Protein 4LT6 (pdb70)

Organism: Homo sapiens (NCBI:txid9606)

Foldseek 3Di:
DFFFPDQFQDQDADDPVLVVLLVLLVVLQVVVQFDDDPVVVVVVVVQQVVVFVLQQVVLLVLVPVVPDPPVQSVQAGKGKDWFFCVLLVRHGVLGATEMEIEGEDRDDPVCCVPPVLVVQVPDDQKDDWDWDCVDPQTWIWIAGVRHTYTYGYAYWHDRHDPNPDDLLDPVRPPPGDPNRVVRSQRVNLRVVLCVSALDSVLLSSLLNSVQLLCVLAQQEDLLLAHDHRSQSSLLLRLLRSNHVRYHSLVSLLVSLVDLLPDDPPPARESYDDDDDPRDDDAQDCPPDVVNVPQTHFHWRHGPRIDGSRSSHDPQSVVVVSVLSVVSNVQSVCSSVVNDGVVVSSHYDPPLPPAFKKKKKKKAADDDVRRVVLVVLLSSQNSVLQVLQVPDPFWDHWAKRSDWDAQPGMIITMIGTDGCPCVPSVCVSQVVSVVVCVVVVRDDPRIHIDMDMDGSVRCVVRDPPVPD/DFFPDAFQDQDADDPVLVVQLVLLCVLCVVVQFDDDPVQLVVVVVLQVVVQVLLQVQLLVVVVVVPDDPVLSNQAGWGKDWFFPVLLVRHGVLDATEIETEGEQRADPVCCVPVVLVSLVPDDQWDPFAWDCVDPAGWTWIQGNNHTYTYGYAYFHHSHDDPPDDLQPPVRPPPGDVNNVSRSQRVNLRVVLCVSALDSVLLSSLLSSQQLLCVLAQQEDLLLAHDYRSLSSLLLRLLCNNHVNRHNLVSNLSSLVDLLPDDPPPERASYDADDDPSDDDAQDCVVDVCSVPQTHFYWRHGPRIDGSRNSHDPQNVVVVSVLSNVLNVASVCVVVVNDRSNVSRHYDPPLVPAFKKKKKKKAADDDVLRVLLVVLLLSLVSQLQVLQCVDPFWPHKAKRNDWDAQPGMIMIMIGTDTCDDPVSQVVSQCVSVVVCVVVPSCDPRIDMDMGMDGSVCCVVGDD

Sequence (929 aa):
KHYGITSPISLASPKEI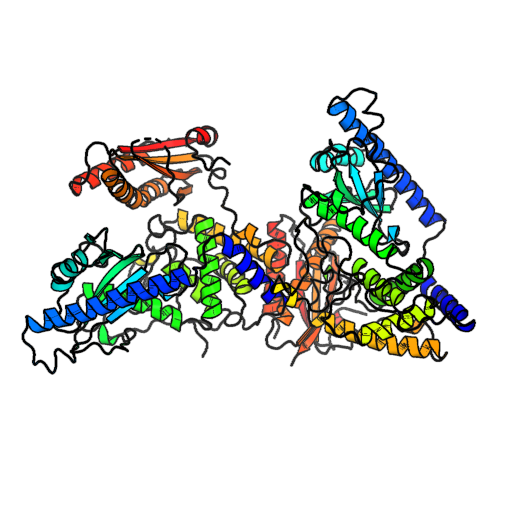DHIYTQKLIDAMKPFGVFEDEEELNHRLVVLGKLNNLVKEWISDVSESKNLPPSVVATVGGKIFTFGSYRLGVHTKGADIDALCVAPRHVERSDFFQSFFEKLKHQDGIRNLRAVEDAFVPVIKFEFDGIEIDLVFARLAIQTISDNLDLRDDSRLRSLDIRCIRSLNGCRVTDEILHLVPNKETFRLTLRAVKLWAKRRGIYSNMLGFLGGVSWAMLVARTCQLYPNAAASTLVHKFFLVFSKWEWPNPVLLKQPEESNLNLPVWDPRVNPSDRYHLMPIITPAYPQQNSTYNVSTSTRTVMVEEFKQGLAVTDEILQGKSDWSKLLEPPNFFQKYRHYIVLTASASTEENHLEWVGLVESKIRVLVGNLERNEFITLAHVNPQSFPGNYVSMWFLGIIFRDLTYDIQSFTDTVYRQANNINMLKEGMKIEATHVKKKQLHHYLPAEILHYGITSPISLASPKEIDHIYTQKLIDAMKPFGVFEDEEELNHRLVVLGKLNNLVKEWISDVSESKNLPPSVVATVGGKIFTFGSYRLGVHTKGADIDALCVAPRHVERSDFFQSFFEKLKHQDGIRNLRAVEDAFVPVIKFEFDGIEIDLVFARLAIQTISDNLDLRDDSRLRSLDIRCIRSLNGCRVTDEILHLVPNKETFRLTLRAVKLWAKRRGIYSNMLGFLGGVSWAMLVARTCQLYPNAAASTLVHKFFLVFSKWEWPNPVLLKQPEESNLNLPVWDPRVNPSDRYHLMPIITPAYPQQNSTYNVSTSTRTVMVEEFKQGLAVTDEILQGKSDWSKLLEPPNFFQKYRHYIVLTASASTEENHLEWVGLVESKIRVLVGNLERNEFITLAHVNPQSFPGNYVSMWFLGIIFRDLTYDIQSFTDTVYRQANNINMLKEGMKIEATHVKKKQLHHYLP

GO terms:
  GO:0005634 nucleus (C, IDA)
  GO:0046872 metal ion binding (F, IDA)
  GO:1990817 poly(A) RNA polymerase activity (F, IDA)
  GO:0005634 nucleus (C, EXP)
  GO:1990817 poly(A) RNA polymerase activity (F, EXP)
  GO:0005654 nucleoplasm (C, TAS)
  GO:0180010 co-transcriptional mRNA 3'-end processing, cleavage and polyadenylation pathway (P, TAS)
  GO:1990817 poly(A) RNA polymerase activity (F, TAS)
  GO:0005654 nucleoplasm (C, IDA)
  GO:0005829 cytosol (C, IDA)
  GO:0016604 nuclear body (C, IDA)
  GO:0016020 membrane (C, HDA)

InterPro domains:
  IPR007010 Poly(A) polymerase, RNA-binding domain [PF04926] (365-430)
  IPR007012 Poly(A) polymerase, central domain [PF04928] (218-362)
  IPR011068 Nucleotidyltransferase, class I-like, C-terminal [SSF55003] (365-496)
  IPR043519 Nucleotidyltransferase superfamily [G3DSA:3.30.460.10] (52-207)
  IPR043519 Nucleotidyltransferase superfamily [SSF81301] (19-211)
  IPR048840 Poly(A) polymerase, nucleotidyltransferase domain [PF20750] (20-213)

Solvent-accessible surface area: 43235 Å² total; per-residue (Å²): 247,78,103,10,62,58,80,34,79,14,76,22,49,36,52,50,64,8,69,16,16,20,38,92,1,41,62,22,0,121,108,85,17,5,48,22,74,128,141,57,63,60,77,4,102,91,0,22,34,74,0,37,98,11,0,63,82,6,0,36,68,14,0,113,81,98,130,55,78,121,93,30,11,87,76,14,9,0,44,20,30,20,35,14,29,35,100,8,23,2,8,38,98,74,19,53,0,39,0,0,0,0,0,0,122,31,0,85,9,65,19,0,21,109,36,0,37,77,42,0,114,146,58,144,21,13,170,87,40,103,44,48,98,138,35,143,52,7,15,0,58,1,57,1,52,61,18,90,1,28,0,9,0,0,77,4,78,56,73,44,4,56,88,130,27,80,12,87,60,53,57,56,4,115,108,29,61,110,107,3,16,83,1,0,46,18,1,8,6,7,40,13,0,10,89,21,5,40,59,97,134,28,0,75,25,0,0,42,4,0,10,15,2,0,91,82,28,19,0,56,19,67,74,3,0,1,0,13,23,68,4,0,0,0,0,0,0,8,0,3,4,9,10,30,67,9,8,2,0,12,1,1,15,17,0,0,20,11,1,21,134,52,133,38,64,83,42,1,36,2,66,116,59,142,171,47,127,32,143,45,108,44,29,49,41,212,106,58,74,76,14,137,158,27,41,0,1,0,5,11,8,4,22,18,16,72,20,34,3,158,26,9,22,71,4,3,56,56,8,0,30,103,22,0,110,84,0,15,19,5,0,7,36,3,45,15,53,122,25,94,5,72,83,6,4,90,86,33,102,10,25,106,121,10,136,31,0,0,0,0,36,0,21,1,54,57,118,133,22,27,138,78,0,33,35,20,0,53,38,42,0,75,60,0,3,19,15,0,50,182,32,128,105,17,88,12,0,18,0,14,26,108,54,22,102,93,163,88,41,14,16,2,0,0,0,1,68,63,180,161,4,64,176,34,12,87,54,0,13,69,28,0,62,139,60,0,84,116,117,146,17,66,84,161,40,8,114,4,82,9,56,62,8,127,62,128,87,5,105,126,82,22,16,86,68,95,205,161,97,16,59,69,73,30,111,38,124,66,70,42,145,144,107,25,96,106,31,18,97,116,2,35,71,18,0,118,111,81,23,4,54,23,68,127,141,48,54,84,68,3,100,83,0,24,40,86,0,40,80,4,0,115,78,1,0,33,63,10,0,117,84,103,124,56,82,131,83,34,19,95,80,11,14,3,48,14,22,22,34,17,29,33,103,8,22,0,9,37,93,67,24,45,0,38,0,0,0,0,0,0,111,17,0,82,12,58,22,0,24,109,50,0,45,74,58,0,123,121,59,153,17,19,166,97,38,129,42,60,84,150,46,141,44,4,14,0,59,3,56,1,47,53,20,85,0,24,0,9,0,0,77,5,72,51,85,38,6,56,128,125,14,81,4,98,80,48,59,57,3,130,114,28,72,89,98,5,15,80,1,0,42,19,1,5,5,5,27,7,0,5,89,19,6,38,58,106,136,21,0,72,28,0,0,34,3,0,11,13,0,0,91,84,33,18,0,52,21,47,74,2,1,0,0,9,23,76,2,0,0,0,0,0,0,9,0,2,7,9,11,26,69,11,6,2,0,26,2,1,25,51,0,0,55,22,1,7,138,56,131,36,64,78,48,1,30,1,58,127,54,113,169,37,132,35,128,39,106,39,29,38,49,204,87,52,57,12,18,135,68,30,17,0,1,0,6,10,8,4,23,12,14,69,14,19,3,119,16,13,24,27,1,2,51,68,11,0,32,72,4,0,101,73,0,35,55,20,0,62,44,3,42,117,55,150,29,81,4,64,83,4,7,92,92,35,95,14,54,105,94,14,172,36,0,0,0,0,29,0,12,2,63,61,106,128,19,29,126,76,0,36,36,23,0,56,28,25,0,46,24,0,4,15,9,0,14,52,24,80,106,10,77,10,0,15,0,19,28,109,60,50,102,107,155,100,42,16,9,3,0,0,0,1,79,60,199,136,2,85,75,5,22,105,23,0,16,51,11,0,65,51,17,0,84,81,103,134,15,54,86,159,38,10,115,6,99,12,60,60,13,111,81,114,82,14,114,125,68,56,154

B-factor: mean 27.82, std 18.34, range [0.56, 103.4]

Radius of gyration: 34.39 Å; Cα contacts (8 Å, |Δi|>4): 1574; chains: 2; bounding box: 102×59×102 Å

Nearest PDB structures (foldseek):
  4lt6-assembly2_B  TM=9.962E-01  e=3.057E-85  Homo sapiens
  1f5a-assembly1_A  TM=9.798E-01  e=3.818E-74  Bos taurus
  1q79-assembly1_A  TM=9.794E-01  e=1.303E-72  Bos taurus
  7q74-assembly1_A  TM=9.475E-01  e=7.923E-53  Schizosaccharomyces pombe 972h-
  7q73-assembly1_A  TM=9.320E-01  e=2.875E-52  Schizosaccharomyces pombe 972h-

CATH classification: 1.10.1410.10 (+2 more: 3.30.460.10, 3.30.70.590)

Structure (mmCIF, N/CA/C/O backbone):
data_4LT6
#
_entry.id   4LT6
#
_cell.length_a   68.870
_cell.length_b   89.920
_cell.length_c   201.630
_cell.angle_alpha   90.00
_cell.angle_beta   90.00
_cell.angle_gamma   90.00
#
_symmetry.space_group_name_H-M   'P 21 21 21'
#
loop_
_entity.id
_entity.type
_entity.pdbx_description
1 polymer 'Poly(A) polymerase gamma'
2 non-polymer "3'-DEOXYADENOSINE-5'-TRIPHOSPHATE"
3 non-polymer 'CALCIUM ION'
4 water water
#
loop_
_atom_site.group_PDB
_atom_site.id
_atom_site.type_symbol
_atom_site.label_atom_id
_atom_site.label_alt_id
_atom_site.label_comp_id
_atom_site.label_asym_id
_atom_site.label_entity_id
_atom_site.label_seq_id
_atom_site.pdbx_PDB_ins_code
_atom_site.Cartn_x
_atom_site.Cartn_y
_atom_site.Cartn_z
_atom_site.occupancy
_atom_site.B_iso_or_equiv
_atom_site.auth_seq_id
_atom_site.auth_comp_id
_atom_site.auth_asym_id
_atom_site.auth_atom_id
_atom_site.pdbx_PDB_model_num
ATOM 1 N N . LYS A 1 23 ? 15.252 7.627 -23.419 1.00 41.14 17 LYS A N 1
ATOM 2 C CA . LYS A 1 23 ? 14.471 7.302 -22.219 1.00 47.92 17 LYS A CA 1
ATOM 3 C C . LYS A 1 23 ? 13.149 6.539 -22.498 1.00 43.44 17 LYS A C 1
ATOM 4 O O . LYS A 1 23 ? 13.079 5.325 -22.322 1.00 36.91 17 LYS A O 1
ATOM 10 N N . HIS A 1 24 ? 12.103 7.260 -22.897 1.00 43.89 18 HIS A N 1
ATOM 11 C CA . HIS A 1 24 ? 10.894 6.654 -23.464 1.00 30.85 18 HIS A CA 1
ATOM 12 C C . HIS A 1 24 ? 11.122 6.529 -24.972 1.00 27.04 18 HIS A C 1
ATOM 13 O O . HIS A 1 24 ? 12.260 6.589 -25.419 1.00 29.65 18 HIS A O 1
ATOM 20 N N . TYR A 1 25 ? 10.070 6.395 -25.772 1.00 27.46 19 TYR A N 1
ATOM 21 C CA . TYR A 1 25 ? 10.291 6.206 -27.212 1.00 26.40 19 TYR A CA 1
ATOM 22 C C . TYR A 1 25 ? 10.102 7.373 -28.200 1.00 28.77 19 TYR A C 1
ATOM 23 O O . TYR A 1 25 ? 11.073 7.800 -28.826 1.00 42.04 19 TYR A O 1
ATOM 32 N N . GLY A 1 26 ? 8.884 7.875 -28.374 1.00 22.55 20 GLY A N 1
ATOM 33 C CA . GLY A 1 26 ? 8.636 8.853 -29.432 1.00 23.31 20 GLY A CA 1
ATOM 34 C C . GLY A 1 26 ? 9.251 10.240 -29.272 1.00 19.33 20 GLY A C 1
ATOM 35 O O . GLY A 1 26 ? 10.113 10.445 -28.432 1.00 17.77 20 GLY A O 1
ATOM 36 N N . ILE A 1 27 ? 8.805 11.199 -30.084 1.00 19.20 21 ILE A N 1
ATOM 37 C CA . ILE A 1 27 ? 9.250 12.583 -29.935 1.00 17.24 21 ILE A CA 1
ATOM 38 C C . ILE A 1 27 ? 8.658 13.256 -28.708 1.00 22.82 21 ILE A C 1
ATOM 39 O O . ILE A 1 27 ? 9.104 14.329 -28.319 1.00 28.11 21 ILE A O 1
ATOM 44 N N . THR A 1 28 ? 7.627 12.665 -28.121 1.00 19.12 22 THR A N 1
ATOM 45 C CA . THR A 1 28 ? 6.997 13.284 -26.970 1.00 17.13 22 THR A CA 1
ATOM 46 C C . THR A 1 28 ? 7.050 12.300 -25.837 1.00 20.38 22 THR A C 1
ATOM 47 O O . THR A 1 28 ? 7.152 11.100 -26.059 1.00 25.36 22 THR A O 1
ATOM 51 N N . SER A 1 29 ? 6.994 12.795 -24.615 1.00 19.59 23 SER A N 1
ATOM 52 C CA . SER A 1 29 ? 6.894 11.888 -23.500 1.00 23.64 23 SER A CA 1
ATOM 53 C C . SER A 1 29 ? 5.492 11.319 -23.609 1.00 20.98 23 SER A C 1
ATOM 54 O O . SER A 1 29 ? 4.609 11.967 -24.160 1.00 22.03 23 SER A O 1
ATOM 57 N N . PRO A 1 30 ? 5.295 10.085 -23.140 1.00 21.29 24 PRO A N 1
ATOM 58 C CA . PRO A 1 30 ? 4.009 9.409 -23.338 1.00 22.23 24 PRO A CA 1
ATOM 59 C C . PRO A 1 30 ? 2.832 9.969 -22.537 1.00 17.56 24 PRO A C 1
ATOM 60 O O . PRO A 1 30 ? 3.002 10.663 -21.546 1.00 18.93 24 PRO A O 1
ATOM 64 N N . ILE A 1 31 ? 1.632 9.645 -23.001 1.00 18.91 25 ILE A N 1
ATOM 65 C CA . ILE A 1 31 ? 0.394 10.122 -22.403 1.00 19.63 25 ILE A CA 1
ATOM 66 C C . ILE A 1 31 ? 0.108 9.457 -21.052 1.00 19.36 25 ILE A C 1
ATOM 67 O O . ILE A 1 31 ? -0.384 10.109 -20.137 1.00 29.96 25 ILE A O 1
ATOM 72 N N . SER A 1 32 ? 0.426 8.173 -20.919 1.00 13.06 26 SER A N 1
ATOM 73 C CA . SER A 1 32 ? 0.119 7.443 -19.689 1.00 15.00 26 SER A CA 1
ATOM 74 C C . SER A 1 32 ? 0.906 6.158 -19.570 1.00 11.40 26 SER A C 1
ATOM 75 O O . SER A 1 32 ? 1.114 5.460 -20.556 1.00 18.39 26 SER A O 1
ATOM 78 N N . LEU A 1 33 ? 1.317 5.827 -18.356 1.00 9.09 27 LEU A N 1
ATOM 79 C CA . LEU A 1 33 ? 2.063 4.600 -18.134 1.00 9.29 27 LEU A CA 1
ATOM 80 C C . LEU A 1 33 ? 1.207 3.493 -17.533 1.00 9.87 27 LEU A C 1
ATOM 81 O O . LEU A 1 33 ? 1.738 2.516 -17.020 1.00 10.39 27 LEU A O 1
ATOM 86 N N . ALA A 1 34 ? -0.112 3.644 -17.622 1.00 9.41 28 ALA A N 1
ATOM 87 C CA . ALA A 1 34 ? -1.054 2.683 -17.052 1.00 10.06 28 ALA A CA 1
ATOM 88 C C . ALA A 1 34 ? -0.882 1.259 -17.599 1.00 13.84 28 ALA A C 1
ATOM 89 O O . ALA A 1 34 ? -0.841 1.046 -18.817 1.00 14.38 28 ALA A O 1
ATOM 91 N N . SER A 1 35 ? -0.808 0.288 -16.689 1.00 10.77 29 SER A N 1
ATOM 92 C CA . SER A 1 35 ? -0.705 -1.124 -17.047 1.00 9.35 29 SER A CA 1
ATOM 93 C C . SER A 1 35 ? -2.057 -1.823 -16.885 1.00 10.28 29 SER A C 1
ATOM 94 O O . SER A 1 35 ? -2.881 -1.378 -16.108 1.00 13.18 29 SER A O 1
ATOM 97 N N . PRO A 1 36 ? -2.290 -2.924 -17.620 1.00 13.78 30 PRO A N 1
ATOM 98 C CA . PRO A 1 36 ? -3.612 -3.573 -17.611 1.00 14.67 30 PRO A CA 1
ATOM 99 C C . PRO A 1 36 ? -3.932 -4.401 -16.355 1.00 14.07 30 PRO A C 1
ATOM 100 O O . PRO A 1 36 ? -3.027 -4.901 -15.675 1.00 14.81 30 PRO A O 1
ATOM 104 N N . LYS A 1 37 ? -5.224 -4.541 -16.069 1.00 11.54 31 LYS A N 1
ATOM 105 C CA . LYS A 1 37 ? -5.703 -5.387 -14.981 1.00 11.11 31 LYS A CA 1
ATOM 106 C C . LYS A 1 37 ? -6.368 -6.630 -15.574 1.00 12.80 31 LYS A C 1
ATOM 107 O O . LYS A 1 37 ? -6.410 -6.785 -16.793 1.00 14.53 31 LYS A O 1
ATOM 113 N N . GLU A 1 38 ? -6.891 -7.509 -14.722 1.00 9.24 32 GLU A N 1
ATOM 114 C CA . GLU A 1 38 ? -7.443 -8.779 -15.180 1.00 8.17 32 GLU A CA 1
ATOM 115 C C . GLU A 1 38 ? -8.446 -8.648 -16.336 1.00 9.88 32 GLU A C 1
ATOM 116 O O . GLU A 1 38 ? -8.491 -9.474 -17.242 1.00 12.59 32 GLU A O 1
ATOM 122 N N . ILE A 1 39 ? -9.259 -7.607 -16.327 1.00 10.52 33 ILE A N 1
ATOM 123 C CA . ILE A 1 39 ? -10.319 -7.562 -17.317 1.00 11.71 33 ILE A CA 1
ATOM 124 C C . ILE A 1 39 ? -9.788 -7.106 -18.673 1.00 13.60 33 ILE A C 1
ATOM 125 O O . ILE A 1 39 ? -10.250 -7.565 -19.715 1.00 12.51 33 ILE A O 1
ATOM 130 N N . ASP A 1 40 ? -8.800 -6.221 -18.651 1.00 13.42 34 ASP A N 1
ATOM 131 C CA . ASP A 1 40 ? -8.116 -5.831 -19.868 1.00 10.33 34 ASP A CA 1
ATOM 132 C C . ASP A 1 40 ? -7.536 -7.069 -20.554 1.00 11.44 34 ASP A C 1
ATOM 133 O O . ASP A 1 40 ? -7.555 -7.172 -21.777 1.00 13.16 34 ASP A O 1
ATOM 138 N N . HIS A 1 41 ? -7.045 -8.026 -19.779 1.00 9.06 35 HIS A N 1
ATOM 139 C CA . HIS A 1 41 ? -6.604 -9.262 -20.388 1.00 8.75 35 HIS A CA 1
ATOM 140 C C . HIS A 1 41 ? -7.785 -10.004 -20.965 1.00 10.58 35 HIS A C 1
ATOM 141 O O . HIS A 1 41 ? -7.651 -10.687 -21.976 1.00 12.29 35 HIS A O 1
ATOM 148 N N . ILE A 1 42 ? -8.945 -9.867 -20.336 1.00 8.76 36 ILE A N 1
ATOM 149 C CA . ILE A 1 42 ? -10.124 -10.548 -20.836 1.00 8.66 36 ILE A CA 1
ATOM 150 C C . ILE A 1 42 ? -10.555 -9.969 -22.187 1.00 12.15 36 ILE A C 1
ATOM 151 O O . ILE A 1 42 ? -10.908 -10.709 -23.112 1.00 10.85 36 ILE A O 1
ATOM 156 N N . TYR A 1 43 ? -10.514 -8.641 -22.297 1.00 13.24 37 TYR A N 1
ATOM 157 C CA . TYR A 1 43 ? -10.865 -7.937 -23.529 1.00 8.42 37 TYR A CA 1
ATOM 158 C C . TYR A 1 43 ? -9.901 -8.245 -24.668 1.00 8.74 37 TYR A C 1
ATOM 159 O O . TYR A 1 43 ? -10.303 -8.327 -25.832 1.00 8.35 37 TYR A O 1
ATOM 168 N N . THR A 1 44 ? -8.629 -8.407 -24.331 1.00 6.74 38 THR A N 1
ATOM 169 C CA . THR A 1 44 ? -7.649 -8.775 -25.324 1.00 6.68 38 THR A CA 1
ATOM 170 C C . THR A 1 44 ? -7.953 -10.163 -25.868 1.00 11.28 38 THR A C 1
ATOM 171 O O . THR A 1 44 ? -7.931 -10.370 -27.085 1.00 14.59 38 THR A O 1
ATOM 175 N N . GLN A 1 45 ? -8.267 -11.114 -24.990 1.00 8.72 39 GLN A N 1
ATOM 176 C CA . GLN A 1 45 ? -8.589 -12.456 -25.467 1.00 7.49 39 GLN A CA 1
ATOM 177 C C . GLN A 1 45 ? -9.820 -12.456 -26.379 1.00 9.06 39 GLN A C 1
ATOM 178 O O . GLN A 1 45 ? -9.817 -13.093 -27.418 1.00 9.98 39 GLN A O 1
ATOM 184 N N . LYS A 1 46 ? -10.855 -11.716 -25.997 1.00 10.07 40 LYS A N 1
ATOM 185 C CA . LYS A 1 46 ? -12.027 -11.533 -26.842 1.00 9.91 40 LYS A CA 1
ATOM 186 C C . LYS A 1 46 ? -11.643 -10.938 -28.208 1.00 12.62 40 LYS A C 1
ATOM 187 O O . LYS A 1 46 ? -12.241 -11.290 -29.249 1.00 9.91 40 LYS A O 1
ATOM 193 N N . LEU A 1 47 ? -10.646 -10.047 -28.203 1.00 9.30 41 LEU A N 1
ATOM 194 C CA . LEU A 1 47 ? -10.168 -9.420 -29.440 1.00 9.02 41 LEU A CA 1
ATOM 195 C C . LEU A 1 47 ? -9.556 -10.473 -30.348 1.00 9.59 41 LEU A C 1
ATOM 196 O O . LEU A 1 47 ? -9.873 -10.557 -31.530 1.00 8.57 41 LEU A O 1
ATOM 201 N N . ILE A 1 48 ? -8.668 -11.277 -29.785 1.00 9.72 42 ILE A N 1
ATOM 202 C CA . ILE A 1 48 ? -8.070 -12.348 -30.549 1.00 10.12 42 ILE A CA 1
ATOM 203 C C . ILE A 1 48 ? -9.154 -13.279 -31.080 1.00 10.53 42 ILE A C 1
ATOM 204 O O . ILE A 1 48 ? -9.081 -13.737 -32.216 1.00 11.85 42 ILE A O 1
ATOM 209 N N . ASP A 1 49 ? -10.176 -13.522 -30.268 1.00 8.68 43 ASP A N 1
ATOM 210 C CA . ASP A 1 49 ? -11.196 -14.490 -30.624 1.00 7.63 43 ASP A CA 1
ATOM 211 C C . ASP A 1 49 ? -12.116 -13.944 -31.690 1.00 8.37 43 ASP A C 1
ATOM 212 O O . ASP A 1 49 ? -12.550 -14.681 -32.564 1.00 11.56 43 ASP A O 1
ATOM 217 N N . ALA A 1 50 ? -12.405 -12.652 -31.637 1.00 9.72 44 ALA A N 1
ATOM 218 C CA . ALA A 1 50 ? -13.178 -12.029 -32.706 1.00 6.81 44 ALA A CA 1
ATOM 219 C C . ALA A 1 50 ? -12.400 -12.053 -34.010 1.00 8.39 44 ALA A C 1
ATOM 220 O O . ALA A 1 50 ? -12.987 -12.158 -35.074 1.00 10.49 44 ALA A O 1
ATOM 222 N N . MET A 1 51 ? -11.077 -11.969 -33.921 1.00 8.72 45 MET A N 1
ATOM 223 C CA . MET A 1 51 ? -10.231 -11.831 -35.098 1.00 8.17 45 MET A CA 1
ATOM 224 C C . MET A 1 51 ? -9.983 -13.130 -35.870 1.00 12.54 45 MET A C 1
ATOM 225 O O . MET A 1 51 ? -9.928 -13.103 -37.105 1.00 14.26 45 MET A O 1
ATOM 230 N N . LYS A 1 52 ? -9.819 -14.249 -35.154 1.00 12.38 46 LYS A N 1
ATOM 231 C CA . LYS A 1 52 ? -9.531 -15.555 -35.776 1.00 8.65 46 LYS A CA 1
ATOM 232 C C . LYS A 1 52 ? -10.402 -15.904 -36.990 1.00 9.61 46 LYS A C 1
ATOM 233 O O . LYS A 1 52 ? -9.877 -16.305 -38.038 1.00 9.32 46 LYS A O 1
ATOM 239 N N . PRO A 1 53 ? -11.733 -15.751 -36.869 1.00 9.89 47 PRO A N 1
ATOM 240 C CA . PRO A 1 53 ? -12.547 -16.172 -38.014 1.00 9.25 47 PRO A CA 1
ATOM 241 C C . PRO A 1 53 ? -12.286 -15.417 -39.319 1.00 9.50 47 PRO A C 1
ATOM 242 O O . PRO A 1 53 ? -12.715 -15.897 -40.374 1.00 10.56 47 PRO A O 1
ATOM 246 N N . PHE A 1 54 ? -11.604 -14.277 -39.257 1.00 9.45 48 PHE A N 1
ATOM 247 C CA . PHE A 1 54 ? -11.371 -13.468 -40.455 1.00 10.54 48 PHE A CA 1
ATOM 248 C C . PHE A 1 54 ? -10.088 -13.844 -41.215 1.00 9.63 48 PHE A C 1
ATOM 249 O O . PHE A 1 54 ? -9.763 -13.236 -42.236 1.00 8.64 48 PHE A O 1
ATOM 257 N N . GLY A 1 55 ? -9.367 -14.840 -40.718 1.00 7.23 49 GLY A N 1
ATOM 258 C CA . GLY A 1 55 ? -8.196 -15.332 -41.408 1.00 8.46 49 GLY A CA 1
ATOM 259 C C . GLY A 1 55 ? -6.921 -14.571 -41.102 1.00 10.60 49 GLY A C 1
ATOM 260 O O . GLY A 1 55 ? -5.900 -14.748 -41.753 1.00 12.47 49 GLY A O 1
ATOM 261 N N . VAL A 1 56 ? -6.968 -13.734 -40.084 1.00 13.52 50 VAL A N 1
ATOM 262 C CA . VAL A 1 56 ? -5.835 -12.884 -39.749 1.00 10.29 50 VAL A CA 1
ATOM 263 C C . VAL A 1 56 ? -4.559 -13.628 -39.340 1.00 11.27 50 VAL A C 1
ATOM 264 O O . VAL A 1 56 ? -3.459 -13.138 -39.581 1.00 14.26 50 VAL A O 1
ATOM 268 N N . PHE A 1 57 ? -4.704 -14.796 -38.712 1.00 16.77 51 PHE A N 1
ATOM 269 C CA . PHE A 1 57 ? -3.554 -15.532 -38.171 1.00 14.54 51 PHE A CA 1
ATOM 270 C C . PHE A 1 57 ? -3.256 -16.749 -39.009 1.00 16.97 51 PHE A C 1
ATOM 271 O O . PHE A 1 57 ? -4.122 -17.594 -39.220 1.00 16.37 51 PHE A O 1
ATOM 279 N N . GLU A 1 58 ? -2.018 -16.856 -39.459 1.00 14.41 52 GLU A N 1
ATOM 280 C CA . GLU A 1 58 ? -1.630 -17.979 -40.274 1.00 14.92 52 GLU A CA 1
ATOM 281 C C . GLU A 1 58 ? -1.243 -19.192 -39.423 1.00 17.06 52 GLU A C 1
ATOM 282 O O . GLU A 1 58 ? -0.853 -19.037 -38.267 1.00 18.06 52 GLU A O 1
ATOM 288 N N . ASP A 1 59 ? -1.338 -20.382 -40.024 1.00 17.18 53 ASP A N 1
ATOM 289 C CA . ASP A 1 59 ? -0.977 -21.663 -39.411 1.00 14.56 53 ASP A CA 1
ATOM 290 C C . ASP A 1 59 ? 0.513 -21.945 -39.351 1.00 21.71 53 ASP A C 1
ATOM 291 O O . ASP A 1 59 ? 1.293 -21.427 -40.146 1.00 22.03 53 ASP A O 1
ATOM 296 N N . GLU A 1 60 ? 0.892 -22.823 -38.430 1.00 26.29 54 GLU A N 1
ATOM 297 C CA . GLU A 1 60 ? 2.204 -23.461 -38.439 1.00 26.14 54 GLU A CA 1
ATOM 298 C C . GLU A 1 60 ? 2.583 -23.931 -39.857 1.00 19.46 54 GLU A C 1
ATOM 299 O O . GLU A 1 60 ? 3.700 -23.714 -40.317 1.00 18.96 54 GLU A O 1
ATOM 305 N N . GLU A 1 61 ? 1.650 -24.552 -40.562 1.00 16.06 55 GLU A N 1
ATOM 306 C CA . GLU A 1 61 ? 1.966 -25.020 -41.901 1.00 22.33 55 GLU A CA 1
ATOM 307 C C . GLU A 1 61 ? 2.345 -23.859 -42.789 1.00 16.42 55 GLU A C 1
ATOM 308 O O . GLU A 1 61 ? 3.460 -23.805 -43.288 1.00 14.35 55 GLU A O 1
ATOM 314 N N . GLU A 1 62 ? 1.410 -22.930 -42.952 1.00 16.50 56 GLU A N 1
ATOM 315 C CA . GLU A 1 62 ? 1.618 -21.709 -43.724 1.00 15.49 56 GLU A CA 1
ATOM 316 C C . GLU A 1 62 ? 2.907 -20.916 -43.380 1.00 14.73 56 GLU A C 1
ATOM 317 O O . GLU A 1 62 ? 3.669 -20.537 -44.279 1.00 15.36 56 GLU A O 1
ATOM 323 N N . LEU A 1 63 ? 3.165 -20.665 -42.103 1.00 12.37 57 LEU A N 1
ATOM 324 C CA . LEU A 1 63 ? 4.333 -19.865 -41.732 1.00 11.25 57 LEU A CA 1
ATOM 325 C C . LEU A 1 63 ? 5.571 -20.588 -42.198 1.00 13.30 57 LEU A C 1
ATOM 326 O O . LEU A 1 63 ? 6.511 -19.990 -42.719 1.00 13.16 57 LEU A O 1
ATOM 331 N N . ASN A 1 64 ? 5.545 -21.899 -42.008 1.00 13.73 58 ASN A N 1
ATOM 332 C CA . ASN A 1 64 ? 6.660 -22.748 -42.347 1.00 12.49 58 ASN A CA 1
ATOM 333 C C . ASN A 1 64 ? 6.884 -22.761 -43.850 1.00 11.80 58 ASN A C 1
ATOM 334 O O . ASN A 1 64 ? 8.018 -22.736 -44.315 1.00 9.45 58 ASN A O 1
ATOM 339 N N . HIS A 1 65 ? 5.797 -22.799 -44.607 1.00 10.34 59 HIS A N 1
ATOM 340 C CA . HIS A 1 65 ? 5.906 -22.813 -46.047 1.00 11.04 59 HIS A CA 1
ATOM 341 C C . HIS A 1 65 ? 6.650 -21.567 -46.513 1.00 15.00 59 HIS A C 1
ATOM 342 O O . HIS A 1 65 ? 7.599 -21.658 -47.304 1.00 14.09 59 HIS A O 1
ATOM 349 N N . ARG A 1 66 ? 6.229 -20.412 -45.998 1.00 14.30 60 ARG A N 1
ATOM 350 C CA . ARG A 1 66 ? 6.915 -19.150 -46.263 1.00 11.88 60 ARG A CA 1
ATOM 351 C C . ARG A 1 66 ? 8.389 -19.266 -45.914 1.00 10.23 60 ARG A C 1
ATOM 352 O O . ARG A 1 66 ? 9.240 -18.829 -46.678 1.00 10.76 60 ARG A O 1
ATOM 360 N N . LEU A 1 67 ? 8.673 -19.876 -44.764 1.00 11.43 61 LEU A N 1
ATOM 361 C CA . LEU A 1 67 ? 10.038 -20.115 -44.304 1.00 9.23 61 LEU A CA 1
ATOM 362 C C . LEU A 1 67 ? 10.844 -20.950 -45.297 1.00 11.68 61 LEU A C 1
ATOM 363 O O . LEU A 1 67 ? 12.007 -20.660 -45.565 1.00 12.46 61 LEU A O 1
ATOM 368 N N . VAL A 1 68 ? 10.218 -21.985 -45.850 1.00 14.40 62 VAL A N 1
ATOM 369 C CA . VAL A 1 68 ? 10.886 -22.865 -46.801 1.00 10.61 62 VAL A CA 1
ATOM 370 C C . VAL A 1 68 ? 11.128 -22.138 -48.108 1.00 11.71 62 VAL A C 1
ATOM 371 O O . VAL A 1 68 ? 12.246 -22.145 -48.622 1.00 15.72 62 VAL A O 1
ATOM 375 N N . VAL A 1 69 ? 10.087 -21.511 -48.645 1.00 8.95 63 VAL A N 1
ATOM 376 C CA . VAL A 1 69 ? 10.229 -20.724 -49.870 1.00 10.98 63 VAL A CA 1
ATOM 377 C C . VAL A 1 69 ? 11.315 -19.653 -49.764 1.00 12.61 63 VAL A C 1
ATOM 378 O O . VAL A 1 69 ? 12.180 -19.538 -50.633 1.00 13.22 63 VAL A O 1
ATOM 382 N N . LEU A 1 70 ? 11.271 -18.869 -48.697 1.00 10.77 64 LEU A N 1
ATOM 383 C CA . LEU A 1 70 ? 12.263 -17.820 -48.507 1.00 13.98 64 LEU A CA 1
ATOM 384 C C . LEU A 1 70 ? 13.676 -18.384 -48.401 1.00 14.27 64 LEU A C 1
ATOM 385 O O . LEU A 1 70 ? 14.632 -17.746 -48.828 1.00 16.47 64 LEU A O 1
ATOM 390 N N . GLY A 1 71 ? 13.807 -19.573 -47.824 1.00 10.13 65 GLY A N 1
ATOM 391 C CA . GLY A 1 71 ? 15.101 -20.225 -47.752 1.00 13.44 65 GLY A CA 1
ATOM 392 C C . GLY A 1 71 ? 15.704 -20.454 -49.134 1.00 24.22 65 GLY A C 1
ATOM 393 O O . GLY A 1 71 ? 16.892 -20.184 -49.350 1.00 23.27 65 GLY A O 1
ATOM 394 N N . LYS A 1 72 ? 14.884 -20.944 -50.068 1.00 17.37 66 LYS A N 1
ATOM 395 C CA . LYS A 1 72 ? 15.329 -21.199 -51.430 1.00 16.77 66 LYS A CA 1
ATOM 396 C C . LYS A 1 72 ? 15.753 -19.898 -52.072 1.00 21.19 66 LYS A C 1
ATOM 397 O O . LYS A 1 72 ? 16.861 -19.798 -52.605 1.00 24.98 66 LYS A O 1
ATOM 403 N N . LEU A 1 73 ? 14.857 -18.913 -52.030 1.00 18.70 67 LEU A N 1
ATOM 404 C CA . LEU A 1 73 ? 15.090 -17.618 -52.670 1.00 20.61 67 LEU A CA 1
ATOM 405 C C . LEU A 1 73 ? 16.436 -17.077 -52.234 1.00 24.49 67 LEU A C 1
ATOM 406 O O . LEU A 1 73 ? 17.252 -16.643 -53.051 1.00 24.77 67 LEU A O 1
ATOM 411 N N . ASN A 1 74 ? 16.661 -17.126 -50.928 1.00 23.83 68 ASN A N 1
ATOM 412 C CA . ASN A 1 74 ? 17.893 -16.650 -50.362 1.00 21.63 68 ASN A CA 1
ATOM 413 C C . ASN A 1 74 ? 19.059 -17.390 -50.983 1.00 27.65 68 ASN A C 1
ATOM 414 O O . ASN A 1 74 ? 19.987 -16.764 -51.503 1.00 26.71 68 ASN A O 1
ATOM 419 N N . ASN A 1 75 ? 18.982 -18.723 -50.946 1.00 30.11 69 ASN A N 1
ATOM 420 C CA . ASN A 1 75 ? 19.999 -19.597 -51.545 1.00 31.28 69 ASN A CA 1
ATOM 421 C C . ASN A 1 75 ? 20.216 -19.351 -53.048 1.00 28.34 69 ASN A C 1
ATOM 422 O O . ASN A 1 75 ? 21.336 -19.455 -53.535 1.00 32.06 69 ASN A O 1
ATOM 427 N N . LEU A 1 76 ? 19.155 -19.036 -53.781 1.00 22.53 70 LEU A N 1
ATOM 428 C CA . LEU A 1 76 ? 19.302 -18.661 -55.181 1.00 26.77 70 LEU A CA 1
ATOM 429 C C . LEU A 1 76 ? 20.128 -17.395 -55.307 1.00 28.75 70 LEU A C 1
ATOM 430 O O . LEU A 1 76 ? 21.018 -17.286 -56.149 1.00 28.25 70 LEU A O 1
ATOM 435 N N . VAL A 1 77 ? 19.795 -16.432 -54.459 1.00 30.48 71 VAL A N 1
ATOM 436 C CA . VAL A 1 77 ? 20.459 -15.142 -54.439 1.00 34.73 71 VAL A CA 1
ATOM 437 C C . VAL A 1 77 ? 21.922 -15.284 -54.035 1.00 30.17 71 VAL A C 1
ATOM 438 O O . VAL A 1 77 ? 22.786 -14.622 -54.589 1.00 35.22 71 VAL A O 1
ATOM 442 N N . LYS A 1 78 ? 22.202 -16.160 -53.084 1.00 21.43 72 LYS A N 1
ATOM 443 C CA . LYS A 1 78 ? 23.578 -16.438 -52.735 1.00 23.93 72 LYS A CA 1
ATOM 444 C C . LYS A 1 78 ? 24.272 -17.178 -53.873 1.00 36.42 72 LYS A C 1
ATOM 445 O O . LYS A 1 78 ? 25.482 -17.037 -54.071 1.00 39.93 72 LYS A O 1
ATOM 451 N N . GLU A 1 79 ? 23.498 -17.956 -54.625 1.00 37.66 73 GLU A N 1
ATOM 452 C CA . GLU A 1 79 ? 24.030 -18.732 -55.738 1.00 35.02 73 GLU A CA 1
ATOM 453 C C . GLU A 1 79 ? 24.350 -17.781 -56.872 1.00 38.08 73 GLU A C 1
ATOM 454 O O . GLU A 1 79 ? 25.473 -17.733 -57.360 1.00 42.73 73 GLU A O 1
ATOM 460 N N . TRP A 1 80 ? 23.350 -17.014 -57.279 1.00 34.64 74 TRP A N 1
ATOM 461 C CA . TRP A 1 80 ? 23.483 -16.097 -58.402 1.00 36.61 74 TRP A CA 1
ATOM 462 C C . TRP A 1 80 ? 24.532 -15.006 -58.220 1.00 42.56 74 TRP A C 1
ATOM 463 O O . TRP A 1 80 ? 25.161 -14.588 -59.185 1.00 49.38 74 TRP A O 1
ATOM 474 N N . ILE A 1 81 ? 24.717 -14.537 -56.992 1.00 41.95 75 ILE A N 1
ATOM 475 C CA . ILE A 1 81 ? 25.732 -13.522 -56.708 1.00 44.35 75 ILE A CA 1
ATOM 476 C C . ILE A 1 81 ? 27.129 -14.139 -56.797 1.00 50.58 75 ILE A C 1
ATOM 477 O O . ILE A 1 81 ? 28.130 -13.441 -56.966 1.00 59.13 75 ILE A O 1
ATOM 482 N N . SER A 1 82 ? 27.192 -15.461 -56.711 1.00 53.68 76 SER A N 1
ATOM 483 C CA . SER A 1 82 ? 28.453 -16.170 -56.908 1.00 54.52 76 SER A CA 1
ATOM 484 C C . SER A 1 82 ? 28.741 -16.377 -58.401 1.00 49.20 76 SER A C 1
ATOM 485 O O . SER A 1 82 ? 29.875 -16.227 -58.847 1.00 43.72 76 SER A O 1
ATOM 488 N N . ASP A 1 83 ? 27.700 -16.720 -59.159 1.00 49.39 77 ASP A N 1
ATOM 489 C CA . ASP A 1 83 ? 27.810 -16.917 -60.600 1.00 46.13 77 ASP A CA 1
ATOM 490 C C . ASP A 1 83 ? 28.350 -15.661 -61.279 1.00 53.09 77 ASP A C 1
ATOM 491 O O . ASP A 1 83 ? 29.351 -15.714 -61.986 1.00 66.58 77 ASP A O 1
ATOM 496 N N . VAL A 1 84 ? 27.672 -14.536 -61.063 1.00 55.81 78 VAL A N 1
ATOM 497 C CA . VAL A 1 84 ? 28.072 -13.242 -61.616 1.00 51.34 78 VAL A CA 1
ATOM 498 C C . VAL A 1 84 ? 29.494 -12.873 -61.194 1.00 51.82 78 VAL A C 1
ATOM 499 O O . VAL A 1 84 ? 30.254 -12.299 -61.970 1.00 52.11 78 VAL A O 1
ATOM 503 N N . SER A 1 85 ? 29.854 -13.242 -59.970 1.00 51.56 79 SER A N 1
ATOM 504 C CA . SER A 1 85 ? 31.189 -12.993 -59.427 1.00 57.39 79 SER A CA 1
ATOM 505 C C . SER A 1 85 ? 32.300 -13.810 -60.103 1.00 68.80 79 SER A C 1
ATOM 506 O O . SER A 1 85 ? 33.474 -13.682 -59.750 1.00 70.98 79 SER A O 1
ATOM 509 N N . GLU A 1 86 ? 31.930 -14.653 -61.063 1.00 69.20 80 GLU A N 1
ATOM 510 C CA . GLU A 1 86 ? 32.902 -15.457 -61.796 1.00 65.29 80 GLU A CA 1
ATOM 511 C C . GLU A 1 86 ? 32.952 -15.067 -63.261 1.00 61.55 80 GLU A C 1
ATOM 512 O O . GLU A 1 86 ? 33.847 -15.483 -63.992 1.00 66.44 80 GLU A O 1
ATOM 518 N N . SER A 1 87 ? 31.977 -14.270 -63.683 1.00 65.32 81 SER A N 1
ATOM 519 C CA . SER A 1 87 ? 31.996 -13.653 -65.004 1.00 74.87 81 SER A CA 1
ATOM 520 C C . SER A 1 87 ? 32.921 -12.442 -64.951 1.00 77.86 81 SER A C 1
ATOM 521 O O . SER A 1 87 ? 33.254 -11.841 -65.979 1.00 68.75 81 SER A O 1
ATOM 524 N N . LYS A 1 88 ? 33.324 -12.089 -63.733 1.00 77.01 82 LYS A N 1
ATOM 525 C CA . LYS A 1 88 ? 34.226 -10.969 -63.507 1.00 80.05 82 LYS A CA 1
ATOM 526 C C . LYS A 1 88 ? 35.572 -11.479 -62.959 1.00 82.50 82 LYS A C 1
ATOM 527 O O . LYS A 1 88 ? 36.462 -10.691 -62.625 1.00 91.69 82 LYS A O 1
ATOM 533 N N . ASN A 1 89 ? 35.703 -12.802 -62.865 1.00 74.52 83 ASN A N 1
ATOM 534 C CA . ASN A 1 89 ? 36.984 -13.457 -62.574 1.00 80.48 83 ASN A CA 1
ATOM 535 C C . ASN A 1 89 ? 37.742 -12.974 -61.331 1.00 73.33 83 ASN A C 1
ATOM 536 O O . ASN A 1 89 ? 38.924 -12.652 -61.411 1.00 81.60 83 ASN A O 1
ATOM 541 N N . LEU A 1 90 ? 37.077 -12.935 -60.184 1.00 74.41 84 LEU A N 1
ATOM 542 C CA . LEU A 1 90 ? 37.748 -12.530 -58.951 1.00 84.36 84 LEU A CA 1
ATOM 543 C C . LEU A 1 90 ? 38.439 -13.749 -58.337 1.00 79.23 84 LEU A C 1
ATOM 544 O O . LEU A 1 90 ? 38.076 -14.878 -58.652 1.00 76.54 84 LEU A O 1
ATOM 549 N N . PRO A 1 91 ? 39.448 -13.527 -57.475 1.00 82.61 85 PRO A N 1
ATOM 550 C CA . PRO A 1 91 ? 40.164 -14.638 -56.827 1.00 88.30 85 PRO A CA 1
ATOM 551 C C . PRO A 1 91 ? 39.240 -15.566 -56.047 1.00 88.67 85 PRO A C 1
ATOM 552 O O . PRO A 1 91 ? 38.506 -15.090 -55.192 1.00 87.68 85 PRO A O 1
ATOM 556 N N . PRO A 1 92 ? 39.286 -16.879 -56.336 1.00 93.60 86 PRO A N 1
ATOM 557 C CA . PRO A 1 92 ? 38.395 -17.883 -55.733 1.00 98.75 86 PRO A CA 1
ATOM 558 C C . PRO A 1 92 ? 38.339 -17.916 -54.189 1.00 95.58 86 PRO A C 1
ATOM 559 O O . PRO A 1 92 ? 37.463 -18.595 -53.644 1.00 91.57 86 PRO A O 1
ATOM 563 N N . SER A 1 93 ? 39.237 -17.206 -53.504 1.00 95.28 87 SER A N 1
ATOM 564 C CA . SER A 1 93 ? 39.162 -17.073 -52.044 1.00 99.50 87 SER A CA 1
ATOM 565 C C . SER A 1 93 ? 38.386 -15.808 -51.666 1.00 100.78 87 SER A C 1
ATOM 566 O O . SER A 1 93 ? 38.311 -15.422 -50.489 1.00 90.36 87 SER A O 1
ATOM 569 N N . VAL A 1 94 ? 37.815 -15.175 -52.690 1.00 98.42 88 VAL A N 1
ATOM 570 C CA . VAL A 1 94 ? 37.000 -13.972 -52.551 1.00 89.75 88 VAL A CA 1
ATOM 571 C C . VAL A 1 94 ? 35.561 -14.251 -52.999 1.00 82.27 88 VAL A C 1
ATOM 572 O O . VAL A 1 94 ? 34.612 -13.794 -52.366 1.00 75.21 88 VAL A O 1
ATOM 576 N N . VAL A 1 95 ? 35.403 -15.014 -54.081 1.00 85.26 89 VAL A N 1
ATOM 577 C CA . VAL A 1 95 ? 34.075 -15.412 -54.550 1.00 79.11 89 VAL A CA 1
ATOM 578 C C . VAL A 1 95 ? 33.375 -16.244 -53.480 1.00 79.39 89 VAL A C 1
ATOM 579 O O . VAL A 1 95 ? 32.160 -16.156 -53.307 1.00 80.50 89 VAL A O 1
ATOM 583 N N . ALA A 1 96 ? 34.150 -17.040 -52.750 1.00 78.99 90 ALA A N 1
ATOM 584 C CA . ALA A 1 96 ? 33.636 -17.716 -51.564 1.00 78.23 90 ALA A CA 1
ATOM 585 C C . ALA A 1 96 ? 33.208 -16.698 -50.505 1.00 71.58 90 ALA A C 1
ATOM 586 O O . ALA A 1 96 ? 32.155 -16.834 -49.883 1.00 65.93 90 ALA A O 1
ATOM 588 N N . THR A 1 97 ? 34.034 -15.675 -50.314 1.00 76.61 91 THR A N 1
ATOM 589 C CA . THR A 1 97 ? 33.777 -14.629 -49.326 1.00 76.02 91 THR A CA 1
ATOM 590 C C . THR A 1 97 ? 32.577 -13.748 -49.708 1.00 65.95 91 THR A C 1
ATOM 591 O O . THR A 1 97 ? 31.886 -13.219 -48.837 1.00 50.74 91 THR A O 1
ATOM 595 N N . VAL A 1 98 ? 32.352 -13.592 -51.014 1.00 73.70 92 VAL A N 1
ATOM 596 C CA . VAL A 1 98 ? 31.191 -12.877 -51.553 1.00 64.78 92 VAL A CA 1
ATOM 597 C C . VAL A 1 98 ? 29.902 -13.417 -50.943 1.00 74.38 92 VAL A C 1
ATOM 598 O O . VAL A 1 98 ? 29.638 -14.626 -50.990 1.00 77.74 92 VAL A O 1
ATOM 602 N N . GLY A 1 99 ? 29.108 -12.522 -50.358 1.00 61.39 93 GLY A N 1
ATOM 603 C CA . GLY A 1 99 ? 27.899 -12.927 -49.660 1.00 54.02 93 GLY A CA 1
ATOM 604 C C . GLY A 1 99 ? 26.636 -12.901 -50.502 1.00 51.36 93 GLY A C 1
ATOM 605 O O . GLY A 1 99 ? 26.536 -13.556 -51.545 1.00 43.94 93 GLY A O 1
ATOM 606 N N . GLY A 1 100 ? 25.662 -12.128 -50.039 1.00 48.42 94 GLY A N 1
ATOM 607 C CA . GLY A 1 100 ? 24.367 -12.061 -50.682 1.00 36.02 94 GLY A CA 1
ATOM 608 C C . GLY A 1 100 ? 23.300 -12.430 -49.678 1.00 35.24 94 GLY A C 1
ATOM 609 O O . GLY A 1 100 ? 23.436 -13.408 -48.937 1.00 35.94 94 GLY A O 1
ATOM 610 N N . LYS A 1 101 ? 22.235 -11.646 -49.631 1.00 26.71 95 LYS A N 1
ATOM 611 C CA . LYS A 1 101 ? 21.239 -11.862 -48.597 1.00 26.14 95 LYS A CA 1
ATOM 612 C C . LYS A 1 101 ? 19.895 -11.362 -49.060 1.00 24.66 95 LYS A C 1
ATOM 613 O O . LYS A 1 101 ? 19.818 -10.468 -49.900 1.00 26.75 95 LYS A O 1
ATOM 619 N N . ILE A 1 102 ? 18.842 -11.972 -48.525 1.00 25.90 96 ILE A N 1
ATOM 620 C CA . ILE A 1 102 ? 17.479 -11.537 -48.761 1.00 21.80 96 ILE A CA 1
ATOM 621 C C . ILE A 1 102 ? 16.938 -11.008 -47.460 1.00 18.76 96 ILE A C 1
ATOM 622 O O . ILE A 1 102 ? 17.138 -11.626 -46.417 1.00 24.26 96 ILE A O 1
ATOM 627 N N . PHE A 1 103 ? 16.294 -9.846 -47.522 1.00 18.65 97 PHE A N 1
ATOM 628 C CA . PHE A 1 103 ? 15.596 -9.268 -46.373 1.00 17.88 97 PHE A CA 1
ATOM 629 C C . PHE A 1 103 ? 14.125 -9.176 -46.700 1.00 11.80 97 PHE A C 1
ATOM 630 O O . PHE A 1 103 ? 13.765 -8.988 -47.848 1.00 15.63 97 PHE A O 1
ATOM 638 N N . THR A 1 104 ? 13.265 -9.288 -45.699 1.00 16.19 98 THR A N 1
ATOM 639 C CA . THR A 1 104 ? 11.841 -9.024 -45.922 1.00 14.82 98 THR A CA 1
ATOM 640 C C . THR A 1 104 ? 11.450 -7.697 -45.288 1.00 11.35 98 THR A C 1
ATOM 641 O O . THR A 1 104 ? 12.142 -7.190 -44.407 1.00 13.87 98 THR A O 1
ATOM 645 N N . PHE A 1 105 ? 10.360 -7.119 -45.761 1.00 7.97 99 PHE A N 1
ATOM 646 C CA . PHE A 1 105 ? 9.805 -5.941 -45.124 1.00 10.41 99 PHE A CA 1
ATOM 647 C C . PHE A 1 105 ? 8.301 -5.985 -45.271 1.00 11.05 99 PHE A C 1
ATOM 648 O O . PHE A 1 105 ? 7.760 -6.984 -45.733 1.00 13.07 99 PHE A O 1
ATOM 656 N N . GLY A 1 106 ? 7.617 -4.935 -44.847 1.00 10.74 100 GLY A N 1
ATOM 657 C CA . GLY A 1 106 ? 6.168 -4.932 -44.902 1.00 11.35 100 GLY A CA 1
ATOM 658 C C . GLY A 1 106 ? 5.529 -5.905 -43.926 1.00 11.76 100 GLY A C 1
ATOM 659 O O . GLY A 1 106 ? 6.179 -6.373 -42.986 1.00 12.63 100 GLY A O 1
ATOM 660 N N . SER A 1 107 ? 4.244 -6.171 -44.154 1.00 12.82 101 SER A N 1
ATOM 661 C CA . SER A 1 107 ? 3.430 -7.123 -43.397 1.00 11.09 101 SER A CA 1
ATOM 662 C C . SER A 1 107 ? 4.201 -8.302 -42.807 1.00 14.07 101 SER A C 1
ATOM 663 O O . SER A 1 107 ? 4.235 -8.501 -41.584 1.00 9.87 101 SER A O 1
ATOM 666 N N . TYR A 1 108 ? 4.807 -9.091 -43.690 1.00 12.87 102 TYR A N 1
ATOM 667 C CA . TYR A 1 108 ? 5.427 -10.325 -43.264 1.00 10.13 102 TYR A CA 1
ATOM 668 C C . TYR A 1 108 ? 6.516 -10.069 -42.219 1.00 12.17 102 TYR A C 1
ATOM 669 O O . TYR A 1 108 ? 6.549 -10.731 -41.187 1.00 13.74 102 TYR A O 1
ATOM 678 N N . ARG A 1 109 ? 7.383 -9.096 -42.470 1.00 12.40 103 ARG A N 1
ATOM 679 C CA . ARG A 1 109 ? 8.465 -8.794 -41.539 1.00 13.69 103 ARG A CA 1
ATOM 680 C C . ARG A 1 109 ? 7.940 -8.201 -40.241 1.00 12.28 103 ARG A C 1
ATOM 681 O O . ARG A 1 109 ? 8.520 -8.404 -39.169 1.00 13.45 103 ARG A O 1
ATOM 689 N N . LEU A 1 110 ? 6.843 -7.463 -40.339 1.00 9.66 104 LEU A N 1
ATOM 690 C CA . LEU A 1 110 ? 6.211 -6.928 -39.146 1.00 10.69 104 LEU A CA 1
ATOM 691 C C . LEU A 1 110 ? 5.556 -8.054 -38.357 1.00 11.50 104 LEU A C 1
ATOM 692 O O . LEU A 1 110 ? 5.249 -7.895 -37.187 1.00 14.60 104 LEU A O 1
ATOM 697 N N . GLY A 1 111 ? 5.357 -9.198 -39.002 1.00 10.90 105 GLY A N 1
ATOM 698 C CA . GLY A 1 111 ? 4.805 -10.365 -38.341 1.00 8.28 105 GLY A CA 1
ATOM 699 C C . GLY A 1 111 ? 3.327 -10.216 -38.073 1.00 9.56 105 GLY A C 1
ATOM 700 O O . GLY A 1 111 ? 2.822 -10.656 -37.034 1.00 7.32 105 GLY A O 1
ATOM 701 N N . VAL A 1 112 ? 2.634 -9.595 -39.025 1.00 9.96 106 VAL A N 1
ATOM 702 C CA . VAL A 1 112 ? 1.236 -9.244 -38.857 1.00 6.77 106 VAL A CA 1
ATOM 703 C C . VAL A 1 112 ? 0.486 -9.501 -40.128 1.00 7.21 106 VAL A C 1
ATOM 704 O O . VAL A 1 112 ? -0.666 -9.131 -40.250 1.00 9.40 106 VAL A O 1
ATOM 708 N N . HIS A 1 113 ? 1.150 -10.143 -41.082 1.00 12.08 107 HIS A N 1
ATOM 709 C CA . HIS A 1 113 ? 0.551 -10.495 -42.375 1.00 10.05 107 HIS A CA 1
ATOM 710 C C . HIS A 1 113 ? -0.598 -11.482 -42.191 1.00 10.58 107 HIS A C 1
ATOM 711 O O . HIS A 1 113 ? -0.650 -12.214 -41.196 1.00 9.23 107 HIS A O 1
ATOM 718 N N . THR A 1 114 ? -1.513 -11.520 -43.152 1.00 11.71 108 THR A N 1
ATOM 719 C CA . THR A 1 114 ? -2.677 -12.399 -43.030 1.00 12.02 108 THR A CA 1
ATOM 720 C C . THR A 1 114 ? -2.599 -13.608 -43.967 1.00 15.31 108 THR A C 1
ATOM 721 O O . THR A 1 114 ? -1.648 -13.751 -44.740 1.00 15.44 108 THR A O 1
ATOM 725 N N . LYS A 1 115 ? -3.594 -14.484 -43.879 1.00 12.25 109 LYS A N 1
ATOM 726 C CA . LYS A 1 115 ? -3.666 -15.622 -44.770 1.00 11.80 109 LYS A CA 1
ATOM 727 C C . LYS A 1 115 ? -3.667 -15.093 -46.203 1.00 15.89 109 LYS A C 1
ATOM 728 O O . LYS A 1 115 ? -4.390 -14.153 -46.506 1.00 23.20 109 LYS A O 1
ATOM 734 N N . GLY A 1 116 ? -2.810 -15.647 -47.055 1.00 12.63 110 GLY A N 1
ATOM 735 C CA . GLY A 1 116 ? -2.737 -15.240 -48.448 1.00 13.02 110 GLY A CA 1
ATOM 736 C C . GLY A 1 116 ? -1.942 -13.979 -48.747 1.00 12.28 110 GLY A C 1
ATOM 737 O O . GLY A 1 116 ? -2.094 -13.371 -49.805 1.00 16.31 110 GLY A O 1
ATOM 738 N N . ALA A 1 117 ? -1.086 -13.574 -47.826 1.00 8.80 111 ALA A N 1
ATOM 739 C CA . ALA A 1 117 ? -0.400 -12.310 -47.983 1.00 10.11 111 ALA A CA 1
ATOM 740 C C . ALA A 1 117 ? 0.805 -12.467 -48.879 1.00 12.64 111 ALA A C 1
ATOM 741 O O . ALA A 1 117 ? 1.516 -13.467 -48.793 1.00 14.66 111 ALA A O 1
ATOM 743 N N . ASP A 1 118 ? 1.060 -11.478 -49.728 1.00 13.06 112 ASP A N 1
ATOM 744 C CA . ASP A 1 118 ? 2.317 -11.480 -50.453 1.00 11.34 112 ASP A CA 1
ATOM 745 C C . ASP A 1 118 ? 3.477 -11.223 -49.506 1.00 14.42 112 ASP A C 1
ATOM 746 O O . ASP A 1 118 ? 3.279 -10.832 -48.353 1.00 16.15 112 ASP A O 1
ATOM 751 N N . ILE A 1 119 ? 4.688 -11.451 -49.992 1.00 13.32 113 ILE A N 1
ATOM 752 C CA . ILE A 1 119 ? 5.878 -11.149 -49.223 1.00 11.78 113 ILE A CA 1
ATOM 753 C C . ILE A 1 119 ? 6.739 -10.121 -49.934 1.00 15.38 113 ILE A C 1
ATOM 754 O O . ILE A 1 119 ? 7.128 -10.329 -51.080 1.00 18.58 113 ILE A O 1
ATOM 759 N N . ASP A 1 120 ? 7.046 -9.015 -49.266 1.00 13.73 114 ASP A N 1
ATOM 760 C CA . ASP A 1 120 ? 7.912 -8.014 -49.875 1.00 15.93 114 ASP A CA 1
ATOM 761 C C . ASP A 1 120 ? 9.356 -8.292 -49.508 1.00 14.19 114 ASP A C 1
ATOM 762 O O . ASP A 1 120 ? 9.715 -8.290 -48.343 1.00 17.89 114 ASP A O 1
ATOM 767 N N . ALA A 1 121 ? 10.200 -8.546 -50.492 1.00 14.56 115 ALA A N 1
ATOM 768 C CA . ALA A 1 121 ? 11.561 -8.921 -50.157 1.00 12.92 115 ALA A CA 1
ATOM 769 C C . ALA A 1 121 ? 12.612 -8.064 -50.851 1.00 12.63 115 ALA A C 1
ATOM 770 O O . ALA A 1 121 ? 12.366 -7.497 -51.914 1.00 15.07 115 ALA A O 1
ATOM 772 N N . LEU A 1 122 ? 13.785 -7.990 -50.240 1.00 9.64 116 LEU A N 1
ATOM 773 C CA . LEU A 1 122 ? 14.881 -7.172 -50.736 1.00 13.10 116 LEU A CA 1
ATOM 774 C C . LEU A 1 122 ? 16.141 -7.998 -50.950 1.00 17.94 116 LEU A C 1
ATOM 775 O O . LEU A 1 122 ? 16.609 -8.687 -50.050 1.00 17.45 116 LEU A O 1
ATOM 780 N N . CYS A 1 123 ? 16.694 -7.917 -52.153 1.00 28.86 117 CYS A N 1
ATOM 781 C CA . CYS A 1 123 ? 17.931 -8.606 -52.467 1.00 21.17 117 CYS A CA 1
ATOM 782 C C . CYS A 1 123 ? 19.109 -7.654 -52.357 1.00 22.00 117 CYS A C 1
ATOM 783 O O . CYS A 1 123 ? 19.135 -6.618 -53.023 1.00 29.29 117 CYS A O 1
ATOM 786 N N . VAL A 1 124 ? 20.090 -8.002 -51.537 1.00 14.81 118 VAL A N 1
ATOM 787 C CA . VAL A 1 124 ? 21.221 -7.115 -51.325 1.00 21.38 118 VAL A CA 1
ATOM 788 C C . VAL A 1 124 ? 22.521 -7.736 -51.785 1.00 25.67 118 VAL A C 1
ATOM 789 O O . VAL A 1 124 ? 22.968 -8.733 -51.226 1.00 31.99 118 VAL A O 1
ATOM 793 N N . ALA A 1 125 ? 23.132 -7.117 -52.791 1.00 30.46 119 ALA A N 1
ATOM 794 C CA . ALA A 1 125 ? 24.327 -7.649 -53.443 1.00 36.97 119 ALA A CA 1
ATOM 795 C C . ALA A 1 125 ? 25.552 -6.786 -53.156 1.00 37.99 119 ALA A C 1
ATOM 796 O O . ALA A 1 125 ? 25.410 -5.669 -52.656 1.00 34.27 119 ALA A O 1
ATOM 798 N N . PRO A 1 126 ? 26.761 -7.310 -53.449 1.00 42.35 120 PRO A N 1
ATOM 799 C CA . PRO A 1 126 ? 28.008 -6.535 -53.332 1.00 50.11 120 PRO A CA 1
ATOM 800 C C . PRO A 1 126 ? 28.434 -5.747 -54.601 1.00 50.51 120 PRO A C 1
ATOM 801 O O . PRO A 1 126 ? 27.759 -5.846 -55.638 1.00 44.73 120 PRO A O 1
ATOM 805 N N . ARG A 1 127 ? 29.533 -4.984 -54.480 1.00 44.19 121 ARG A N 1
ATOM 806 C CA . ARG A 1 127 ? 30.117 -4.123 -55.534 1.00 49.63 121 ARG A CA 1
ATOM 807 C C . ARG A 1 127 ? 29.877 -4.526 -56.988 1.00 48.98 121 ARG A C 1
ATOM 808 O O . ARG A 1 127 ? 29.435 -3.722 -57.812 1.00 42.02 121 ARG A O 1
ATOM 816 N N . HIS A 1 128 ? 30.222 -5.771 -57.296 1.00 47.49 122 HIS A N 1
ATOM 817 C CA . HIS A 1 128 ? 30.316 -6.234 -58.671 1.00 44.31 122 HIS A CA 1
ATOM 818 C C . HIS A 1 128 ? 28.987 -6.574 -59.333 1.00 44.52 122 HIS A C 1
ATOM 819 O O . HIS A 1 128 ? 28.962 -7.046 -60.465 1.00 50.80 122 HIS A O 1
ATOM 826 N N . VAL A 1 129 ? 27.882 -6.334 -58.641 1.00 48.18 123 VAL A N 1
ATOM 827 C CA . VAL A 1 129 ? 26.582 -6.679 -59.196 1.00 45.58 123 VAL A CA 1
ATOM 828 C C . VAL A 1 129 ? 25.803 -5.420 -59.510 1.00 47.26 123 VAL A C 1
ATOM 829 O O . VAL A 1 129 ? 25.536 -4.613 -58.625 1.00 56.76 123 VAL A O 1
ATOM 833 N N . GLU A 1 130 ? 25.436 -5.250 -60.770 1.00 36.75 124 GLU A N 1
ATOM 834 C CA . GLU A 1 130 ? 24.802 -4.016 -61.192 1.00 44.76 124 GLU A CA 1
ATOM 835 C C . GLU A 1 130 ? 23.303 -4.225 -61.251 1.00 41.58 124 GLU A C 1
ATOM 836 O O . GLU A 1 130 ? 22.835 -5.335 -61.511 1.00 38.44 124 GLU A O 1
ATOM 842 N N . ARG A 1 131 ? 22.553 -3.152 -61.024 1.00 39.15 125 ARG A N 1
ATOM 843 C CA . ARG A 1 131 ? 21.098 -3.187 -61.144 1.00 42.41 125 ARG A CA 1
ATOM 844 C C . ARG A 1 131 ? 20.668 -3.789 -62.484 1.00 47.61 125 ARG A C 1
ATOM 845 O O . ARG A 1 131 ? 19.587 -4.361 -62.608 1.00 43.29 125 ARG A O 1
ATOM 853 N N . SER A 1 132 ? 21.534 -3.650 -63.482 1.00 52.65 126 SER A N 1
ATOM 854 C CA . SER A 1 132 ? 21.310 -4.209 -64.803 1.00 50.71 126 SER A CA 1
ATOM 855 C C . SER A 1 132 ? 21.285 -5.735 -64.768 1.00 54.12 126 SER A C 1
ATOM 856 O O . SER A 1 132 ? 20.510 -6.360 -65.495 1.00 48.72 126 SER A O 1
ATOM 859 N N . ASP A 1 133 ? 22.133 -6.325 -63.920 1.00 51.22 127 ASP A N 1
ATOM 860 C CA . ASP A 1 133 ? 22.265 -7.785 -63.810 1.00 50.02 127 ASP A CA 1
ATOM 861 C C . ASP A 1 133 ? 20.999 -8.477 -63.261 1.00 53.71 127 ASP A C 1
ATOM 862 O O . ASP A 1 133 ? 20.523 -9.473 -63.811 1.00 42.82 127 ASP A O 1
ATOM 867 N N . PHE A 1 134 ? 20.475 -7.941 -62.163 1.00 54.20 128 PHE A N 1
ATOM 868 C CA . PHE A 1 134 ? 19.284 -8.473 -61.507 1.00 44.78 128 PHE A CA 1
ATOM 869 C C . PHE A 1 134 ? 18.110 -8.617 -62.489 1.00 39.15 128 PHE A C 1
ATOM 870 O O . PHE A 1 134 ? 17.402 -9.624 -62.471 1.00 38.21 128 PHE A O 1
ATOM 878 N N . PHE A 1 135 ? 17.931 -7.638 -63.369 1.00 30.31 129 PHE A N 1
ATOM 879 C CA . PHE A 1 135 ? 16.777 -7.643 -64.259 1.00 33.97 129 PHE A CA 1
ATOM 880 C C . PHE A 1 135 ? 16.935 -8.483 -65.525 1.00 48.62 129 PHE A C 1
ATOM 881 O O . PHE A 1 135 ? 15.942 -8.733 -66.219 1.00 48.68 129 PHE A O 1
ATOM 889 N N . GLN A 1 136 ? 18.165 -8.897 -65.845 1.00 50.46 130 GLN A N 1
ATOM 890 C CA . GLN A 1 136 ? 18.375 -9.836 -66.961 1.00 46.93 130 GLN A CA 1
ATOM 891 C C . GLN A 1 136 ? 18.791 -11.268 -66.545 1.00 46.65 130 GLN A C 1
ATOM 892 O O . GLN A 1 136 ? 18.065 -12.220 -66.843 1.00 49.66 130 GLN A O 1
ATOM 898 N N . SER A 1 137 ? 19.918 -11.427 -65.846 1.00 41.24 131 SER A N 1
ATOM 899 C CA . SER A 1 137 ? 20.436 -12.769 -65.522 1.00 37.65 131 SER A CA 1
ATOM 900 C C . SER A 1 137 ? 19.735 -13.502 -64.354 1.00 47.32 131 SER A C 1
ATOM 901 O O . SER A 1 137 ? 19.309 -14.652 -64.507 1.00 46.91 131 SER A O 1
ATOM 904 N N . PHE A 1 138 ? 19.631 -12.849 -63.196 1.00 47.17 132 PHE A N 1
ATOM 905 C CA . PHE A 1 138 ? 18.850 -13.394 -62.091 1.00 36.80 132 PHE A CA 1
ATOM 906 C C . PHE A 1 138 ? 17.397 -13.550 -62.520 1.00 35.19 132 PHE A C 1
ATOM 907 O O . PHE A 1 138 ? 16.730 -14.491 -62.108 1.00 36.10 132 PHE A O 1
ATOM 915 N N . PHE A 1 139 ? 16.905 -12.631 -63.344 1.00 31.70 133 PHE A N 1
ATOM 916 C CA . PHE A 1 139 ? 15.584 -12.807 -63.925 1.00 30.31 133 PHE A CA 1
ATOM 917 C C . PHE A 1 139 ? 15.559 -14.103 -64.742 1.00 38.18 133 PHE A C 1
ATOM 918 O O . PHE A 1 139 ? 14.536 -14.786 -64.808 1.00 38.03 133 PHE A O 1
ATOM 926 N N . GLU A 1 140 ? 16.680 -14.450 -65.367 1.00 38.23 134 GLU A N 1
ATOM 927 C CA . GLU A 1 140 ? 16.721 -15.702 -66.114 1.00 46.55 134 GLU A CA 1
ATOM 928 C C . GLU A 1 140 ? 16.792 -16.876 -65.147 1.00 42.70 134 GLU A C 1
ATOM 929 O O . GLU A 1 140 ? 16.234 -17.941 -65.417 1.00 45.59 134 GLU A O 1
ATOM 935 N N . LYS A 1 141 ? 17.452 -16.668 -64.011 1.00 35.20 135 LYS A N 1
ATOM 936 C CA . LYS A 1 141 ? 17.554 -17.718 -63.003 1.00 33.63 135 LYS A CA 1
ATOM 937 C C . LYS A 1 141 ? 16.183 -18.139 -62.464 1.00 35.56 135 LYS A C 1
ATOM 938 O O . LYS A 1 141 ? 15.891 -19.328 -62.347 1.00 36.92 135 LYS A O 1
ATOM 944 N N . LEU A 1 142 ? 15.338 -17.167 -62.146 1.00 31.75 136 LEU A N 1
ATOM 945 C CA . LEU A 1 142 ? 14.034 -17.480 -61.585 1.00 30.29 136 LEU A CA 1
ATOM 946 C C . LEU A 1 142 ? 13.194 -18.259 -62.584 1.00 33.51 136 LEU A C 1
ATOM 947 O O . LEU A 1 142 ? 12.577 -19.257 -62.216 1.00 37.72 136 LEU A O 1
ATOM 952 N N . LYS A 1 143 ? 13.194 -17.815 -63.840 1.00 31.75 137 LYS A N 1
ATOM 953 C CA . LYS A 1 143 ? 12.387 -18.434 -64.891 1.00 34.74 137 LYS A CA 1
ATOM 954 C C . LYS A 1 143 ? 12.551 -19.946 -64.902 1.00 38.81 137 LYS A C 1
ATOM 955 O O . LYS A 1 143 ? 11.592 -20.685 -65.141 1.00 39.54 137 LYS A O 1
ATOM 961 N N . HIS A 1 144 ? 13.762 -20.396 -64.594 1.00 32.05 138 HIS A N 1
ATOM 962 C CA . HIS A 1 144 ? 14.085 -21.816 -64.627 1.00 42.32 138 HIS A CA 1
ATOM 963 C C . HIS A 1 144 ? 13.731 -22.618 -63.367 1.00 42.36 138 HIS A C 1
ATOM 964 O O . HIS A 1 144 ? 13.458 -23.818 -63.463 1.00 40.77 138 HIS A O 1
ATOM 971 N N . GLN A 1 145 ? 13.727 -21.968 -62.201 1.00 41.95 139 GLN A N 1
ATOM 972 C CA . GLN A 1 145 ? 13.461 -22.667 -60.940 1.00 37.19 139 GLN A CA 1
ATOM 973 C C . GLN A 1 145 ? 12.091 -23.332 -60.933 1.00 36.17 139 GLN A C 1
ATOM 974 O O . GLN A 1 145 ? 11.148 -22.845 -61.570 1.00 27.35 139 GLN A O 1
ATOM 980 N N . ASP A 1 146 ? 12.008 -24.444 -60.201 1.00 35.93 140 ASP A N 1
ATOM 981 C CA . ASP A 1 146 ? 10.854 -25.340 -60.221 1.00 30.18 140 ASP A CA 1
ATOM 982 C C . ASP A 1 146 ? 9.486 -24.671 -60.031 1.00 32.31 140 ASP A C 1
ATOM 983 O O . ASP A 1 146 ? 8.685 -24.616 -60.969 1.00 45.60 140 ASP A O 1
ATOM 988 N N . GLY A 1 147 ? 9.201 -24.171 -58.836 1.00 17.75 141 GLY A N 1
ATOM 989 C CA . GLY A 1 147 ? 7.844 -23.718 -58.562 1.00 21.76 141 GLY A CA 1
ATOM 990 C C . GLY A 1 147 ? 7.493 -22.275 -58.896 1.00 21.87 141 GLY A C 1
ATOM 991 O O . GLY A 1 147 ? 6.489 -21.755 -58.420 1.00 18.86 141 GLY A O 1
ATOM 992 N N . ILE A 1 148 ? 8.309 -21.615 -59.713 1.00 26.26 142 ILE A N 1
ATOM 993 C CA . ILE A 1 148 ? 8.090 -20.201 -59.992 1.00 16.16 142 ILE A CA 1
ATOM 994 C C . ILE A 1 148 ? 7.171 -19.971 -61.176 1.00 21.68 142 ILE A C 1
ATOM 995 O O . ILE A 1 148 ? 7.412 -20.472 -62.265 1.00 28.56 142 ILE A O 1
ATOM 1000 N N . ARG A 1 149 ? 6.096 -19.231 -60.941 1.00 21.41 143 ARG A N 1
ATOM 1001 C CA . ARG A 1 149 ? 5.125 -18.929 -61.972 1.00 21.26 143 ARG A CA 1
ATOM 1002 C C . ARG A 1 149 ? 4.899 -17.426 -61.983 1.00 31.48 143 ARG A C 1
ATOM 1003 O O . ARG A 1 149 ? 5.319 -16.727 -61.056 1.00 28.48 143 ARG A O 1
ATOM 1011 N N . ASN A 1 150 ? 4.241 -16.937 -63.033 1.00 35.79 144 ASN A N 1
ATOM 1012 C CA . ASN A 1 150 ? 3.847 -15.536 -63.117 1.00 30.40 144 ASN A CA 1
ATOM 1013 C C . ASN A 1 150 ? 5.017 -14.545 -63.091 1.00 28.41 144 ASN A C 1
ATOM 1014 O O . ASN A 1 150 ? 4.869 -13.427 -62.602 1.00 32.60 144 ASN A O 1
ATOM 1019 N N . LEU A 1 151 ? 6.172 -14.950 -63.610 1.00 24.93 145 LEU A N 1
ATOM 1020 C CA . LEU A 1 151 ? 7.341 -14.070 -63.636 1.00 25.54 145 LEU A CA 1
ATOM 1021 C C . LEU A 1 151 ? 7.068 -12.846 -64.476 1.00 28.32 145 LEU A C 1
ATOM 1022 O O . LEU A 1 151 ? 6.444 -12.944 -65.528 1.00 37.59 145 LEU A O 1
ATOM 1027 N N . ARG A 1 152 ? 7.539 -11.697 -64.005 1.00 31.19 146 ARG A N 1
ATOM 1028 C CA . ARG A 1 152 ? 7.413 -10.427 -64.727 1.00 32.69 146 ARG A CA 1
ATOM 1029 C C . ARG A 1 152 ? 8.242 -9.321 -64.069 1.00 39.34 146 ARG A C 1
ATOM 1030 O O . ARG A 1 152 ? 8.253 -9.176 -62.842 1.00 40.45 146 ARG A O 1
ATOM 1038 N N . ALA A 1 153 ? 8.953 -8.556 -64.890 1.00 45.39 147 ALA A N 1
ATOM 1039 C CA . ALA A 1 153 ? 9.674 -7.387 -64.413 1.00 34.67 147 ALA A CA 1
ATOM 1040 C C . ALA A 1 153 ? 8.804 -6.141 -64.576 1.00 37.40 147 ALA A C 1
ATOM 1041 O O . ALA A 1 153 ? 7.969 -6.062 -65.485 1.00 38.57 147 ALA A O 1
ATOM 1043 N N . VAL A 1 154 ? 8.976 -5.189 -63.666 1.00 38.79 148 VAL A N 1
ATOM 1044 C CA . VAL A 1 154 ? 8.429 -3.848 -63.819 1.00 40.20 148 VAL A CA 1
ATOM 1045 C C . VAL A 1 154 ? 9.504 -2.879 -63.331 1.00 46.64 148 VAL A C 1
ATOM 1046 O O . VAL A 1 154 ? 9.488 -2.480 -62.168 1.00 50.75 148 VAL A O 1
ATOM 1050 N N . GLU A 1 155 ? 10.460 -2.528 -64.196 1.00 46.92 149 GLU A N 1
ATOM 1051 C CA . GLU A 1 155 ? 11.548 -1.634 -63.780 1.00 42.26 149 GLU A CA 1
ATOM 1052 C C . GLU A 1 155 ? 11.305 -0.166 -64.084 1.00 40.59 149 GLU A C 1
ATOM 1053 O O . GLU A 1 155 ? 12.037 0.692 -63.607 1.00 44.62 149 GLU A O 1
ATOM 1059 N N . ASP A 1 156 ? 10.290 0.125 -64.883 1.00 43.82 150 ASP A N 1
ATOM 1060 C CA . ASP A 1 156 ? 9.881 1.505 -65.057 1.00 47.88 150 ASP A CA 1
ATOM 1061 C C . ASP A 1 156 ? 9.338 2.023 -63.718 1.00 55.44 150 ASP A C 1
ATOM 1062 O O . ASP A 1 156 ? 9.535 3.194 -63.374 1.00 53.79 150 ASP A O 1
ATOM 1067 N N . ALA A 1 157 ? 8.691 1.134 -62.955 1.00 49.08 151 ALA A N 1
ATOM 1068 C CA . ALA A 1 157 ? 7.995 1.509 -61.713 1.00 51.53 151 ALA A CA 1
ATOM 1069 C C . ALA A 1 157 ? 8.846 2.280 -60.706 1.00 43.57 151 ALA A C 1
ATOM 1070 O O . ALA A 1 157 ? 10.079 2.300 -60.792 1.00 44.83 151 ALA A O 1
ATOM 1072 N N . PHE A 1 158 ? 8.171 2.910 -59.751 1.00 37.95 152 PHE A N 1
ATOM 1073 C CA . PHE A 1 158 ? 8.835 3.796 -58.803 1.00 39.02 152 PHE A CA 1
ATOM 1074 C C . PHE A 1 158 ? 9.982 3.115 -58.066 1.00 34.76 152 PHE A C 1
ATOM 1075 O O . PHE A 1 158 ? 11.103 3.609 -58.066 1.00 33.32 152 PHE A O 1
ATOM 1083 N N . VAL A 1 159 ? 9.694 1.984 -57.433 1.00 40.42 153 VAL A N 1
ATOM 1084 C CA . VAL A 1 159 ? 10.745 1.114 -56.912 1.00 40.78 153 VAL A CA 1
ATOM 1085 C C . VAL A 1 159 ? 10.865 -0.093 -57.854 1.00 37.31 153 VAL A C 1
ATOM 1086 O O . VAL A 1 159 ? 9.926 -0.879 -57.998 1.00 37.65 153 VAL A O 1
ATOM 1090 N N . PRO A 1 160 ? 12.013 -0.230 -58.521 1.00 32.46 154 PRO A N 1
ATOM 1091 C CA . PRO A 1 160 ? 12.188 -1.313 -59.495 1.00 44.91 154 PRO A CA 1
ATOM 1092 C C . PRO A 1 160 ? 12.035 -2.691 -58.845 1.00 48.91 154 PRO A C 1
ATOM 1093 O O . PRO A 1 160 ? 12.818 -3.027 -57.945 1.00 43.55 154 PRO A O 1
ATOM 1097 N N . VAL A 1 161 ? 11.054 -3.469 -59.308 1.00 39.96 155 VAL A N 1
ATOM 1098 C CA . VAL A 1 161 ? 10.708 -4.759 -58.703 1.00 36.28 155 VAL A CA 1
ATOM 1099 C C . VAL A 1 161 ? 10.672 -5.904 -59.722 1.00 34.92 155 VAL A C 1
ATOM 1100 O O . VAL A 1 161 ? 10.368 -5.692 -60.893 1.00 39.20 155 VAL A O 1
ATOM 1104 N N . ILE A 1 162 ? 11.000 -7.114 -59.276 1.00 33.97 156 ILE A N 1
ATOM 1105 C CA . ILE A 1 162 ? 10.601 -8.326 -59.988 1.00 31.29 156 ILE A CA 1
ATOM 1106 C C . ILE A 1 162 ? 9.506 -9.043 -59.190 1.00 27.35 156 ILE A C 1
ATOM 1107 O O . ILE A 1 162 ? 9.709 -9.382 -58.025 1.00 27.99 156 ILE A O 1
ATOM 1112 N N . LYS A 1 163 ? 8.348 -9.251 -59.810 1.00 22.94 157 LYS A N 1
ATOM 1113 C CA . LYS A 1 163 ? 7.229 -9.915 -59.158 1.00 23.31 157 LYS A CA 1
ATOM 1114 C C . LYS A 1 163 ? 7.104 -11.342 -59.655 1.00 29.43 157 LYS A C 1
ATOM 1115 O O . LYS A 1 163 ? 7.276 -11.602 -60.846 1.00 29.93 157 LYS A O 1
ATOM 1121 N N . PHE A 1 164 ? 6.778 -12.263 -58.752 1.00 27.24 158 PHE A N 1
ATOM 1122 C CA . PHE A 1 164 ? 6.480 -13.637 -59.139 1.00 22.02 158 PHE A CA 1
ATOM 1123 C C . PHE A 1 164 ? 5.738 -14.361 -58.053 1.00 19.33 158 PHE A C 1
ATOM 1124 O O . PHE A 1 164 ? 5.492 -13.810 -56.992 1.00 27.37 158 PHE A O 1
ATOM 1132 N N . GLU A 1 165 ? 5.359 -15.597 -58.325 1.00 19.72 159 GLU A N 1
ATOM 1133 C CA . GLU A 1 165 ? 4.855 -16.457 -57.276 1.00 16.01 159 GLU A CA 1
ATOM 1134 C C . GLU A 1 165 ? 5.820 -17.611 -57.152 1.00 18.56 159 GLU A C 1
ATOM 1135 O O . GLU A 1 165 ? 6.257 -18.184 -58.149 1.00 19.30 159 GLU A O 1
ATOM 1141 N N . PHE A 1 166 ? 6.158 -17.954 -55.922 1.00 15.77 160 PHE A N 1
ATOM 1142 C CA . PHE A 1 166 ? 7.085 -19.037 -55.682 1.00 15.09 160 PHE A CA 1
ATOM 1143 C C . PHE A 1 166 ? 6.352 -20.033 -54.807 1.00 14.36 160 PHE A C 1
ATOM 1144 O O . PHE A 1 166 ? 6.078 -19.763 -53.649 1.00 15.80 160 PHE A O 1
ATOM 1152 N N . ASP A 1 167 ? 6.008 -21.176 -55.379 1.00 15.16 161 ASP A N 1
ATOM 1153 C CA . ASP A 1 167 ? 5.262 -22.190 -54.656 1.00 12.70 161 ASP A CA 1
ATOM 1154 C C . ASP A 1 167 ? 4.015 -21.581 -54.049 1.00 11.53 161 ASP A C 1
ATOM 1155 O O . ASP A 1 167 ? 3.611 -21.949 -52.955 1.00 11.56 161 ASP A O 1
ATOM 1160 N N . GLY A 1 168 ? 3.432 -20.619 -54.759 1.00 11.69 162 GLY A N 1
ATOM 1161 C CA . GLY A 1 168 ? 2.155 -20.042 -54.374 1.00 13.52 162 GLY A CA 1
ATOM 1162 C C . GLY A 1 168 ? 2.213 -18.831 -53.461 1.00 15.63 162 GLY A C 1
ATOM 1163 O O . GLY A 1 168 ? 1.186 -18.307 -53.039 1.00 19.71 162 GLY A O 1
ATOM 1164 N N . ILE A 1 169 ? 3.422 -18.394 -53.146 1.00 13.33 163 ILE A N 1
ATOM 1165 C CA . ILE A 1 169 ? 3.622 -17.180 -52.390 1.00 13.38 163 ILE A CA 1
ATOM 1166 C C . ILE A 1 169 ? 3.869 -16.038 -53.372 1.00 15.80 163 ILE A C 1
ATOM 1167 O O . ILE A 1 169 ? 4.810 -16.081 -54.160 1.00 15.65 163 ILE A O 1
ATOM 1172 N N . GLU A 1 170 ? 3.020 -15.022 -53.352 1.00 15.95 164 GLU A N 1
ATOM 1173 C CA . GLU A 1 170 ? 3.293 -13.861 -54.174 1.00 16.88 164 GLU A CA 1
ATOM 1174 C C . GLU A 1 170 ? 4.521 -13.220 -53.585 1.00 16.60 164 GLU A C 1
ATOM 1175 O O . GLU A 1 170 ? 4.577 -12.971 -52.392 1.00 20.83 164 GLU A O 1
ATOM 1181 N N . ILE A 1 171 ? 5.519 -12.961 -54.407 1.00 16.36 165 ILE A N 1
ATOM 1182 C CA . ILE A 1 171 ? 6.703 -12.295 -53.911 1.00 15.76 165 ILE A CA 1
ATOM 1183 C C . ILE A 1 171 ? 6.983 -11.045 -54.740 1.00 20.48 165 ILE A C 1
ATOM 1184 O O . ILE A 1 171 ? 6.848 -11.060 -55.960 1.00 22.23 165 ILE A O 1
ATOM 1189 N N . ASP A 1 172 ? 7.311 -9.950 -54.059 1.00 22.62 166 ASP A N 1
ATOM 1190 C CA . ASP A 1 172 ? 7.704 -8.707 -54.715 1.00 17.48 166 ASP A CA 1
ATOM 1191 C C . ASP A 1 172 ? 9.148 -8.426 -54.372 1.00 19.34 166 ASP A C 1
ATOM 1192 O O . ASP A 1 172 ? 9.451 -7.826 -53.336 1.00 21.58 166 ASP A O 1
ATOM 1197 N N . LEU A 1 173 ? 10.041 -8.898 -55.235 1.00 19.59 167 LEU A N 1
ATOM 1198 C CA . LEU A 1 173 ? 11.466 -8.873 -54.949 1.00 20.48 167 LEU A CA 1
ATOM 1199 C C . LEU A 1 173 ? 12.124 -7.611 -55.499 1.00 25.18 167 LEU A C 1
ATOM 1200 O O . LEU A 1 173 ? 11.963 -7.271 -56.669 1.00 28.43 167 LEU A O 1
ATOM 1205 N N . VAL A 1 174 ? 12.868 -6.925 -54.643 1.00 17.97 168 VAL A N 1
ATOM 1206 C CA . VAL A 1 174 ? 13.407 -5.621 -54.973 1.00 17.17 168 VAL A CA 1
ATOM 1207 C C . VAL A 1 174 ? 14.913 -5.669 -54.751 1.00 21.66 168 VAL A C 1
ATOM 1208 O O . VAL A 1 174 ? 15.414 -6.447 -53.930 1.00 19.81 168 VAL A O 1
ATOM 1212 N N . PHE A 1 175 ? 15.653 -4.872 -55.505 1.00 24.39 169 PHE A N 1
ATOM 1213 C CA . PHE A 1 175 ? 17.092 -5.066 -55.526 1.00 24.66 169 PHE A CA 1
ATOM 1214 C C . PHE A 1 175 ? 17.841 -3.831 -55.104 1.00 23.87 169 PHE A C 1
ATOM 1215 O O . PHE A 1 175 ? 17.418 -2.720 -55.399 1.00 23.94 169 PHE A O 1
ATOM 1223 N N . ALA A 1 176 ? 18.963 -4.039 -54.423 1.00 22.90 170 ALA A N 1
ATOM 1224 C CA . ALA A 1 176 ? 19.872 -2.954 -54.091 1.00 25.78 170 ALA A CA 1
ATOM 1225 C C . ALA A 1 176 ? 21.319 -3.399 -54.266 1.00 36.18 170 ALA A C 1
ATOM 1226 O O . ALA A 1 176 ? 21.667 -4.542 -53.964 1.00 34.01 170 ALA A O 1
ATOM 1228 N N . ARG A 1 177 ? 22.154 -2.484 -54.756 1.00 38.92 171 ARG A N 1
ATOM 1229 C CA . ARG A 1 177 ? 23.583 -2.717 -54.907 1.00 33.69 171 ARG A CA 1
ATOM 1230 C C . ARG A 1 177 ? 24.318 -1.804 -53.952 1.00 33.18 171 ARG A C 1
ATOM 1231 O O . ARG A 1 177 ? 24.223 -0.584 -54.086 1.00 36.28 171 ARG A O 1
ATOM 1239 N N . LEU A 1 178 ? 25.032 -2.387 -52.988 1.00 30.35 172 LEU A N 1
ATOM 1240 C CA . LEU A 1 178 ? 25.849 -1.609 -52.051 1.00 34.91 172 LEU A CA 1
ATOM 1241 C C . LEU A 1 178 ? 27.277 -1.526 -52.543 1.00 49.42 172 LEU A C 1
ATOM 1242 O O . LEU A 1 178 ? 27.723 -2.365 -53.327 1.00 53.10 172 LEU A O 1
ATOM 1247 N N . ALA A 1 179 ? 28.001 -0.519 -52.073 1.00 51.72 173 ALA A N 1
ATOM 1248 C CA . ALA A 1 179 ? 29.411 -0.395 -52.416 1.00 47.63 173 ALA A CA 1
ATOM 1249 C C . ALA A 1 179 ? 30.291 -1.006 -51.328 1.00 55.34 173 ALA A C 1
ATOM 1250 O O . ALA A 1 179 ? 31.078 -0.302 -50.693 1.00 52.15 173 ALA A O 1
ATOM 1252 N N . ILE A 1 180 ? 30.139 -2.310 -51.102 1.00 47.46 174 ILE A N 1
ATOM 1253 C CA . ILE A 1 180 ? 31.056 -3.053 -50.245 1.00 42.77 174 ILE A CA 1
ATOM 1254 C C . ILE A 1 180 ? 31.450 -4.323 -50.957 1.00 41.84 174 ILE A C 1
ATOM 1255 O O . ILE A 1 180 ? 30.837 -4.683 -51.956 1.00 47.70 174 ILE A O 1
ATOM 1260 N N . GLN A 1 181 ? 32.468 -5.001 -50.438 1.00 43.02 175 GLN A N 1
ATOM 1261 C CA . GLN A 1 181 ? 33.011 -6.200 -51.076 1.00 52.13 175 GLN A CA 1
ATOM 1262 C C . GLN A 1 181 ? 32.146 -7.429 -50.812 1.00 50.11 175 GLN A C 1
ATOM 1263 O O . GLN A 1 181 ? 31.820 -8.175 -51.733 1.00 40.84 175 GLN A O 1
ATOM 1269 N N . THR A 1 182 ? 31.783 -7.621 -49.545 1.00 53.22 176 THR A N 1
ATOM 1270 C CA . THR A 1 182 ? 31.024 -8.786 -49.102 1.00 56.92 176 THR A CA 1
ATOM 1271 C C . THR A 1 182 ? 29.638 -8.385 -48.601 1.00 57.42 176 THR A C 1
ATOM 1272 O O . THR A 1 182 ? 29.317 -7.203 -48.514 1.00 60.54 176 THR A O 1
ATOM 1276 N N . ILE A 1 183 ? 28.817 -9.378 -48.274 1.00 60.91 177 ILE A N 1
ATOM 1277 C CA . ILE A 1 183 ? 27.548 -9.135 -47.599 1.00 55.94 177 ILE A CA 1
ATOM 1278 C C . ILE A 1 183 ? 27.462 -10.006 -46.345 1.00 51.75 177 ILE A C 1
ATOM 1279 O O . ILE A 1 183 ? 26.982 -11.141 -46.389 1.00 51.80 177 ILE A O 1
ATOM 1284 N N . SER A 1 184 ? 27.975 -9.461 -45.242 1.00 54.57 178 SER A N 1
ATOM 1285 C CA . SER A 1 184 ? 27.917 -10.093 -43.925 1.00 63.82 178 SER A CA 1
ATOM 1286 C C . SER A 1 184 ? 26.509 -10.598 -43.625 1.00 57.36 178 SER A C 1
ATOM 1287 O O . SER A 1 184 ? 25.567 -9.814 -43.558 1.00 57.43 178 SER A O 1
ATOM 1290 N N . ASP A 1 185 ? 26.370 -11.907 -43.444 1.00 58.35 179 ASP A N 1
ATOM 1291 C CA . ASP A 1 185 ? 25.057 -12.503 -43.230 1.00 56.40 179 ASP A CA 1
ATOM 1292 C C . ASP A 1 185 ? 24.289 -11.840 -42.085 1.00 50.82 179 ASP A C 1
ATOM 1293 O O . ASP A 1 185 ? 23.073 -11.955 -42.013 1.00 50.25 179 ASP A O 1
ATOM 1298 N N . ASN A 1 186 ? 24.994 -11.132 -41.207 1.00 53.70 180 ASN A N 1
ATOM 1299 C CA . ASN A 1 186 ? 24.321 -10.225 -40.273 1.00 64.41 180 ASN A CA 1
ATOM 1300 C C . ASN A 1 186 ? 24.568 -8.740 -40.590 1.00 58.75 180 ASN A C 1
ATOM 1301 O O . ASN A 1 186 ? 25.105 -7.986 -39.782 1.00 54.80 180 ASN A O 1
ATOM 1306 N N . LEU A 1 187 ? 24.158 -8.339 -41.791 1.00 60.89 181 LEU A N 1
ATOM 1307 C CA . LEU A 1 187 ? 24.228 -6.944 -42.213 1.00 51.52 181 LEU A CA 1
ATOM 1308 C C . LEU A 1 187 ? 23.248 -6.110 -41.418 1.00 50.28 181 LEU A C 1
ATOM 1309 O O . LEU A 1 187 ? 22.345 -6.638 -40.771 1.00 54.78 181 LEU A O 1
ATOM 1314 N N . ASP A 1 188 ? 23.421 -4.797 -41.486 1.00 51.75 182 ASP A N 1
ATOM 1315 C CA . ASP A 1 188 ? 22.557 -3.885 -40.766 1.00 50.66 182 ASP A CA 1
ATOM 1316 C C . ASP A 1 188 ? 22.288 -2.637 -41.594 1.00 49.64 182 ASP A C 1
ATOM 1317 O O . ASP A 1 188 ? 23.133 -1.742 -41.687 1.00 49.07 182 ASP A O 1
ATOM 1322 N N . LEU A 1 189 ? 21.097 -2.584 -42.182 1.00 40.39 183 LEU A N 1
ATOM 1323 C CA . LEU A 1 189 ? 20.749 -1.539 -43.131 1.00 34.12 183 LEU A CA 1
ATOM 1324 C C . LEU A 1 189 ? 20.417 -0.205 -42.478 1.00 36.75 183 LEU A C 1
ATOM 1325 O O . LEU A 1 189 ? 20.232 0.800 -43.168 1.00 28.52 183 LEU A O 1
ATOM 1330 N N . ARG A 1 190 ? 20.329 -0.183 -41.154 1.00 43.11 184 ARG A N 1
ATOM 1331 C CA . ARG A 1 190 ? 19.859 1.031 -40.500 1.00 47.96 184 ARG A CA 1
ATOM 1332 C C . ARG A 1 190 ? 20.867 2.173 -40.561 1.00 41.06 184 ARG A C 1
ATOM 1333 O O . ARG A 1 190 ? 20.532 3.315 -40.262 1.00 45.35 184 ARG A O 1
ATOM 1341 N N . ASP A 1 191 ? 22.090 1.865 -40.975 1.00 43.78 185 ASP A N 1
ATOM 1342 C CA . ASP A 1 191 ? 23.144 2.871 -41.064 1.00 42.72 185 ASP A CA 1
ATOM 1343 C C . ASP A 1 191 ? 22.935 3.856 -42.210 1.00 47.02 185 ASP A C 1
ATOM 1344 O O . ASP A 1 191 ? 22.694 3.453 -43.351 1.00 47.35 185 ASP A O 1
ATOM 1349 N N . ASP A 1 192 ? 23.052 5.146 -41.901 1.00 46.41 186 ASP A N 1
ATOM 1350 C CA . ASP A 1 192 ? 22.818 6.203 -42.886 1.00 41.45 186 ASP A CA 1
ATOM 1351 C C . ASP A 1 192 ? 24.031 6.388 -43.790 1.00 44.23 186 ASP A C 1
ATOM 1352 O O . ASP A 1 192 ? 23.932 6.938 -44.892 1.00 39.79 186 ASP A O 1
ATOM 1357 N N . SER A 1 193 ? 25.180 5.917 -43.321 1.00 43.30 187 SER A N 1
ATOM 1358 C CA . SER A 1 193 ? 26.405 6.032 -44.093 1.00 50.09 187 SER A CA 1
ATOM 1359 C C . SER A 1 193 ? 26.310 5.226 -45.382 1.00 48.83 187 SER A C 1
ATOM 1360 O O . SER A 1 193 ? 26.968 5.542 -46.372 1.00 58.95 187 SER A O 1
ATOM 1363 N N . ARG A 1 194 ? 25.483 4.186 -45.364 1.00 47.08 188 ARG A N 1
ATOM 1364 C CA . ARG A 1 194 ? 25.332 3.318 -46.523 1.00 47.97 188 ARG A CA 1
ATOM 1365 C C . ARG A 1 194 ? 24.842 4.105 -47.723 1.00 44.26 188 ARG A C 1
ATOM 1366 O O . ARG A 1 194 ? 25.282 3.863 -48.840 1.00 46.97 188 ARG A O 1
ATOM 1374 N N . LEU A 1 195 ? 23.942 5.054 -47.484 1.00 44.35 189 LEU A N 1
ATOM 1375 C CA . LEU A 1 195 ? 23.286 5.778 -48.572 1.00 43.01 189 LEU A CA 1
ATOM 1376 C C . LEU A 1 195 ? 24.250 6.643 -49.376 1.00 47.43 189 LEU A C 1
ATOM 1377 O O . LEU A 1 195 ? 24.010 6.917 -50.559 1.00 41.86 189 LEU A O 1
ATOM 1382 N N . ARG A 1 196 ? 25.333 7.064 -48.723 1.00 52.11 190 ARG A N 1
ATOM 1383 C CA . ARG A 1 196 ? 26.370 7.890 -49.340 1.00 52.40 190 ARG A CA 1
ATOM 1384 C C . ARG A 1 196 ? 26.802 7.370 -50.711 1.00 48.19 190 ARG A C 1
ATOM 1385 O O . ARG A 1 196 ? 27.210 6.213 -50.852 1.00 49.23 190 ARG A O 1
ATOM 1393 N N . SER A 1 197 ? 26.692 8.229 -51.718 1.00 47.35 191 SER A N 1
ATOM 1394 C CA . SER A 1 197 ? 27.121 7.888 -53.070 1.00 55.54 191 SER A CA 1
ATOM 1395 C C . SER A 1 197 ? 26.389 6.656 -53.595 1.00 46.18 191 SER A C 1
ATOM 1396 O O . SER A 1 197 ? 27.026 5.699 -54.029 1.00 50.76 191 SER A O 1
ATOM 1399 N N . LEU A 1 198 ? 25.062 6.667 -53.538 1.00 43.76 192 LEU A N 1
ATOM 1400 C CA . LEU A 1 198 ? 24.277 5.580 -54.113 1.00 32.87 192 LEU A CA 1
ATOM 1401 C C . LEU A 1 198 ? 23.269 6.114 -55.097 1.00 29.49 192 LEU A C 1
ATOM 1402 O O . LEU A 1 198 ? 22.717 7.197 -54.911 1.00 30.69 192 LEU A O 1
ATOM 1407 N N . ASP A 1 199 ? 23.033 5.326 -56.138 1.00 29.51 193 ASP A N 1
ATOM 1408 C CA . ASP A 1 199 ? 22.045 5.615 -57.166 1.00 24.96 193 ASP A CA 1
ATOM 1409 C C . ASP A 1 199 ? 20.673 5.765 -56.517 1.00 29.78 193 ASP A C 1
ATOM 1410 O O . ASP A 1 199 ? 20.253 4.891 -55.773 1.00 30.64 193 ASP A O 1
ATOM 1415 N N . ILE A 1 200 ? 19.972 6.858 -56.806 1.00 30.15 194 ILE A N 1
ATOM 1416 C CA . ILE A 1 200 ? 18.625 7.069 -56.267 1.00 39.90 194 ILE A CA 1
ATOM 1417 C C . ILE A 1 200 ? 17.747 5.824 -56.383 1.00 42.23 194 ILE A C 1
ATOM 1418 O O . ILE A 1 200 ? 16.884 5.578 -55.533 1.00 44.12 194 ILE A O 1
ATOM 1423 N N . ARG A 1 201 ? 17.978 5.045 -57.434 1.00 36.33 195 ARG A N 1
ATOM 1424 C CA . ARG A 1 201 ? 17.311 3.761 -57.606 1.00 38.96 195 ARG A CA 1
ATOM 1425 C C . ARG A 1 201 ? 17.666 2.810 -56.439 1.00 35.69 195 ARG A C 1
ATOM 1426 O O . ARG A 1 201 ? 16.793 2.163 -55.854 1.00 32.33 195 ARG A O 1
ATOM 1434 N N . CYS A 1 202 ? 18.949 2.737 -56.102 1.00 30.73 196 CYS A N 1
ATOM 1435 C CA . CYS A 1 202 ? 19.394 1.881 -55.016 1.00 30.80 196 CYS A CA 1
ATOM 1436 C C . CYS A 1 202 ? 18.856 2.368 -53.658 1.00 32.77 196 CYS A C 1
ATOM 1437 O O . CYS A 1 202 ? 18.583 1.571 -52.764 1.00 32.28 196 CYS A O 1
ATOM 1440 N N . ILE A 1 203 ? 18.687 3.678 -53.514 1.00 37.02 197 ILE A N 1
ATOM 1441 C CA . ILE A 1 203 ? 18.271 4.253 -52.241 1.00 31.47 197 ILE A CA 1
ATOM 1442 C C . ILE A 1 203 ? 16.807 3.980 -51.985 1.00 29.78 197 ILE A C 1
ATOM 1443 O O . ILE A 1 203 ? 16.424 3.630 -50.865 1.00 32.11 197 ILE A O 1
ATOM 1448 N N . ARG A 1 204 ? 15.987 4.133 -53.019 1.00 24.24 198 ARG A N 1
ATOM 1449 C CA . ARG A 1 204 ? 14.558 3.890 -52.873 1.00 29.71 198 ARG A CA 1
ATOM 1450 C C . ARG A 1 204 ? 14.318 2.424 -52.587 1.00 24.90 198 ARG A C 1
ATOM 1451 O O . ARG A 1 204 ? 13.307 2.049 -51.988 1.00 23.18 198 ARG A O 1
ATOM 1459 N N . SER A 1 205 ? 15.255 1.601 -53.041 1.00 27.86 199 SER A N 1
ATOM 1460 C CA . SER A 1 205 ? 15.175 0.159 -52.850 1.00 28.11 199 SER A CA 1
ATOM 1461 C C . SER A 1 205 ? 15.536 -0.258 -51.425 1.00 19.52 199 SER A C 1
ATOM 1462 O O . SER A 1 205 ? 14.967 -1.201 -50.892 1.00 25.20 199 SER A O 1
ATOM 1465 N N . LEU A 1 206 ? 16.470 0.445 -50.804 1.00 15.74 200 LEU A N 1
ATOM 1466 C CA . LEU A 1 206 ? 16.773 0.194 -49.403 1.00 21.53 200 LEU A CA 1
ATOM 1467 C C . LEU A 1 206 ? 15.665 0.677 -48.446 1.00 22.67 200 LEU A C 1
ATOM 1468 O O . LEU A 1 206 ? 15.594 0.249 -47.289 1.00 16.34 200 LEU A O 1
ATOM 1473 N N . ASN A 1 207 ? 14.807 1.569 -48.938 1.00 20.94 201 ASN A N 1
ATOM 1474 C CA . ASN A 1 207 ? 13.860 2.285 -48.090 1.00 14.70 201 ASN A CA 1
ATOM 1475 C C . ASN A 1 207 ? 12.865 1.386 -47.382 1.00 16.57 201 ASN A C 1
ATOM 1476 O O . ASN A 1 207 ? 12.595 1.573 -46.189 1.00 14.54 201 ASN A O 1
ATOM 1481 N N . GLY A 1 208 ? 12.324 0.421 -48.127 1.00 18.12 202 GLY A N 1
ATOM 1482 C CA . GLY A 1 208 ? 11.417 -0.589 -47.593 1.00 19.32 202 GLY A CA 1
ATOM 1483 C C . GLY A 1 208 ? 11.884 -1.255 -46.303 1.00 17.31 202 GLY A C 1
ATOM 1484 O O . GLY A 1 208 ? 11.253 -1.128 -45.253 1.00 15.98 202 GLY A O 1
ATOM 1485 N N . CYS A 1 209 ? 12.998 -1.964 -46.368 1.00 13.67 203 CYS A N 1
ATOM 1486 C CA . CYS A 1 209 ? 13.567 -2.494 -45.151 1.00 15.77 203 CYS A CA 1
ATOM 1487 C C . CYS A 1 209 ? 13.791 -1.411 -44.127 1.00 17.42 203 CYS A C 1
ATOM 1488 O O . CYS A 1 209 ? 13.337 -1.532 -42.999 1.00 20.21 203 CYS A O 1
ATOM 1491 N N . ARG A 1 210 ? 14.481 -0.347 -44.519 1.00 18.99 204 ARG A N 1
ATOM 1492 C CA . ARG A 1 210 ? 14.872 0.660 -43.551 1.00 15.55 204 ARG A CA 1
ATOM 1493 C C . ARG A 1 210 ? 13.675 1.141 -42.720 1.00 14.69 204 ARG A C 1
ATOM 1494 O O . ARG A 1 210 ? 13.753 1.215 -41.497 1.00 12.32 204 ARG A O 1
ATOM 1502 N N . VAL A 1 211 ? 12.550 1.386 -43.379 1.00 15.76 205 VAL A N 1
ATOM 1503 C CA . VAL A 1 211 ? 11.365 1.872 -42.683 1.00 13.61 205 VAL A CA 1
ATOM 1504 C C . VAL A 1 211 ? 10.822 0.810 -41.771 1.00 14.02 205 VAL A C 1
ATOM 1505 O O . VAL A 1 211 ? 10.597 1.052 -40.578 1.00 16.54 205 VAL A O 1
ATOM 1509 N N . THR A 1 212 ? 10.600 -0.369 -42.343 1.00 14.31 206 THR A N 1
ATOM 1510 C CA . THR A 1 212 ? 10.055 -1.490 -41.586 1.00 13.16 206 THR A CA 1
ATOM 1511 C C . THR A 1 212 ? 10.889 -1.758 -40.327 1.00 11.39 206 THR A C 1
ATOM 1512 O O . THR A 1 212 ? 10.365 -1.755 -39.237 1.00 13.39 206 THR A O 1
ATOM 1516 N N . ASP A 1 213 ? 12.195 -1.921 -40.479 1.00 13.85 207 ASP A N 1
ATOM 1517 C CA . ASP A 1 213 ? 13.072 -2.129 -39.342 1.00 13.53 207 ASP A CA 1
ATOM 1518 C C . ASP A 1 213 ? 13.076 -0.950 -38.366 1.00 16.88 207 ASP A C 1
ATOM 1519 O O . ASP A 1 213 ? 13.273 -1.132 -37.172 1.00 18.58 207 ASP A O 1
ATOM 1524 N N . GLU A 1 214 ? 12.867 0.259 -38.863 1.00 15.72 208 GLU A N 1
ATOM 1525 C CA . GLU A 1 214 ? 12.866 1.417 -37.978 1.00 17.99 208 GLU A CA 1
ATOM 1526 C C . GLU A 1 214 ? 11.656 1.346 -37.061 1.00 19.77 208 GLU A C 1
ATOM 1527 O O . GLU A 1 214 ? 11.758 1.608 -35.860 1.00 18.91 208 GLU A O 1
ATOM 1533 N N . ILE A 1 215 ? 10.506 1.002 -37.635 1.00 13.94 209 ILE A N 1
ATOM 1534 C CA . ILE A 1 215 ? 9.279 0.973 -36.867 1.00 11.64 209 ILE A CA 1
ATOM 1535 C C . ILE A 1 215 ? 9.415 -0.026 -35.727 1.00 18.94 209 ILE A C 1
ATOM 1536 O O . ILE A 1 215 ? 9.136 0.294 -34.566 1.00 18.14 209 ILE A O 1
ATOM 1541 N N . LEU A 1 216 ? 9.884 -1.225 -36.044 1.00 13.90 210 LEU A N 1
ATOM 1542 C CA . LEU A 1 216 ? 10.018 -2.247 -35.025 1.00 15.10 210 LEU A CA 1
ATOM 1543 C C . LEU A 1 216 ? 10.894 -1.779 -33.867 1.00 19.36 210 LEU A C 1
ATOM 1544 O O . LEU A 1 216 ? 10.683 -2.185 -32.724 1.00 23.13 210 LEU A O 1
ATOM 1549 N N . HIS A 1 217 ? 11.851 -0.899 -34.155 1.00 19.33 211 HIS A N 1
ATOM 1550 C CA . HIS A 1 217 ? 12.796 -0.437 -33.134 1.00 20.69 211 HIS A CA 1
ATOM 1551 C C . HIS A 1 217 ? 12.262 0.732 -32.329 1.00 21.51 211 HIS A C 1
ATOM 1552 O O . HIS A 1 217 ? 12.771 1.027 -31.250 1.00 24.28 211 HIS A O 1
ATOM 1559 N N . LEU A 1 218 ? 11.240 1.397 -32.856 1.00 18.89 212 LEU A N 1
ATOM 1560 C CA . LEU A 1 218 ? 10.711 2.602 -32.228 1.00 17.70 212 LEU A CA 1
ATOM 1561 C C . LEU A 1 218 ? 9.478 2.311 -31.375 1.00 17.27 212 LEU A C 1
ATOM 1562 O O . LEU A 1 218 ? 8.831 3.223 -30.861 1.00 18.94 212 LEU A O 1
ATOM 1567 N N . VAL A 1 219 ? 9.189 1.025 -31.219 1.00 16.58 213 VAL A N 1
ATOM 1568 C CA . VAL A 1 219 ? 8.018 0.528 -30.522 1.00 9.98 213 VAL A CA 1
ATOM 1569 C C . VAL A 1 219 ? 8.460 -0.080 -29.170 1.00 17.41 213 VAL A C 1
ATOM 1570 O O . VAL A 1 219 ? 9.451 -0.814 -29.096 1.00 24.21 213 VAL A O 1
ATOM 1574 N N . PRO A 1 220 ? 7.776 0.275 -28.075 1.00 18.10 214 PRO A N 1
ATOM 1575 C CA . PRO A 1 220 ? 8.280 -0.210 -26.787 1.00 13.37 214 PRO A CA 1
ATOM 1576 C C . PRO A 1 220 ? 7.999 -1.687 -26.525 1.00 12.96 214 PRO A C 1
ATOM 1577 O O . PRO A 1 220 ? 8.755 -2.324 -25.800 1.00 13.55 214 PRO A O 1
ATOM 1581 N N . ASN A 1 221 ? 6.933 -2.227 -27.106 1.00 14.58 215 ASN A N 1
ATOM 1582 C CA . ASN A 1 221 ? 6.599 -3.637 -26.917 1.00 12.18 215 ASN A CA 1
ATOM 1583 C C . ASN A 1 221 ? 6.178 -4.201 -28.250 1.00 11.07 215 ASN A C 1
ATOM 1584 O O . ASN A 1 221 ? 5.179 -3.748 -28.823 1.00 12.38 215 ASN A O 1
ATOM 1589 N N . LYS A 1 222 ? 6.920 -5.189 -28.743 1.00 8.29 216 LYS A N 1
ATOM 1590 C CA . LYS A 1 222 ? 6.629 -5.739 -30.064 1.00 9.66 216 LYS A CA 1
ATOM 1591 C C . LYS A 1 222 ? 5.399 -6.650 -30.072 1.00 8.96 216 LYS A C 1
ATOM 1592 O O . LYS A 1 222 ? 4.666 -6.706 -31.068 1.00 6.94 216 LYS A O 1
ATOM 1598 N N . GLU A 1 223 ? 5.160 -7.360 -28.969 1.00 8.26 217 GLU A N 1
ATOM 1599 C CA . GLU A 1 223 ? 4.015 -8.269 -28.928 1.00 6.38 217 GLU A CA 1
ATOM 1600 C C . GLU A 1 223 ? 2.714 -7.485 -29.013 1.00 5.35 217 GLU A C 1
ATOM 1601 O O . GLU A 1 223 ? 1.850 -7.803 -29.815 1.00 4.61 217 GLU A O 1
ATOM 1607 N N . THR A 1 224 ? 2.603 -6.431 -28.215 1.00 5.73 218 THR A N 1
ATOM 1608 C CA . THR A 1 224 ? 1.387 -5.618 -28.196 1.00 7.33 218 THR A CA 1
ATOM 1609 C C . THR A 1 224 ? 1.215 -4.775 -29.467 1.00 7.56 218 THR A C 1
ATOM 1610 O O . THR A 1 224 ? 0.090 -4.527 -29.918 1.00 7.70 218 THR A O 1
ATOM 1614 N N . PHE A 1 225 ? 2.331 -4.329 -30.035 1.00 7.81 219 PHE A N 1
ATOM 1615 C CA . PHE A 1 225 ? 2.318 -3.644 -31.323 1.00 6.73 219 PHE A CA 1
ATOM 1616 C C . PHE A 1 225 ? 1.698 -4.528 -32.428 1.00 6.97 219 PHE A C 1
ATOM 1617 O O . PHE A 1 225 ? 0.738 -4.123 -33.102 1.00 6.13 219 PHE A O 1
ATOM 1625 N N . ARG A 1 226 ? 2.228 -5.744 -32.586 1.00 6.12 220 ARG A N 1
ATOM 1626 C CA . ARG A 1 226 ? 1.717 -6.666 -33.586 1.00 4.20 220 ARG A CA 1
ATOM 1627 C C . ARG A 1 226 ? 0.238 -6.907 -33.420 1.00 5.40 220 ARG A C 1
ATOM 1628 O O . ARG A 1 226 ? -0.526 -6.669 -34.347 1.00 8.60 220 ARG A O 1
ATOM 1636 N N . LEU A 1 227 ? -0.179 -7.356 -32.243 1.00 6.07 221 LEU A N 1
ATOM 1637 C CA . LEU A 1 227 ? -1.594 -7.646 -32.014 1.00 5.94 221 LEU A CA 1
ATOM 1638 C C . LEU A 1 227 ? -2.490 -6.436 -32.351 1.00 7.09 221 LEU A C 1
ATOM 1639 O O . LEU A 1 227 ? -3.495 -6.557 -33.078 1.00 6.55 221 LEU A O 1
ATOM 1644 N N . THR A 1 228 ? -2.091 -5.265 -31.871 1.00 4.64 222 THR A N 1
ATOM 1645 C CA . THR A 1 228 ? -2.834 -4.064 -32.169 1.00 5.11 222 THR A CA 1
ATOM 1646 C C . THR A 1 228 ? -2.860 -3.823 -33.680 1.00 6.39 222 THR A C 1
ATOM 1647 O O . THR A 1 228 ? -3.929 -3.565 -34.250 1.00 5.41 222 THR A O 1
ATOM 1651 N N . LEU A 1 229 ? -1.696 -3.935 -34.330 1.00 6.54 223 LEU A N 1
ATOM 1652 C CA . LEU A 1 229 ? -1.627 -3.783 -35.797 1.00 7.59 223 LEU A CA 1
ATOM 1653 C C . LEU A 1 229 ? -2.563 -4.732 -36.547 1.00 7.35 223 LEU A C 1
ATOM 1654 O O . LEU A 1 229 ? -3.294 -4.300 -37.447 1.00 7.51 223 LEU A O 1
ATOM 1659 N N . ARG A 1 230 ? -2.537 -6.012 -36.179 1.00 5.12 224 ARG A N 1
ATOM 1660 C CA . ARG A 1 230 ? -3.452 -6.970 -36.776 1.00 7.61 224 ARG A CA 1
ATOM 1661 C C . ARG A 1 230 ? -4.902 -6.501 -36.645 1.00 7.77 224 ARG A C 1
ATOM 1662 O O . ARG A 1 230 ? -5.646 -6.501 -37.627 1.00 7.45 224 ARG A O 1
ATOM 1670 N N . ALA A 1 231 ? -5.288 -6.079 -35.442 1.00 5.80 225 ALA A N 1
ATOM 1671 C CA . ALA A 1 231 ? -6.648 -5.615 -35.208 1.00 5.32 225 ALA A CA 1
ATOM 1672 C C . ALA A 1 231 ? -6.980 -4.401 -36.068 1.00 5.55 225 ALA A C 1
ATOM 1673 O O . ALA A 1 231 ? -7.975 -4.377 -36.774 1.00 4.99 225 ALA A O 1
ATOM 1675 N N . VAL A 1 232 ? -6.124 -3.391 -36.011 1.00 8.04 226 VAL A N 1
ATOM 1676 C CA . VAL A 1 232 ? -6.380 -2.142 -36.718 1.00 7.22 226 VAL A CA 1
ATOM 1677 C C . VAL A 1 232 ? -6.470 -2.373 -38.213 1.00 8.11 226 VAL A C 1
ATOM 1678 O O . VAL A 1 232 ? -7.366 -1.846 -38.875 1.00 9.39 226 VAL A O 1
ATOM 1682 N N . LYS A 1 233 ? -5.564 -3.179 -38.752 1.00 6.68 227 LYS A N 1
ATOM 1683 C CA . LYS A 1 233 ? -5.614 -3.440 -40.176 1.00 6.11 227 LYS A CA 1
ATOM 1684 C C . LYS A 1 233 ? -6.912 -4.157 -40.545 1.00 8.41 227 LYS A C 1
ATOM 1685 O O . LYS A 1 233 ? -7.545 -3.815 -41.535 1.00 9.34 227 LYS A O 1
ATOM 1691 N N . LEU A 1 234 ? -7.323 -5.138 -39.741 1.00 9.66 228 LEU A N 1
ATOM 1692 C CA . LEU A 1 234 ? -8.603 -5.813 -39.970 1.00 8.20 228 LEU A CA 1
ATOM 1693 C C . LEU A 1 234 ? -9.752 -4.791 -39.953 1.00 9.23 228 LEU A C 1
ATOM 1694 O O . LEU A 1 234 ? -10.641 -4.813 -40.808 1.00 7.55 228 LEU A O 1
ATOM 1699 N N . TRP A 1 235 ? -9.724 -3.906 -38.961 1.00 7.19 229 TRP A N 1
ATOM 1700 C CA . TRP A 1 235 ? -10.725 -2.877 -38.847 1.00 5.18 229 TRP A CA 1
ATOM 1701 C C . TRP A 1 235 ? -10.766 -2.050 -40.136 1.00 8.78 229 TRP A C 1
ATOM 1702 O O . TRP A 1 235 ? -11.830 -1.899 -40.745 1.00 10.36 229 TRP A O 1
ATOM 1713 N N . ALA A 1 236 ? -9.610 -1.540 -40.562 1.00 7.83 230 ALA A N 1
ATOM 1714 C CA . ALA A 1 236 ? -9.527 -0.733 -41.776 1.00 6.34 230 ALA A CA 1
ATOM 1715 C C . ALA A 1 236 ? -10.106 -1.460 -42.992 1.00 7.72 230 ALA A C 1
ATOM 1716 O O . ALA A 1 236 ? -10.899 -0.888 -43.731 1.00 8.31 230 ALA A O 1
ATOM 1718 N N . LYS A 1 237 ? -9.722 -2.720 -43.185 1.00 6.74 231 LYS A N 1
ATOM 1719 C CA . LYS A 1 237 ? -10.203 -3.492 -44.323 1.00 8.03 231 LYS A CA 1
ATOM 1720 C C . LYS A 1 237 ? -11.711 -3.640 -44.239 1.00 8.30 231 LYS A C 1
ATOM 1721 O O . LYS A 1 237 ? -12.424 -3.303 -45.178 1.00 8.45 231 LYS A O 1
ATOM 1727 N N . ARG A 1 238 ? -12.185 -4.135 -43.100 1.00 9.08 232 ARG A N 1
ATOM 1728 C CA . ARG A 1 238 ? -13.602 -4.394 -42.899 1.00 8.77 232 ARG A CA 1
ATOM 1729 C C . ARG A 1 238 ? -14.367 -3.094 -43.063 1.00 10.54 232 ARG A C 1
ATOM 1730 O O . ARG A 1 238 ? -15.513 -3.072 -43.507 1.00 12.34 232 ARG A O 1
ATOM 1738 N N . ARG A 1 239 ? -13.716 -1.995 -42.729 1.00 8.31 233 ARG A N 1
ATOM 1739 C CA . ARG A 1 239 ? -14.424 -0.746 -42.692 1.00 8.50 233 ARG A CA 1
ATOM 1740 C C . ARG A 1 239 ? -14.303 0.033 -44.004 1.00 12.73 233 ARG A C 1
ATOM 1741 O O . ARG A 1 239 ? -14.879 1.114 -44.156 1.00 13.46 233 ARG A O 1
ATOM 1749 N N . GLY A 1 240 ? -13.560 -0.513 -44.959 1.00 10.23 234 GLY A N 1
ATOM 1750 C CA . GLY A 1 240 ? -13.467 0.103 -46.275 1.00 10.14 234 GLY A CA 1
ATOM 1751 C C . GLY A 1 240 ? -12.557 1.319 -46.384 1.00 11.30 234 GLY A C 1
ATOM 1752 O O . GLY A 1 240 ? -12.790 2.212 -47.198 1.00 13.74 234 GLY A O 1
ATOM 1753 N N . ILE A 1 241 ? -11.516 1.360 -45.563 1.00 9.38 235 ILE A N 1
ATOM 1754 C CA . ILE A 1 241 ? -10.527 2.413 -45.668 1.00 8.47 235 ILE A CA 1
ATOM 1755 C C . ILE A 1 241 ? -9.096 1.856 -45.770 1.00 10.39 235 ILE A C 1
ATOM 1756 O O . ILE A 1 241 ? -8.134 2.543 -45.436 1.00 8.56 235 ILE A O 1
ATOM 1761 N N . TYR A 1 242 ? -8.957 0.619 -46.247 1.00 10.32 236 TYR A N 1
ATOM 1762 C CA . TYR A 1 242 ? -7.636 0.057 -46.522 1.00 8.45 236 TYR A CA 1
ATOM 1763 C C . TYR A 1 242 ? -7.378 0.032 -48.027 1.00 13.67 236 TYR A C 1
ATOM 1764 O O . TYR A 1 242 ? -7.890 -0.848 -48.725 1.00 16.55 236 TYR A O 1
ATOM 1773 N N . SER A 1 243 ? -6.604 1.004 -48.514 1.00 10.66 237 SER A N 1
ATOM 1774 C CA . SER A 1 243 ? -6.145 1.070 -49.915 1.00 10.50 237 SER A CA 1
ATOM 1775 C C . SER A 1 243 ? -5.355 2.354 -50.159 1.00 8.77 237 SER A C 1
ATOM 1776 O O . SER A 1 243 ? -5.925 3.452 -50.209 1.00 7.60 237 SER A O 1
ATOM 1779 N N . ASN A 1 244 ? -4.044 2.230 -50.305 1.00 5.84 238 ASN A N 1
ATOM 1780 C CA . ASN A 1 244 ? -3.271 3.414 -50.616 1.00 7.32 238 ASN A CA 1
ATOM 1781 C C . ASN A 1 244 ? -3.602 3.963 -51.991 1.00 9.83 238 ASN A C 1
ATOM 1782 O O . ASN A 1 244 ? -3.578 5.167 -52.217 1.00 11.59 238 ASN A O 1
ATOM 1787 N N . MET A 1 245 ? -3.902 3.059 -52.910 1.00 11.56 239 MET A N 1
ATOM 1788 C CA . MET A 1 245 ? -4.145 3.405 -54.295 1.00 10.63 239 MET A CA 1
ATOM 1789 C C . MET A 1 245 ? -5.325 4.334 -54.425 1.00 12.32 239 MET A C 1
ATOM 1790 O O . MET A 1 245 ? -5.237 5.401 -55.035 1.00 17.54 239 MET A O 1
ATOM 1795 N N . LEU A 1 246 ? -6.432 3.912 -53.836 1.00 13.78 240 LEU A N 1
ATOM 1796 C CA . LEU A 1 246 ? -7.700 4.600 -53.975 1.00 11.55 240 LEU A CA 1
ATOM 1797 C C . LEU A 1 246 ? -7.864 5.739 -52.972 1.00 12.97 240 LEU A C 1
ATOM 1798 O O . LEU A 1 246 ? -8.975 6.250 -52.783 1.00 14.78 240 LEU A O 1
ATOM 1803 N N . GLY A 1 247 ? -6.764 6.132 -52.330 1.00 8.96 241 GLY A N 1
ATOM 1804 C CA . GLY A 1 247 ? -6.729 7.388 -51.598 1.00 9.72 241 GLY A CA 1
ATOM 1805 C C . GLY A 1 247 ? -6.876 7.272 -50.100 1.00 9.58 241 GLY A C 1
ATOM 1806 O O . GLY A 1 247 ? -6.912 8.279 -49.379 1.00 8.99 241 GLY A O 1
ATOM 1807 N N . PHE A 1 248 ? -6.961 6.031 -49.637 1.00 10.12 242 PHE A N 1
ATOM 1808 C CA . PHE A 1 248 ? -7.027 5.742 -48.218 1.00 8.18 242 PHE A CA 1
ATOM 1809 C C . PHE A 1 248 ? -5.627 5.436 -47.735 1.00 8.63 242 PHE A C 1
ATOM 1810 O O . PHE A 1 248 ? -4.667 5.991 -48.260 1.00 13.19 242 PHE A O 1
ATOM 1818 N N . LEU A 1 249 ? -5.491 4.568 -46.747 1.00 7.45 243 LEU A N 1
ATOM 1819 C CA . LEU A 1 249 ? -4.180 4.259 -46.207 1.00 6.40 243 LEU A CA 1
ATOM 1820 C C . LEU A 1 249 ? -3.803 2.806 -46.480 1.00 7.29 243 LEU A C 1
ATOM 1821 O O . LEU A 1 249 ? -4.666 1.926 -46.496 1.00 8.04 243 LEU A O 1
ATOM 1826 N N . GLY A 1 250 ? -2.517 2.548 -46.684 1.00 5.67 244 GLY A N 1
ATOM 1827 C CA . GLY A 1 250 ? -2.053 1.182 -46.779 1.00 4.69 244 GLY A CA 1
ATOM 1828 C C . GLY A 1 250 ? -1.257 0.749 -45.570 1.00 6.59 244 GLY A C 1
ATOM 1829 O O . GLY A 1 250 ? -1.112 1.486 -44.591 1.00 7.16 244 GLY A O 1
ATOM 1830 N N . GLY A 1 251 ? -0.730 -0.463 -45.661 1.00 9.47 245 GLY A N 1
ATOM 1831 C CA . GLY A 1 251 ? 0.034 -1.090 -44.603 1.00 7.56 245 GLY A CA 1
ATOM 1832 C C . GLY A 1 251 ? 1.024 -0.235 -43.841 1.00 8.77 245 GLY A C 1
ATOM 1833 O O . GLY A 1 251 ? 0.973 -0.220 -42.624 1.00 14.44 245 GLY A O 1
ATOM 1834 N N . VAL A 1 252 ? 1.927 0.467 -44.518 1.00 9.05 246 VAL A N 1
ATOM 1835 C CA . VAL A 1 252 ? 2.966 1.225 -43.807 1.00 7.62 246 VAL A CA 1
ATOM 1836 C C . VAL A 1 252 ? 2.369 2.379 -43.021 1.00 8.16 246 VAL A C 1
ATOM 1837 O O . VAL A 1 252 ? 2.842 2.722 -41.938 1.00 7.94 246 VAL A O 1
ATOM 1841 N N . SER A 1 253 ? 1.321 2.975 -43.567 1.00 6.78 247 SER A N 1
ATOM 1842 C CA . SER A 1 253 ? 0.643 4.045 -42.869 1.00 6.27 247 SER A CA 1
ATOM 1843 C C . SER A 1 253 ? -0.021 3.544 -41.586 1.00 10.22 247 SER A C 1
ATOM 1844 O O . SER A 1 253 ? 0.176 4.137 -40.513 1.00 11.62 247 SER A O 1
ATOM 1847 N N . TRP A 1 254 ? -0.799 2.460 -41.676 1.00 8.07 248 TRP A N 1
ATOM 1848 C CA . TRP A 1 254 ? -1.440 1.926 -40.480 1.00 5.15 248 TRP A CA 1
ATOM 1849 C C . TRP A 1 254 ? -0.379 1.449 -39.512 1.00 7.32 248 TRP A C 1
ATOM 1850 O O . TRP A 1 254 ? -0.539 1.573 -38.307 1.00 9.95 248 TRP A O 1
ATOM 1861 N N . ALA A 1 255 ? 0.713 0.911 -40.035 1.00 5.90 249 ALA A N 1
ATOM 1862 C CA . ALA A 1 255 ? 1.781 0.440 -39.182 1.00 5.79 249 ALA A CA 1
ATOM 1863 C C . ALA A 1 255 ? 2.329 1.611 -38.389 1.00 7.92 249 ALA A C 1
ATOM 1864 O O . ALA A 1 255 ? 2.587 1.510 -37.188 1.00 9.82 249 ALA A O 1
ATOM 1866 N N . MET A 1 256 ? 2.486 2.744 -39.049 1.00 8.17 250 MET A N 1
ATOM 1867 C CA . MET A 1 256 ? 3.041 3.899 -38.367 1.00 8.72 250 MET A CA 1
ATOM 1868 C C . MET A 1 256 ? 2.094 4.531 -37.329 1.00 9.33 250 MET A C 1
ATOM 1869 O O . MET A 1 256 ? 2.531 4.927 -36.235 1.00 7.69 250 MET A O 1
ATOM 1874 N N . LEU A 1 257 ? 0.806 4.608 -37.656 1.00 8.69 251 LEU A N 1
ATOM 1875 C CA . LEU A 1 257 ? -0.169 5.136 -36.701 1.00 8.70 251 LEU A CA 1
ATOM 1876 C C . LEU A 1 257 ? -0.252 4.276 -35.438 1.00 9.94 251 LEU A C 1
ATOM 1877 O O . LEU A 1 257 ? -0.213 4.799 -34.318 1.00 10.58 251 LEU A O 1
ATOM 1882 N N . VAL A 1 258 ? -0.329 2.958 -35.622 1.00 9.00 252 VAL A N 1
ATOM 1883 C CA . VAL A 1 258 ? -0.327 2.038 -34.495 1.00 8.19 252 VAL A CA 1
ATOM 1884 C C . VAL A 1 258 ? 0.986 2.137 -33.715 1.00 9.21 252 VAL A C 1
ATOM 1885 O O . VAL A 1 258 ? 1.001 2.002 -32.494 1.00 12.59 252 VAL A O 1
ATOM 1889 N N . ALA A 1 259 ? 2.089 2.393 -34.398 1.00 6.79 253 ALA A N 1
ATOM 1890 C CA . ALA A 1 259 ? 3.336 2.522 -33.668 1.00 6.65 253 ALA A CA 1
ATOM 1891 C C . ALA A 1 259 ? 3.326 3.809 -32.862 1.00 7.87 253 ALA A C 1
ATOM 1892 O O . ALA A 1 259 ? 3.772 3.827 -31.722 1.00 9.49 253 ALA A O 1
ATOM 1894 N N . ARG A 1 260 ? 2.810 4.892 -33.430 1.00 9.21 254 ARG A N 1
ATOM 1895 C CA . ARG A 1 260 ? 2.754 6.131 -32.657 1.00 10.80 254 ARG A CA 1
ATOM 1896 C C . ARG A 1 260 ? 1.898 5.920 -31.406 1.00 11.06 254 ARG A C 1
ATOM 1897 O O . ARG A 1 260 ? 2.313 6.308 -30.308 1.00 9.04 254 ARG A O 1
ATOM 1905 N N . THR A 1 261 ? 0.736 5.275 -31.566 1.00 6.79 255 THR A N 1
ATOM 1906 C CA . THR A 1 261 ? -0.131 4.973 -30.425 1.00 6.45 255 THR A CA 1
ATOM 1907 C C . THR A 1 261 ? 0.549 4.131 -29.365 1.00 7.77 255 THR A C 1
ATOM 1908 O O . THR A 1 261 ? 0.386 4.366 -28.167 1.00 7.50 255 THR A O 1
ATOM 1912 N N . CYS A 1 262 ? 1.318 3.147 -29.811 1.00 7.39 256 CYS A N 1
ATOM 1913 C CA . CYS A 1 262 ? 2.089 2.332 -28.893 1.00 7.94 256 CYS A CA 1
ATOM 1914 C C . CYS A 1 262 ? 3.100 3.115 -28.055 1.00 10.00 256 CYS A C 1
ATOM 1915 O O . CYS A 1 262 ? 3.406 2.714 -26.949 1.00 10.58 256 CYS A O 1
ATOM 1918 N N . GLN A 1 263 ? 3.623 4.220 -28.576 1.00 11.21 257 GLN A N 1
ATOM 1919 C CA . GLN A 1 263 ? 4.665 4.943 -27.864 1.00 9.00 257 GLN A CA 1
ATOM 1920 C C . GLN A 1 263 ? 4.054 5.755 -26.763 1.00 10.55 257 GLN A C 1
ATOM 1921 O O . GLN A 1 263 ? 4.714 6.058 -25.774 1.00 15.11 257 GLN A O 1
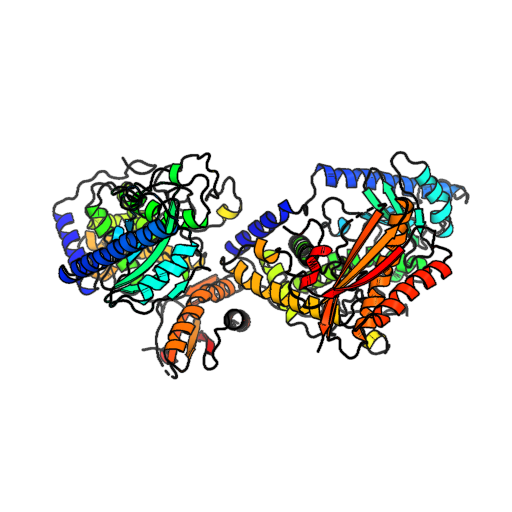ATOM 1927 N N . LEU A 1 264 ? 2.785 6.107 -26.947 1.00 12.14 258 LEU A N 1
ATOM 1928 C CA . LEU A 1 264 ? 2.076 7.013 -26.053 1.00 10.06 258 LEU A CA 1
ATOM 1929 C C . LEU A 1 264 ? 1.535 6.241 -24.860 1.00 15.01 258 LEU A C 1
ATOM 1930 O O . LEU A 1 264 ? 1.333 6.784 -23.769 1.00 15.18 258 LEU A O 1
ATOM 1935 N N . TYR A 1 265 ? 1.329 4.952 -25.077 1.00 11.33 259 TYR A N 1
ATOM 1936 C CA . TYR A 1 265 ? 0.820 4.080 -24.048 1.00 8.36 259 TYR A CA 1
ATOM 1937 C C . TYR A 1 265 ? 1.713 2.855 -23.959 1.00 8.16 259 TYR A C 1
ATOM 1938 O O . TYR A 1 265 ? 1.288 1.751 -24.249 1.00 8.73 259 TYR A O 1
ATOM 1947 N N . PRO A 1 266 ? 2.969 3.045 -23.553 1.00 10.06 260 PRO A N 1
ATOM 1948 C CA . PRO A 1 266 ? 3.951 1.954 -23.628 1.00 8.03 260 PRO A CA 1
ATOM 1949 C C . PRO A 1 266 ? 3.577 0.687 -22.878 1.00 11.13 260 PRO A C 1
ATOM 1950 O O . PRO A 1 266 ? 4.213 -0.340 -23.079 1.00 17.92 260 PRO A O 1
ATOM 1954 N N . ASN A 1 267 ? 2.566 0.731 -22.026 1.00 12.59 261 ASN A N 1
ATOM 1955 C CA . ASN A 1 267 ? 2.282 -0.433 -21.196 1.00 10.33 261 ASN A CA 1
ATOM 1956 C C . ASN A 1 267 ? 0.946 -1.141 -21.450 1.00 9.50 261 ASN A C 1
ATOM 1957 O O . ASN A 1 267 ? 0.699 -2.213 -20.898 1.00 13.55 261 ASN A O 1
ATOM 1962 N N . ALA A 1 268 ? 0.093 -0.560 -22.282 1.00 5.63 262 ALA A N 1
ATOM 1963 C CA . ALA A 1 268 ? -1.268 -1.065 -22.430 1.00 5.30 262 ALA A CA 1
ATOM 1964 C C . ALA A 1 268 ? -1.361 -2.478 -23.000 1.00 7.58 262 ALA A C 1
ATOM 1965 O O . ALA A 1 268 ? -0.400 -3.031 -23.532 1.00 8.39 262 ALA A O 1
ATOM 1967 N N . ALA A 1 269 ? -2.540 -3.060 -22.855 1.00 7.26 263 ALA A N 1
ATOM 1968 C CA . ALA A 1 269 ? -2.886 -4.262 -23.570 1.00 5.93 263 ALA A CA 1
ATOM 1969 C C . ALA A 1 269 ? -3.330 -3.843 -24.972 1.00 6.01 263 ALA A C 1
ATOM 1970 O O . ALA A 1 269 ? -3.634 -2.674 -25.217 1.00 5.92 263 ALA A O 1
ATOM 1972 N N . ALA A 1 270 ? -3.355 -4.802 -25.889 1.00 6.90 264 ALA A N 1
ATOM 1973 C CA . ALA A 1 270 ? -3.794 -4.541 -27.243 1.00 6.34 264 ALA A CA 1
ATOM 1974 C C . ALA A 1 270 ? -5.194 -3.945 -27.205 1.00 6.16 264 ALA A C 1
ATOM 1975 O O . ALA A 1 270 ? -5.478 -2.951 -27.891 1.00 5.92 264 ALA A O 1
ATOM 1977 N N . SER A 1 271 ? -6.050 -4.539 -26.377 1.00 5.30 265 SER A N 1
ATOM 1978 C CA . SER A 1 271 ? -7.419 -4.068 -26.211 1.00 5.54 265 SER A CA 1
ATOM 1979 C C . SER A 1 271 ? -7.425 -2.576 -25.918 1.00 6.45 265 SER A C 1
ATOM 1980 O O . SER A 1 271 ? -8.112 -1.808 -26.569 1.00 8.26 265 SER A O 1
ATOM 1983 N N . THR A 1 272 ? -6.625 -2.161 -24.952 1.00 5.08 266 THR A N 1
ATOM 1984 C CA . THR A 1 272 ? -6.528 -0.753 -24.639 1.00 5.89 266 THR A CA 1
ATOM 1985 C C . THR A 1 272 ? -5.919 0.024 -25.827 1.00 5.96 266 THR A C 1
ATOM 1986 O O . THR A 1 272 ? -6.366 1.123 -26.167 1.00 6.33 266 THR A O 1
ATOM 1990 N N . LEU A 1 273 ? -4.905 -0.563 -26.457 1.00 5.18 267 LEU A N 1
ATOM 1991 C CA . LEU A 1 273 ? -4.195 0.097 -27.542 1.00 5.50 267 LEU A CA 1
ATOM 1992 C C . LEU A 1 273 ? -5.101 0.348 -28.752 1.00 6.47 267 LEU A C 1
ATOM 1993 O O . LEU A 1 273 ? -4.992 1.395 -29.389 1.00 6.89 267 LEU A O 1
ATOM 1998 N N . VAL A 1 274 ? -5.983 -0.601 -29.067 1.00 5.07 268 VAL A N 1
ATOM 1999 C CA . VAL A 1 274 ? -6.981 -0.392 -30.115 1.00 4.73 268 VAL A CA 1
ATOM 2000 C C . VAL A 1 274 ? -7.917 0.745 -29.716 1.00 6.64 268 VAL A C 1
ATOM 2001 O O . VAL A 1 274 ? -8.294 1.576 -30.531 1.00 8.28 268 VAL A O 1
ATOM 2005 N N . HIS A 1 275 ? -8.293 0.795 -28.452 1.00 6.38 269 HIS A N 1
ATOM 2006 C CA . HIS A 1 275 ? -9.141 1.880 -28.027 1.00 7.59 269 HIS A CA 1
ATOM 2007 C C . HIS A 1 275 ? -8.409 3.211 -28.136 1.00 6.67 269 HIS A C 1
ATOM 2008 O O . HIS A 1 275 ? -8.927 4.165 -28.705 1.00 6.42 269 HIS A O 1
ATOM 2015 N N . LYS A 1 276 ? -7.202 3.265 -27.587 1.00 6.15 270 LYS A N 1
ATOM 2016 C CA . LYS A 1 276 ? -6.470 4.519 -27.485 1.00 6.02 270 LYS A CA 1
ATOM 2017 C C . LYS A 1 276 ? -6.137 5.037 -28.856 1.00 7.55 270 LYS A C 1
ATOM 2018 O O . LYS A 1 276 ? -6.131 6.241 -29.087 1.00 7.77 270 LYS A O 1
ATOM 2024 N N . PHE A 1 277 ? -5.843 4.104 -29.754 1.00 8.71 271 PHE A N 1
ATOM 2025 C CA . PHE A 1 277 ? -5.633 4.396 -31.164 1.00 6.97 271 PHE A CA 1
ATOM 2026 C C . PHE A 1 277 ? -6.740 5.294 -31.657 1.00 7.76 271 PHE A C 1
ATOM 2027 O O . PHE A 1 277 ? -6.468 6.369 -32.181 1.00 9.80 271 PHE A O 1
ATOM 2035 N N . PHE A 1 278 ? -7.986 4.870 -31.472 1.00 5.73 272 PHE A N 1
ATOM 2036 C CA . PHE A 1 278 ? -9.105 5.659 -31.951 1.00 6.85 272 PHE A CA 1
ATOM 2037 C C . PHE A 1 278 ? -9.210 6.992 -31.214 1.00 8.78 272 PHE A C 1
ATOM 2038 O O . PHE A 1 278 ? -9.503 8.015 -31.830 1.00 11.86 272 PHE A O 1
ATOM 2046 N N . LEU A 1 279 ? -8.962 6.980 -29.908 1.00 6.61 273 LEU A N 1
ATOM 2047 C CA . LEU A 1 279 ? -8.966 8.201 -29.107 1.00 8.08 273 LEU A CA 1
ATOM 2048 C C . LEU A 1 279 ? -8.007 9.195 -29.723 1.00 10.59 273 LEU A C 1
ATOM 2049 O O . LEU A 1 279 ? -8.386 10.301 -30.111 1.00 11.43 273 LEU A O 1
ATOM 2054 N N . VAL A 1 280 ? -6.753 8.773 -29.802 1.00 9.64 274 VAL A N 1
ATOM 2055 C CA . VAL A 1 280 ? -5.681 9.596 -30.329 1.00 8.61 274 VAL A CA 1
ATOM 2056 C C . VAL A 1 280 ? -5.984 10.134 -31.716 1.00 8.76 274 VAL A C 1
ATOM 2057 O O . VAL A 1 280 ? -5.967 11.338 -31.925 1.00 9.68 274 VAL A O 1
ATOM 2061 N N . PHE A 1 281 ? -6.274 9.258 -32.665 1.00 7.86 275 PHE A N 1
ATOM 2062 C CA . PHE A 1 281 ? -6.383 9.722 -34.043 1.00 8.88 275 PHE A CA 1
ATOM 2063 C C . PHE A 1 281 ? -7.751 10.224 -34.454 1.00 10.82 275 PHE A C 1
ATOM 2064 O O . PHE A 1 281 ? -8.061 10.288 -35.634 1.00 16.36 275 PHE A O 1
ATOM 2072 N N . SER A 1 282 ? -8.563 10.601 -33.479 1.00 11.55 276 SER A N 1
ATOM 2073 C CA . SER A 1 282 ? -9.805 11.290 -33.781 1.00 10.60 276 SER A CA 1
ATOM 2074 C C . SER A 1 282 ? -9.734 12.685 -33.178 1.00 10.86 276 SER A C 1
ATOM 2075 O O . SER A 1 282 ? -10.445 13.591 -33.598 1.00 17.42 276 SER A O 1
ATOM 2078 N N . LYS A 1 283 ? -8.868 12.850 -32.185 1.00 11.71 277 LYS A N 1
ATOM 2079 C CA . LYS A 1 283 ? -8.518 14.168 -31.675 1.00 7.40 277 LYS A CA 1
ATOM 2080 C C . LYS A 1 283 ? -7.550 14.812 -32.645 1.00 8.37 277 LYS A C 1
ATOM 2081 O O . LYS A 1 283 ? -7.439 16.013 -32.678 1.00 15.52 277 LYS A O 1
ATOM 2087 N N . TRP A 1 284 ? -6.802 14.006 -33.391 1.00 10.01 278 TRP A N 1
ATOM 2088 C CA . TRP A 1 284 ? -5.585 14.491 -34.057 1.00 11.52 278 TRP A CA 1
ATOM 2089 C C . TRP A 1 284 ? -5.804 15.675 -35.010 1.00 13.88 278 TRP A C 1
ATOM 2090 O O . TRP A 1 284 ? -6.636 15.626 -35.922 1.00 11.30 278 TRP A O 1
ATOM 2101 N N . GLU A 1 285 ? -5.049 16.742 -34.788 1.00 12.13 279 GLU A N 1
ATOM 2102 C CA . GLU A 1 285 ? -5.285 17.961 -35.526 1.00 12.40 279 GLU A CA 1
ATOM 2103 C C . GLU A 1 285 ? -4.502 17.959 -36.833 1.00 16.36 279 GLU A C 1
ATOM 2104 O O . GLU A 1 285 ? -3.318 18.313 -36.868 1.00 18.99 279 GLU A O 1
ATOM 2110 N N . TRP A 1 286 ? -5.157 17.538 -37.913 1.00 17.45 280 TRP A N 1
ATOM 2111 C CA . TRP A 1 286 ? -4.503 17.517 -39.222 1.00 14.54 280 TRP A CA 1
ATOM 2112 C C . TRP A 1 286 ? -4.300 18.942 -39.745 1.00 18.38 280 TRP A C 1
ATOM 2113 O O . TRP A 1 286 ? -5.133 19.823 -39.488 1.00 29.06 280 TRP A O 1
ATOM 2124 N N . PRO A 1 287 ? -3.206 19.175 -40.489 1.00 13.03 281 PRO A N 1
ATOM 2125 C CA . PRO A 1 287 ? -2.170 18.216 -40.883 1.00 14.81 281 PRO A CA 1
ATOM 2126 C C . PRO A 1 287 ? -0.904 18.229 -40.040 1.00 12.48 281 PRO A C 1
ATOM 2127 O O . PRO A 1 287 ? 0.188 18.190 -40.606 1.00 11.81 281 PRO A O 1
ATOM 2131 N N . ASN A 1 288 ? -1.030 18.289 -38.725 1.00 11.62 282 ASN A N 1
ATOM 2132 C CA . ASN A 1 288 ? 0.117 17.980 -37.895 1.00 11.28 282 ASN A CA 1
ATOM 2133 C C . ASN A 1 288 ? 0.668 16.627 -38.324 1.00 8.27 282 ASN A C 1
ATOM 2134 O O . ASN A 1 288 ? -0.064 15.651 -38.411 1.00 9.49 282 ASN A O 1
ATOM 2139 N N . PRO A 1 289 ? 1.957 16.554 -38.602 1.00 6.12 283 PRO A N 1
ATOM 2140 C CA . PRO A 1 289 ? 2.435 15.266 -39.111 1.00 9.59 283 PRO A CA 1
ATOM 2141 C C . PRO A 1 289 ? 2.594 14.212 -38.005 1.00 9.51 283 PRO A C 1
ATOM 2142 O O . PRO A 1 289 ? 2.903 14.580 -36.875 1.00 10.74 283 PRO A O 1
ATOM 2146 N N . VAL A 1 290 ? 2.390 12.931 -38.320 1.00 8.28 284 VAL A N 1
ATOM 2147 C CA . VAL A 1 290 ? 2.690 11.858 -37.375 1.00 6.51 284 VAL A CA 1
ATOM 2148 C C . VAL A 1 290 ? 4.143 11.417 -37.515 1.00 7.82 284 VAL A C 1
ATOM 2149 O O . VAL A 1 290 ? 4.550 10.827 -38.523 1.00 6.99 284 VAL A O 1
ATOM 2153 N N . LEU A 1 291 ? 4.923 11.711 -36.486 1.00 6.33 285 LEU A N 1
ATOM 2154 C CA . LEU A 1 291 ? 6.335 11.383 -36.479 1.00 9.07 285 LEU A CA 1
ATOM 2155 C C . LEU A 1 291 ? 6.609 10.326 -35.424 1.00 12.37 285 LEU A C 1
ATOM 2156 O O . LEU A 1 291 ? 6.027 10.386 -34.337 1.00 18.80 285 LEU A O 1
ATOM 2161 N N . LEU A 1 292 ? 7.478 9.362 -35.736 1.00 10.35 286 LEU A N 1
ATOM 2162 C CA . LEU A 1 292 ? 7.852 8.315 -34.780 1.00 9.84 286 LEU A CA 1
ATOM 2163 C C . LEU A 1 292 ? 9.177 8.606 -34.059 1.00 15.11 286 LEU A C 1
ATOM 2164 O O . LEU A 1 292 ? 9.445 8.076 -32.978 1.00 17.08 286 LEU A O 1
ATOM 2169 N N . LYS A 1 293 ? 10.007 9.449 -34.658 1.00 14.67 287 LYS A N 1
ATOM 2170 C CA . LYS A 1 293 ? 11.262 9.846 -34.035 1.00 18.38 287 LYS A CA 1
ATOM 2171 C C . LYS A 1 293 ? 11.607 11.287 -34.401 1.00 26.21 287 LYS A C 1
ATOM 2172 O O . LYS A 1 293 ? 11.043 11.858 -35.350 1.00 20.04 287 LYS A O 1
ATOM 2178 N N . GLN A 1 294 ? 12.520 11.877 -33.631 1.00 26.36 288 GLN A N 1
ATOM 2179 C CA . GLN A 1 294 ? 12.983 13.224 -33.906 1.00 28.21 288 GLN A CA 1
ATOM 2180 C C . GLN A 1 294 ? 13.877 13.135 -35.107 1.00 27.81 288 GLN A C 1
ATOM 2181 O O . GLN A 1 294 ? 14.893 12.438 -35.053 1.00 29.39 288 GLN A O 1
ATOM 2187 N N . PRO A 1 295 ? 13.506 13.818 -36.207 1.00 33.45 289 PRO A N 1
ATOM 2188 C CA . PRO A 1 295 ? 14.355 13.731 -37.400 1.00 34.11 289 PRO A CA 1
ATOM 2189 C C . PRO A 1 295 ? 15.712 14.342 -37.124 1.00 39.58 289 PRO A C 1
ATOM 2190 O O . PRO A 1 295 ? 15.798 15.409 -36.511 1.00 40.77 289 PRO A O 1
ATOM 2194 N N . GLU A 1 296 ? 16.764 13.648 -37.535 1.00 44.49 290 GLU A N 1
ATOM 2195 C CA . GLU A 1 296 ? 18.087 14.238 -37.549 1.00 49.01 290 GLU A CA 1
ATOM 2196 C C . GLU A 1 296 ? 18.363 14.746 -38.955 1.00 46.23 290 GLU A C 1
ATOM 2197 O O . GLU A 1 296 ? 17.734 14.306 -39.918 1.00 36.87 290 GLU A O 1
ATOM 2203 N N . GLU A 1 297 ? 19.294 15.679 -39.079 1.00 53.42 291 GLU A N 1
ATOM 2204 C CA . GLU A 1 297 ? 19.764 16.043 -40.405 1.00 58.74 291 GLU A CA 1
ATOM 2205 C C . GLU A 1 297 ? 21.142 15.440 -40.612 1.00 50.58 291 GLU A C 1
ATOM 2206 O O . GLU A 1 297 ? 21.860 15.141 -39.652 1.00 47.33 291 GLU A O 1
ATOM 2212 N N . SER A 1 298 ? 21.484 15.229 -41.874 1.00 45.72 292 SER A N 1
ATOM 2213 C CA . SER A 1 298 ? 22.772 14.666 -42.222 1.00 53.67 292 SER A CA 1
ATOM 2214 C C . SER A 1 298 ? 23.450 15.585 -43.211 1.00 45.15 292 SER A C 1
ATOM 2215 O O . SER A 1 298 ? 22.898 16.604 -43.618 1.00 45.52 292 SER A O 1
ATOM 2218 N N . ASN A 1 299 ? 24.660 15.221 -43.588 1.00 43.58 293 ASN A N 1
ATOM 2219 C CA . ASN A 1 299 ? 25.353 15.916 -44.646 1.00 44.03 293 ASN A CA 1
ATOM 2220 C C . ASN A 1 299 ? 24.824 15.453 -46.006 1.00 45.06 293 ASN A C 1
ATOM 2221 O O . ASN A 1 299 ? 25.215 15.971 -47.044 1.00 46.55 293 ASN A O 1
ATOM 2226 N N . LEU A 1 300 ? 23.901 14.496 -45.981 1.00 48.06 294 LEU A N 1
ATOM 2227 C CA . LEU A 1 300 ? 23.487 13.769 -47.182 1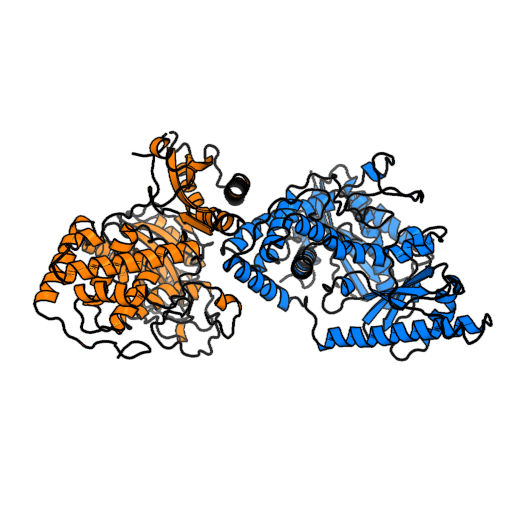.00 46.28 294 LEU A CA 1
ATOM 2228 C C . LEU A 1 300 ? 22.670 14.573 -48.198 1.00 47.50 294 LEU A C 1
ATOM 2229 O O . LEU A 1 300 ? 22.682 14.262 -49.398 1.00 40.50 294 LEU A O 1
ATOM 2234 N N . ASN A 1 301 ? 21.939 15.574 -47.719 1.00 41.11 295 ASN A N 1
ATOM 2235 C CA . ASN A 1 301 ? 21.261 16.514 -48.608 1.00 44.14 295 ASN A CA 1
ATOM 2236 C C . ASN A 1 301 ? 20.331 15.892 -49.652 1.00 33.52 295 ASN A C 1
ATOM 2237 O O . ASN A 1 301 ? 20.429 16.227 -50.829 1.00 35.47 295 ASN A O 1
ATOM 2242 N N . LEU A 1 302 ? 19.433 15.003 -49.229 1.00 36.86 296 LEU A N 1
ATOM 2243 C CA . LEU A 1 302 ? 18.446 14.388 -50.138 1.00 31.01 296 LEU A CA 1
ATOM 2244 C C . LEU A 1 302 ? 17.080 15.055 -49.992 1.00 23.47 296 LEU A C 1
ATOM 2245 O O . LEU A 1 302 ? 16.807 15.651 -48.952 1.00 31.25 296 LEU A O 1
ATOM 2250 N N . PRO A 1 303 ? 16.223 14.974 -51.029 1.00 19.62 297 PRO A N 1
ATOM 2251 C CA . PRO A 1 303 ? 14.842 15.471 -50.912 1.00 24.62 297 PRO A CA 1
ATOM 2252 C C . PRO A 1 303 ? 14.130 14.883 -49.692 1.00 25.92 297 PRO A C 1
ATOM 2253 O O . PRO A 1 303 ? 14.275 13.696 -49.409 1.00 25.90 297 PRO A O 1
ATOM 2257 N N . VAL A 1 304 ? 13.385 15.706 -48.965 1.00 26.64 298 VAL A N 1
ATOM 2258 C CA . VAL A 1 304 ? 12.773 15.271 -47.713 1.00 19.17 298 VAL A CA 1
ATOM 2259 C C . VAL A 1 304 ? 11.454 15.990 -47.555 1.00 20.37 298 VAL A C 1
ATOM 2260 O O . VAL A 1 304 ? 11.336 17.134 -47.980 1.00 26.65 298 VAL A O 1
ATOM 2264 N N . TRP A 1 305 ? 10.455 15.331 -46.974 1.00 21.49 299 TRP A N 1
ATOM 2265 C CA . TRP A 1 305 ? 9.213 16.024 -46.650 1.00 21.38 299 TRP A CA 1
ATOM 2266 C C . TRP A 1 305 ? 9.504 17.105 -45.647 1.00 22.87 299 TRP A C 1
ATOM 2267 O O . TRP A 1 305 ? 10.092 16.836 -44.600 1.00 22.23 299 TRP A O 1
ATOM 2278 N N . ASP A 1 306 ? 9.091 18.326 -45.977 1.00 27.97 300 ASP A N 1
ATOM 2279 C CA . ASP A 1 306 ? 9.282 19.487 -45.114 1.00 30.45 300 ASP A CA 1
ATOM 2280 C C . ASP A 1 306 ? 8.495 20.653 -45.668 1.00 28.69 300 ASP A C 1
ATOM 2281 O O . ASP A 1 306 ? 8.916 21.282 -46.624 1.00 31.12 300 ASP A O 1
ATOM 2286 N N . PRO A 1 307 ? 7.343 20.948 -45.061 1.00 31.82 301 PRO A N 1
ATOM 2287 C CA . PRO A 1 307 ? 6.484 22.033 -45.551 1.00 31.88 301 PRO A CA 1
ATOM 2288 C C . PRO A 1 307 ? 7.118 23.394 -45.320 1.00 29.32 301 PRO A C 1
ATOM 2289 O O . PRO A 1 307 ? 6.674 24.370 -45.908 1.00 32.10 301 PRO A O 1
ATOM 2293 N N . ARG A 1 308 ? 8.156 23.426 -44.486 1.00 34.81 302 ARG A N 1
ATOM 2294 C CA . ARG A 1 308 ? 8.857 24.648 -44.095 1.00 33.43 302 ARG A CA 1
ATOM 2295 C C . ARG A 1 308 ? 9.904 25.046 -45.125 1.00 37.18 302 ARG A C 1
ATOM 2296 O O . ARG A 1 308 ? 10.659 25.992 -44.915 1.00 44.82 302 ARG A O 1
ATOM 2304 N N . VAL A 1 309 ? 9.961 24.296 -46.221 1.00 32.46 303 VAL A N 1
ATOM 2305 C CA . VAL A 1 309 ? 10.862 24.581 -47.330 1.00 27.05 303 VAL A CA 1
ATOM 2306 C C . VAL A 1 309 ? 10.242 24.121 -48.654 1.00 34.52 303 VAL A C 1
ATOM 2307 O O . VAL A 1 309 ? 10.812 24.339 -49.716 1.00 40.43 303 VAL A O 1
ATOM 2311 N N . ASN A 1 310 ? 9.072 23.491 -48.584 1.00 31.38 304 ASN A N 1
ATOM 2312 C CA . ASN A 1 310 ? 8.392 22.976 -49.771 1.00 30.63 304 ASN A CA 1
ATOM 2313 C C . ASN A 1 310 ? 6.908 23.288 -49.768 1.00 34.42 304 ASN A C 1
ATOM 2314 O O . ASN A 1 310 ? 6.133 22.684 -49.028 1.00 35.87 304 ASN A O 1
ATOM 2319 N N . PRO A 1 311 ? 6.500 24.255 -50.582 1.00 35.45 305 PRO A N 1
ATOM 2320 C CA . PRO A 1 311 ? 5.087 24.619 -50.524 1.00 34.86 305 PRO A CA 1
ATOM 2321 C C . PRO A 1 311 ? 4.190 23.482 -50.975 1.00 32.96 305 PRO A C 1
ATOM 2322 O O . PRO A 1 311 ? 3.004 23.471 -50.639 1.00 30.92 305 PRO A O 1
ATOM 2326 N N . SER A 1 312 ? 4.754 22.539 -51.725 1.00 36.64 306 SER A N 1
ATOM 2327 C CA . SER A 1 312 ? 3.990 21.391 -52.201 1.00 35.43 306 SER A CA 1
ATOM 2328 C C . SER A 1 312 ? 3.606 20.513 -50.992 1.00 31.32 306 SER A C 1
ATOM 2329 O O . SER A 1 312 ? 2.512 19.947 -50.927 1.00 26.11 306 SER A O 1
ATOM 2332 N N . ASP A 1 313 ? 4.507 20.435 -50.023 1.00 22.42 307 ASP A N 1
ATOM 2333 C CA . ASP A 1 313 ? 4.267 19.638 -48.836 1.00 22.61 307 ASP A CA 1
ATOM 2334 C C . ASP A 1 313 ? 3.189 20.224 -47.933 1.00 20.78 307 ASP A C 1
ATOM 2335 O O . ASP A 1 313 ? 2.500 19.493 -47.229 1.00 24.88 307 ASP A O 1
ATOM 2340 N N . ARG A 1 314 ? 3.038 21.539 -47.949 1.00 19.84 308 ARG A N 1
ATOM 2341 C CA . ARG A 1 314 ? 2.016 22.181 -47.144 1.00 13.86 308 ARG A CA 1
ATOM 2342 C C . ARG A 1 314 ? 0.631 21.642 -47.443 1.00 11.75 308 ARG A C 1
ATOM 2343 O O . ARG A 1 314 ? -0.262 21.699 -46.606 1.00 11.98 308 ARG A O 1
ATOM 2351 N N . TYR A 1 315 ? 0.445 21.105 -48.637 1.00 14.45 309 TYR A N 1
ATOM 2352 C CA . TYR A 1 315 ? -0.893 20.745 -49.076 1.00 13.42 309 TYR A CA 1
ATOM 2353 C C . TYR A 1 315 ? -1.255 19.301 -48.771 1.00 12.23 309 TYR A C 1
ATOM 2354 O O . TYR A 1 315 ? -2.416 18.910 -48.936 1.00 13.04 309 TYR A O 1
ATOM 2363 N N . HIS A 1 316 ? -0.278 18.508 -48.341 1.00 8.52 310 HIS A N 1
ATOM 2364 C CA . HIS A 1 316 ? -0.581 17.154 -47.911 1.00 11.22 310 HIS A CA 1
ATOM 2365 C C . HIS A 1 316 ? -1.541 17.204 -46.725 1.00 13.86 310 HIS A C 1
ATOM 2366 O O . HIS A 1 316 ? -1.310 17.920 -45.746 1.00 11.56 310 HIS A O 1
ATOM 2373 N N . LEU A 1 317 ? -2.615 16.428 -46.821 1.00 12.03 311 LEU A N 1
ATOM 2374 C CA . LEU A 1 317 ? -3.729 16.556 -45.901 1.00 8.85 311 LEU A CA 1
ATOM 2375 C C . LEU A 1 317 ? -3.616 15.746 -44.601 1.00 11.36 311 LEU A C 1
ATOM 2376 O O . LEU A 1 317 ? -4.267 16.068 -43.588 1.00 13.49 311 LEU A O 1
ATOM 2381 N N . MET A 1 318 ? -2.791 14.708 -44.624 1.00 8.47 312 MET A N 1
ATOM 2382 C CA . MET A 1 318 ? -2.746 13.758 -43.525 1.00 8.84 312 MET A CA 1
ATOM 2383 C C . MET A 1 318 ? -1.363 13.158 -43.364 1.00 10.35 312 MET A C 1
ATOM 2384 O O . MET A 1 318 ? -1.219 11.943 -43.342 1.00 8.78 312 MET A O 1
ATOM 2389 N N . PRO A 1 319 ? -0.340 14.016 -43.211 1.00 15.96 313 PRO A N 1
ATOM 2390 C CA . PRO A 1 319 ? 1.065 13.574 -43.169 1.00 15.80 313 PRO A CA 1
ATOM 2391 C C . PRO A 1 319 ? 1.359 12.457 -42.151 1.00 13.30 313 PRO A C 1
ATOM 2392 O O . PRO A 1 319 ? 1.206 12.634 -40.940 1.00 12.65 313 PRO A O 1
ATOM 2396 N N . ILE A 1 320 ? 1.788 11.310 -42.655 1.00 12.43 314 ILE A N 1
ATOM 2397 C CA . ILE A 1 320 ? 2.275 10.231 -41.803 1.00 12.38 314 ILE A CA 1
ATOM 2398 C C . ILE A 1 320 ? 3.690 9.906 -42.287 1.00 12.44 314 ILE A C 1
ATOM 2399 O O . ILE A 1 320 ? 3.878 9.237 -43.306 1.00 12.43 314 ILE A O 1
ATOM 2404 N N . ILE A 1 321 ? 4.678 10.389 -41.547 1.00 9.79 315 ILE A N 1
ATOM 2405 C CA . ILE A 1 321 ? 6.036 10.483 -42.057 1.00 10.30 315 ILE A CA 1
ATOM 2406 C C . ILE A 1 321 ? 6.953 9.332 -41.699 1.00 11.70 315 ILE A C 1
ATOM 2407 O O . ILE A 1 321 ? 7.208 9.048 -40.534 1.00 18.99 315 ILE A O 1
ATOM 2412 N N . THR A 1 322 ? 7.473 8.706 -42.741 1.00 14.56 316 THR A N 1
ATOM 2413 C CA . THR A 1 322 ? 8.444 7.640 -42.657 1.00 13.10 316 THR A CA 1
ATOM 2414 C C . THR A 1 322 ? 9.659 8.059 -41.844 1.00 14.65 316 THR A C 1
ATOM 2415 O O . THR A 1 322 ? 10.189 9.138 -42.043 1.00 19.21 316 THR A O 1
ATOM 2419 N N . PRO A 1 323 ? 10.094 7.212 -40.908 1.00 12.65 317 PRO A N 1
ATOM 2420 C CA . PRO A 1 323 ? 11.159 7.575 -39.958 1.00 15.34 317 PRO A CA 1
ATOM 2421 C C . PRO A 1 323 ? 12.611 7.345 -40.423 1.00 19.46 317 PRO A C 1
ATOM 2422 O O . PRO A 1 323 ? 13.531 7.923 -39.830 1.00 18.15 317 PRO A O 1
ATOM 2426 N N . ALA A 1 324 ? 12.822 6.506 -41.438 1.00 21.26 318 ALA A N 1
ATOM 2427 C CA . ALA A 1 324 ? 14.173 6.276 -41.967 1.00 20.06 318 ALA A CA 1
ATOM 2428 C C . ALA A 1 324 ? 14.549 7.401 -42.897 1.00 15.61 318 ALA A C 1
ATOM 2429 O O . ALA A 1 324 ? 13.715 7.840 -43.682 1.00 17.88 318 ALA A O 1
ATOM 2431 N N . TYR A 1 325 ? 15.794 7.864 -42.812 1.00 17.19 319 TYR A N 1
ATOM 2432 C CA . TYR A 1 325 ? 16.272 8.896 -43.725 1.00 21.40 319 TYR A CA 1
ATOM 2433 C C . TYR A 1 325 ? 16.378 8.326 -45.135 1.00 16.35 319 TYR A C 1
ATOM 2434 O O . TYR A 1 325 ? 16.875 7.219 -45.313 1.00 17.14 319 TYR A O 1
ATOM 2443 N N . PRO A 1 326 ? 15.900 9.073 -46.141 1.00 15.00 320 PRO A N 1
ATOM 2444 C CA . PRO A 1 326 ? 15.239 10.378 -46.062 1.00 21.05 320 PRO A CA 1
ATOM 2445 C C . PRO A 1 326 ? 13.716 10.298 -45.871 1.00 18.53 320 PRO A C 1
ATOM 2446 O O . PRO A 1 326 ? 13.000 9.721 -46.695 1.00 15.56 320 PRO A O 1
ATOM 2450 N N . GLN A 1 327 ? 13.239 10.914 -44.794 1.00 15.23 321 GLN A N 1
ATOM 2451 C CA . GLN A 1 327 ? 11.833 10.887 -44.411 1.00 15.56 321 GLN A CA 1
ATOM 2452 C C . GLN A 1 327 ? 10.871 11.470 -45.451 1.00 21.49 321 GLN A C 1
ATOM 2453 O O . GLN A 1 327 ? 11.004 12.626 -45.868 1.00 27.20 321 GLN A O 1
ATOM 2459 N N . GLN A 1 328 ? 9.883 10.669 -45.841 1.00 16.01 322 GLN A N 1
ATOM 2460 C CA . GLN A 1 328 ? 8.843 11.101 -46.768 1.00 13.75 322 GLN A CA 1
ATOM 2461 C C . GLN A 1 328 ? 7.448 10.874 -46.188 1.00 15.24 322 GLN A C 1
ATOM 2462 O O . GLN A 1 328 ? 7.269 10.078 -45.268 1.00 19.02 322 GLN A O 1
ATOM 2468 N N . ASN A 1 329 ? 6.457 11.565 -46.726 1.00 12.41 323 ASN A N 1
ATOM 2469 C CA . ASN A 1 329 ? 5.080 11.272 -46.381 1.00 9.22 323 ASN A CA 1
ATOM 2470 C C . ASN A 1 329 ? 4.615 10.039 -47.139 1.00 12.54 323 ASN A C 1
ATOM 2471 O O . ASN A 1 329 ? 4.984 9.826 -48.290 1.00 8.98 323 ASN A O 1
ATOM 2476 N N . SER A 1 330 ? 3.797 9.225 -46.486 1.00 14.59 324 SER A N 1
ATOM 2477 C CA . SER A 1 330 ? 3.319 8.002 -47.090 1.00 8.78 324 SER A CA 1
ATOM 2478 C C . SER A 1 330 ? 1.885 8.133 -47.549 1.00 9.83 324 SER A C 1
ATOM 2479 O O . SER A 1 330 ? 1.358 7.205 -48.116 1.00 11.73 324 SER A O 1
ATOM 2482 N N . THR A 1 331 ? 1.239 9.266 -47.304 1.00 10.12 325 THR A N 1
ATOM 2483 C CA . THR A 1 331 ? -0.178 9.380 -47.636 1.00 10.56 325 THR A CA 1
ATOM 2484 C C . THR A 1 331 ? -0.490 10.483 -48.633 1.00 11.83 325 THR A C 1
ATOM 2485 O O . THR A 1 331 ? -1.568 11.088 -48.586 1.00 8.88 325 THR A O 1
ATOM 2489 N N . TYR A 1 332 ? 0.446 10.719 -49.543 1.00 13.13 326 TYR A N 1
ATOM 2490 C CA . TYR A 1 332 ? 0.243 11.673 -50.612 1.00 12.80 326 TYR A CA 1
ATOM 2491 C C . TYR A 1 332 ? -1.080 11.440 -51.349 1.00 14.64 326 TYR A C 1
ATOM 2492 O O . TYR A 1 332 ? -1.707 12.393 -51.810 1.00 14.82 326 TYR A O 1
ATOM 2501 N N . ASN A 1 333 ? -1.509 10.186 -51.464 1.00 9.78 327 ASN A N 1
ATOM 2502 C CA . ASN A 1 333 ? -2.719 9.900 -52.228 1.00 10.25 327 ASN A CA 1
ATOM 2503 C C . ASN A 1 333 ? -4.013 10.392 -51.584 1.00 10.21 327 ASN A C 1
ATOM 2504 O O . ASN A 1 333 ? -5.060 10.383 -52.224 1.00 10.11 327 ASN A O 1
ATOM 2509 N N . VAL A 1 334 ? -3.947 10.811 -50.323 1.00 8.38 328 VAL A N 1
ATOM 2510 C CA . VAL A 1 334 ? -5.155 11.144 -49.581 1.00 8.96 328 VAL A CA 1
ATOM 2511 C C . VAL A 1 334 ? -5.776 12.453 -50.051 1.00 12.25 328 VAL A C 1
ATOM 2512 O O . VAL A 1 334 ? -5.201 13.521 -49.850 1.00 12.92 328 VAL A O 1
ATOM 2516 N N . SER A 1 335 ? -6.947 12.365 -50.679 1.00 11.50 329 SER A N 1
ATOM 2517 C CA . SER A 1 335 ? -7.749 13.544 -51.001 1.00 10.01 329 SER A CA 1
ATOM 2518 C C . SER A 1 335 ? -8.512 14.014 -49.761 1.00 13.44 329 SER A C 1
ATOM 2519 O O . SER A 1 335 ? -8.399 13.415 -48.690 1.00 13.26 329 SER A O 1
ATOM 2522 N N . THR A 1 336 ? -9.295 15.076 -49.901 1.00 12.57 330 THR A N 1
ATOM 2523 C CA . THR A 1 336 ? -10.016 15.604 -48.754 1.00 11.68 330 THR A CA 1
ATOM 2524 C C . THR A 1 336 ? -11.171 14.683 -48.366 1.00 12.70 330 THR A C 1
ATOM 2525 O O . THR A 1 336 ? -11.422 14.456 -47.181 1.00 11.35 330 THR A O 1
ATOM 2529 N N . SER A 1 337 ? -11.872 14.151 -49.360 1.00 11.14 331 SER A N 1
ATOM 2530 C CA . SER A 1 337 ? -12.995 13.266 -49.071 1.00 13.20 331 SER A CA 1
ATOM 2531 C C . SER A 1 337 ? -12.530 12.056 -48.251 1.00 15.98 331 SER A C 1
ATOM 2532 O O . SER A 1 337 ? -13.139 11.718 -47.233 1.00 15.09 331 SER A O 1
ATOM 2535 N N . THR A 1 338 ? -11.457 11.398 -48.692 1.00 11.69 332 THR A N 1
ATOM 2536 C CA . THR A 1 338 ? -10.984 10.240 -47.965 1.00 11.25 332 THR A CA 1
ATOM 2537 C C . THR A 1 338 ? -10.514 10.636 -46.559 1.00 13.23 332 THR A C 1
ATOM 2538 O O . THR A 1 338 ? -10.680 9.870 -45.613 1.00 14.03 332 THR A O 1
ATOM 2542 N N . ARG A 1 339 ? -9.950 11.830 -46.406 1.00 11.43 333 ARG A N 1
ATOM 2543 C CA . ARG A 1 339 ? -9.529 12.251 -45.081 1.00 8.77 333 ARG A CA 1
ATOM 2544 C C . ARG A 1 339 ? -10.760 12.408 -44.222 1.00 10.44 333 ARG A C 1
ATOM 2545 O O . ARG A 1 339 ? -10.792 11.952 -43.092 1.00 12.97 333 ARG A O 1
ATOM 2553 N N . THR A 1 340 ? -11.791 13.027 -44.782 1.00 11.61 334 THR A N 1
ATOM 2554 C CA . THR A 1 340 ? -13.052 13.229 -44.079 1.00 11.97 334 THR A CA 1
ATOM 2555 C C . THR A 1 340 ? -13.746 11.902 -43.729 1.00 14.87 334 THR A C 1
ATOM 2556 O O . THR A 1 340 ? -14.216 11.741 -42.610 1.00 22.11 334 THR A O 1
ATOM 2560 N N . VAL A 1 341 ? -13.805 10.956 -44.667 1.00 13.52 335 VAL A N 1
ATOM 2561 C CA . VAL A 1 341 ? -14.403 9.642 -44.403 1.00 13.44 335 VAL A CA 1
ATOM 2562 C C . VAL A 1 341 ? -13.657 8.913 -43.276 1.00 12.82 335 VAL A C 1
ATOM 2563 O O . VAL A 1 341 ? -14.271 8.313 -42.394 1.00 12.43 335 VAL A O 1
ATOM 2567 N N . MET A 1 342 ? -12.333 8.984 -43.298 1.00 9.30 336 MET A N 1
ATOM 2568 C CA . MET A 1 342 ? -11.537 8.269 -42.323 1.00 9.29 336 MET A CA 1
ATOM 2569 C C . MET A 1 342 ? -11.670 8.875 -40.944 1.00 12.30 336 MET A C 1
ATOM 2570 O O . MET A 1 342 ? -11.663 8.167 -39.943 1.00 14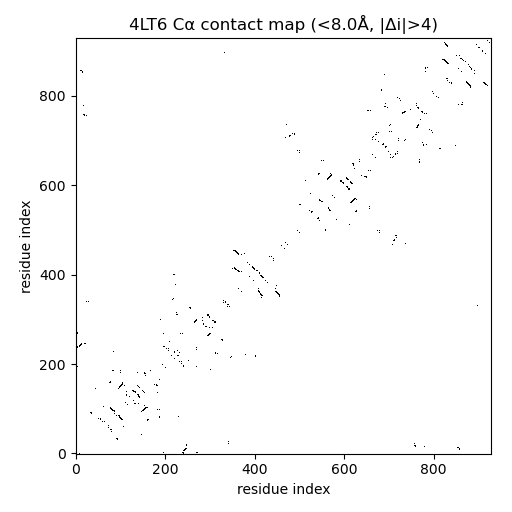.98 336 MET A O 1
ATOM 2575 N N . VAL A 1 343 ? -11.758 10.192 -40.881 1.00 12.09 337 VAL A N 1
ATOM 2576 C CA . VAL A 1 343 ? -11.890 10.839 -39.593 1.00 12.96 337 VAL A CA 1
ATOM 2577 C C . VAL A 1 343 ? -13.191 10.379 -38.914 1.00 15.94 337 VAL A C 1
ATOM 2578 O O . VAL A 1 343 ? -13.222 10.101 -37.711 1.00 14.91 337 VAL A O 1
ATOM 2582 N N . GLU A 1 344 ? -14.253 10.256 -39.700 1.00 14.24 338 GLU A N 1
ATOM 2583 C CA . GLU A 1 344 ? -15.503 9.742 -39.171 1.00 15.10 338 GLU A CA 1
ATOM 2584 C C . GLU A 1 344 ? -15.348 8.302 -38.649 1.00 13.37 338 GLU A C 1
ATOM 2585 O O . GLU A 1 344 ? -15.944 7.947 -37.632 1.00 14.09 338 GLU A O 1
ATOM 2591 N N . GLU A 1 345 ? -14.537 7.491 -39.333 1.00 12.19 339 GLU A N 1
ATOM 2592 C CA . GLU A 1 345 ? -14.339 6.087 -38.957 1.00 10.44 339 GLU A CA 1
ATOM 2593 C C . GLU A 1 345 ? -13.560 6.009 -37.673 1.00 10.15 339 GLU A C 1
ATOM 2594 O O . GLU A 1 345 ? -13.787 5.142 -36.837 1.00 9.71 339 GLU A O 1
ATOM 2600 N N . PHE A 1 346 ? -12.618 6.919 -37.540 1.00 9.02 340 PHE A N 1
ATOM 2601 C CA . PHE A 1 346 ? -11.833 7.007 -36.348 1.00 9.31 340 PHE A CA 1
ATOM 2602 C C . PHE A 1 346 ? -12.768 7.240 -35.184 1.00 14.74 340 PHE A C 1
ATOM 2603 O O . PHE A 1 346 ? -12.680 6.586 -34.144 1.00 17.53 340 PHE A O 1
ATOM 2611 N N . LYS A 1 347 ? -13.675 8.183 -35.359 1.00 14.65 341 LYS A N 1
ATOM 2612 C CA . LYS A 1 347 ? -14.584 8.517 -34.286 1.00 14.40 341 LYS A CA 1
ATOM 2613 C C . LYS A 1 347 ? -15.565 7.362 -33.995 1.00 13.98 341 LYS A C 1
ATOM 2614 O O . LYS A 1 347 ? -15.860 7.065 -32.835 1.00 12.65 341 LYS A O 1
ATOM 2620 N N . GLN A 1 348 ? -16.043 6.693 -35.040 1.00 14.21 342 GLN A N 1
ATOM 2621 C CA . GLN A 1 348 ? -16.873 5.504 -34.850 1.00 15.25 342 GLN A CA 1
ATOM 2622 C C . GLN A 1 348 ? -16.134 4.429 -34.036 1.00 16.21 342 GLN A C 1
ATOM 2623 O O . GLN A 1 348 ? -16.736 3.735 -33.227 1.00 16.39 342 GLN A O 1
ATOM 2629 N N . GLY A 1 349 ? -14.828 4.296 -34.249 1.00 13.98 343 GLY A N 1
ATOM 2630 C CA . GLY A 1 349 ? -14.051 3.310 -33.530 1.00 10.91 343 GLY A CA 1
ATOM 2631 C C . GLY A 1 349 ? -14.014 3.698 -32.075 1.00 10.64 343 GLY A C 1
ATOM 2632 O O . GLY A 1 349 ? -14.175 2.883 -31.173 1.00 11.93 343 GLY A O 1
ATOM 2633 N N . LEU A 1 350 ? -13.820 4.980 -31.844 1.00 12.61 344 LEU A N 1
ATOM 2634 C CA . LEU A 1 350 ? -13.783 5.480 -30.488 1.00 12.62 344 LEU A CA 1
ATOM 2635 C C . LEU A 1 350 ? -15.104 5.178 -29.760 1.00 11.30 344 LEU A C 1
ATOM 2636 O O . LEU A 1 350 ? -15.091 4.757 -28.616 1.00 9.83 344 LEU A O 1
ATOM 2641 N N . ALA A 1 351 ? -16.233 5.367 -30.442 1.00 9.39 345 ALA A N 1
ATOM 2642 C CA . ALA A 1 351 ? -17.537 5.129 -29.842 1.00 8.87 345 ALA A CA 1
ATOM 2643 C C . ALA A 1 351 ? -17.755 3.649 -29.506 1.00 14.67 345 ALA A C 1
ATOM 2644 O O . ALA A 1 351 ? -18.155 3.293 -28.387 1.00 14.35 345 ALA A O 1
ATOM 2646 N N . VAL A 1 352 ? -17.495 2.782 -30.471 1.00 11.58 346 VAL A N 1
ATOM 2647 C CA . VAL A 1 352 ? -17.692 1.372 -30.233 1.00 10.61 346 VAL A CA 1
ATOM 2648 C C . VAL A 1 352 ? -16.721 0.867 -29.171 1.00 11.90 346 VAL A C 1
ATOM 2649 O O . VAL A 1 352 ? -17.116 0.118 -28.284 1.00 14.12 346 VAL A O 1
ATOM 2653 N N . THR A 1 353 ? -15.466 1.295 -29.217 1.00 10.12 347 THR A N 1
ATOM 2654 C CA . THR A 1 353 ? -14.527 0.812 -28.207 1.00 11.24 347 THR A CA 1
ATOM 2655 C C . THR A 1 353 ? -14.779 1.366 -26.805 1.00 13.70 347 THR A C 1
ATOM 2656 O O . THR A 1 353 ? -14.299 0.788 -25.832 1.00 15.37 347 THR A O 1
ATOM 2660 N N . ASP A 1 354 ? -15.502 2.483 -26.699 1.00 11.63 348 ASP A N 1
ATOM 2661 C CA . ASP A 1 354 ? -15.929 2.983 -25.398 1.00 9.69 348 ASP A CA 1
ATOM 2662 C C . ASP A 1 354 ? -16.858 1.933 -24.810 1.00 15.26 348 ASP A C 1
ATOM 2663 O O . ASP A 1 354 ? -16.810 1.630 -23.608 1.00 12.23 348 ASP A O 1
ATOM 2668 N N . GLU A 1 355 ? -17.708 1.375 -25.674 1.00 15.55 349 GLU A N 1
ATOM 2669 C CA . GLU A 1 355 ? -18.687 0.385 -25.248 1.00 11.38 349 GLU A CA 1
ATOM 2670 C C . GLU A 1 355 ? -17.962 -0.904 -24.953 1.00 12.23 349 GLU A C 1
ATOM 2671 O O . GLU A 1 355 ? -18.207 -1.531 -23.941 1.00 18.02 349 GLU A O 1
ATOM 2677 N N . ILE A 1 356 ? -17.041 -1.288 -25.819 1.00 11.93 350 ILE A N 1
ATOM 2678 C CA . ILE A 1 356 ? -16.418 -2.592 -25.683 1.00 13.04 350 ILE A CA 1
ATOM 2679 C C . ILE A 1 356 ? -15.649 -2.708 -24.375 1.00 12.67 350 ILE A C 1
ATOM 2680 O O . ILE A 1 356 ? -15.838 -3.677 -23.646 1.00 13.67 350 ILE A O 1
ATOM 2685 N N . LEU A 1 357 ? -14.831 -1.711 -24.042 1.00 11.95 351 LEU A N 1
ATOM 2686 C CA . LEU A 1 357 ? -14.033 -1.779 -22.810 1.00 10.56 351 LEU A CA 1
ATOM 2687 C C . LEU A 1 357 ? -14.870 -1.617 -21.539 1.00 11.96 351 LEU A C 1
ATOM 2688 O O . LEU A 1 357 ? -14.331 -1.492 -20.450 1.00 13.69 351 LEU A O 1
ATOM 2693 N N . GLN A 1 358 ? -16.187 -1.612 -21.678 1.00 14.05 352 GLN A N 1
ATOM 2694 C CA . GLN A 1 358 ? -17.072 -1.540 -20.525 1.00 12.65 352 GLN A CA 1
ATOM 2695 C C . GLN A 1 358 ? -17.933 -2.793 -20.432 1.00 17.81 352 GLN A C 1
ATOM 2696 O O . GLN A 1 358 ? -18.698 -2.967 -19.478 1.00 28.41 352 GLN A O 1
ATOM 2702 N N . GLY A 1 359 ? -17.808 -3.662 -21.426 1.00 12.16 353 GLY A N 1
ATOM 2703 C CA . GLY A 1 359 ? -18.534 -4.906 -21.422 1.00 11.17 353 GLY A CA 1
ATOM 2704 C C . GLY A 1 359 ? -19.903 -4.769 -22.043 1.00 17.58 353 GLY A C 1
ATOM 2705 O O . GLY A 1 359 ? -20.692 -5.718 -22.038 1.00 22.09 353 GLY A O 1
ATOM 2706 N N . LYS A 1 360 ? -20.189 -3.595 -22.596 1.00 18.77 354 LYS A N 1
ATOM 2707 C CA . LYS A 1 360 ? -21.517 -3.323 -23.152 1.00 19.01 354 LYS A CA 1
ATOM 2708 C C . LYS A 1 360 ? -21.661 -3.689 -24.626 1.00 18.64 354 LYS A C 1
ATOM 2709 O O . LYS A 1 360 ? -22.777 -3.769 -25.141 1.00 21.08 354 LYS A O 1
ATOM 2715 N N . SER A 1 361 ? -20.533 -3.927 -25.293 1.00 18.88 355 SER A N 1
ATOM 2716 C CA . SER A 1 361 ? -20.527 -4.348 -26.698 1.00 16.42 355 SER A CA 1
ATOM 2717 C C . SER A 1 361 ? -19.375 -5.299 -27.000 1.00 14.76 355 SER A C 1
ATOM 2718 O O . SER A 1 361 ? -18.351 -5.301 -26.311 1.00 14.06 355 SER A O 1
ATOM 2721 N N . ASP A 1 362 ? -19.545 -6.086 -28.054 1.00 12.41 356 ASP A N 1
ATOM 2722 C CA . ASP A 1 362 ? -18.555 -7.079 -28.445 1.00 12.63 356 ASP A CA 1
ATOM 2723 C C . ASP A 1 362 ? -17.659 -6.545 -29.543 1.00 14.80 356 ASP A C 1
ATOM 2724 O O . ASP A 1 362 ? -18.017 -5.598 -30.250 1.00 17.32 356 ASP A O 1
ATOM 2729 N N . TRP A 1 363 ? -16.499 -7.172 -29.704 1.00 13.01 357 TRP A N 1
ATOM 2730 C CA . TRP A 1 363 ? -15.547 -6.736 -30.708 1.00 8.21 357 TRP A CA 1
ATOM 2731 C C . TRP A 1 363 ? -16.132 -6.815 -32.101 1.00 9.98 357 TRP A C 1
ATOM 2732 O O . TRP A 1 363 ? -15.747 -6.059 -32.978 1.00 13.26 357 TRP A O 1
ATOM 2743 N N . SER A 1 364 ? -17.079 -7.713 -32.308 1.00 10.82 358 SER A N 1
ATOM 2744 C CA . SER A 1 364 ? -17.682 -7.842 -33.626 1.00 10.68 358 SER A CA 1
ATOM 2745 C C . SER A 1 364 ? -18.327 -6.528 -34.086 1.00 12.14 358 SER A C 1
ATOM 2746 O O . SER A 1 364 ? -18.398 -6.245 -35.289 1.00 12.39 358 SER A O 1
ATOM 2749 N N . LYS A 1 365 ? -18.787 -5.723 -33.132 1.00 10.12 359 LYS A N 1
ATOM 2750 C CA . LYS A 1 365 ? -19.484 -4.493 -33.484 1.00 13.65 359 LYS A CA 1
ATOM 2751 C C . LYS A 1 365 ? -18.517 -3.500 -34.104 1.00 13.60 359 LYS A C 1
ATOM 2752 O O . LYS A 1 365 ? -18.891 -2.716 -34.966 1.00 18.89 359 LYS A O 1
ATOM 2758 N N . LEU A 1 366 ? -17.271 -3.544 -33.660 1.00 9.86 360 LEU A N 1
ATOM 2759 C CA . LEU A 1 366 ? -16.224 -2.739 -34.249 1.00 7.87 360 LEU A CA 1
ATOM 2760 C C . LEU A 1 366 ? -16.020 -3.185 -35.690 1.00 10.23 360 LEU A C 1
ATOM 2761 O O . LEU A 1 366 ? -15.720 -2.390 -36.571 1.00 12.44 360 LEU A O 1
ATOM 2766 N N . LEU A 1 367 ? -16.206 -4.467 -35.937 1.00 10.43 361 LEU A N 1
ATOM 2767 C CA . LEU A 1 367 ? -15.805 -5.025 -37.212 1.00 9.84 361 LEU A CA 1
ATOM 2768 C C . LEU A 1 367 ? -16.927 -5.071 -38.264 1.00 10.45 361 LEU A C 1
ATOM 2769 O O . LEU A 1 367 ? -16.676 -5.441 -39.406 1.00 8.67 361 LEU A O 1
ATOM 2774 N N . GLU A 1 368 ? -18.147 -4.688 -37.885 1.00 11.31 362 GLU A N 1
ATOM 2775 C CA . GLU A 1 368 ? -19.265 -4.632 -38.834 1.00 10.80 362 GLU A CA 1
ATOM 2776 C C . GLU A 1 368 ? -18.911 -3.776 -40.018 1.00 10.43 362 GLU A C 1
ATOM 2777 O O . GLU A 1 368 ? -18.371 -2.688 -39.854 1.00 11.19 362 GLU A O 1
ATOM 2783 N N . PRO A 1 369 ? -19.293 -4.214 -41.216 1.00 13.48 363 PRO A N 1
ATOM 2784 C CA . PRO A 1 369 ? -19.045 -3.362 -42.382 1.00 14.75 363 PRO A CA 1
ATOM 2785 C C . PRO A 1 369 ? -19.890 -2.115 -42.231 1.00 12.57 363 PRO A C 1
ATOM 2786 O O . PRO A 1 369 ? -20.897 -2.190 -41.546 1.00 11.27 363 PRO A O 1
ATOM 2790 N N . PRO A 1 370 ? -19.464 -0.985 -42.817 1.00 14.26 364 PRO A N 1
ATOM 2791 C CA . PRO A 1 370 ? -20.228 0.263 -42.720 1.00 14.46 364 PRO A CA 1
ATOM 2792 C C . PRO A 1 370 ? -21.403 0.272 -43.689 1.00 20.50 364 PRO A C 1
ATOM 2793 O O . PRO A 1 370 ? -21.378 -0.449 -44.682 1.00 32.37 364 PRO A O 1
ATOM 2797 N N . ASN A 1 371 ? -22.424 1.071 -43.426 1.00 21.11 365 ASN A N 1
ATOM 2798 C CA . ASN A 1 371 ? -23.562 1.091 -44.338 1.00 34.06 365 ASN A CA 1
ATOM 2799 C C . ASN A 1 371 ? -23.330 1.906 -45.623 1.00 31.75 365 ASN A C 1
ATOM 2800 O O . ASN A 1 371 ? -24.076 2.840 -45.934 1.00 32.20 365 ASN A O 1
ATOM 2805 N N . PHE A 1 372 ? -22.295 1.532 -46.371 1.00 26.02 366 PHE A N 1
ATOM 2806 C CA . PHE A 1 372 ? -21.919 2.257 -47.575 1.00 21.85 366 PHE A CA 1
ATOM 2807 C C . PHE A 1 372 ? -23.034 2.320 -48.604 1.00 25.84 366 PHE A C 1
ATOM 2808 O O . PHE A 1 372 ? -23.271 3.367 -49.197 1.00 31.67 366 PHE A O 1
ATOM 2816 N N . PHE A 1 373 ? -23.719 1.208 -48.825 1.00 24.19 367 PHE A N 1
ATOM 2817 C CA . PHE A 1 373 ? -24.752 1.178 -49.843 1.00 19.78 367 PHE A CA 1
ATOM 2818 C C . PHE A 1 373 ? -26.102 1.705 -49.380 1.00 25.55 367 PHE A C 1
ATOM 2819 O O . PHE A 1 373 ? -27.122 1.427 -50.002 1.00 30.31 367 PHE A O 1
ATOM 2827 N N . GLN A 1 374 ? -26.112 2.469 -48.292 1.00 29.72 368 GLN A N 1
ATOM 2828 C CA . GLN A 1 374 ? -27.331 3.167 -47.885 1.00 33.67 368 GLN A CA 1
ATOM 2829 C C . GLN A 1 374 ? -27.094 4.581 -47.392 1.00 29.21 368 GLN A C 1
ATOM 2830 O O . GLN A 1 374 ? -28.042 5.348 -47.260 1.00 34.27 368 GLN A O 1
ATOM 2836 N N . LYS A 1 375 ? -25.850 4.946 -47.112 1.00 23.72 369 LYS A N 1
ATOM 2837 C CA . LYS A 1 375 ? -25.657 6.216 -46.431 1.00 24.89 369 LYS A CA 1
ATOM 2838 C C . LYS A 1 375 ? -25.639 7.382 -47.388 1.00 19.70 369 LYS A C 1
ATOM 2839 O O . LYS A 1 375 ? -25.487 8.514 -46.961 1.00 30.14 369 LYS A O 1
ATOM 2845 N N . TYR A 1 376 ? -25.832 7.109 -48.675 1.00 22.60 370 TYR A N 1
ATOM 2846 C CA . TYR A 1 376 ? -25.718 8.140 -49.717 1.00 22.69 370 TYR A CA 1
ATOM 2847 C C . TYR A 1 376 ? -26.927 8.205 -50.642 1.00 24.20 370 TYR A C 1
ATOM 2848 O O . TYR A 1 376 ? -27.526 7.184 -50.977 1.00 22.56 370 TYR A O 1
ATOM 2857 N N . ARG A 1 377 ? -27.273 9.419 -51.060 1.00 27.96 371 ARG A N 1
ATOM 2858 C CA . ARG A 1 377 ? -28.437 9.622 -51.911 1.00 25.95 371 ARG A CA 1
ATOM 2859 C C . ARG A 1 377 ? -28.100 9.280 -53.349 1.00 22.60 371 ARG A C 1
ATOM 2860 O O . ARG A 1 377 ? -28.961 8.840 -54.103 1.00 28.48 371 ARG A O 1
ATOM 2868 N N . HIS A 1 378 ? -26.840 9.467 -53.726 1.00 22.25 372 HIS A N 1
ATOM 2869 C CA . HIS A 1 378 ? -26.419 9.189 -55.099 1.00 22.80 372 HIS A CA 1
ATOM 2870 C C . HIS A 1 378 ? -25.124 8.387 -55.167 1.00 20.00 372 HIS A C 1
ATOM 2871 O O . HIS A 1 378 ? -24.275 8.469 -54.281 1.00 19.33 372 HIS A O 1
ATOM 2878 N N . TYR A 1 379 ? -24.971 7.634 -56.248 1.00 17.57 373 TYR A N 1
ATOM 2879 C CA . TYR A 1 379 ? -23.787 6.842 -56.446 1.00 14.46 373 TYR A CA 1
ATOM 2880 C C . TYR A 1 379 ? -23.279 6.986 -57.847 1.00 18.50 373 TYR A C 1
ATOM 2881 O O . TYR A 1 379 ? -23.971 7.467 -58.735 1.00 17.84 373 TYR A O 1
ATOM 2890 N N . ILE A 1 380 ? -22.049 6.548 -58.036 1.00 20.00 374 ILE A N 1
ATOM 2891 C CA . ILE A 1 380 ? -21.550 6.297 -59.358 1.00 16.95 374 ILE A CA 1
ATOM 2892 C C . ILE A 1 380 ? -21.118 4.841 -59.429 1.00 19.26 374 ILE A C 1
ATOM 2893 O O . ILE A 1 380 ? -20.329 4.375 -58.600 1.00 19.11 374 ILE A O 1
ATOM 2898 N N . VAL A 1 381 ? -21.663 4.115 -60.400 1.00 19.02 375 VAL A N 1
ATOM 2899 C CA . VAL A 1 381 ? -21.188 2.774 -60.692 1.00 18.83 375 VAL A CA 1
ATOM 2900 C C . VAL A 1 381 ? -20.134 2.849 -61.764 1.00 19.78 375 VAL A C 1
ATOM 2901 O O . VAL A 1 381 ? -20.411 3.258 -62.887 1.00 25.23 375 VAL A O 1
ATOM 2905 N N . LEU A 1 382 ? -18.927 2.448 -61.401 1.00 18.53 376 LEU A N 1
ATOM 2906 C CA . LEU A 1 382 ? -17.782 2.452 -62.291 1.00 20.41 376 LEU A CA 1
ATOM 2907 C C . LEU A 1 382 ? -17.587 1.033 -62.810 1.00 23.46 376 LEU A C 1
ATOM 2908 O O . LEU A 1 382 ? -16.974 0.205 -62.127 1.00 25.40 376 LEU A O 1
ATOM 2913 N N . THR A 1 383 ? -18.107 0.735 -63.999 1.00 24.97 377 THR A N 1
ATOM 2914 C CA . THR A 1 383 ? -18.019 -0.627 -64.530 1.00 26.21 377 THR A CA 1
ATOM 2915 C C . THR A 1 383 ? -16.885 -0.721 -65.529 1.00 27.49 377 THR A C 1
ATOM 2916 O O . THR A 1 383 ? -16.743 0.147 -66.388 1.00 30.35 377 THR A O 1
ATOM 2920 N N . ALA A 1 384 ? -16.076 -1.770 -65.403 1.00 22.45 378 ALA A N 1
ATOM 2921 C CA . ALA A 1 384 ? -14.923 -1.976 -66.271 1.00 26.40 378 ALA A CA 1
ATOM 2922 C C . ALA A 1 384 ? -14.983 -3.368 -66.859 1.00 38.12 378 ALA A C 1
ATOM 2923 O O . ALA A 1 384 ? -15.149 -4.344 -66.129 1.00 37.04 378 ALA A O 1
ATOM 2925 N N . SER A 1 385 ? -14.833 -3.470 -68.176 1.00 41.08 379 SER A N 1
ATOM 2926 C CA . SER A 1 385 ? -15.024 -4.754 -68.833 1.00 34.73 379 SER A CA 1
ATOM 2927 C C . SER A 1 385 ? -13.877 -5.166 -69.745 1.00 33.12 379 SER A C 1
ATOM 2928 O O . SER A 1 385 ? -13.210 -4.317 -70.326 1.00 29.25 379 SER A O 1
ATOM 2931 N N . ALA A 1 386 ? -13.637 -6.472 -69.853 1.00 36.48 380 ALA A N 1
ATOM 2932 C CA . ALA A 1 386 ? -12.717 -6.985 -70.873 1.00 45.72 380 ALA A CA 1
ATOM 2933 C C . ALA A 1 386 ? -13.170 -8.308 -71.505 1.00 59.23 380 ALA A C 1
ATOM 2934 O O . ALA A 1 386 ? -14.076 -8.982 -71.005 1.00 58.63 380 ALA A O 1
ATOM 2936 N N . SER A 1 387 ? -12.525 -8.664 -72.613 1.00 66.55 381 SER A N 1
ATOM 2937 C CA . SER A 1 387 ? -12.872 -9.857 -73.384 1.00 62.74 381 SER A CA 1
ATOM 2938 C C . SER A 1 387 ? -12.313 -11.129 -72.756 1.00 65.12 381 SER A C 1
ATOM 2939 O O . SER A 1 387 ? -13.068 -12.048 -72.441 1.00 72.46 381 SER A O 1
ATOM 2942 N N . THR A 1 388 ? -10.995 -11.169 -72.567 1.00 64.11 382 THR A N 1
ATOM 2943 C CA . THR A 1 388 ? -10.322 -12.339 -72.002 1.00 64.29 382 THR A CA 1
ATOM 2944 C C . THR A 1 388 ? -9.798 -12.081 -70.587 1.00 57.94 382 THR A C 1
ATOM 2945 O O . THR A 1 388 ? -9.791 -10.947 -70.118 1.00 55.40 382 THR A O 1
ATOM 2949 N N . GLU A 1 389 ? -9.358 -13.139 -69.914 1.00 59.21 383 GLU A N 1
ATOM 2950 C CA . GLU A 1 389 ? -8.876 -13.022 -68.540 1.00 56.63 383 GLU A CA 1
ATOM 2951 C C . GLU A 1 389 ? -7.646 -12.135 -68.417 1.00 59.07 383 GLU A C 1
ATOM 2952 O O . GLU A 1 389 ? -7.649 -11.180 -67.640 1.00 59.82 383 GLU A O 1
ATOM 2958 N N . GLU A 1 390 ? -6.596 -12.455 -69.173 1.00 61.74 384 GLU A N 1
ATOM 2959 C CA . GLU A 1 390 ? -5.383 -11.640 -69.187 1.00 56.93 384 GLU A CA 1
ATOM 2960 C C . GLU A 1 390 ? -5.745 -10.224 -69.604 1.00 58.68 384 GLU A C 1
ATOM 2961 O O . GLU A 1 390 ? -5.139 -9.256 -69.148 1.00 57.97 384 GLU A O 1
ATOM 2967 N N . ASN A 1 391 ? -6.738 -10.112 -70.481 1.00 57.02 385 ASN A N 1
ATOM 2968 C CA . ASN A 1 391 ? -7.226 -8.813 -70.896 1.00 52.27 385 ASN A CA 1
ATOM 2969 C C . ASN A 1 391 ? -7.860 -8.095 -69.718 1.00 47.16 385 ASN A C 1
ATOM 2970 O O . ASN A 1 391 ? -7.676 -6.896 -69.542 1.00 49.40 385 ASN A O 1
ATOM 2975 N N . HIS A 1 392 ? -8.603 -8.830 -68.903 1.00 43.11 386 HIS A N 1
ATOM 2976 C CA . HIS A 1 392 ? -9.284 -8.209 -67.784 1.00 42.48 386 HIS A CA 1
ATOM 2977 C C . HIS A 1 392 ? -8.303 -7.695 -66.748 1.00 46.46 386 HIS A C 1
ATOM 2978 O O . HIS A 1 392 ? -8.169 -6.489 -66.571 1.00 43.82 386 HIS A O 1
ATOM 2985 N N . LEU A 1 393 ? -7.621 -8.620 -66.078 1.00 50.31 387 LEU A N 1
ATOM 2986 C CA . LEU A 1 393 ? -6.647 -8.296 -65.033 1.00 43.36 387 LEU A CA 1
ATOM 2987 C C . LEU A 1 393 ? -5.827 -7.035 -65.322 1.00 39.80 387 LEU A C 1
ATOM 2988 O O . LEU A 1 393 ? -5.632 -6.212 -64.434 1.00 39.50 387 LEU A O 1
ATOM 2993 N N . GLU A 1 394 ? -5.370 -6.884 -66.564 1.00 37.79 388 GLU A N 1
ATOM 2994 C CA . GLU A 1 394 ? -4.500 -5.772 -66.934 1.00 37.65 388 GLU A CA 1
ATOM 2995 C C . GLU A 1 394 ? -5.282 -4.469 -66.916 1.00 35.10 388 GLU A C 1
ATOM 2996 O O . GLU A 1 394 ? -4.875 -3.495 -66.284 1.00 33.37 388 GLU A O 1
ATOM 3002 N N . TRP A 1 395 ? -6.407 -4.477 -67.623 1.00 37.32 389 TRP A N 1
ATOM 3003 C CA . TRP A 1 395 ? -7.302 -3.327 -67.774 1.00 35.11 389 TRP A CA 1
ATOM 3004 C C . TRP A 1 395 ? -7.810 -2.839 -66.407 1.00 33.11 389 TRP A C 1
ATOM 3005 O O . TRP A 1 395 ? -7.698 -1.651 -66.074 1.00 28.10 389 TRP A O 1
ATOM 3016 N N . VAL A 1 396 ? -8.343 -3.775 -65.620 1.00 32.36 390 VAL A N 1
ATOM 3017 C CA . VAL A 1 396 ? -8.790 -3.511 -64.260 1.00 26.30 390 VAL A CA 1
ATOM 3018 C C . VAL A 1 396 ? -7.679 -2.823 -63.485 1.00 23.31 390 VAL A C 1
ATOM 3019 O O . VAL A 1 396 ? -7.933 -1.930 -62.691 1.00 21.85 390 VAL A O 1
ATOM 3023 N N . GLY A 1 397 ? -6.445 -3.232 -63.756 1.00 25.73 391 GLY A N 1
ATOM 3024 C CA . GLY A 1 397 ? -5.279 -2.605 -63.181 1.00 17.58 391 GLY A CA 1
ATOM 3025 C C . GLY A 1 397 ? -5.298 -1.144 -63.531 1.00 20.14 391 GLY A C 1
ATOM 3026 O O . GLY A 1 397 ? -5.311 -0.294 -62.647 1.00 23.67 391 GLY A O 1
ATOM 3027 N N . LEU A 1 398 ? -5.351 -0.862 -64.828 1.00 23.96 392 LEU A N 1
ATOM 3028 C CA . LEU A 1 398 ? -5.252 0.501 -65.347 1.00 21.38 392 LEU A CA 1
ATOM 3029 C C . LEU A 1 398 ? -6.345 1.413 -64.803 1.00 20.77 392 LEU A C 1
ATOM 3030 O O . LEU A 1 398 ? -6.064 2.487 -64.272 1.00 16.38 392 LEU A O 1
ATOM 3035 N N . VAL A 1 399 ? -7.589 0.975 -64.965 1.00 19.80 393 VAL A N 1
ATOM 3036 C CA . VAL A 1 399 ? -8.743 1.671 -64.423 1.00 18.35 393 VAL A CA 1
ATOM 3037 C C . VAL A 1 399 ? -8.554 2.007 -62.953 1.00 22.48 393 VAL A C 1
ATOM 3038 O O . VAL A 1 399 ? -8.565 3.167 -62.571 1.00 21.10 393 VAL A O 1
ATOM 3042 N N . GLU A 1 400 ? -8.364 0.976 -62.137 1.00 23.36 394 GLU A N 1
ATOM 3043 C CA . GLU A 1 400 ? -8.284 1.138 -60.698 1.00 21.97 394 GLU A CA 1
ATOM 3044 C C . GLU A 1 400 ? -7.259 2.185 -60.332 1.00 23.37 394 GLU A C 1
ATOM 3045 O O . GLU A 1 400 ? -7.462 2.943 -59.388 1.00 29.02 394 GLU A O 1
ATOM 3051 N N . SER A 1 401 ? -6.169 2.246 -61.089 1.00 18.17 395 SER A N 1
ATOM 3052 C CA . SER A 1 401 ? -5.124 3.224 -60.815 1.00 16.49 395 SER A CA 1
ATOM 3053 C C . SER A 1 401 ? -5.531 4.638 -61.229 1.00 19.87 395 SER A C 1
ATOM 3054 O O . SER A 1 401 ? -4.794 5.590 -60.983 1.00 21.01 395 SER A O 1
ATOM 3057 N N . LYS A 1 402 ? -6.706 4.776 -61.844 1.00 17.48 396 LYS A N 1
ATOM 3058 C CA . LYS A 1 402 ? -7.166 6.072 -62.346 1.00 17.10 396 LYS A CA 1
ATOM 3059 C C . LYS A 1 402 ? -8.421 6.584 -61.632 1.00 17.68 396 LYS A C 1
ATOM 3060 O O . LYS A 1 402 ? -8.840 7.710 -61.857 1.00 18.49 396 LYS A O 1
ATOM 3066 N N . ILE A 1 403 ? -9.016 5.753 -60.781 1.00 20.99 397 ILE A N 1
ATOM 3067 C CA . ILE A 1 403 ? -10.241 6.097 -60.063 1.00 14.80 397 ILE A CA 1
ATOM 3068 C C . ILE A 1 403 ? -10.052 7.354 -59.229 1.00 17.88 397 ILE A C 1
ATOM 3069 O O . ILE A 1 403 ? -10.951 8.198 -59.130 1.00 18.32 397 ILE A O 1
ATOM 3074 N N . ARG A 1 404 ? -8.862 7.497 -58.656 1.00 17.28 398 ARG A N 1
ATOM 3075 C CA . ARG A 1 404 ? -8.556 8.645 -57.808 1.00 12.52 398 ARG A CA 1
ATOM 3076 C C . ARG A 1 404 ? -8.696 9.947 -58.577 1.00 17.47 398 ARG A C 1
ATOM 3077 O O . ARG A 1 404 ? -8.748 11.017 -57.985 1.00 22.80 398 ARG A O 1
ATOM 3085 N N . VAL A 1 405 ? -8.758 9.850 -59.900 1.00 16.52 399 VAL A N 1
ATOM 3086 C CA . VAL A 1 405 ? -8.873 11.018 -60.751 1.00 16.45 399 VAL A CA 1
ATOM 3087 C C . VAL A 1 405 ? -10.323 11.471 -60.842 1.00 19.97 399 VAL A C 1
ATOM 3088 O O . VAL A 1 405 ? -10.602 12.670 -60.717 1.00 22.41 399 VAL A O 1
ATOM 3092 N N . LEU A 1 406 ? -11.230 10.514 -61.058 1.00 16.49 400 LEU A N 1
ATOM 3093 C CA . LEU A 1 406 ? -12.670 10.778 -61.069 1.00 15.16 400 LEU A CA 1
ATOM 3094 C C . LEU A 1 406 ? -13.038 11.453 -59.764 1.00 20.69 400 LEU A C 1
ATOM 3095 O O . LEU A 1 406 ? -13.720 12.485 -59.760 1.00 20.73 400 LEU A O 1
ATOM 3100 N N . VAL A 1 407 ? -12.579 10.865 -58.660 1.00 15.04 401 VAL A N 1
ATOM 3101 C CA . VAL A 1 407 ? -12.786 11.451 -57.346 1.00 17.83 401 VAL A CA 1
ATOM 3102 C C . VAL A 1 407 ? -12.332 12.902 -57.376 1.00 16.96 401 VAL A C 1
ATOM 3103 O O . VAL A 1 407 ? -13.064 13.797 -56.965 1.00 14.12 401 VAL A O 1
ATOM 3107 N N . GLY A 1 408 ? -11.130 13.116 -57.904 1.00 19.85 402 GLY A N 1
ATOM 3108 C CA . GLY A 1 408 ? -10.551 14.442 -58.023 1.00 19.14 402 GLY A CA 1
ATOM 3109 C C . GLY A 1 408 ? -11.464 15.394 -58.764 1.00 21.07 402 GLY A C 1
ATOM 3110 O O . GLY A 1 408 ? -11.729 16.503 -58.296 1.00 18.55 402 GLY A O 1
ATOM 3111 N N . ASN A 1 409 ? -11.950 14.953 -59.921 1.00 21.05 403 ASN A N 1
ATOM 3112 C CA . ASN A 1 409 ? -12.881 15.748 -60.706 1.00 21.29 403 ASN A CA 1
ATOM 3113 C C . ASN A 1 409 ? -14.093 16.103 -59.859 1.00 22.94 403 ASN A C 1
ATOM 3114 O O . ASN A 1 409 ? -14.498 17.267 -59.770 1.00 22.36 403 ASN A O 1
ATOM 3119 N N . LEU A 1 410 ? -14.648 15.090 -59.208 1.00 21.94 404 LEU A N 1
ATOM 3120 C CA . LEU A 1 410 ? -15.840 15.278 -58.403 1.00 19.49 404 LEU A CA 1
ATOM 3121 C C . LEU A 1 410 ? -15.613 16.233 -57.233 1.00 22.29 404 LEU A C 1
ATOM 3122 O O . LEU A 1 410 ? -16.515 16.963 -56.836 1.00 25.92 404 LEU A O 1
ATOM 3127 N N . GLU A 1 411 ? -14.409 16.243 -56.684 1.00 19.74 405 GLU A N 1
ATOM 3128 C CA . GLU A 1 411 ? -14.138 17.115 -55.555 1.00 17.72 405 GLU A CA 1
ATOM 3129 C C . GLU A 1 411 ? -14.075 18.578 -55.983 1.00 20.43 405 GLU A C 1
ATOM 3130 O O . GLU A 1 411 ? -14.425 19.470 -55.204 1.00 21.39 405 GLU A O 1
ATOM 3136 N N . ARG A 1 412 ? -13.645 18.815 -57.225 1.00 22.97 406 ARG A N 1
ATOM 3137 C CA . ARG A 1 412 ? -13.555 20.170 -57.778 1.00 15.28 406 ARG A CA 1
ATOM 3138 C C . ARG A 1 412 ? -14.903 20.669 -58.259 1.00 16.96 406 ARG A C 1
ATOM 3139 O O . ARG A 1 412 ? -15.048 21.837 -58.618 1.00 18.96 406 ARG A O 1
ATOM 3147 N N . ASN A 1 413 ? -15.890 19.777 -58.267 1.00 18.91 407 ASN A N 1
ATOM 3148 C CA . ASN A 1 413 ? -17.260 20.157 -58.578 1.00 14.35 407 ASN A CA 1
ATOM 3149 C C . ASN A 1 413 ? -17.838 21.082 -57.509 1.00 16.46 407 ASN A C 1
AT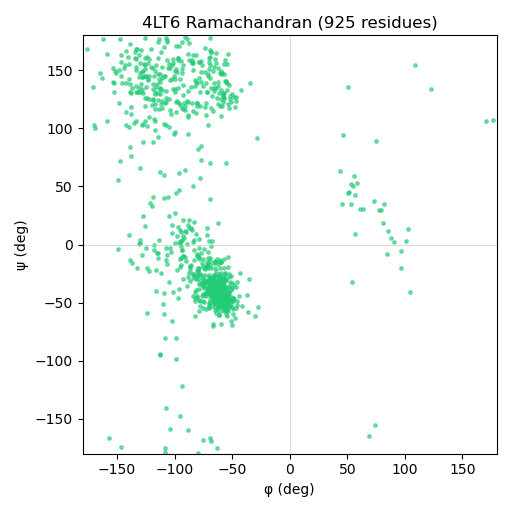OM 3150 O O . ASN A 1 413 ? -17.702 20.853 -56.317 1.00 22.27 407 ASN A O 1
ATOM 3155 N N . GLU A 1 414 ? -18.487 22.136 -57.961 1.00 18.19 408 GLU A N 1
ATOM 3156 C CA . GLU A 1 414 ? -19.046 23.157 -57.096 1.00 22.47 408 GLU A CA 1
ATOM 3157 C C . GLU A 1 414 ? -20.115 22.633 -56.137 1.00 27.60 408 GLU A C 1
ATOM 3158 O O . GLU A 1 414 ? -20.231 23.107 -54.994 1.00 28.46 408 GLU A O 1
ATOM 3164 N N . PHE A 1 415 ? -20.893 21.661 -56.606 1.00 26.38 409 PHE A N 1
ATOM 3165 C CA . PHE A 1 415 ? -22.055 21.178 -55.858 1.00 25.04 409 PHE A CA 1
ATOM 3166 C C . PHE A 1 415 ? -21.752 19.988 -54.975 1.00 25.20 409 PHE A C 1
ATOM 3167 O O . PHE A 1 415 ? -22.576 19.608 -54.152 1.00 27.17 409 PHE A O 1
ATOM 3175 N N . ILE A 1 416 ? -20.568 19.408 -55.130 1.00 21.01 410 ILE A N 1
ATOM 3176 C CA . ILE A 1 416 ? -20.261 18.185 -54.417 1.00 14.84 410 ILE A CA 1
ATOM 3177 C C . ILE A 1 416 ? -19.479 18.403 -53.136 1.00 15.00 410 ILE A C 1
ATOM 3178 O O . ILE A 1 416 ? -18.502 19.152 -53.075 1.00 14.58 410 ILE A O 1
ATOM 3183 N N . THR A 1 417 ? -19.947 17.712 -52.109 1.00 21.70 411 THR A N 1
ATOM 3184 C CA . THR A 1 417 ? -19.479 17.866 -50.748 1.00 15.21 411 THR A CA 1
ATOM 3185 C C . THR A 1 417 ? -18.593 16.700 -50.367 1.00 15.03 411 THR A C 1
ATOM 3186 O O . THR A 1 417 ? -17.625 16.854 -49.629 1.00 16.94 411 THR A O 1
ATOM 3190 N N . LEU A 1 418 ? -18.891 15.539 -50.933 1.00 18.40 412 LEU A N 1
ATOM 3191 C CA . LEU A 1 418 ? -18.119 14.343 -50.654 1.00 14.76 412 LEU A CA 1
ATOM 3192 C C . LEU A 1 418 ? -18.170 13.370 -51.835 1.00 14.72 412 LEU A C 1
ATOM 3193 O O . LEU A 1 418 ? -19.239 13.061 -52.356 1.00 14.23 412 LEU A O 1
ATOM 3198 N N . ALA A 1 419 ? -17.007 12.885 -52.247 1.00 14.52 413 ALA A N 1
ATOM 3199 C CA . ALA A 1 419 ? -16.936 11.779 -53.183 1.00 12.77 413 ALA A CA 1
ATOM 3200 C C . ALA A 1 419 ? -16.242 10.603 -52.498 1.00 15.88 413 ALA A C 1
ATOM 3201 O O . ALA A 1 419 ? -15.027 10.619 -52.287 1.00 16.74 413 ALA A O 1
ATOM 3203 N N . HIS A 1 420 ? -17.030 9.583 -52.170 1.00 16.95 414 HIS A N 1
ATOM 3204 C CA . HIS A 1 420 ? -16.589 8.451 -51.356 1.00 12.31 414 HIS A CA 1
ATOM 3205 C C . HIS A 1 420 ? -16.422 7.176 -52.166 1.00 13.03 414 HIS A C 1
ATOM 3206 O O . HIS A 1 420 ? -17.402 6.508 -52.505 1.00 13.92 414 HIS A O 1
ATOM 3213 N N . VAL A 1 421 ? -15.193 6.808 -52.481 1.00 11.82 415 VAL A N 1
ATOM 3214 C CA . VAL A 1 421 ? -15.049 5.540 -53.177 1.00 14.19 415 VAL A CA 1
ATOM 3215 C C . VAL A 1 421 ? -14.971 4.380 -52.195 1.00 11.42 415 VAL A C 1
ATOM 3216 O O . VAL A 1 421 ? -14.300 4.459 -51.179 1.00 13.61 415 VAL A O 1
ATOM 3220 N N . ASN A 1 422 ? -15.700 3.319 -52.504 1.00 13.62 416 ASN A N 1
ATOM 3221 C CA . ASN A 1 422 ? -15.583 2.045 -51.824 1.00 11.55 416 ASN A CA 1
ATOM 3222 C C . ASN A 1 422 ? -14.505 1.232 -52.527 1.00 14.18 416 ASN A C 1
ATOM 3223 O O . ASN A 1 422 ? -14.708 0.774 -53.645 1.00 18.04 416 ASN A O 1
ATOM 3228 N N . PRO A 1 423 ? -13.356 1.035 -51.867 1.00 14.50 417 PRO A N 1
ATOM 3229 C CA . PRO A 1 423 ? -12.157 0.389 -52.434 1.00 13.87 417 PRO A CA 1
ATOM 3230 C C . PRO A 1 423 ? -12.255 -1.129 -52.651 1.00 15.82 417 PRO A C 1
ATOM 3231 O O . PRO A 1 423 ? -11.250 -1.816 -52.859 1.00 14.49 417 PRO A O 1
ATOM 3235 N N . GLN A 1 424 ? -13.467 -1.652 -52.595 1.00 18.96 418 GLN A N 1
ATOM 3236 C CA . GLN A 1 424 ? -13.688 -3.061 -52.857 1.00 23.97 418 GLN A CA 1
ATOM 3237 C C . GLN A 1 424 ? -14.356 -3.128 -54.213 1.00 26.60 418 GLN A C 1
ATOM 3238 O O . GLN A 1 424 ? -15.401 -2.506 -54.422 1.00 26.70 418 GLN A O 1
ATOM 3244 N N . SER A 1 425 ? -13.741 -3.845 -55.148 1.00 22.39 419 SER A N 1
ATOM 3245 C CA . SER A 1 425 ? -14.378 -4.070 -56.431 1.00 21.32 419 SER A CA 1
ATOM 3246 C C . SER A 1 425 ? -15.236 -5.302 -56.273 1.00 27.68 419 SER A C 1
ATOM 3247 O O . SER A 1 425 ? -15.029 -6.109 -55.363 1.00 30.00 419 SER A O 1
ATOM 3250 N N . PHE A 1 426 ? -16.219 -5.439 -57.145 1.00 27.40 420 PHE A N 1
ATOM 3251 C CA . PHE A 1 426 ? -17.067 -6.612 -57.128 1.00 28.56 420 PHE A CA 1
ATOM 3252 C C . PHE A 1 426 ? -17.147 -7.153 -58.542 1.00 39.41 420 PHE A C 1
ATOM 3253 O O . PHE A 1 426 ? -16.776 -6.467 -59.493 1.00 43.30 420 PHE A O 1
ATOM 3261 N N . PRO A 1 427 ? -17.588 -8.404 -58.688 1.00 37.88 421 PRO A N 1
ATOM 3262 C CA . PRO A 1 427 ? -17.865 -8.941 -60.025 1.00 37.10 421 PRO A CA 1
ATOM 3263 C C . PRO A 1 427 ? -19.323 -8.698 -60.413 1.00 45.82 421 PRO A C 1
ATOM 3264 O O . PRO A 1 427 ? -20.071 -8.142 -59.606 1.00 45.60 421 PRO A O 1
ATOM 3268 N N . GLY A 1 428 ? -19.716 -9.104 -61.620 1.00 49.87 422 GLY A N 1
ATOM 3269 C CA . GLY A 1 428 ? -21.083 -8.914 -62.088 1.00 54.82 422 GLY A CA 1
ATOM 3270 C C . GLY A 1 428 ? -21.968 -10.145 -61.953 1.00 51.56 422 GLY A C 1
ATOM 3271 O O . GLY A 1 428 ? -23.195 -10.056 -62.042 1.00 42.98 422 GLY A O 1
ATOM 3272 N N . ASN A 1 437 ? -17.311 -13.395 -70.811 1.00 67.16 431 ASN A N 1
ATOM 3273 C CA . ASN A 1 437 ? -17.180 -11.972 -70.493 1.00 71.67 431 ASN A CA 1
ATOM 3274 C C . ASN A 1 437 ? -16.700 -11.696 -69.054 1.00 70.21 431 ASN A C 1
ATOM 3275 O O . ASN A 1 437 ? -17.178 -12.308 -68.092 1.00 71.02 431 ASN A O 1
ATOM 3280 N N . TYR A 1 438 ? -15.754 -10.771 -68.910 1.00 61.64 432 TYR A N 1
ATOM 3281 C CA . TYR A 1 438 ? -15.204 -10.441 -67.595 1.00 53.24 432 TYR A CA 1
ATOM 3282 C C . TYR A 1 438 ? -15.435 -8.983 -67.197 1.00 46.46 432 TYR A C 1
ATOM 3283 O O . TYR A 1 438 ? -15.216 -8.056 -67.982 1.00 44.25 432 TYR A O 1
ATOM 3292 N N . VAL A 1 439 ? -15.873 -8.791 -65.961 1.00 45.43 433 VAL A N 1
ATOM 3293 C CA . VAL A 1 439 ? -16.226 -7.464 -65.486 1.00 45.25 433 VAL A CA 1
ATOM 3294 C C . VAL A 1 439 ? -15.798 -7.211 -64.036 1.00 40.81 433 VAL A C 1
ATOM 3295 O O . VAL A 1 439 ? -15.518 -8.136 -63.273 1.00 35.07 433 VAL A O 1
ATOM 3299 N N . SER A 1 440 ? -15.741 -5.934 -63.680 1.00 41.67 434 SER A N 1
ATOM 3300 C CA . SER A 1 440 ? -15.558 -5.513 -62.301 1.00 36.72 434 SER A CA 1
ATOM 3301 C C . SER A 1 440 ? -16.233 -4.154 -62.113 1.00 31.29 434 SER A C 1
ATOM 3302 O O . SER A 1 440 ? -16.304 -3.351 -63.043 1.00 33.16 434 SER A O 1
ATOM 3305 N N . MET A 1 441 ? -16.752 -3.895 -60.922 1.00 33.73 435 MET A N 1
ATOM 3306 C CA . MET A 1 441 ? -17.330 -2.585 -60.657 1.00 29.61 435 MET A CA 1
ATOM 3307 C C . MET A 1 441 ? -16.884 -1.987 -59.331 1.00 23.41 435 MET A C 1
ATOM 3308 O O . MET A 1 441 ? -16.566 -2.699 -58.371 1.00 20.38 435 MET A O 1
ATOM 3313 N N . TRP A 1 442 ? -16.837 -0.664 -59.309 1.00 20.03 436 TRP A N 1
ATOM 3314 C CA . TRP A 1 442 ? -16.600 0.072 -58.086 1.00 15.76 436 TRP A CA 1
ATOM 3315 C C . TRP A 1 442 ? -17.765 1.013 -57.883 1.00 16.77 436 TRP A C 1
ATOM 3316 O O . TRP A 1 442 ? -18.486 1.311 -58.819 1.00 23.50 436 TRP A O 1
ATOM 3327 N N . PHE A 1 443 ? -17.965 1.478 -56.660 1.00 19.76 437 PHE A N 1
ATOM 3328 C CA . PHE A 1 443 ? -19.087 2.357 -56.376 1.00 14.30 437 PHE A CA 1
ATOM 3329 C C . PHE A 1 443 ? -18.557 3.576 -55.678 1.00 22.45 437 PHE A C 1
ATOM 3330 O O . PHE A 1 443 ? -17.719 3.466 -54.773 1.00 22.25 437 PHE A O 1
ATOM 3338 N N . LEU A 1 444 ? -19.012 4.743 -56.123 1.00 23.05 438 LEU A N 1
ATOM 3339 C CA . LEU A 1 444 ? -18.737 5.973 -55.406 1.00 15.89 438 LEU A CA 1
ATOM 3340 C C . LEU A 1 444 ? -20.043 6.431 -54.823 1.00 18.91 438 LEU A C 1
ATOM 3341 O O . LEU A 1 444 ? -21.091 6.256 -55.434 1.00 19.09 438 LEU A O 1
ATOM 3346 N N . GLY A 1 445 ? -19.987 6.989 -53.625 1.00 17.78 439 GLY A N 1
ATOM 3347 C CA . GLY A 1 445 ? -21.160 7.582 -53.021 1.00 15.38 439 GLY A CA 1
ATOM 3348 C C . GLY A 1 445 ? -20.959 9.075 -53.034 1.00 18.37 439 GLY A C 1
ATOM 3349 O O . GLY A 1 445 ? -19.832 9.553 -52.898 1.00 20.10 439 GLY A O 1
ATOM 3350 N N . ILE A 1 446 ? -22.032 9.830 -53.226 1.00 17.98 440 ILE A N 1
ATOM 3351 C CA . ILE A 1 446 ? -21.868 11.260 -53.396 1.00 15.80 440 ILE A CA 1
ATOM 3352 C C . ILE A 1 446 ? -22.812 12.038 -52.505 1.00 17.75 440 ILE A C 1
ATOM 3353 O O . ILE A 1 446 ? -23.929 11.613 -52.242 1.00 22.50 440 ILE A O 1
ATOM 3358 N N . ILE A 1 447 ? -22.327 13.165 -52.007 1.00 16.13 441 ILE A N 1
ATOM 3359 C CA . ILE A 1 447 ? -23.157 14.097 -51.288 1.00 17.07 441 ILE A CA 1
ATOM 3360 C C . ILE A 1 447 ? -23.148 15.432 -52.044 1.00 19.98 441 ILE A C 1
ATOM 3361 O O . ILE A 1 447 ? -22.076 15.978 -52.329 1.00 15.14 441 ILE A O 1
ATOM 3366 N N . PHE A 1 448 ? -24.342 15.932 -52.375 1.00 18.01 442 PHE A N 1
ATOM 3367 C CA . PHE A 1 448 ? -24.522 17.290 -52.882 1.00 13.76 442 PHE A CA 1
ATOM 3368 C C . PHE A 1 448 ? -24.854 18.298 -51.783 1.00 19.39 442 PHE A C 1
ATOM 3369 O O . PHE A 1 448 ? -25.086 17.929 -50.636 1.00 29.00 442 PHE A O 1
ATOM 3377 N N . ARG A 1 449 ? -24.907 19.572 -52.153 1.00 17.52 443 ARG A N 1
ATOM 3378 C CA . ARG A 1 449 ? -25.041 20.653 -51.196 1.00 16.95 443 ARG A CA 1
ATOM 3379 C C . ARG A 1 449 ? -26.496 21.038 -50.979 1.00 19.66 443 ARG A C 1
ATOM 3380 O O . ARG A 1 449 ? -27.373 20.608 -51.722 1.00 25.48 443 ARG A O 1
ATOM 3388 N N . ASP A 1 460 ? -26.601 17.056 -62.243 1.00 31.01 454 ASP A N 1
ATOM 3389 C CA . ASP A 1 460 ? -26.278 16.418 -63.528 1.00 49.09 454 ASP A CA 1
ATOM 3390 C C . ASP A 1 460 ? -24.751 16.312 -63.767 1.00 52.23 454 ASP A C 1
ATOM 3391 O O . ASP A 1 460 ? -24.129 17.228 -64.327 1.00 39.43 454 ASP A O 1
ATOM 3396 N N . LEU A 1 461 ? -24.152 15.189 -63.364 1.00 42.44 455 LEU A N 1
ATOM 3397 C CA . LEU A 1 461 ? -22.691 15.054 -63.412 1.00 40.20 455 LEU A CA 1
ATOM 3398 C C . LEU A 1 461 ? -22.181 14.098 -64.479 1.00 37.19 455 LEU A C 1
ATOM 3399 O O . LEU A 1 461 ? -21.227 13.356 -64.260 1.00 34.19 455 LEU A O 1
ATOM 3404 N N . THR A 1 462 ? -22.808 14.141 -65.643 1.00 42.17 456 THR A N 1
ATOM 3405 C CA . THR A 1 462 ? -22.438 13.258 -66.738 1.00 49.30 456 THR A CA 1
ATOM 3406 C C . THR A 1 462 ? -21.132 13.686 -67.424 1.00 45.19 456 THR A C 1
ATOM 3407 O O . THR A 1 462 ? -20.478 12.894 -68.101 1.00 40.16 456 THR A O 1
ATOM 3411 N N . TYR A 1 463 ? -20.749 14.939 -67.220 1.00 46.94 457 TYR A N 1
ATOM 3412 C CA . TYR A 1 463 ? -19.556 15.480 -67.848 1.00 47.00 457 TYR A CA 1
ATOM 3413 C C . TYR A 1 463 ? -18.368 15.576 -66.899 1.00 42.42 457 TYR A C 1
ATOM 3414 O O . TYR A 1 463 ? -17.265 15.923 -67.318 1.00 47.41 457 TYR A O 1
ATOM 3423 N N . ASP A 1 464 ? -18.586 15.302 -65.620 1.00 38.29 458 ASP A N 1
ATOM 3424 C CA . ASP A 1 464 ? -17.456 15.094 -64.729 1.00 36.98 458 ASP A CA 1
ATOM 3425 C C . ASP A 1 464 ? -17.027 13.666 -65.013 1.00 35.24 458 ASP A C 1
ATOM 3426 O O . ASP A 1 464 ? -15.866 13.296 -64.829 1.00 30.67 458 ASP A O 1
ATOM 3431 N N . ILE A 1 465 ? -17.999 12.882 -65.479 1.00 35.54 459 ILE A N 1
ATOM 3432 C CA . ILE A 1 465 ? -17.843 11.458 -65.732 1.00 33.85 459 ILE A CA 1
ATOM 3433 C C . ILE A 1 465 ? -17.203 11.225 -67.078 1.00 37.82 459 ILE A C 1
ATOM 3434 O O . ILE A 1 465 ? -16.264 10.431 -67.192 1.00 31.49 459 ILE A O 1
ATOM 3439 N N . GLN A 1 466 ? -17.742 11.904 -68.094 1.00 44.32 460 GLN A N 1
ATOM 3440 C CA . GLN A 1 466 ? -17.226 11.819 -69.456 1.00 38.78 460 GLN A CA 1
ATOM 3441 C C . GLN A 1 466 ? -15.738 12.068 -69.442 1.00 28.23 460 GLN A C 1
ATOM 3442 O O . GLN A 1 466 ? -14.963 11.163 -69.714 1.00 27.15 460 GLN A O 1
ATOM 3448 N N . SER A 1 467 ? -15.346 13.289 -69.091 1.00 27.16 461 SER A N 1
ATOM 3449 C CA . SER A 1 467 ? -13.929 13.641 -68.931 1.00 34.46 461 SER A CA 1
ATOM 3450 C C . SER A 1 467 ? -13.096 12.578 -68.193 1.00 37.05 461 SER A C 1
ATOM 3451 O O . SER A 1 467 ? -11.881 12.503 -68.372 1.00 38.98 461 SER A O 1
ATOM 3454 N N . PHE A 1 468 ? -13.740 11.758 -67.367 1.00 32.50 462 PHE A N 1
ATOM 3455 C CA . PHE A 1 468 ? -13.007 10.706 -66.690 1.00 27.61 462 PHE A CA 1
ATOM 3456 C C . PHE A 1 468 ? -12.840 9.507 -67.611 1.00 25.60 462 PHE A C 1
ATOM 3457 O O . PHE A 1 468 ? -11.714 9.131 -67.928 1.00 24.23 462 PHE A O 1
ATOM 3465 N N . THR A 1 469 ? -13.959 8.908 -68.023 1.00 27.25 463 THR A N 1
ATOM 3466 C CA . THR A 1 469 ? -13.945 7.811 -68.999 1.00 25.35 463 THR A CA 1
ATOM 3467 C C . THR A 1 469 ? -13.101 8.172 -70.225 1.00 30.77 463 THR A C 1
ATOM 3468 O O . THR A 1 469 ? -12.264 7.383 -70.664 1.00 30.04 463 THR A O 1
ATOM 3472 N N . ASP A 1 470 ? -13.297 9.376 -70.752 1.00 28.44 464 ASP A N 1
ATOM 3473 C CA . ASP A 1 470 ? -12.452 9.866 -71.827 1.00 28.53 464 ASP A CA 1
ATOM 3474 C C . ASP A 1 470 ? -10.992 9.791 -71.412 1.00 31.13 464 ASP A C 1
ATOM 3475 O O . ASP A 1 470 ? -10.187 9.199 -72.117 1.00 45.72 464 ASP A O 1
ATOM 3480 N N . THR A 1 471 ? -10.652 10.363 -70.261 1.00 32.46 465 THR A N 1
ATOM 3481 C CA . THR A 1 471 ? -9.259 10.382 -69.800 1.00 35.23 465 THR A CA 1
ATOM 3482 C C . THR A 1 471 ? -8.619 8.992 -69.708 1.00 32.68 465 THR A C 1
ATOM 3483 O O . THR A 1 471 ? -7.415 8.843 -69.896 1.00 34.75 465 THR A O 1
ATOM 3487 N N . VAL A 1 472 ? -9.428 7.978 -69.435 1.00 28.06 466 VAL A N 1
ATOM 3488 C CA . VAL A 1 472 ? -8.894 6.647 -69.196 1.00 30.53 466 VAL A CA 1
ATOM 3489 C C . VAL A 1 472 ? -8.457 5.990 -70.498 1.00 32.18 466 VAL A C 1
ATOM 3490 O O . VAL A 1 472 ? -7.314 5.550 -70.617 1.00 36.64 466 VAL A O 1
ATOM 3494 N N . TYR A 1 473 ? -9.365 5.925 -71.469 1.00 34.02 467 TYR A N 1
ATOM 3495 C CA . TYR A 1 473 ? -9.032 5.441 -72.811 1.00 32.45 467 TYR A CA 1
ATOM 3496 C C . TYR A 1 473 ? -7.863 6.248 -73.403 1.00 37.83 467 TYR A C 1
ATOM 3497 O O . TYR A 1 473 ? -6.913 5.689 -73.953 1.00 37.82 467 TYR A O 1
ATOM 3506 N N . ARG A 1 474 ? -7.949 7.569 -73.275 1.00 34.25 468 ARG A N 1
ATOM 3507 C CA . ARG A 1 474 ? -6.939 8.478 -73.800 1.00 39.15 468 ARG A CA 1
ATOM 3508 C C . ARG A 1 474 ? -5.543 8.125 -73.299 1.00 40.09 468 ARG A C 1
ATOM 3509 O O . ARG A 1 474 ? -4.582 8.156 -74.065 1.00 49.58 468 ARG A O 1
ATOM 3517 N N . GLN A 1 475 ? -5.425 7.807 -72.015 1.00 41.58 469 GLN A N 1
ATOM 3518 C CA . GLN A 1 475 ? -4.121 7.477 -71.447 1.00 42.22 469 GLN A CA 1
ATOM 3519 C C . GLN A 1 475 ? -3.788 6.025 -71.729 1.00 36.77 469 GLN A C 1
ATOM 3520 O O . GLN A 1 475 ? -2.621 5.657 -71.822 1.00 36.84 469 GLN A O 1
ATOM 3526 N N . ALA A 1 476 ? -4.817 5.203 -71.880 1.00 35.33 470 ALA A N 1
ATOM 3527 C CA . ALA A 1 476 ? -4.612 3.832 -72.329 1.00 44.26 470 ALA A CA 1
ATOM 3528 C C . ALA A 1 476 ? -3.968 3.827 -73.729 1.00 48.85 470 ALA A C 1
ATOM 3529 O O . ALA A 1 476 ? -3.086 3.011 -74.016 1.00 48.49 470 ALA A O 1
ATOM 3531 N N . ASN A 1 477 ? -4.396 4.754 -74.587 1.00 46.88 471 ASN A N 1
ATOM 3532 C CA . ASN A 1 477 ? -3.797 4.911 -75.913 1.00 39.72 471 ASN A CA 1
ATOM 3533 C C . ASN A 1 477 ? -2.359 5.396 -75.853 1.00 39.44 471 ASN A C 1
ATOM 3534 O O . ASN A 1 477 ? -1.492 4.851 -76.527 1.00 45.68 471 ASN A O 1
ATOM 3539 N N . ASN A 1 478 ? -2.101 6.415 -75.044 1.00 43.73 472 ASN A N 1
ATOM 3540 C CA . ASN A 1 478 ? -0.727 6.859 -74.821 1.00 47.37 472 ASN A CA 1
ATOM 3541 C C . ASN A 1 478 ? 0.267 5.729 -74.535 1.00 46.21 472 ASN A C 1
ATOM 3542 O O . ASN A 1 478 ? 1.404 5.808 -74.982 1.00 49.96 472 ASN A O 1
ATOM 3547 N N . ILE A 1 479 ? -0.142 4.681 -73.815 1.00 45.69 473 ILE A N 1
ATOM 3548 C CA . ILE A 1 479 ? 0.763 3.540 -73.624 1.00 48.63 473 ILE A CA 1
ATOM 3549 C C . ILE A 1 479 ? 0.525 2.378 -74.583 1.00 47.18 473 ILE A C 1
ATOM 3550 O O . ILE A 1 479 ? 1.035 1.282 -74.349 1.00 47.76 473 ILE A O 1
ATOM 3555 N N . ASN A 1 480 ? -0.223 2.623 -75.658 1.00 45.83 474 ASN A N 1
ATOM 3556 C CA . ASN A 1 480 ? -0.485 1.598 -76.668 1.00 46.29 474 ASN A CA 1
ATOM 3557 C C . ASN A 1 480 ? -1.001 0.334 -76.017 1.00 55.80 474 ASN A C 1
ATOM 3558 O O . ASN A 1 480 ? -0.559 -0.777 -76.319 1.00 54.09 474 ASN A O 1
ATOM 3563 N N . MET A 1 481 ? -1.940 0.530 -75.104 1.00 57.81 475 MET A N 1
ATOM 3564 C CA . MET A 1 481 ? -2.351 -0.512 -74.185 1.00 50.41 475 MET A CA 1
ATOM 3565 C C . MET A 1 481 ? -3.756 -1.005 -74.519 1.00 51.76 475 MET A C 1
ATOM 3566 O O . MET A 1 481 ? -4.018 -2.214 -74.497 1.00 48.58 475 MET A O 1
ATOM 3571 N N . LEU A 1 482 ? -4.642 -0.061 -74.847 1.00 50.77 476 LEU A N 1
ATOM 3572 C CA . LEU A 1 482 ? -6.063 -0.346 -75.082 1.00 49.37 476 LEU A CA 1
ATOM 3573 C C . LEU A 1 482 ? -6.288 -1.329 -76.221 1.00 45.28 476 LEU A C 1
ATOM 3574 O O . LEU A 1 482 ? -6.064 -1.012 -77.385 1.00 51.71 476 LEU A O 1
ATOM 3579 N N . LYS A 1 483 ? -6.740 -2.523 -75.856 1.00 47.35 477 LYS A N 1
ATOM 3580 C CA . LYS A 1 483 ? -7.051 -3.581 -76.803 1.00 53.52 477 LYS A CA 1
ATOM 3581 C C . LYS A 1 483 ? -8.568 -3.672 -76.956 1.00 52.47 477 LYS A C 1
ATOM 3582 O O . LYS A 1 483 ? -9.307 -3.309 -76.042 1.00 44.42 477 LYS A O 1
ATOM 3588 N N . GLU A 1 484 ? -9.034 -4.127 -78.115 1.00 57.99 478 GLU A N 1
ATOM 3589 C CA . GLU A 1 484 ? -10.469 -4.212 -78.349 1.00 58.16 478 GLU A CA 1
ATOM 3590 C C . GLU A 1 484 ? -11.089 -5.122 -77.306 1.00 51.81 478 GLU A C 1
ATOM 3591 O O . GLU A 1 484 ? -10.452 -6.075 -76.849 1.00 54.94 478 GLU A O 1
ATOM 3597 N N . GLY A 1 485 ? -12.323 -4.810 -76.921 1.00 51.50 479 GLY A N 1
ATOM 3598 C CA . GLY A 1 485 ? -13.048 -5.613 -75.951 1.00 53.81 479 GLY A CA 1
ATOM 3599 C C . GLY A 1 485 ? -12.945 -5.070 -74.536 1.00 50.29 479 GLY A C 1
ATOM 3600 O O . GLY A 1 485 ? -13.582 -5.581 -73.616 1.00 39.87 479 GLY A O 1
ATOM 3601 N N . MET A 1 486 ? -12.137 -4.027 -74.366 1.00 48.88 480 MET A N 1
ATOM 3602 C CA . MET A 1 486 ? -11.927 -3.419 -73.060 1.00 32.37 480 MET A CA 1
ATOM 3603 C C . MET A 1 486 ? -12.751 -2.153 -72.906 1.00 32.30 480 MET A C 1
ATOM 3604 O O . MET A 1 486 ? -12.325 -1.078 -73.313 1.00 35.68 480 MET A O 1
ATOM 3609 N N . LYS A 1 487 ? -13.926 -2.280 -72.303 1.00 29.96 481 LYS A N 1
ATOM 3610 C CA . LYS A 1 487 ? -14.771 -1.128 -72.050 1.00 26.31 481 LYS A CA 1
ATOM 3611 C C . LYS A 1 487 ? -14.632 -0.583 -70.609 1.00 37.31 481 LYS A C 1
ATOM 3612 O O . LYS A 1 487 ? -14.346 -1.334 -69.660 1.00 32.81 481 LYS A O 1
ATOM 3618 N N . ILE A 1 488 ? -14.809 0.730 -70.455 1.00 35.27 482 ILE A N 1
ATOM 3619 C CA . ILE A 1 488 ? -15.056 1.322 -69.140 1.00 26.24 482 ILE A CA 1
ATOM 3620 C C . ILE A 1 488 ? -16.249 2.282 -69.177 1.00 30.57 482 ILE A C 1
ATOM 3621 O O . ILE A 1 488 ? -16.349 3.152 -70.045 1.00 23.79 482 ILE A O 1
ATOM 3626 N N . GLU A 1 489 ? -17.155 2.109 -68.217 1.00 39.31 483 GLU A N 1
ATOM 3627 C CA . GLU A 1 489 ? -18.425 2.825 -68.209 1.00 32.67 483 GLU A CA 1
ATOM 3628 C C . GLU A 1 489 ? -18.797 3.290 -66.805 1.00 28.33 483 GLU A C 1
ATOM 3629 O O . GLU A 1 489 ? -18.639 2.543 -65.837 1.00 31.30 483 GLU A O 1
ATOM 3635 N N . ALA A 1 490 ? -19.300 4.518 -66.705 1.00 22.11 484 ALA A N 1
ATOM 3636 C CA . ALA A 1 490 ? -19.644 5.111 -65.415 1.00 23.62 484 ALA A CA 1
ATOM 3637 C C . ALA A 1 490 ? -21.027 5.782 -65.405 1.00 25.15 484 ALA A C 1
ATOM 3638 O O . ALA A 1 490 ? -21.196 6.865 -65.961 1.00 26.91 484 ALA A O 1
ATOM 3640 N N . THR A 1 491 ? -22.016 5.166 -64.762 1.00 21.27 485 THR A N 1
ATOM 3641 C CA . THR A 1 491 ? -23.340 5.779 -64.737 1.00 21.10 485 THR A CA 1
ATOM 3642 C C . THR A 1 491 ? -23.758 6.254 -63.362 1.00 20.31 485 THR A C 1
ATOM 3643 O O . THR A 1 491 ? -23.585 5.555 -62.377 1.00 22.52 485 THR A O 1
ATOM 3647 N N . HIS A 1 492 ? -24.294 7.469 -63.321 1.00 24.36 486 HIS A N 1
ATOM 3648 C CA . HIS A 1 492 ? -24.849 8.062 -62.108 1.00 22.15 486 HIS A CA 1
ATOM 3649 C C . HIS A 1 492 ? -26.142 7.357 -61.800 1.00 22.79 486 HIS A C 1
ATOM 3650 O O . HIS A 1 492 ? -26.981 7.190 -62.675 1.00 30.26 486 HIS A O 1
ATOM 3657 N N . VAL A 1 493 ? -26.301 6.936 -60.554 1.00 22.71 487 VAL A N 1
ATOM 3658 C CA . VAL A 1 493 ? -27.486 6.216 -60.138 1.00 19.76 487 VAL A CA 1
ATOM 3659 C C . VAL A 1 493 ? -27.993 6.788 -58.830 1.00 25.95 487 VAL A C 1
ATOM 3660 O O . VAL A 1 493 ? -27.212 6.967 -57.902 1.00 26.55 487 VAL A O 1
ATOM 3664 N N . LYS A 1 494 ? -29.290 7.072 -58.746 1.00 28.26 488 LYS A N 1
ATOM 3665 C CA . LYS A 1 494 ? -29.899 7.431 -57.469 1.00 28.93 488 LYS A CA 1
ATOM 3666 C C . LYS A 1 494 ? -29.917 6.212 -56.533 1.00 36.25 488 LYS A C 1
ATOM 3667 O O . LYS A 1 494 ? -29.714 5.081 -56.982 1.00 36.80 488 LYS A O 1
ATOM 3673 N N . LYS A 1 495 ? -30.160 6.429 -55.239 1.00 38.57 489 LYS A N 1
ATOM 3674 C CA . LYS A 1 495 ? -30.199 5.317 -54.283 1.00 35.57 489 LYS A CA 1
ATOM 3675 C C . LYS A 1 495 ? -31.310 4.335 -54.615 1.00 39.02 489 LYS A C 1
ATOM 3676 O O . LYS A 1 495 ? -31.132 3.117 -54.557 1.00 35.85 489 LYS A O 1
ATOM 3682 N N . LYS A 1 496 ? -32.463 4.884 -54.967 1.00 43.73 490 LYS A N 1
ATOM 3683 C CA . LYS A 1 496 ? -33.649 4.083 -55.217 1.00 44.29 490 LYS A CA 1
ATOM 3684 C C . LYS A 1 496 ? -33.368 3.072 -56.317 1.00 38.47 490 LYS A C 1
ATOM 3685 O O . LYS A 1 496 ? -33.904 1.968 -56.318 1.00 39.58 490 LYS A O 1
ATOM 3691 N N . GLN A 1 497 ? -32.468 3.444 -57.218 1.00 41.57 491 GLN A N 1
ATOM 3692 C CA . GLN A 1 497 ? -32.149 2.636 -58.383 1.00 40.76 491 GLN A CA 1
ATOM 3693 C C . GLN A 1 497 ? -30.927 1.741 -58.186 1.00 36.70 491 GLN A C 1
ATOM 3694 O O . GLN A 1 497 ? -30.551 1.009 -59.097 1.00 33.41 491 GLN A O 1
ATOM 3700 N N . LEU A 1 498 ? -30.321 1.791 -56.999 1.00 36.56 492 LEU A N 1
ATOM 3701 C CA . LEU A 1 498 ? -29.057 1.085 -56.736 1.00 34.55 492 LEU A CA 1
ATOM 3702 C C . LEU A 1 498 ? -29.147 -0.430 -56.896 1.00 37.08 492 LEU A C 1
ATOM 3703 O O . LEU A 1 498 ? -28.232 -1.063 -57.418 1.00 38.24 492 LEU A O 1
ATOM 3708 N N . HIS A 1 499 ? -30.250 -1.005 -56.437 1.00 39.90 493 HIS A N 1
ATOM 3709 C CA . HIS A 1 499 ? -30.403 -2.455 -56.398 1.00 37.24 493 HIS A CA 1
ATOM 3710 C C . HIS A 1 499 ? -30.237 -3.157 -57.744 1.00 43.20 493 HIS A C 1
ATOM 3711 O O . HIS A 1 499 ? -29.986 -4.359 -57.783 1.00 52.15 493 HIS A O 1
ATOM 3718 N N . HIS A 1 500 ? -30.392 -2.421 -58.840 1.00 41.50 494 HIS A N 1
ATOM 3719 C CA . HIS A 1 500 ? -30.181 -2.984 -60.175 1.00 43.09 494 HIS A CA 1
ATOM 3720 C C . HIS A 1 500 ? -28.713 -3.316 -60.402 1.00 43.09 494 HIS A C 1
ATOM 3721 O O . HIS A 1 500 ? -28.381 -4.110 -61.279 1.00 47.48 494 HIS A O 1
ATOM 3728 N N . TYR A 1 501 ? -27.837 -2.695 -59.618 1.00 40.68 495 TYR A N 1
ATOM 3729 C CA . TYR A 1 501 ? -26.402 -2.844 -59.817 1.00 39.68 495 TYR A CA 1
ATOM 3730 C C . TYR A 1 501 ? -25.767 -3.607 -58.683 1.00 41.90 495 TYR A C 1
ATOM 3731 O O . TYR A 1 501 ? -24.712 -4.207 -58.847 1.00 42.65 495 TYR A O 1
ATOM 3740 N N . LEU A 1 502 ? -26.418 -3.568 -57.528 1.00 45.71 496 LEU A N 1
ATOM 3741 C CA . LEU A 1 502 ? -25.910 -4.212 -56.333 1.00 46.74 496 LEU A CA 1
ATOM 3742 C C . LEU A 1 502 ? -25.703 -5.702 -56.566 1.00 56.48 496 LEU A C 1
ATOM 3743 O O . LEU A 1 502 ? -26.607 -6.395 -57.027 1.00 64.48 496 LEU A O 1
ATOM 3748 N N . PRO A 1 503 ? -24.497 -6.197 -56.252 1.00 65.86 497 PRO A N 1
ATOM 3749 C CA . PRO A 1 503 ? -24.072 -7.548 -56.622 1.00 64.21 497 PRO A CA 1
ATOM 3750 C C . PRO A 1 503 ? -23.937 -8.504 -55.437 1.00 80.28 497 PRO A C 1
ATOM 3751 O O . PRO A 1 503 ? -23.109 -8.260 -54.555 1.00 88.72 497 PRO A O 1
ATOM 3755 N N . ALA A 1 504 ? -24.733 -9.571 -55.408 1.00 76.17 498 ALA A N 1
ATOM 3756 C CA . ALA A 1 504 ? -24.509 -10.688 -54.474 1.00 83.12 498 ALA A CA 1
ATOM 3757 C C . ALA A 1 504 ? -24.410 -10.346 -52.968 1.00 82.98 498 ALA A C 1
ATOM 3758 O O . ALA A 1 504 ? -24.782 -11.158 -52.118 1.00 80.96 498 ALA A O 1
ATOM 3760 N N . GLU A 1 505 ? -23.891 -9.160 -52.653 1.00 84.92 499 GLU A N 1
ATOM 3761 C CA . GLU A 1 505 ? -23.794 -8.651 -51.284 1.00 82.47 499 GLU A CA 1
ATOM 3762 C C . GLU A 1 505 ? -25.168 -8.185 -50.754 1.00 84.40 499 GLU A C 1
ATOM 3763 O O . GLU A 1 505 ? -25.351 -7.960 -49.547 1.00 76.42 499 GLU A O 1
ATOM 3769 N N . ILE A 1 506 ? -26.130 -8.071 -51.673 1.00 82.85 500 ILE A N 1
ATOM 3770 C CA . ILE A 1 506 ? -27.542 -7.868 -51.343 1.00 76.56 500 ILE A CA 1
ATOM 3771 C C . ILE A 1 506 ? -28.062 -8.962 -50.404 1.00 77.35 500 ILE A C 1
ATOM 3772 O O . ILE A 1 506 ? -28.869 -9.798 -50.806 1.00 75.87 500 ILE A O 1
ATOM 3777 N N . LEU A 1 507 ? -27.600 -8.950 -49.156 1.00 78.40 501 LEU A N 1
ATOM 3778 C CA . LEU A 1 507 ? -27.900 -10.019 -48.207 1.00 74.03 501 LEU A CA 1
ATOM 3779 C C . LEU A 1 507 ? -27.924 -9.501 -46.771 1.00 63.91 501 LEU A C 1
ATOM 3780 O O . LEU A 1 507 ? -26.874 -9.243 -46.181 1.00 60.39 501 LEU A O 1
ATOM 3785 N N . HIS B 1 24 ? -28.257 -35.603 -0.460 1.00 42.94 18 HIS B N 1
ATOM 3786 C CA . HIS B 1 24 ? -27.932 -34.200 -0.174 1.00 44.42 18 HIS B CA 1
ATOM 3787 C C . HIS B 1 24 ? -27.874 -33.312 -1.430 1.00 42.69 18 HIS B C 1
ATOM 3788 O O . HIS B 1 24 ? -28.188 -33.771 -2.533 1.00 44.78 18 HIS B O 1
ATOM 3795 N N . TYR B 1 25 ? -27.465 -32.051 -1.262 1.00 37.68 19 TYR B N 1
ATOM 3796 C CA . TYR B 1 25 ? -27.661 -31.037 -2.306 1.00 26.08 19 TYR B CA 1
ATOM 3797 C C . TYR B 1 25 ? -26.448 -30.505 -3.069 1.00 32.93 19 TYR B C 1
ATOM 3798 O O . TYR B 1 25 ? -26.459 -30.465 -4.311 1.00 39.82 19 TYR B O 1
ATOM 3807 N N . GLY B 1 26 ? -25.418 -30.068 -2.356 1.00 23.01 20 GLY B N 1
ATOM 3808 C CA . GLY B 1 26 ? -24.250 -29.502 -3.032 1.00 28.43 20 GLY B CA 1
ATOM 3809 C C . GLY B 1 26 ? -23.378 -30.447 -3.851 1.00 17.12 20 GLY B C 1
ATOM 3810 O O . GLY B 1 26 ? -23.757 -31.576 -4.108 1.00 20.99 20 GLY B O 1
ATOM 3811 N N . ILE B 1 27 ? -22.206 -29.979 -4.274 1.00 20.93 21 ILE B N 1
ATOM 3812 C CA . ILE B 1 27 ? -21.231 -30.855 -4.927 1.00 19.82 21 ILE B CA 1
ATOM 3813 C C . ILE B 1 27 ? -20.213 -31.412 -3.933 1.00 21.16 21 ILE B C 1
ATOM 3814 O O . ILE B 1 27 ? -19.191 -31.989 -4.324 1.00 23.92 21 ILE B O 1
ATOM 3819 N N . THR B 1 28 ? -20.485 -31.211 -2.648 1.00 19.36 22 THR B N 1
ATOM 3820 C CA . THR B 1 28 ? -19.726 -31.856 -1.585 1.00 18.79 22 THR B CA 1
ATOM 3821 C C . THR B 1 28 ? -20.709 -32.301 -0.515 1.00 20.68 22 THR B C 1
ATOM 3822 O O . THR B 1 28 ? -21.895 -31.973 -0.585 1.00 21.49 22 THR B O 1
ATOM 3826 N N . SER B 1 29 ? -20.216 -33.043 0.476 1.00 22.34 23 SER B N 1
ATOM 3827 C CA . SER B 1 29 ? -21.013 -33.385 1.649 1.00 16.07 23 SER B CA 1
ATOM 3828 C C . SER B 1 29 ? -21.205 -32.133 2.470 1.00 12.73 23 SER B C 1
ATOM 3829 O O . SER B 1 29 ? -20.434 -31.185 2.353 1.00 15.57 23 SER B O 1
ATOM 3832 N N . PRO B 1 30 ? -22.249 -32.109 3.293 1.00 11.99 24 PRO B N 1
ATOM 3833 C CA . PRO B 1 30 ? -22.363 -31.045 4.292 1.00 14.00 24 PRO B CA 1
ATOM 3834 C C . PRO B 1 30 ? -21.200 -31.109 5.282 1.00 14.24 24 PRO B C 1
ATOM 3835 O O . PRO B 1 30 ? -20.640 -32.172 5.516 1.00 17.55 24 PRO B O 1
ATOM 3839 N N . ILE B 1 31 ? -20.828 -29.983 5.860 1.00 10.33 25 ILE B N 1
ATOM 3840 C CA . ILE B 1 31 ? -19.735 -29.992 6.811 1.00 13.70 25 ILE B CA 1
ATOM 3841 C C . ILE B 1 31 ? -20.199 -30.456 8.191 1.00 18.96 25 ILE B C 1
ATOM 3842 O O . ILE B 1 31 ? -19.542 -31.272 8.838 1.00 19.42 25 ILE B O 1
ATOM 3847 N N . SER B 1 32 ? -21.340 -29.941 8.635 1.00 19.94 26 SER B N 1
ATOM 3848 C CA . SER B 1 32 ? -21.953 -30.405 9.868 1.00 17.12 26 SER B CA 1
ATOM 3849 C C . SER B 1 32 ? -23.432 -30.635 9.661 1.00 24.70 26 SER B C 1
ATOM 3850 O O . SER B 1 32 ? -24.108 -29.819 9.036 1.00 20.99 26 SER B O 1
ATOM 3853 N N . LEU B 1 33 ? -23.927 -31.753 10.189 1.00 30.61 27 LEU B N 1
ATOM 3854 C CA . LEU B 1 33 ? -25.335 -32.106 10.077 1.00 21.75 27 LEU B CA 1
ATOM 3855 C C . LEU B 1 33 ? -26.095 -31.629 11.305 1.00 22.42 27 LEU B C 1
ATOM 3856 O O . LEU B 1 33 ? -27.298 -31.867 11.420 1.00 28.25 27 LEU B O 1
ATOM 3861 N N . ALA B 1 34 ? -25.393 -30.937 12.203 1.00 15.88 28 ALA B N 1
ATOM 3862 C CA . ALA B 1 34 ? -25.965 -30.434 13.464 1.00 25.09 28 ALA B CA 1
ATOM 3863 C C . ALA B 1 34 ? -27.329 -29.714 13.387 1.00 28.66 28 ALA B C 1
ATOM 3864 O O . ALA B 1 34 ? -27.502 -28.756 12.625 1.00 24.79 28 ALA B O 1
ATOM 3866 N N . SER B 1 35 ? -28.278 -30.176 14.203 1.00 29.29 29 SER B N 1
ATOM 3867 C CA . SER B 1 35 ? -29.572 -29.516 14.374 1.00 21.73 29 SER B CA 1
ATOM 3868 C C . SER B 1 35 ? -29.415 -28.419 15.404 1.00 23.93 29 SER B C 1
ATOM 3869 O O . SER B 1 35 ? -28.507 -28.483 16.245 1.00 29.36 29 SER B O 1
ATOM 3872 N N . PRO B 1 36 ? -30.301 -27.408 15.357 1.00 25.91 30 PRO B N 1
ATOM 3873 C CA . PRO B 1 36 ? -30.149 -26.274 16.280 1.00 26.43 30 PRO B CA 1
ATOM 3874 C C . PRO B 1 36 ? -30.487 -26.655 17.707 1.00 31.34 30 PRO B C 1
ATOM 3875 O O . PRO B 1 36 ? -31.372 -27.481 17.943 1.00 32.77 30 PRO B O 1
ATOM 3879 N N . LYS B 1 37 ? -29.774 -26.064 18.656 1.00 39.05 31 LYS B N 1
ATOM 3880 C CA . LYS B 1 37 ? -30.129 -26.228 20.058 1.00 38.82 31 LYS B CA 1
ATOM 3881 C C . LYS B 1 37 ? -31.145 -25.132 20.381 1.00 35.80 31 LYS B C 1
ATOM 3882 O O . LYS B 1 37 ? -31.409 -24.285 19.532 1.00 37.26 31 LYS B O 1
ATOM 3888 N N . GLU B 1 38 ? -31.731 -25.153 21.578 1.00 46.49 32 GLU B N 1
ATOM 3889 C CA . GLU B 1 38 ? -32.842 -24.244 21.889 1.00 40.36 32 GLU B CA 1
ATOM 3890 C C . GLU B 1 38 ? -32.402 -22.782 21.916 1.00 33.16 32 GLU B C 1
ATOM 3891 O O . GLU B 1 38 ? -33.158 -21.892 21.521 1.00 32.58 32 GLU B O 1
ATOM 3897 N N . ILE B 1 39 ? -31.173 -22.536 22.362 1.00 33.36 33 ILE B N 1
ATOM 3898 C CA . ILE B 1 39 ? -30.667 -21.167 22.418 1.00 33.51 33 ILE B CA 1
ATOM 3899 C C . ILE B 1 39 ? -30.434 -20.593 21.018 1.00 27.96 33 ILE B C 1
ATOM 3900 O O . ILE B 1 39 ? -30.543 -19.389 20.803 1.00 26.94 33 ILE B O 1
ATOM 3905 N N . ASP B 1 40 ? -30.122 -21.462 20.068 1.00 30.13 34 ASP B N 1
ATOM 3906 C CA . ASP B 1 40 ? -29.939 -21.038 18.693 1.00 26.49 34 ASP B CA 1
ATOM 3907 C C . ASP B 1 40 ? -31.223 -20.397 18.197 1.00 25.45 34 ASP B C 1
ATOM 3908 O O . ASP B 1 40 ? -31.196 -19.349 17.561 1.00 25.41 34 ASP B O 1
ATOM 3913 N N . HIS B 1 41 ? -32.352 -21.012 18.530 1.00 30.98 35 HIS B N 1
ATOM 3914 C CA . HIS B 1 41 ? -33.653 -20.474 18.149 1.00 26.71 35 HIS B CA 1
ATOM 3915 C C . HIS B 1 41 ? -33.910 -19.100 18.739 1.00 22.69 35 HIS B C 1
ATOM 3916 O O . HIS B 1 41 ? -34.578 -18.277 18.130 1.00 26.60 35 HIS B O 1
ATOM 3923 N N . ILE B 1 42 ? -33.377 -18.851 19.926 1.00 28.78 36 ILE B N 1
ATOM 3924 C CA . ILE B 1 42 ? -33.515 -17.538 20.540 1.00 30.25 36 ILE B CA 1
ATOM 3925 C C . ILE B 1 42 ? -32.654 -16.506 19.801 1.00 27.53 36 ILE B C 1
ATOM 3926 O O . ILE B 1 42 ? -33.063 -15.351 19.639 1.00 25.73 36 ILE B O 1
ATOM 3931 N N . TYR B 1 43 ? -31.484 -16.927 19.321 1.00 22.54 37 TYR B N 1
ATOM 3932 C CA . TYR B 1 43 ? -30.625 -16.016 18.565 1.00 21.69 37 TYR B CA 1
ATOM 3933 C C . TYR B 1 43 ? -31.246 -15.630 17.218 1.00 20.18 37 TYR B C 1
ATOM 3934 O O . TYR B 1 43 ? -31.167 -14.479 16.789 1.00 19.57 37 TYR B O 1
ATOM 3943 N N . THR B 1 44 ? -31.877 -16.591 16.562 1.00 18.06 38 THR B N 1
ATOM 3944 C CA . THR B 1 44 ? -32.585 -16.312 15.322 1.00 19.08 38 THR B CA 1
ATOM 3945 C C . THR B 1 44 ? -33.700 -15.270 15.530 1.00 27.29 38 THR B C 1
ATOM 3946 O O . THR B 1 44 ? -33.932 -14.404 14.667 1.00 23.86 38 THR B O 1
ATOM 3950 N N . GLN B 1 45 ? -34.373 -15.337 16.680 1.00 28.85 39 GLN B N 1
ATOM 3951 C CA . GLN B 1 45 ? -35.444 -14.386 16.972 1.00 25.14 39 GLN B CA 1
ATOM 3952 C C . GLN B 1 45 ? -34.852 -13.000 17.185 1.00 25.43 39 GLN B C 1
ATOM 3953 O O . GLN B 1 45 ? -35.416 -12.002 16.744 1.00 27.34 39 GLN B O 1
ATOM 3959 N N . LYS B 1 46 ? -33.693 -12.951 17.831 1.00 23.39 40 LYS B N 1
ATOM 3960 C CA . LYS B 1 46 ? -33.010 -11.690 18.055 1.00 23.05 40 LYS B CA 1
ATOM 3961 C C . LYS B 1 46 ? -32.468 -11.092 16.752 1.00 25.22 40 LYS B C 1
ATOM 3962 O O . LYS B 1 46 ? -32.160 -9.896 16.685 1.00 24.48 40 LYS B O 1
ATOM 3968 N N . LEU B 1 47 ? -32.372 -11.925 15.718 1.00 22.54 41 LEU B N 1
ATOM 3969 C CA . LEU B 1 47 ? -31.865 -11.485 14.421 1.00 20.83 41 LEU B CA 1
ATOM 3970 C C . LEU B 1 47 ? -32.984 -10.789 13.677 1.00 23.24 41 LEU B C 1
ATOM 3971 O O . LEU B 1 47 ? -32.795 -9.728 13.073 1.00 22.41 41 LEU B O 1
ATOM 3976 N N . ILE B 1 48 ? -34.150 -11.420 13.713 1.00 21.69 42 ILE B N 1
ATOM 3977 C CA . ILE B 1 48 ? -35.345 -10.871 13.107 1.00 17.00 42 ILE B CA 1
ATOM 3978 C C . ILE B 1 48 ? -35.668 -9.487 13.675 1.00 22.80 42 ILE B C 1
ATOM 3979 O O . ILE B 1 48 ? -35.991 -8.541 12.946 1.00 23.58 42 ILE B O 1
ATOM 3984 N N . ASP B 1 49 ? -35.551 -9.355 14.986 1.00 23.32 43 ASP B N 1
ATOM 3985 C CA . ASP B 1 49 ? -35.877 -8.092 15.618 1.00 23.60 43 ASP B CA 1
ATOM 3986 C C . ASP B 1 49 ? -34.900 -7.002 15.193 1.00 19.16 43 ASP B C 1
ATOM 3987 O O . ASP B 1 49 ? -35.303 -5.877 14.916 1.00 19.95 43 ASP B O 1
ATOM 3992 N N . ALA B 1 50 ? -33.620 -7.344 15.135 1.00 14.97 44 ALA B N 1
ATOM 3993 C CA . ALA B 1 50 ? -32.597 -6.383 14.772 1.00 14.60 44 ALA B CA 1
ATOM 3994 C C . ALA B 1 50 ? -32.824 -5.934 13.334 1.00 20.43 44 ALA B C 1
ATOM 3995 O O . ALA B 1 50 ? -32.565 -4.784 12.965 1.00 16.89 44 ALA B O 1
ATOM 3997 N N . MET B 1 51 ? -33.328 -6.850 12.522 1.00 18.38 45 MET B N 1
ATOM 3998 C CA . MET B 1 51 ? -33.552 -6.544 11.130 1.00 16.89 45 MET B CA 1
ATOM 3999 C C . MET B 1 51 ? -34.818 -5.720 10.921 1.00 20.70 45 MET B C 1
ATOM 4000 O O . MET B 1 51 ? -34.859 -4.878 10.020 1.00 18.42 45 MET B O 1
ATOM 4005 N N . LYS B 1 52 ? -35.837 -5.950 11.752 1.00 18.93 46 LYS B N 1
ATOM 4006 C CA . LYS B 1 52 ? -37.141 -5.296 11.561 1.00 19.00 46 LYS B CA 1
ATOM 4007 C C . LYS B 1 52 ? -37.121 -3.784 11.268 1.00 18.44 46 LYS B C 1
ATOM 4008 O O . LYS B 1 52 ? -37.709 -3.358 10.265 1.00 17.20 46 LYS B O 1
ATOM 4014 N N . PRO B 1 53 ? -36.422 -2.974 12.099 1.00 18.41 47 PRO B N 1
ATOM 4015 C CA . PRO B 1 53 ? -36.478 -1.516 11.894 1.00 17.25 47 PRO B CA 1
ATOM 4016 C C . PRO B 1 53 ? -35.814 -1.029 10.595 1.00 15.92 47 PRO B C 1
ATOM 4017 O O . PRO B 1 53 ? -35.752 0.171 10.334 1.00 14.26 47 PRO B O 1
ATOM 4021 N N . PHE B 1 54 ? -35.332 -1.955 9.780 1.00 19.06 48 PHE B N 1
ATOM 4022 C CA . PHE B 1 54 ? -34.647 -1.578 8.562 1.00 11.74 48 PHE B CA 1
ATOM 4023 C C . PHE B 1 54 ? -35.545 -1.686 7.348 1.00 12.75 48 PHE B C 1
ATOM 4024 O O . PHE B 1 54 ? -35.108 -1.415 6.243 1.00 23.80 48 PHE B O 1
ATOM 4032 N N . GLY B 1 55 ? -36.800 -2.070 7.539 1.00 12.18 49 GLY B N 1
ATOM 4033 C CA . GLY B 1 55 ? -37.735 -2.128 6.427 1.00 13.42 49 GLY B CA 1
ATOM 4034 C C . GLY B 1 55 ? -37.523 -3.386 5.613 1.00 20.78 49 GLY B C 1
ATOM 4035 O O . GLY B 1 55 ? -37.766 -3.445 4.406 1.00 22.48 49 GLY B O 1
ATOM 4036 N N . VAL B 1 56 ? -37.071 -4.422 6.295 1.00 18.44 50 VAL B N 1
ATOM 4037 C CA . VAL B 1 56 ? -36.575 -5.603 5.626 1.00 12.99 50 VAL B CA 1
ATOM 4038 C C . VAL B 1 56 ? -37.711 -6.592 5.317 1.00 18.78 50 VAL B C 1
ATOM 4039 O O . VAL B 1 56 ? -37.585 -7.460 4.432 1.00 18.03 50 VAL B O 1
ATOM 4043 N N . PHE B 1 57 ? -38.835 -6.411 6.021 1.00 25.75 51 PHE B N 1
ATOM 4044 C CA . PHE B 1 57 ? -40.025 -7.267 5.909 1.00 18.95 51 PHE B CA 1
ATOM 4045 C C . PHE B 1 57 ? -41.252 -6.449 5.548 1.00 18.24 51 PHE B C 1
ATOM 4046 O O . PHE B 1 57 ? -41.421 -5.335 6.050 1.00 20.07 51 PHE B O 1
ATOM 4054 N N . GLU B 1 58 ? -42.125 -7.011 4.717 1.00 19.03 52 GLU B N 1
ATOM 4055 C CA . GLU B 1 58 ? -43.320 -6.292 4.263 1.00 20.06 52 GLU B CA 1
ATOM 4056 C C . GLU B 1 58 ? -44.597 -6.665 5.024 1.00 18.02 52 GLU B C 1
ATOM 4057 O O . GLU B 1 58 ? -44.735 -7.792 5.490 1.00 18.90 52 GLU B O 1
ATOM 4063 N N . ASP B 1 59 ? -45.512 -5.701 5.144 1.00 22.92 53 ASP B N 1
ATOM 4064 C CA . ASP B 1 59 ? -46.842 -5.894 5.737 1.00 19.48 53 ASP B CA 1
ATOM 4065 C C . ASP B 1 59 ? -47.580 -6.996 5.033 1.00 20.31 53 ASP B C 1
ATOM 4066 O O . ASP B 1 59 ? -47.325 -7.274 3.870 1.00 20.82 53 ASP B O 1
ATOM 4071 N N . GLU B 1 60 ? -48.570 -7.560 5.704 1.00 22.31 54 GLU B N 1
ATOM 4072 C CA . GLU B 1 60 ? -49.604 -8.277 4.976 1.00 25.05 54 GLU B CA 1
ATOM 4073 C C . GLU B 1 60 ? -50.236 -7.347 3.932 1.00 22.52 54 GLU B C 1
ATOM 4074 O O . GLU B 1 60 ? -50.472 -7.760 2.807 1.00 23.68 54 GLU B O 1
ATOM 4080 N N . GLU B 1 61 ? -50.489 -6.091 4.296 1.00 23.59 55 GLU B N 1
ATOM 4081 C CA . GLU B 1 61 ? -51.010 -5.114 3.339 1.00 30.23 55 GLU B CA 1
ATOM 4082 C C . GLU B 1 61 ? -50.103 -5.002 2.118 1.00 27.24 55 GLU B C 1
ATOM 4083 O O . GLU B 1 61 ? -50.567 -4.980 0.978 1.00 23.23 55 GLU B O 1
ATOM 4089 N N . GLU B 1 62 ? -48.804 -4.928 2.370 1.00 23.53 56 GLU B N 1
ATOM 4090 C CA . GLU B 1 62 ? -47.855 -4.664 1.310 1.00 19.85 56 GLU B CA 1
ATOM 4091 C C . GLU B 1 62 ? -47.745 -5.845 0.354 1.00 19.70 56 GLU B C 1
ATOM 4092 O O . GLU B 1 62 ? -47.782 -5.675 -0.864 1.00 20.42 56 GLU B O 1
ATOM 4098 N N . LEU B 1 63 ? -47.620 -7.042 0.910 1.00 22.22 57 LEU B N 1
ATOM 4099 C CA . LEU B 1 63 ? -47.554 -8.259 0.113 1.00 16.16 57 LEU B CA 1
ATOM 4100 C C . LEU B 1 63 ? -48.822 -8.430 -0.693 1.00 18.24 57 LEU B C 1
ATOM 4101 O O . LEU B 1 63 ? -48.773 -8.821 -1.856 1.00 18.53 57 LEU B O 1
ATOM 4106 N N . ASN B 1 64 ? -49.958 -8.134 -0.062 1.00 25.17 58 ASN B N 1
ATOM 4107 C CA . ASN B 1 64 ? -51.268 -8.289 -0.695 1.00 23.03 58 ASN B CA 1
ATOM 4108 C C . ASN B 1 64 ? -51.426 -7.391 -1.903 1.00 17.15 58 ASN B C 1
ATOM 4109 O O . ASN B 1 64 ? -51.938 -7.812 -2.934 1.00 17.31 58 ASN B O 1
ATOM 4114 N N . HIS B 1 65 ? -50.986 -6.150 -1.770 1.00 18.02 59 HIS B N 1
ATOM 4115 C CA . HIS B 1 65 ? -51.073 -5.215 -2.875 1.00 18.16 59 HIS B CA 1
ATOM 4116 C C . HIS B 1 65 ? -50.356 -5.787 -4.099 1.00 19.28 59 HIS B C 1
ATOM 4117 O O . HIS B 1 65 ? -50.927 -5.856 -5.188 1.00 16.48 59 HIS B O 1
ATOM 4124 N N . ARG B 1 66 ? -49.116 -6.222 -3.902 1.00 15.71 60 ARG B N 1
ATOM 4125 C CA . ARG B 1 66 ? -48.349 -6.827 -4.969 1.00 11.83 60 ARG B CA 1
ATOM 4126 C C . ARG B 1 66 ? -49.134 -7.958 -5.591 1.00 14.32 60 ARG B C 1
ATOM 4127 O O . ARG B 1 66 ? -49.161 -8.098 -6.808 1.00 17.98 60 ARG B O 1
ATOM 4135 N N . LEU B 1 67 ? -49.784 -8.763 -4.760 1.00 15.59 61 LEU B N 1
ATOM 4136 C CA . LEU B 1 67 ? -50.535 -9.904 -5.268 1.00 15.35 61 LEU B CA 1
ATOM 4137 C C . LEU B 1 67 ? -51.610 -9.412 -6.230 1.00 15.53 61 LEU B C 1
ATOM 4138 O O . LEU B 1 67 ? -51.824 -9.980 -7.297 1.00 16.59 61 LEU B O 1
ATOM 4143 N N . VAL B 1 68 ? -52.248 -8.317 -5.851 1.00 17.06 62 VAL B N 1
ATOM 4144 C CA . VAL B 1 68 ? -53.292 -7.703 -6.650 1.00 16.81 62 VAL B CA 1
ATOM 4145 C C . VAL B 1 68 ? -52.725 -7.193 -7.954 1.00 17.81 62 VAL B C 1
ATOM 4146 O O . VAL B 1 68 ? -53.286 -7.434 -9.017 1.00 20.77 62 VAL B O 1
ATOM 4150 N N . VAL B 1 69 ? -51.608 -6.481 -7.865 1.00 18.56 63 VAL B N 1
ATOM 4151 C CA . VAL B 1 69 ? -50.953 -5.940 -9.049 1.00 16.49 63 VAL B CA 1
ATOM 4152 C C . VAL B 1 69 ? -50.544 -7.051 -10.015 1.00 18.36 63 VAL B C 1
ATOM 4153 O O . VAL B 1 69 ? -50.867 -6.994 -11.204 1.00 16.21 63 VAL B O 1
ATOM 4157 N N . LEU B 1 70 ? -49.857 -8.065 -9.493 1.00 16.30 64 LEU B N 1
ATOM 4158 C CA . LEU B 1 70 ? -49.490 -9.225 -10.288 1.00 14.03 64 LEU B CA 1
ATOM 4159 C C . LEU B 1 70 ? -50.720 -9.910 -10.867 1.00 18.75 64 LEU B C 1
ATOM 4160 O O . LEU B 1 70 ? -50.676 -10.438 -11.977 1.00 20.29 64 LEU B O 1
ATOM 4165 N N . GLY B 1 71 ? -51.818 -9.897 -10.121 1.00 19.42 65 GLY B N 1
ATOM 4166 C CA . GLY B 1 71 ? -53.077 -10.387 -10.648 1.00 17.64 65 GLY B CA 1
ATOM 4167 C C . GLY B 1 71 ? -53.414 -9.694 -11.959 1.00 21.17 65 GLY B C 1
ATOM 4168 O O . GLY B 1 71 ? -53.565 -10.350 -12.977 1.00 25.27 65 GLY B O 1
ATOM 4169 N N . LYS B 1 72 ? -53.493 -8.366 -11.930 1.00 21.59 66 LYS B N 1
ATOM 4170 C CA . LYS B 1 72 ? -53.885 -7.556 -13.085 1.00 20.94 66 LYS B CA 1
ATOM 4171 C C . LYS B 1 72 ? -52.939 -7.696 -14.280 1.00 22.91 66 LYS B C 1
ATOM 4172 O O . LYS B 1 72 ? -53.380 -7.812 -15.424 1.00 24.14 66 LYS B O 1
ATOM 4178 N N . LEU B 1 73 ? -51.641 -7.672 -14.004 1.00 20.53 67 LEU B N 1
ATOM 4179 C CA . LEU B 1 73 ? -50.625 -7.832 -15.029 1.00 18.19 67 LEU B CA 1
ATOM 4180 C C . LEU B 1 73 ? -50.837 -9.147 -15.762 1.00 23.83 67 LEU B C 1
ATOM 4181 O O . LEU B 1 73 ? -50.815 -9.193 -16.981 1.00 27.00 67 LEU B O 1
ATOM 4186 N N . ASN B 1 74 ? -51.037 -10.218 -15.003 1.00 28.98 68 ASN B N 1
ATOM 4187 C CA . ASN B 1 74 ? -51.257 -11.542 -15.570 1.00 25.84 68 ASN B CA 1
ATOM 4188 C C . ASN B 1 74 ? -52.501 -11.535 -16.446 1.00 27.16 68 ASN B C 1
ATOM 4189 O O . ASN B 1 74 ? -52.554 -12.204 -17.473 1.00 32.12 68 ASN B O 1
ATOM 4194 N N . ASN B 1 75 ? -53.499 -10.760 -16.044 1.00 26.18 69 ASN B N 1
ATOM 4195 C CA . ASN B 1 75 ? -54.750 -10.701 -16.787 1.00 30.84 69 ASN B CA 1
ATOM 4196 C C . ASN B 1 75 ? -54.625 -9.883 -18.071 1.00 31.98 69 ASN B C 1
ATOM 4197 O O . ASN B 1 75 ? -55.249 -10.221 -19.069 1.00 32.22 69 ASN B O 1
ATOM 4202 N N . LEU B 1 76 ? -53.809 -8.830 -18.058 1.00 26.83 70 LEU B N 1
ATOM 4203 C CA . LEU B 1 76 ? -53.566 -8.065 -19.283 1.00 32.36 70 LEU B CA 1
ATOM 4204 C C . LEU B 1 76 ? -52.891 -8.933 -20.348 1.00 32.66 70 LEU B C 1
ATOM 4205 O O . LEU B 1 76 ? -53.277 -8.916 -21.517 1.00 39.75 70 LEU B O 1
ATOM 4210 N N . VAL B 1 77 ? -51.875 -9.681 -19.935 1.00 28.65 71 VAL B N 1
ATOM 4211 C CA . VAL B 1 77 ? -51.144 -10.554 -20.838 1.00 29.59 71 VAL B CA 1
ATOM 4212 C C . VAL B 1 77 ? -52.070 -11.562 -21.525 1.00 34.04 71 VAL B C 1
ATOM 4213 O O . VAL B 1 77 ? -52.082 -11.657 -22.746 1.00 39.03 71 VAL B O 1
ATOM 4217 N N . LYS B 1 78 ? -52.854 -12.302 -20.747 1.00 33.60 72 LYS B N 1
ATOM 4218 C CA . LYS B 1 78 ? -53.820 -13.242 -21.315 1.00 41.88 72 LYS B CA 1
ATOM 4219 C C . LYS B 1 78 ? -54.770 -12.534 -22.300 1.00 47.22 72 LYS B C 1
ATOM 4220 O O . LYS B 1 78 ? -55.130 -13.089 -23.344 1.00 46.14 72 LYS B O 1
ATOM 4226 N N . GLU B 1 79 ? -55.149 -11.302 -21.952 1.00 41.85 73 GLU B N 1
ATOM 4227 C CA . GLU B 1 79 ? -56.036 -10.457 -22.750 1.00 33.93 73 GLU B CA 1
ATOM 4228 C C . GLU B 1 79 ? -55.320 -10.011 -24.017 1.00 40.81 73 GLU B C 1
ATOM 4229 O O . GLU B 1 79 ? -55.900 -10.003 -25.102 1.00 50.58 73 GLU B O 1
ATOM 4235 N N . TRP B 1 80 ? -54.054 -9.649 -23.883 1.00 31.13 74 TRP B N 1
ATOM 4236 C CA . TRP B 1 80 ? -53.245 -9.305 -25.043 1.00 38.55 74 TRP B CA 1
ATOM 4237 C C . TRP B 1 80 ? -52.990 -10.497 -25.961 1.00 45.34 74 TRP B C 1
ATOM 4238 O O . TRP B 1 80 ? -53.518 -10.554 -27.059 1.00 44.60 74 TRP B O 1
ATOM 4249 N N . ILE B 1 81 ? -52.179 -11.446 -25.500 1.00 46.38 75 ILE B N 1
ATOM 4250 C CA . ILE B 1 81 ? -51.876 -12.680 -26.226 1.00 46.51 75 ILE B CA 1
ATOM 4251 C C . ILE B 1 81 ? -53.058 -13.222 -27.034 1.00 50.14 75 ILE B C 1
ATOM 4252 O O . ILE B 1 81 ? -52.885 -13.837 -28.088 1.00 56.63 75 ILE B O 1
ATOM 4257 N N . SER B 1 82 ? -54.264 -12.956 -26.554 1.00 43.80 76 SER B N 1
ATOM 4258 C CA . SER B 1 82 ? -55.457 -13.324 -27.286 1.00 44.70 76 SER B CA 1
ATOM 4259 C C . SER B 1 82 ? -55.798 -12.328 -28.412 1.00 61.10 76 SER B C 1
ATOM 4260 O O . SER B 1 82 ? -56.500 -12.691 -29.359 1.00 58.56 76 SER B O 1
ATOM 4263 N N . ASP B 1 83 ? -55.316 -11.084 -28.311 1.00 54.24 77 ASP B N 1
ATOM 4264 C CA . ASP B 1 83 ? -55.481 -10.110 -29.398 1.00 47.96 77 ASP B CA 1
ATOM 4265 C C . ASP B 1 83 ? -54.665 -10.538 -30.600 1.00 55.30 77 ASP B C 1
ATOM 4266 O O . ASP B 1 83 ? -55.061 -10.319 -31.743 1.00 65.77 77 ASP B O 1
ATOM 4271 N N . VAL B 1 84 ? -53.503 -11.123 -30.347 1.00 47.96 78 VAL B N 1
ATOM 4272 C CA . VAL B 1 84 ? -52.661 -11.551 -31.444 1.00 53.39 78 VAL B CA 1
ATOM 4273 C C . VAL B 1 84 ? -53.216 -12.862 -31.992 1.00 57.37 78 VAL B C 1
ATOM 4274 O O . VAL B 1 84 ? -52.952 -13.223 -33.136 1.00 64.32 78 VAL B O 1
ATOM 4278 N N . SER B 1 85 ? -54.013 -13.558 -31.184 1.00 50.66 79 SER B N 1
ATOM 4279 C CA . SER B 1 85 ? -54.668 -14.793 -31.629 1.00 62.75 79 SER B CA 1
ATOM 4280 C C . SER B 1 85 ? -55.685 -14.563 -32.756 1.00 68.76 79 SER B C 1
ATOM 4281 O O . SER B 1 85 ? -55.590 -15.186 -33.819 1.00 74.25 79 SER B O 1
ATOM 4284 N N . GLU B 1 86 ? -56.663 -13.689 -32.509 1.00 71.19 80 GLU B N 1
ATOM 4285 C CA . GLU B 1 86 ? -57.602 -13.248 -33.545 1.00 67.80 80 GLU B CA 1
ATOM 4286 C C . GLU B 1 86 ? -56.820 -12.675 -34.735 1.00 68.24 80 GLU B C 1
ATOM 4287 O O . GLU B 1 86 ? -57.099 -13.004 -35.890 1.00 65.71 80 GLU B O 1
ATOM 4293 N N . SER B 1 87 ? -55.824 -11.841 -34.427 1.00 61.14 81 SER B N 1
ATOM 4294 C CA . SER B 1 87 ? -55.036 -11.099 -35.415 1.00 59.51 81 SER B CA 1
ATOM 4295 C C . SER B 1 87 ? -54.214 -11.948 -36.412 1.00 63.34 81 SER B C 1
ATOM 4296 O O . SER B 1 87 ? -53.926 -11.510 -37.530 1.00 61.99 81 SER B O 1
ATOM 4299 N N . LYS B 1 88 ? -53.822 -13.150 -36.008 1.00 67.10 82 LYS B N 1
ATOM 4300 C CA . LYS B 1 88 ? -53.137 -14.052 -36.922 1.00 67.42 82 LYS B CA 1
ATOM 4301 C C . LYS B 1 88 ? -54.190 -14.789 -37.728 1.00 75.71 82 LYS B C 1
ATOM 4302 O O . LYS B 1 88 ? -53.932 -15.233 -38.850 1.00 73.10 82 LYS B O 1
ATOM 4308 N N . ASN B 1 89 ? -55.379 -14.892 -37.133 1.00 69.62 83 ASN B N 1
ATOM 4309 C CA . ASN B 1 89 ? -56.504 -15.662 -37.669 1.00 77.99 83 ASN B CA 1
ATOM 4310 C C . ASN B 1 89 ? -56.337 -17.175 -37.513 1.00 78.90 83 ASN B C 1
ATOM 4311 O O . ASN B 1 89 ? -55.794 -17.858 -38.383 1.00 78.89 83 ASN B O 1
ATOM 4316 N N . LEU B 1 90 ? -56.802 -17.682 -36.378 1.00 66.39 84 LEU B N 1
ATOM 4317 C CA . LEU B 1 90 ? -56.839 -19.112 -36.123 1.00 71.85 84 LEU B CA 1
ATOM 4318 C C . LEU B 1 90 ? -58.251 -19.433 -35.632 1.00 83.35 84 LEU B C 1
ATOM 4319 O O . LEU B 1 90 ? -58.936 -18.543 -35.117 1.00 71.54 84 LEU B O 1
ATOM 4324 N N . PRO B 1 91 ? -58.697 -20.698 -35.789 1.00 90.56 85 PRO B N 1
ATOM 4325 C CA . PRO B 1 91 ? -60.069 -21.097 -35.420 1.00 92.51 85 PRO B CA 1
ATOM 4326 C C . PRO B 1 91 ? -60.451 -20.773 -33.968 1.00 91.32 85 PRO B C 1
ATOM 4327 O O . PRO B 1 91 ? -59.621 -20.943 -33.070 1.00 87.33 85 PRO B O 1
ATOM 4331 N N . PRO B 1 92 ? -61.705 -20.325 -33.738 1.00 95.53 86 PRO B N 1
ATOM 4332 C CA . PRO B 1 92 ? -62.159 -19.863 -32.416 1.00 91.61 86 PRO B CA 1
ATOM 4333 C C . PRO B 1 92 ? -62.285 -20.992 -31.393 1.00 92.25 86 PRO B C 1
ATOM 4334 O O . PRO B 1 92 ? -63.219 -21.005 -30.592 1.00 89.43 86 PRO B O 1
ATOM 4338 N N . SER B 1 93 ? -61.341 -21.925 -31.431 1.00 91.59 87 SER B N 1
ATOM 4339 C CA . SER B 1 93 ? -61.267 -23.014 -30.469 1.00 91.98 87 SER B CA 1
ATOM 4340 C C . SER B 1 93 ? -59.827 -23.113 -29.979 1.00 91.04 87 SER B C 1
ATOM 4341 O O . SER B 1 93 ? -59.547 -23.666 -28.915 1.00 81.50 87 SER B O 1
ATOM 4344 N N . VAL B 1 94 ? -58.915 -22.560 -30.771 1.00 95.32 88 VAL B N 1
ATOM 4345 C CA . VAL B 1 94 ? -57.510 -22.500 -30.402 1.00 93.63 88 VAL B CA 1
ATOM 4346 C C . VAL B 1 94 ? -57.204 -21.142 -29.770 1.00 87.34 88 VAL B C 1
ATOM 4347 O O . VAL B 1 94 ? -56.439 -21.053 -28.810 1.00 82.78 88 VAL B O 1
ATOM 4351 N N . VAL B 1 95 ? -57.818 -20.095 -30.316 1.00 81.82 89 VAL B N 1
ATOM 4352 C CA . VAL B 1 95 ? -57.699 -18.736 -29.790 1.00 82.16 89 VAL B CA 1
ATOM 4353 C C . VAL B 1 95 ? -57.969 -18.653 -28.282 1.00 79.36 89 VAL B C 1
ATOM 4354 O O . VAL B 1 95 ? -57.195 -18.054 -27.533 1.00 76.11 89 VAL B O 1
ATOM 4358 N N . ALA B 1 96 ? -59.060 -19.265 -27.837 1.00 80.79 90 ALA B N 1
ATOM 4359 C CA . ALA B 1 96 ? -59.439 -19.203 -26.430 1.00 82.20 90 ALA B CA 1
ATOM 4360 C C . ALA B 1 96 ? -58.905 -20.377 -25.607 1.00 79.52 90 ALA B C 1
ATOM 4361 O O . ALA B 1 96 ? -59.450 -20.694 -24.548 1.00 68.51 90 ALA B O 1
ATOM 4363 N N . THR B 1 97 ? -57.855 -21.028 -26.106 1.00 82.11 91 THR B N 1
ATOM 4364 C CA . THR B 1 97 ? -57.109 -22.007 -25.309 1.00 87.48 91 THR B CA 1
ATOM 4365 C C . THR B 1 97 ? -55.643 -21.582 -25.246 1.00 73.85 91 THR B C 1
ATOM 4366 O O . THR B 1 97 ? -54.908 -21.961 -24.327 1.00 66.56 91 THR B O 1
ATOM 4370 N N . VAL B 1 98 ? -55.234 -20.787 -26.233 1.00 70.79 92 VAL B N 1
ATOM 4371 C CA . VAL B 1 98 ? -53.929 -20.141 -26.212 1.00 69.47 92 VAL B CA 1
ATOM 4372 C C . VAL B 1 98 ? -53.864 -19.293 -24.961 1.00 71.44 92 VAL B C 1
ATOM 4373 O O . VAL B 1 98 ? -54.677 -18.384 -24.780 1.00 70.10 92 VAL B O 1
ATOM 4377 N N . GLY B 1 99 ? -52.907 -19.610 -24.092 1.00 65.41 93 GLY B N 1
ATOM 4378 C CA . GLY B 1 99 ? -52.883 -19.052 -22.755 1.00 62.52 93 GLY B CA 1
ATOM 4379 C C . GLY B 1 99 ? -51.956 -17.875 -22.553 1.00 56.15 93 GLY B C 1
ATOM 4380 O O . GLY B 1 99 ? -52.293 -16.730 -22.861 1.00 53.49 93 GLY B O 1
ATOM 4381 N N . GLY B 1 100 ? -50.778 -18.165 -22.020 1.00 54.42 94 GLY B N 1
ATOM 4382 C CA . GLY B 1 100 ? -49.868 -17.124 -21.593 1.00 50.47 94 GLY B CA 1
ATOM 4383 C C . GLY B 1 100 ? -49.808 -17.097 -20.081 1.00 44.60 94 GLY B C 1
ATOM 4384 O O . GLY B 1 100 ? -50.760 -17.507 -19.407 1.00 39.74 94 GLY B O 1
ATOM 4385 N N . LYS B 1 101 ? -48.689 -16.612 -19.553 1.00 36.65 95 LYS B N 1
ATOM 4386 C CA . LYS B 1 101 ? -48.456 -16.602 -18.122 1.00 33.08 95 LYS B CA 1
ATOM 4387 C C . LYS B 1 101 ? -47.304 -15.674 -17.757 1.00 33.18 95 LYS B C 1
ATOM 4388 O O . LYS B 1 101 ? -46.360 -15.503 -18.530 1.00 32.97 95 LYS B O 1
ATOM 4394 N N . ILE B 1 102 ? -47.404 -15.066 -16.578 1.00 33.61 96 ILE B N 1
ATOM 4395 C CA . ILE B 1 102 ? -46.329 -14.269 -15.996 1.00 30.36 96 ILE B CA 1
ATOM 4396 C C . ILE B 1 102 ? -45.604 -15.080 -14.916 1.00 31.28 96 ILE B C 1
ATOM 4397 O O . ILE B 1 102 ? -46.246 -15.722 -14.082 1.00 31.58 96 ILE B O 1
ATOM 4402 N N . PHE B 1 103 ? -44.273 -15.061 -14.939 1.00 28.93 97 PHE B N 1
ATOM 4403 C CA . PHE B 1 103 ? -43.466 -15.677 -13.883 1.00 28.32 97 PHE B CA 1
ATOM 4404 C C . PHE B 1 103 ? -42.671 -14.586 -13.159 1.00 22.21 97 PHE B C 1
ATOM 4405 O O . PHE B 1 103 ? -42.131 -13.687 -13.803 1.00 20.93 97 PHE B O 1
ATOM 4413 N N . THR B 1 104 ? -42.583 -14.654 -11.834 1.00 16.77 98 THR B N 1
ATOM 4414 C CA . THR B 1 104 ? -41.685 -13.741 -11.131 1.00 13.91 98 THR B CA 1
ATOM 4415 C C . THR B 1 104 ? -40.343 -14.416 -10.951 1.00 11.61 98 THR B C 1
ATOM 4416 O O . THR B 1 104 ? -40.245 -15.634 -10.945 1.00 12.45 98 THR B O 1
ATOM 4420 N N . PHE B 1 105 ? -39.303 -13.615 -10.835 1.00 12.21 99 PHE B N 1
ATOM 4421 C CA . PHE B 1 105 ? -37.989 -14.137 -10.534 1.00 13.96 99 PHE B CA 1
ATOM 4422 C C . PHE B 1 105 ? -37.287 -13.075 -9.715 1.00 16.46 99 PHE B C 1
ATOM 4423 O O . PHE B 1 105 ? -37.855 -12.013 -9.483 1.00 21.03 99 PHE B O 1
ATOM 4431 N N . GLY B 1 106 ? -36.075 -13.346 -9.253 1.00 15.29 100 GLY B N 1
ATOM 4432 C CA . GLY B 1 106 ? -35.388 -12.375 -8.424 1.00 15.52 100 GLY B CA 1
ATOM 4433 C C . GLY B 1 106 ? -35.963 -12.308 -7.017 1.00 18.14 100 GLY B C 1
ATOM 4434 O O . GLY B 1 106 ? -36.563 -13.269 -6.529 1.00 16.77 100 GLY B O 1
ATOM 4435 N N . SER B 1 107 ? -35.786 -11.161 -6.370 1.00 19.65 101 SER B N 1
ATOM 4436 C CA . SER B 1 107 ? -36.075 -11.004 -4.946 1.00 10.81 101 SER B CA 1
ATOM 4437 C C . SER B 1 107 ? -37.471 -11.387 -4.552 1.00 10.84 101 SER B C 1
ATOM 4438 O O . SER B 1 107 ? -37.656 -12.132 -3.606 1.00 11.91 101 SER B O 1
ATOM 4441 N N . TYR B 1 108 ? -38.461 -10.854 -5.255 1.00 15.30 102 TYR B N 1
ATOM 4442 C CA . TYR B 1 108 ? -39.835 -11.206 -4.958 1.00 9.86 102 TYR B CA 1
ATOM 4443 C C . TYR B 1 108 ? -39.993 -12.720 -5.022 1.00 10.71 102 TYR B C 1
ATOM 4444 O O . TYR B 1 108 ? -40.371 -13.331 -4.022 1.00 13.72 102 TYR B O 1
ATOM 4453 N N . ARG B 1 109 ? -39.652 -13.336 -6.153 1.00 10.22 103 ARG B N 1
ATOM 4454 C CA . ARG B 1 109 ? -39.810 -14.797 -6.296 1.00 14.17 103 ARG B CA 1
ATOM 4455 C C . ARG B 1 109 ? -39.149 -15.604 -5.171 1.00 13.42 103 ARG B C 1
ATOM 4456 O O . ARG B 1 109 ? -39.711 -16.587 -4.697 1.00 14.44 103 ARG B O 1
ATOM 4464 N N . LEU B 1 110 ? -37.961 -15.180 -4.755 1.00 11.80 104 LEU B N 1
ATOM 4465 C CA . LEU B 1 110 ? -37.250 -15.829 -3.665 1.00 12.49 104 LEU B CA 1
ATOM 4466 C C . LEU B 1 110 ? -37.935 -15.580 -2.320 1.00 11.14 104 LEU B C 1
ATOM 4467 O O . LEU B 1 110 ? -37.800 -16.370 -1.394 1.00 9.82 104 LEU B O 1
ATOM 4472 N N . GLY B 1 111 ? -38.662 -14.477 -2.215 1.00 11.28 105 GLY B N 1
ATOM 4473 C CA . GLY B 1 111 ? -39.352 -14.145 -0.979 1.00 12.48 105 GLY B CA 1
ATOM 4474 C C . GLY B 1 111 ? -38.504 -13.483 0.094 1.00 11.81 105 GLY B C 1
ATOM 4475 O O . GLY B 1 111 ? -38.733 -13.700 1.288 1.00 10.66 105 GLY B O 1
ATOM 4476 N N . VAL B 1 112 ? -37.548 -12.659 -0.337 1.00 10.25 106 VAL B N 1
ATOM 4477 C CA . VAL B 1 112 ? -36.589 -12.014 0.543 1.00 7.90 106 VAL B CA 1
ATOM 4478 C C . VAL B 1 112 ? -36.527 -10.531 0.228 1.00 9.87 106 VAL B C 1
ATOM 4479 O O . VAL B 1 112 ? -35.767 -9.780 0.847 1.00 11.40 106 VAL B O 1
ATOM 4483 N N . HIS B 1 113 ? -37.330 -10.111 -0.741 1.00 7.88 107 HIS B N 1
ATOM 4484 C CA . HIS B 1 113 ? -37.431 -8.706 -1.100 1.00 7.87 107 HIS B CA 1
ATOM 4485 C C . HIS B 1 113 ? -37.764 -7.817 0.093 1.00 8.93 107 HIS B C 1
ATOM 4486 O O . HIS B 1 113 ? -38.349 -8.275 1.072 1.00 9.68 107 HIS B O 1
ATOM 4493 N N . THR B 1 114 ? -37.386 -6.545 0.012 1.00 9.39 108 THR B N 1
ATOM 4494 C CA . THR B 1 114 ? -37.641 -5.604 1.104 1.00 11.99 108 THR B CA 1
ATOM 4495 C C . THR B 1 114 ? -38.760 -4.613 0.773 1.00 14.33 108 THR B C 1
ATOM 4496 O O . THR B 1 114 ? -39.275 -4.613 -0.338 1.00 11.84 108 THR B O 1
ATOM 4500 N N . LYS B 1 115 ? -39.147 -3.786 1.744 1.00 14.51 109 LYS B N 1
ATOM 4501 C CA . LYS B 1 115 ? -40.150 -2.758 1.496 1.00 15.22 109 LYS B CA 1
ATOM 4502 C C . LYS B 1 115 ? -39.647 -1.832 0.394 1.00 15.78 109 LYS B C 1
ATOM 4503 O O . LYS B 1 115 ? -38.490 -1.416 0.411 1.00 13.17 109 LYS B O 1
ATOM 4509 N N . GLY B 1 116 ? -40.509 -1.550 -0.582 1.00 14.39 110 GLY B N 1
ATOM 4510 C CA . GLY B 1 116 ? -40.124 -0.767 -1.743 1.00 10.32 110 GLY B CA 1
ATOM 4511 C C . GLY B 1 116 ? -39.449 -1.515 -2.891 1.00 12.21 110 GLY B C 1
ATOM 4512 O O . GLY B 1 116 ? -39.228 -0.946 -3.951 1.00 18.24 110 GLY B O 1
ATOM 4513 N N . ALA B 1 117 ? -39.113 -2.780 -2.690 1.00 12.27 111 ALA B N 1
ATOM 4514 C CA . ALA B 1 117 ? -38.484 -3.580 -3.727 1.00 12.54 111 ALA B CA 1
ATOM 4515 C C . ALA B 1 117 ? -39.331 -3.627 -4.983 1.00 19.30 111 ALA B C 1
ATOM 4516 O O . ALA B 1 117 ? -40.543 -3.435 -4.921 1.00 20.07 111 ALA B O 1
ATOM 4518 N N . ASP B 1 118 ? -38.690 -3.875 -6.125 1.00 21.72 112 ASP B N 1
ATOM 4519 C CA . ASP B 1 118 ? -39.429 -4.054 -7.373 1.00 20.18 112 ASP B CA 1
ATOM 4520 C C . ASP B 1 118 ? -39.673 -5.531 -7.675 1.00 22.32 112 ASP B C 1
ATOM 4521 O O . ASP B 1 118 ? -39.132 -6.406 -7.008 1.00 21.63 112 ASP B O 1
ATOM 4526 N N . ILE B 1 119 ? -40.486 -5.816 -8.680 1.00 19.33 113 ILE B N 1
ATOM 4527 C CA . ILE B 1 119 ? -40.696 -7.197 -9.068 1.00 17.19 113 ILE B CA 1
ATOM 4528 C C . ILE B 1 119 ? -40.074 -7.471 -10.426 1.00 26.01 113 ILE B C 1
ATOM 4529 O O . ILE B 1 119 ? -40.391 -6.799 -11.411 1.00 24.96 113 ILE B O 1
ATOM 4534 N N . ASP B 1 120 ? -39.186 -8.459 -10.479 1.00 27.69 114 ASP B N 1
ATOM 4535 C CA . ASP B 1 120 ? -38.643 -8.923 -11.749 1.00 21.15 114 ASP B CA 1
ATOM 4536 C C . ASP B 1 120 ? -39.596 -9.921 -12.357 1.00 17.67 114 ASP B C 1
ATOM 4537 O O . ASP B 1 120 ? -39.806 -10.999 -11.801 1.00 16.26 114 ASP B O 1
ATOM 4542 N N . ALA B 1 121 ? -40.178 -9.563 -13.495 1.00 19.38 115 ALA B N 1
ATOM 4543 C CA . ALA B 1 121 ? -41.229 -10.388 -14.074 1.00 22.27 115 ALA B CA 1
ATOM 4544 C C . ALA B 1 121 ? -40.905 -10.823 -15.489 1.00 21.51 115 ALA B C 1
ATOM 4545 O O . ALA B 1 121 ? -40.348 -10.058 -16.267 1.00 25.78 115 ALA B O 1
ATOM 4547 N N . LEU B 1 122 ? -41.262 -12.060 -15.809 1.00 20.18 116 LEU B N 1
ATOM 4548 C CA . LEU B 1 122 ? -41.069 -12.603 -17.144 1.00 21.78 116 LEU B CA 1
ATOM 4549 C C . LEU B 1 122 ? -42.405 -12.998 -17.744 1.00 29.43 116 LEU B C 1
ATOM 4550 O O . LEU B 1 122 ? -43.124 -13.842 -17.194 1.00 28.83 116 LEU B O 1
ATOM 4555 N N . CYS B 1 123 ? -42.741 -12.381 -18.872 1.00 31.63 117 CYS B N 1
ATOM 4556 C CA . CYS B 1 123 ? -43.933 -12.763 -19.609 1.00 27.14 117 CYS B CA 1
ATOM 4557 C C . CYS B 1 123 ? -43.558 -13.793 -20.650 1.00 25.94 117 CYS B C 1
ATOM 4558 O O . CYS B 1 123 ? -42.551 -13.654 -21.332 1.00 27.11 117 CYS B O 1
ATOM 4561 N N . VAL B 1 124 ? -44.379 -14.822 -20.780 1.00 25.14 118 VAL B N 1
ATOM 4562 C CA . VAL B 1 124 ? -44.054 -15.922 -21.667 1.00 29.05 118 VAL B CA 1
ATOM 4563 C C . VAL B 1 124 ? -45.174 -16.172 -22.665 1.00 35.93 118 VAL B C 1
ATOM 4564 O O . VAL B 1 124 ? -46.305 -16.480 -22.281 1.00 36.66 118 VAL B O 1
ATOM 4568 N N . ALA B 1 125 ? -44.852 -16.039 -23.948 1.00 36.74 119 ALA B N 1
ATOM 4569 C CA . ALA B 1 125 ? -45.862 -16.134 -25.000 1.00 40.65 119 ALA B CA 1
ATOM 4570 C C . ALA B 1 125 ? -45.731 -17.398 -25.869 1.00 44.18 119 ALA B C 1
ATOM 4571 O O . ALA B 1 125 ? -44.643 -17.960 -26.005 1.00 40.33 119 ALA B O 1
ATOM 4573 N N . PRO B 1 126 ? -46.856 -17.852 -26.447 1.00 40.85 120 PRO B N 1
ATOM 4574 C CA . PRO B 1 126 ? -46.899 -19.004 -27.348 1.00 42.99 120 PRO B CA 1
ATOM 4575 C C . PRO B 1 126 ? -46.211 -18.719 -28.674 1.00 43.67 120 PRO B C 1
ATOM 4576 O O . PRO B 1 126 ? -45.780 -17.589 -28.887 1.00 39.21 120 PRO B O 1
ATOM 4580 N N . ARG B 1 127 ? -46.151 -19.726 -29.551 1.00 50.63 121 ARG B N 1
ATOM 4581 C CA . ARG B 1 127 ? -45.326 -19.701 -30.766 1.00 49.59 121 ARG B CA 1
ATOM 4582 C C . ARG B 1 127 ? -45.537 -18.483 -31.643 1.00 43.58 121 ARG B C 1
ATOM 4583 O O . ARG B 1 127 ? -44.626 -18.057 -32.340 1.00 43.55 121 ARG B O 1
ATOM 4591 N N . HIS B 1 128 ? -46.737 -17.921 -31.573 1.00 45.32 122 HIS B N 1
ATOM 4592 C CA . HIS B 1 128 ? -47.206 -16.909 -32.512 1.00 46.13 122 HIS B CA 1
ATOM 4593 C C . HIS B 1 128 ? -47.245 -15.494 -31.948 1.00 49.19 122 HIS B C 1
ATOM 4594 O O . HIS B 1 128 ? -48.194 -14.752 -32.188 1.00 51.65 122 HIS B O 1
ATOM 4601 N N . VAL B 1 129 ? -46.230 -15.124 -31.180 1.00 48.04 123 VAL B N 1
ATOM 4602 C CA . VAL B 1 129 ? -46.078 -13.747 -30.755 1.00 44.47 123 VAL B CA 1
ATOM 4603 C C . VAL B 1 129 ? -44.614 -13.457 -30.880 1.00 48.56 123 VAL B C 1
ATOM 4604 O O . VAL B 1 129 ? -43.804 -14.241 -30.414 1.00 55.61 123 VAL B O 1
ATOM 4608 N N . GLU B 1 130 ? -44.256 -12.351 -31.513 1.00 49.41 124 GLU B N 1
ATOM 4609 C CA . GLU B 1 130 ? -42.844 -12.051 -31.684 1.00 53.92 124 GLU B CA 1
ATOM 4610 C C . GLU B 1 130 ? -42.363 -11.102 -30.614 1.00 46.06 124 GLU B C 1
ATOM 4611 O O . GLU B 1 130 ? -43.155 -10.399 -30.001 1.00 45.82 124 GLU B O 1
ATOM 4617 N N . ARG B 1 131 ? -41.052 -11.064 -30.409 1.00 53.01 125 ARG B N 1
ATOM 4618 C CA . ARG B 1 131 ? -40.468 -10.142 -29.448 1.00 46.86 125 ARG B CA 1
ATOM 4619 C C . ARG B 1 131 ? -40.815 -8.722 -29.858 1.00 50.37 125 ARG B C 1
ATOM 4620 O O . ARG B 1 131 ? -40.676 -7.797 -29.068 1.00 56.37 125 ARG B O 1
ATOM 4628 N N . SER B 1 132 ? -41.272 -8.566 -31.099 1.00 52.49 126 SER B N 1
ATOM 4629 C CA . SER B 1 132 ? -41.743 -7.283 -31.607 1.00 58.23 126 SER B CA 1
ATOM 4630 C C . SER B 1 132 ? -43.157 -6.953 -31.107 1.00 55.21 126 SER B C 1
ATOM 4631 O O . SER B 1 132 ? -43.415 -5.844 -30.627 1.00 51.27 126 SER B O 1
ATOM 4634 N N . ASP B 1 133 ? -44.069 -7.916 -31.225 1.00 53.83 127 ASP B N 1
ATOM 4635 C CA . ASP B 1 133 ? -45.447 -7.731 -30.771 1.00 49.27 127 ASP B CA 1
ATOM 4636 C C . ASP B 1 133 ? -45.494 -7.348 -29.290 1.00 48.59 127 ASP B C 1
ATOM 4637 O O . ASP B 1 133 ? -46.441 -6.714 -28.835 1.00 50.55 127 ASP B O 1
ATOM 4642 N N . PHE B 1 134 ? -44.467 -7.739 -28.541 1.00 46.96 128 PHE B N 1
ATOM 4643 C CA . PHE B 1 134 ? -44.382 -7.406 -27.126 1.00 43.36 128 PHE B CA 1
ATOM 4644 C C . PHE B 1 134 ? -43.967 -5.955 -26.950 1.00 44.48 128 PHE B C 1
ATOM 4645 O O . PHE B 1 134 ? -44.404 -5.294 -26.008 1.00 44.68 128 PHE B O 1
ATOM 4653 N N . PHE B 1 135 ? -43.138 -5.455 -27.865 1.00 44.47 129 PHE B N 1
ATOM 4654 C CA . PHE B 1 135 ? -42.640 -4.082 -27.765 1.00 47.66 129 PHE B CA 1
ATOM 4655 C C . PHE B 1 135 ? -43.487 -3.021 -28.470 1.00 49.18 129 PHE B C 1
ATOM 4656 O O . PHE B 1 135 ? -43.274 -1.820 -28.277 1.00 50.13 129 PHE B O 1
ATOM 4664 N N . GLN B 1 136 ? -44.443 -3.456 -29.280 1.00 47.69 130 GLN B N 1
ATOM 4665 C CA . GLN B 1 136 ? -45.459 -2.532 -29.759 1.00 52.67 130 GLN B CA 1
ATOM 4666 C C . GLN B 1 136 ? -46.811 -2.809 -29.107 1.00 42.12 130 GLN B C 1
ATOM 4667 O O . GLN B 1 136 ? -47.172 -2.146 -28.144 1.00 40.97 130 GLN B O 1
ATOM 4673 N N . SER B 1 137 ? -47.532 -3.806 -29.610 1.00 43.90 131 SER B N 1
ATOM 4674 C CA . SER B 1 137 ? -48.924 -4.027 -29.220 1.00 46.52 131 SER B CA 1
ATOM 4675 C C . SER B 1 137 ? -49.170 -4.318 -27.739 1.00 49.46 131 SER B C 1
ATOM 4676 O O . SER B 1 137 ? -50.252 -4.013 -27.232 1.00 49.69 131 SER B O 1
ATOM 4679 N N . PHE B 1 138 ? -48.199 -4.899 -27.038 1.00 45.12 132 PHE B N 1
ATOM 4680 C CA . PHE B 1 138 ? -48.359 -5.011 -25.593 1.00 41.37 132 PHE B CA 1
ATOM 4681 C C . PHE B 1 138 ? -47.982 -3.698 -24.903 1.00 40.33 132 PHE B C 1
ATOM 4682 O O . PHE B 1 138 ? -48.646 -3.280 -23.954 1.00 41.41 132 PHE B O 1
ATOM 4690 N N . PHE B 1 139 ? -46.937 -3.037 -25.388 1.00 35.94 133 PHE B N 1
ATOM 4691 C CA . PHE B 1 139 ? -46.551 -1.743 -24.834 1.00 38.72 133 PHE B CA 1
ATOM 4692 C C . PHE B 1 139 ? -47.712 -0.768 -24.952 1.00 44.18 133 PHE B C 1
ATOM 4693 O O . PHE B 1 139 ? -47.932 0.068 -24.075 1.00 48.14 133 PHE B O 1
ATOM 4701 N N . GLU B 1 140 ? -48.456 -0.889 -26.046 1.00 45.51 134 GLU B N 1
ATOM 4702 C CA . GLU B 1 140 ? -49.603 -0.028 -26.284 1.00 46.13 134 GLU B CA 1
ATOM 4703 C C . GLU B 1 140 ? -50.781 -0.386 -25.391 1.00 44.31 134 GLU B C 1
ATOM 4704 O O . GLU B 1 140 ? -51.662 0.444 -25.186 1.00 46.91 134 GLU B O 1
ATOM 4710 N N . LYS B 1 141 ? -50.815 -1.606 -24.858 1.00 40.06 135 LYS B N 1
ATOM 4711 C CA . LYS B 1 141 ? -51.873 -1.931 -23.906 1.00 35.15 135 LYS B CA 1
ATOM 4712 C C . LYS B 1 141 ? -51.508 -1.408 -22.532 1.00 34.92 135 LYS B C 1
ATOM 4713 O O . LYS B 1 141 ? -52.381 -1.045 -21.750 1.00 38.71 135 LYS B O 1
ATOM 4719 N N . LEU B 1 142 ? -50.212 -1.346 -22.252 1.00 31.92 136 LEU B N 1
ATOM 4720 C CA . LEU B 1 142 ? -49.739 -0.806 -20.989 1.00 33.88 136 LEU B CA 1
ATOM 4721 C C . LEU B 1 142 ? -49.925 0.708 -20.960 1.00 39.80 136 LEU B C 1
ATOM 4722 O O . LEU B 1 142 ? -50.178 1.306 -19.902 1.00 40.08 136 LEU B O 1
ATOM 4727 N N . LYS B 1 143 ? -49.813 1.320 -22.135 1.00 41.33 137 LYS B N 1
ATOM 4728 C CA . LYS B 1 143 ? -50.006 2.758 -22.279 1.00 49.10 137 LYS B CA 1
ATOM 4729 C C . LYS B 1 143 ? -51.400 3.190 -21.805 1.00 43.67 137 LYS B C 1
ATOM 4730 O O . LYS B 1 143 ? -51.552 4.227 -21.151 1.00 45.13 137 LYS B O 1
ATOM 4736 N N . HIS B 1 144 ? -52.399 2.363 -22.105 1.00 40.73 138 HIS B N 1
ATOM 4737 C CA . HIS B 1 144 ? -53.800 2.685 -21.827 1.00 48.23 138 HIS B CA 1
ATOM 4738 C C . HIS B 1 144 ? -54.349 2.039 -20.558 1.00 47.70 138 HIS B C 1
ATOM 4739 O O . HIS B 1 144 ? -55.551 1.776 -20.469 1.00 51.92 138 HIS B O 1
ATOM 4746 N N . GLN B 1 145 ? -53.493 1.761 -19.584 1.00 46.66 139 GLN B N 1
ATOM 4747 C CA . GLN B 1 145 ? -53.990 1.195 -18.338 1.00 46.11 139 GLN B CA 1
ATOM 4748 C C . GLN B 1 145 ? -53.915 2.226 -17.225 1.00 52.27 139 GLN B C 1
ATOM 4749 O O . GLN B 1 145 ? -52.992 3.048 -17.195 1.00 48.67 139 GLN B O 1
ATOM 4755 N N . ASP B 1 146 ? -54.899 2.184 -16.328 1.00 46.66 140 ASP B N 1
ATOM 4756 C CA . ASP B 1 146 ? -55.040 3.187 -15.275 1.00 48.71 140 ASP B CA 1
ATOM 4757 C C . ASP B 1 146 ? -53.808 3.381 -14.403 1.00 54.72 140 ASP B C 1
ATOM 4758 O O . ASP B 1 146 ? -53.232 4.470 -14.358 1.00 55.65 140 ASP B O 1
ATOM 4763 N N . GLY B 1 147 ? -53.406 2.324 -13.712 1.00 44.75 141 GLY B N 1
ATOM 4764 C CA . GLY B 1 147 ? -52.372 2.448 -12.709 1.00 34.93 141 GLY B CA 1
ATOM 4765 C C . GLY B 1 147 ? -50.962 2.694 -13.200 1.00 31.01 141 GLY B C 1
ATOM 4766 O O . GLY B 1 147 ? -50.084 2.929 -12.379 1.00 34.54 141 GLY B O 1
ATOM 4767 N N . ILE B 1 148 ? -50.736 2.658 -14.515 1.00 34.80 142 ILE B N 1
ATOM 4768 C CA . ILE B 1 148 ? -49.368 2.659 -15.066 1.00 33.64 142 ILE B CA 1
ATOM 4769 C C . ILE B 1 148 ? -48.654 4.009 -15.034 1.00 36.72 142 ILE B C 1
ATOM 4770 O O . ILE B 1 148 ? -49.246 5.036 -15.349 1.00 41.39 142 ILE B O 1
ATOM 4775 N N . ARG B 1 149 ? -47.379 3.996 -14.649 1.00 33.83 143 ARG B N 1
ATOM 4776 C CA . ARG B 1 149 ? -46.564 5.206 -14.590 1.00 35.09 143 ARG B CA 1
ATOM 4777 C C . ARG B 1 149 ? -45.124 4.910 -15.020 1.00 42.06 143 ARG B C 1
ATOM 4778 O O . ARG B 1 149 ? -44.650 3.777 -14.899 1.00 40.22 143 ARG B O 1
ATOM 4786 N N . ASN B 1 150 ? -44.434 5.939 -15.505 1.00 46.70 144 ASN B N 1
ATOM 4787 C CA . ASN B 1 150 ? -43.052 5.816 -15.961 1.00 42.82 144 ASN B CA 1
ATOM 4788 C C . ASN B 1 150 ? -42.882 4.667 -16.930 1.00 42.18 144 ASN B C 1
ATOM 4789 O O . ASN B 1 150 ? -41.936 3.895 -16.821 1.00 46.52 144 ASN B O 1
ATOM 4794 N N . LEU B 1 151 ? -43.812 4.552 -17.871 1.00 46.21 145 LEU B N 1
ATOM 4795 C CA . LEU B 1 151 ? -43.837 3.426 -18.797 1.00 40.32 145 LEU B CA 1
ATOM 4796 C C . LEU B 1 151 ? -42.794 3.590 -19.880 1.00 40.94 145 LEU B C 1
ATOM 4797 O O . LEU B 1 151 ? -43.112 4.071 -20.959 1.00 45.22 145 LEU B O 1
ATOM 4802 N N . ARG B 1 152 ? -41.558 3.183 -19.609 1.00 42.17 146 ARG B N 1
ATOM 4803 C CA . ARG B 1 152 ? -40.529 3.251 -20.643 1.00 47.98 146 ARG B CA 1
ATOM 4804 C C . ARG B 1 152 ? -39.956 1.892 -21.044 1.00 41.74 146 ARG B C 1
ATOM 4805 O O . ARG B 1 152 ? -39.588 1.076 -20.203 1.00 36.56 146 ARG B O 1
ATOM 4813 N N . ALA B 1 153 ? -39.902 1.658 -22.348 1.00 44.40 147 ALA B N 1
ATOM 4814 C CA . ALA B 1 153 ? -39.334 0.431 -22.874 1.00 38.91 147 ALA B CA 1
ATOM 4815 C C . ALA B 1 153 ? -37.843 0.617 -23.071 1.00 43.97 147 ALA B C 1
ATOM 4816 O O . ALA B 1 153 ? -37.346 1.745 -23.059 1.00 55.64 147 ALA B O 1
ATOM 4818 N N . VAL B 1 154 ? -37.140 -0.500 -23.234 1.00 40.33 148 VAL B N 1
ATOM 4819 C CA . VAL B 1 154 ? -35.707 -0.541 -23.501 1.00 41.76 148 VAL B CA 1
ATOM 4820 C C . VAL B 1 154 ? -35.443 -1.901 -24.139 1.00 41.85 148 VAL B C 1
ATOM 4821 O O . VAL B 1 154 ? -35.493 -2.905 -23.442 1.00 49.53 148 VAL B O 1
ATOM 4825 N N . GLU B 1 155 ? -35.184 -1.983 -25.440 1.00 39.94 149 GLU B N 1
ATOM 4826 C CA . GLU B 1 155 ? -34.741 -3.283 -25.958 1.00 48.48 149 GLU B CA 1
ATOM 4827 C C . GLU B 1 155 ? -33.259 -3.357 -26.330 1.00 56.25 149 GLU B C 1
ATOM 4828 O O . GLU B 1 155 ? -32.705 -4.443 -26.507 1.00 50.57 149 GLU B O 1
ATOM 4834 N N . ASP B 1 156 ? -32.609 -2.204 -26.409 1.00 60.44 150 ASP B N 1
ATOM 4835 C CA . ASP B 1 156 ? -31.167 -2.186 -26.588 1.00 63.27 150 ASP B CA 1
ATOM 4836 C C . ASP B 1 156 ? -30.473 -2.329 -25.237 1.00 66.43 150 ASP B C 1
ATOM 4837 O O . ASP B 1 156 ? -29.595 -1.533 -24.893 1.00 68.01 150 ASP B O 1
ATOM 4842 N N . ALA B 1 157 ? -30.896 -3.333 -24.469 1.00 54.40 151 ALA B N 1
ATOM 4843 C CA . ALA B 1 157 ? -30.231 -3.695 -23.220 1.00 55.46 151 ALA B CA 1
ATOM 4844 C C . ALA B 1 157 ? -30.047 -5.207 -23.161 1.00 56.75 151 ALA B C 1
ATOM 4845 O O . ALA B 1 157 ? -30.622 -5.934 -23.982 1.00 51.61 151 ALA B O 1
ATOM 4847 N N . PHE B 1 158 ? -29.250 -5.668 -22.195 1.00 56.79 152 PHE B N 1
ATOM 4848 C CA . PHE B 1 158 ? -28.819 -7.068 -22.138 1.00 60.90 152 PHE B CA 1
ATOM 4849 C C . PHE B 1 158 ? -30.007 -8.011 -22.228 1.00 63.18 152 PHE B C 1
ATOM 4850 O O . PHE B 1 158 ? -30.045 -8.917 -23.068 1.00 62.10 152 PHE B O 1
ATOM 4858 N N . VAL B 1 159 ? -30.979 -7.783 -21.355 1.00 55.12 153 VAL B N 1
ATOM 4859 C CA . VAL B 1 159 ? -32.243 -8.487 -21.430 1.00 45.28 153 VAL B CA 1
ATOM 4860 C C . VAL B 1 159 ? -33.328 -7.457 -21.687 1.00 37.39 153 VAL B C 1
ATOM 4861 O O . VAL B 1 159 ? -33.655 -6.679 -20.798 1.00 42.10 153 VAL B O 1
ATOM 4865 N N . PRO B 1 160 ? -33.852 -7.421 -22.920 1.00 35.48 154 PRO B N 1
ATOM 4866 C CA . PRO B 1 160 ? -34.927 -6.511 -23.311 1.00 38.35 154 PRO B CA 1
ATOM 4867 C C . PRO B 1 160 ? -35.998 -6.431 -22.226 1.00 39.44 154 PRO B C 1
ATOM 4868 O O . PRO B 1 160 ? -36.417 -7.467 -21.712 1.00 41.30 154 PRO B O 1
ATOM 4872 N N . VAL B 1 161 ? -36.414 -5.220 -21.872 1.00 31.82 155 VAL B N 1
ATOM 4873 C CA . VAL B 1 161 ? -37.264 -5.032 -20.712 1.00 34.41 155 VAL B CA 1
ATOM 4874 C C . VAL B 1 161 ? -38.162 -3.803 -20.817 1.00 37.40 155 VAL B C 1
ATOM 4875 O O . VAL B 1 161 ? -37.743 -2.749 -21.276 1.00 43.24 155 VAL B O 1
ATOM 4879 N N . ILE B 1 162 ? -39.407 -3.946 -20.388 1.00 36.15 156 ILE B N 1
ATOM 4880 C CA . ILE B 1 162 ? -40.289 -2.806 -20.258 1.00 33.02 156 ILE B CA 1
ATOM 4881 C C . ILE B 1 162 ? -40.372 -2.451 -18.793 1.00 33.40 156 ILE B C 1
ATOM 4882 O O . ILE B 1 162 ? -40.910 -3.215 -18.007 1.00 32.89 156 ILE B O 1
ATOM 4887 N N . LYS B 1 163 ? -39.826 -1.302 -18.420 1.00 36.99 157 LYS B N 1
ATOM 4888 C CA . LYS B 1 163 ? -39.954 -0.810 -17.058 1.00 33.69 157 LYS B CA 1
ATOM 4889 C C . LYS B 1 163 ? -41.281 -0.069 -16.921 1.00 36.15 157 LYS B C 1
ATOM 4890 O O . LYS B 1 163 ? -41.767 0.492 -17.907 1.00 40.94 157 LYS B O 1
ATOM 4896 N N . PHE B 1 164 ? -41.866 -0.089 -15.719 1.00 31.56 158 PHE B N 1
ATOM 4897 C CA . PHE B 1 164 ? -43.042 0.741 -15.380 1.00 34.24 158 PHE B CA 1
ATOM 4898 C C . PHE B 1 164 ? -43.485 0.617 -13.916 1.00 32.50 158 PHE B C 1
ATOM 4899 O O . PHE B 1 164 ? -43.035 -0.270 -13.191 1.00 33.97 158 PHE B O 1
ATOM 4907 N N . GLU B 1 165 ? -44.375 1.511 -13.494 1.00 32.21 159 GLU B N 1
ATOM 4908 C CA . GLU B 1 165 ? -44.835 1.562 -12.107 1.00 31.30 159 GLU B CA 1
ATOM 4909 C C . GLU B 1 165 ? -46.344 1.326 -12.012 1.00 31.49 159 GLU B C 1
ATOM 4910 O O . GLU B 1 165 ? -47.131 2.269 -12.043 1.00 34.55 159 GLU B O 1
ATOM 4916 N N . PHE B 1 166 ? -46.737 0.061 -11.899 1.00 27.03 160 PHE B N 1
ATOM 4917 C CA . PHE B 1 166 ? -48.141 -0.322 -11.795 1.00 25.93 160 PHE B CA 1
ATOM 4918 C C . PHE B 1 166 ? -48.609 -0.135 -10.359 1.00 24.36 160 PHE B C 1
ATOM 4919 O O . PHE B 1 166 ? -48.072 -0.758 -9.451 1.00 23.88 160 PHE B O 1
ATOM 4927 N N . ASP B 1 167 ? -49.598 0.732 -10.162 1.00 23.68 161 ASP B N 1
ATOM 4928 C CA . ASP B 1 167 ? -50.173 0.984 -8.844 1.00 21.17 161 ASP B CA 1
ATOM 4929 C C . ASP B 1 167 ? -49.130 1.158 -7.746 1.00 21.05 161 ASP B C 1
ATOM 4930 O O . ASP B 1 167 ? -49.346 0.739 -6.618 1.00 19.88 161 ASP B O 1
ATOM 4935 N N . GLY B 1 168 ? -47.993 1.753 -8.078 1.00 21.15 162 GLY B N 1
ATOM 4936 C CA . GLY B 1 168 ? -46.989 2.062 -7.077 1.00 20.19 162 GLY B CA 1
ATOM 4937 C C . GLY B 1 168 ? -45.911 1.005 -7.008 1.00 23.01 162 GLY B C 1
ATOM 4938 O O . GLY B 1 168 ? -44.801 1.255 -6.504 1.00 17.13 162 GLY B O 1
ATOM 4939 N N . ILE B 1 169 ? -46.255 -0.177 -7.514 1.00 17.66 163 ILE B N 1
ATOM 4940 C CA . ILE B 1 169 ? -45.336 -1.300 -7.579 1.00 17.83 163 ILE B CA 1
ATOM 4941 C C . ILE B 1 169 ? -44.484 -1.199 -8.842 1.00 23.36 163 ILE B C 1
ATOM 4942 O O . ILE B 1 169 ? -45.006 -1.156 -9.950 1.00 26.75 163 ILE B O 1
ATOM 4947 N N . GLU B 1 170 ? -43.169 -1.155 -8.668 1.00 24.59 164 GLU B N 1
ATOM 4948 C CA . GLU B 1 170 ? -42.228 -1.087 -9.781 1.00 23.44 164 GLU B CA 1
ATOM 4949 C C . GLU B 1 170 ? -42.082 -2.461 -10.405 1.00 24.04 164 GLU B C 1
ATOM 4950 O O . GLU B 1 170 ? -41.846 -3.443 -9.701 1.00 21.28 164 GLU B O 1
ATOM 4956 N N . ILE B 1 171 ? -42.190 -2.531 -11.726 1.00 27.63 165 ILE B N 1
ATOM 4957 C CA . ILE B 1 171 ? -42.058 -3.797 -12.434 1.00 22.88 165 ILE B CA 1
ATOM 4958 C C . ILE B 1 171 ? -41.051 -3.666 -13.573 1.00 27.86 165 ILE B C 1
ATOM 4959 O O . ILE B 1 171 ? -41.093 -2.706 -14.335 1.00 34.22 165 ILE B O 1
ATOM 4964 N N . ASP B 1 172 ? -40.122 -4.616 -13.642 1.00 28.89 166 ASP B N 1
ATOM 4965 C CA . ASP B 1 172 ? -39.204 -4.767 -14.763 1.00 24.07 166 ASP B CA 1
ATOM 4966 C C . ASP B 1 172 ? -39.646 -6.030 -15.503 1.00 27.43 166 ASP B C 1
ATOM 4967 O O . ASP B 1 172 ? -39.406 -7.159 -15.055 1.00 24.07 166 ASP B O 1
ATOM 4972 N N . LEU B 1 173 ? -40.316 -5.826 -16.630 1.00 29.56 167 LEU B N 1
ATOM 4973 C CA . LEU B 1 173 ? -40.983 -6.907 -17.341 1.00 26.72 167 LEU B CA 1
ATOM 4974 C C . LEU B 1 173 ? -40.144 -7.392 -18.503 1.00 26.23 167 LEU B C 1
ATOM 4975 O O . LEU B 1 173 ? -39.677 -6.605 -19.312 1.00 33.95 167 LEU B O 1
ATOM 4980 N N . VAL B 1 174 ? -39.982 -8.699 -18.597 1.00 20.85 168 VAL B N 1
ATOM 4981 C CA . VAL B 1 174 ? -39.114 -9.277 -19.601 1.00 24.37 168 VAL B CA 1
ATOM 4982 C C . VAL B 1 174 ? -39.841 -10.352 -20.433 1.00 31.47 168 VAL B C 1
ATOM 4983 O O . VAL B 1 174 ? -40.699 -11.079 -19.920 1.00 25.19 168 VAL B O 1
ATOM 4987 N N . PHE B 1 175 ? -39.517 -10.432 -21.725 1.00 39.18 169 PHE B N 1
ATOM 4988 C CA . PHE B 1 175 ? -40.304 -11.255 -22.643 1.00 34.75 169 PHE B CA 1
ATOM 4989 C C . PHE B 1 175 ? -39.592 -12.468 -23.213 1.00 26.41 169 PHE B C 1
ATOM 4990 O O . PHE B 1 175 ? -38.401 -12.430 -23.471 1.00 29.56 169 PHE B O 1
ATOM 4998 N N . ALA B 1 176 ? -40.350 -13.531 -23.451 1.00 22.62 170 ALA B N 1
ATOM 4999 C CA . ALA B 1 176 ? -39.810 -14.720 -24.089 1.00 30.02 170 ALA B CA 1
ATOM 5000 C C . ALA B 1 176 ? -40.838 -15.410 -24.982 1.00 39.56 170 ALA B C 1
ATOM 5001 O O . ALA B 1 176 ? -42.012 -15.530 -24.614 1.00 38.19 170 ALA B O 1
ATOM 5003 N N . ARG B 1 177 ? -40.383 -15.867 -26.150 1.00 41.07 171 ARG B N 1
ATOM 5004 C CA . ARG B 1 177 ? -41.225 -16.608 -27.083 1.00 35.24 171 ARG B CA 1
ATOM 5005 C C . ARG B 1 177 ? -40.954 -18.098 -26.964 1.00 32.47 171 ARG B C 1
ATOM 5006 O O . ARG B 1 177 ? -39.828 -18.502 -26.731 1.00 38.98 171 ARG B O 1
ATOM 5014 N N . LEU B 1 178 ? -41.980 -18.919 -27.136 1.00 35.08 172 LEU B N 1
ATOM 5015 C CA . LEU B 1 178 ? -41.815 -20.362 -26.997 1.00 43.70 172 LEU B CA 1
ATOM 5016 C C . LEU B 1 178 ? -42.557 -21.134 -28.085 1.00 55.82 172 LEU B C 1
ATOM 5017 O O . LEU B 1 178 ? -43.741 -20.900 -28.317 1.00 61.13 172 LEU B O 1
ATOM 5022 N N . ALA B 1 179 ? -41.872 -22.070 -28.737 1.00 59.35 173 ALA B N 1
ATOM 5023 C CA . ALA B 1 179 ? -42.478 -22.855 -29.814 1.00 48.30 173 ALA B CA 1
ATOM 5024 C C . ALA B 1 179 ? -43.539 -23.809 -29.289 1.00 51.14 173 ALA B C 1
ATOM 5025 O O . ALA B 1 179 ? -43.338 -25.021 -29.279 1.00 56.70 173 ALA B O 1
ATOM 5027 N N . ILE B 1 180 ? -44.661 -23.261 -28.839 1.00 49.05 174 ILE B N 1
ATOM 5028 C CA . ILE B 1 180 ? -45.768 -24.068 -28.334 1.00 60.39 174 ILE B CA 1
ATOM 5029 C C . ILE B 1 180 ? -47.078 -23.397 -28.734 1.00 61.33 174 ILE B C 1
ATOM 5030 O O . ILE B 1 180 ? -47.122 -22.179 -28.920 1.00 58.70 174 ILE B O 1
ATOM 5035 N N . GLN B 1 181 ? -48.134 -24.191 -28.896 1.00 65.10 175 GLN B N 1
ATOM 5036 C CA . GLN B 1 181 ? -49.456 -23.657 -29.182 1.00 60.60 175 GLN B CA 1
ATOM 5037 C C . GLN B 1 181 ? -49.894 -22.770 -28.040 1.00 55.17 175 GLN B C 1
ATOM 5038 O O . GLN B 1 181 ? -50.143 -21.591 -28.234 1.00 58.62 175 GLN B O 1
ATOM 5044 N N . THR B 1 182 ? -49.988 -23.351 -26.847 1.00 55.43 176 THR B N 1
ATOM 5045 C CA . THR B 1 182 ? -50.512 -22.652 -25.677 1.00 53.53 176 THR B CA 1
ATOM 5046 C C . THR B 1 182 ? -49.573 -22.764 -24.472 1.00 55.83 176 THR B C 1
ATOM 5047 O O . THR B 1 182 ? -49.012 -23.833 -24.190 1.00 44.03 176 THR B O 1
ATOM 5051 N N . ILE B 1 183 ? -49.409 -21.647 -23.766 1.00 56.95 177 ILE B N 1
ATOM 5052 C CA . ILE B 1 183 ? -48.602 -21.607 -22.554 1.00 47.52 177 ILE B CA 1
ATOM 5053 C C . ILE B 1 183 ? -49.420 -22.119 -21.376 1.00 45.57 177 ILE B C 1
ATOM 5054 O O . ILE B 1 183 ? -50.390 -21.488 -20.966 1.00 49.56 177 ILE B O 1
ATOM 5059 N N . SER B 1 184 ? -49.012 -23.261 -20.833 1.00 52.87 178 SER B N 1
ATOM 5060 C CA . SER B 1 184 ? -49.766 -23.955 -19.788 1.00 57.09 178 SER B CA 1
ATOM 5061 C C . SER B 1 184 ? -49.915 -23.165 -18.482 1.00 54.58 178 SER B C 1
ATOM 5062 O O . SER B 1 184 ? -49.516 -22.001 -18.385 1.00 54.54 178 SER B O 1
ATOM 5065 N N . ASP B 1 185 ? -50.506 -23.804 -17.477 1.00 57.35 179 ASP B N 1
ATOM 5066 C CA . ASP B 1 185 ? -50.633 -23.176 -16.171 1.00 54.95 179 ASP B CA 1
ATOM 5067 C C . ASP B 1 185 ? -49.354 -23.408 -15.399 1.00 49.17 179 ASP B C 1
ATOM 5068 O O . ASP B 1 185 ? -48.837 -22.511 -14.736 1.00 42.30 179 ASP B O 1
ATOM 5073 N N . ASN B 1 186 ? -48.872 -24.640 -15.474 1.00 43.78 180 ASN B N 1
ATOM 5074 C CA . ASN B 1 186 ? -47.586 -24.983 -14.910 1.00 48.44 180 ASN B CA 1
ATOM 5075 C C . ASN B 1 186 ? -46.618 -25.325 -16.037 1.00 53.31 180 ASN B C 1
ATOM 5076 O O . ASN B 1 186 ? -46.128 -26.458 -16.167 1.00 43.24 180 ASN B O 1
ATOM 5081 N N . LEU B 1 187 ? -46.370 -24.327 -16.874 1.00 51.90 181 LEU B N 1
ATOM 5082 C CA . LEU B 1 187 ? -45.227 -24.376 -17.763 1.00 50.27 181 LEU B CA 1
ATOM 5083 C C . LEU B 1 187 ? -43.981 -24.429 -16.869 1.00 54.83 181 LEU B C 1
ATOM 5084 O O . LEU B 1 187 ? -43.756 -23.540 -16.039 1.00 52.07 181 LEU B O 1
ATOM 5089 N N . ASP B 1 188 ? -43.183 -25.478 -17.019 1.00 46.95 182 ASP B N 1
ATOM 5090 C CA . ASP B 1 188 ? -41.931 -25.557 -16.285 1.00 44.49 182 ASP B CA 1
ATOM 5091 C C . ASP B 1 188 ? -40.790 -25.125 -17.195 1.00 44.38 182 ASP B C 1
ATOM 5092 O O . ASP B 1 188 ? -40.499 -25.789 -18.194 1.00 46.41 182 ASP B O 1
ATOM 5097 N N . LEU B 1 189 ? -40.152 -24.008 -16.859 1.00 32.78 183 LEU B N 1
ATOM 5098 C CA . LEU B 1 189 ? -39.109 -23.455 -17.719 1.00 35.01 183 LEU B CA 1
ATOM 5099 C C . LEU B 1 189 ? -37.757 -24.080 -17.447 1.00 32.53 183 LEU B C 1
ATOM 5100 O O . LEU B 1 189 ? -36.738 -23.577 -17.908 1.00 27.77 183 LEU B O 1
ATOM 5105 N N . ARG B 1 190 ? -37.740 -25.168 -16.692 1.00 39.65 184 ARG B N 1
ATOM 5106 C CA . ARG B 1 190 ? -36.474 -25.716 -16.233 1.00 45.12 184 ARG B CA 1
ATOM 5107 C C . ARG B 1 190 ? -35.893 -26.711 -17.221 1.00 35.02 184 ARG B C 1
ATOM 5108 O O . ARG B 1 190 ? -34.682 -26.791 -17.389 1.00 37.04 184 ARG B O 1
ATOM 5116 N N . ASP B 1 191 ? -36.766 -27.470 -17.864 1.00 38.78 185 ASP B N 1
ATOM 5117 C CA . ASP B 1 191 ? -36.355 -28.426 -18.877 1.00 52.76 185 ASP B CA 1
ATOM 5118 C C . ASP B 1 191 ? -35.448 -27.739 -19.899 1.00 51.89 185 ASP B C 1
ATOM 5119 O O . ASP B 1 191 ? -35.849 -26.741 -20.491 1.00 49.80 185 ASP B O 1
ATOM 5124 N N . ASP B 1 192 ? -34.229 -28.250 -20.091 1.00 45.65 186 ASP B N 1
ATOM 5125 C CA . ASP B 1 192 ? -33.289 -27.643 -21.049 1.00 47.28 186 ASP B CA 1
ATOM 5126 C C . ASP B 1 192 ? -33.747 -27.730 -22.510 1.00 51.80 186 ASP B C 1
ATOM 5127 O O . ASP B 1 192 ? -33.226 -27.021 -23.375 1.00 47.30 186 ASP B O 1
ATOM 5132 N N . SER B 1 193 ? -34.717 -28.597 -22.781 1.00 52.51 187 SER B N 1
ATOM 5133 C CA . SER B 1 193 ? -35.283 -28.713 -24.118 1.00 47.09 187 SER B CA 1
ATOM 5134 C C . SER B 1 193 ? -35.896 -27.397 -24.586 1.00 55.25 187 SER B C 1
ATOM 5135 O O . SER B 1 193 ? -36.001 -27.162 -25.783 1.00 63.51 187 SER B O 1
ATOM 5138 N N . ARG B 1 194 ? -36.296 -26.543 -23.641 1.00 55.52 188 ARG B N 1
ATOM 5139 C CA . ARG B 1 194 ? -36.924 -25.260 -23.961 1.00 44.93 188 ARG B CA 1
ATOM 5140 C C . ARG B 1 194 ? -36.019 -24.421 -24.848 1.00 52.87 188 ARG B C 1
ATOM 5141 O O . ARG B 1 194 ? -36.496 -23.641 -25.668 1.00 63.98 188 ARG B O 1
ATOM 5149 N N . LEU B 1 195 ? -34.710 -24.595 -24.692 1.00 53.07 189 LEU B N 1
ATOM 5150 C CA . LEU B 1 195 ? -33.749 -23.660 -25.274 1.00 54.11 189 LEU B CA 1
ATOM 5151 C C . LEU B 1 195 ? -33.443 -23.888 -26.742 1.00 59.25 189 LEU B C 1
ATOM 5152 O O . LEU B 1 195 ? -33.082 -22.945 -27.446 1.00 60.36 189 LEU B O 1
ATOM 5157 N N . ARG B 1 196 ? -33.574 -25.134 -27.190 1.00 62.92 190 ARG B N 1
ATOM 5158 C CA . ARG B 1 196 ? -33.206 -25.510 -28.551 1.00 58.22 190 ARG B CA 1
ATOM 5159 C C . ARG B 1 196 ? -33.825 -24.589 -29.587 1.00 63.08 190 ARG B C 1
ATOM 5160 O O . ARG B 1 196 ? -35.029 -24.323 -29.552 1.00 59.77 190 ARG B O 1
ATOM 5168 N N . SER B 1 197 ? -32.977 -24.089 -30.484 1.00 67.62 191 SER B N 1
ATOM 5169 C CA . SER B 1 197 ? -33.404 -23.268 -31.614 1.00 71.58 191 SER B CA 1
ATOM 5170 C C . SER B 1 197 ? -34.189 -22.041 -31.173 1.00 68.38 191 SER B C 1
ATOM 5171 O O . SER B 1 197 ? -35.215 -21.696 -31.765 1.00 72.40 191 SER B O 1
ATOM 5174 N N . LEU B 1 198 ? -33.713 -21.388 -30.124 1.00 59.60 192 LEU B N 1
ATOM 5175 C CA . LEU B 1 198 ? -34.335 -20.151 -29.689 1.00 61.25 192 LEU B CA 1
ATOM 5176 C C . LEU B 1 198 ? -33.367 -19.011 -29.905 1.00 51.54 192 LEU B C 1
ATOM 5177 O O . LEU B 1 198 ? -32.160 -19.180 -29.723 1.00 48.15 192 LEU B O 1
ATOM 5182 N N . ASP B 1 199 ? -33.898 -17.859 -30.306 1.00 42.41 193 ASP B N 1
ATOM 5183 C CA . ASP B 1 199 ? -33.094 -16.653 -30.411 1.00 44.93 193 ASP B CA 1
ATOM 5184 C C . ASP B 1 199 ? -32.453 -16.431 -29.046 1.00 47.12 193 ASP B C 1
ATOM 5185 O O . ASP B 1 199 ? -33.098 -16.662 -28.022 1.00 55.25 193 ASP B O 1
ATOM 5190 N N . ILE B 1 200 ? -31.192 -16.011 -29.014 1.00 41.58 194 ILE B N 1
ATOM 5191 C CA . ILE B 1 200 ? -30.501 -15.866 -27.734 1.00 45.77 194 ILE B CA 1
ATOM 5192 C C . ILE B 1 200 ? -31.131 -14.803 -26.832 1.00 45.30 194 ILE B C 1
ATOM 5193 O O . ILE B 1 200 ? -30.964 -14.849 -25.614 1.00 43.60 194 ILE B O 1
ATOM 5198 N N . ARG B 1 201 ? -31.851 -13.856 -27.430 1.00 45.01 195 ARG B N 1
ATOM 5199 C CA . ARG B 1 201 ? -32.616 -12.871 -26.665 1.00 47.24 195 ARG B CA 1
ATOM 5200 C C . ARG B 1 201 ? -33.638 -13.580 -25.784 1.00 40.22 195 ARG B C 1
ATOM 5201 O O . ARG B 1 201 ? -33.697 -13.347 -24.574 1.00 34.43 195 ARG B O 1
ATOM 5209 N N . CYS B 1 202 ? -34.440 -14.438 -26.406 1.00 35.05 196 CYS B N 1
ATOM 5210 C CA . CYS B 1 202 ? -35.369 -15.286 -25.677 1.00 40.03 196 CYS B CA 1
ATOM 5211 C C . CYS B 1 202 ? -34.661 -16.080 -24.552 1.00 40.15 196 CYS B C 1
ATOM 5212 O O . CYS B 1 202 ? -35.109 -16.085 -23.402 1.00 34.03 196 CYS B O 1
ATOM 5215 N N . ILE B 1 203 ? -33.544 -16.722 -24.884 1.00 42.99 197 ILE B N 1
ATOM 5216 C CA . ILE B 1 203 ? -32.749 -17.478 -23.911 1.00 39.70 197 ILE B CA 1
ATOM 5217 C C . ILE B 1 203 ? -32.302 -16.651 -22.710 1.00 38.51 197 ILE B C 1
ATOM 5218 O O . ILE B 1 203 ? -32.390 -17.098 -21.562 1.00 37.44 197 ILE B O 1
ATOM 5223 N N . ARG B 1 204 ? -31.806 -15.449 -22.973 1.00 36.29 198 ARG B N 1
ATOM 5224 C CA . ARG B 1 204 ? -31.315 -14.603 -21.896 1.00 41.25 198 ARG B CA 1
ATOM 5225 C C . ARG B 1 204 ? -32.474 -14.083 -21.081 1.00 36.31 198 ARG B C 1
ATOM 5226 O O . ARG B 1 204 ? -32.292 -13.613 -19.962 1.00 41.59 198 ARG B O 1
ATOM 5234 N N . SER B 1 205 ? -33.667 -14.160 -21.655 1.00 33.33 199 SER B N 1
ATOM 5235 C CA . SER B 1 205 ? -34.870 -13.699 -20.984 1.00 27.93 199 SER B CA 1
ATOM 5236 C C . SER B 1 205 ? -35.464 -14.826 -20.136 1.00 28.65 199 SER B C 1
ATOM 5237 O O . SER B 1 205 ? -36.187 -14.589 -19.171 1.00 29.11 199 SER B O 1
ATOM 5240 N N . LEU B 1 206 ? -35.164 -16.063 -20.504 1.00 26.57 200 LEU B N 1
ATOM 5241 C CA . LEU B 1 206 ? -35.592 -17.193 -19.705 1.00 21.43 200 LEU B CA 1
ATOM 5242 C C . LEU B 1 206 ? -34.663 -17.381 -18.509 1.00 24.60 200 LEU B C 1
ATOM 5243 O O . LEU B 1 206 ? -35.065 -17.918 -17.474 1.00 22.71 200 LEU B O 1
ATOM 5248 N N . ASN B 1 207 ? -33.424 -16.921 -18.653 1.00 25.28 201 ASN B N 1
ATOM 5249 C CA . ASN B 1 207 ? -32.381 -17.196 -17.671 1.00 20.75 201 ASN B CA 1
ATOM 5250 C C . ASN B 1 207 ? -32.752 -16.852 -16.228 1.00 20.43 201 ASN B C 1
ATOM 5251 O O . ASN B 1 207 ? -32.529 -17.656 -15.310 1.00 15.44 201 ASN B O 1
ATOM 5256 N N . GLY B 1 208 ? -33.309 -15.655 -16.045 1.00 20.96 202 GLY B N 1
ATOM 5257 C CA . GLY B 1 208 ? -33.657 -15.151 -14.729 1.00 18.82 202 GLY B CA 1
ATOM 5258 C C . GLY B 1 208 ? -34.556 -16.105 -13.963 1.00 20.00 202 GLY B C 1
ATOM 5259 O O . GLY B 1 208 ? -34.256 -16.487 -12.832 1.00 18.11 202 GLY B O 1
ATOM 5260 N N . CYS B 1 209 ? -35.661 -16.505 -14.576 1.00 15.63 203 CYS B N 1
ATOM 5261 C CA . CYS B 1 209 ? -36.483 -17.528 -13.964 1.00 19.79 203 CYS B CA 1
ATOM 5262 C C . CYS B 1 209 ? -35.718 -18.825 -13.748 1.00 21.76 203 CYS B C 1
ATOM 5263 O O . CYS B 1 209 ? -35.749 -19.387 -12.655 1.00 19.97 203 CYS B O 1
ATOM 5266 N N . ARG B 1 210 ? -35.028 -19.298 -14.780 1.00 19.28 204 ARG B N 1
ATOM 5267 C CA . ARG B 1 210 ? -34.349 -20.578 -14.661 1.00 18.01 204 ARG B CA 1
ATOM 5268 C C . ARG B 1 210 ? -33.364 -20.573 -13.481 1.00 18.16 204 ARG B C 1
ATOM 5269 O O . ARG B 1 210 ? -33.379 -21.498 -12.667 1.00 13.47 204 ARG B O 1
ATOM 5277 N N . VAL B 1 211 ? -32.567 -19.509 -13.353 1.00 17.48 205 VAL B N 1
ATOM 5278 C CA . VAL B 1 211 ? -31.665 -19.365 -12.195 1.00 18.77 205 VAL B CA 1
ATOM 5279 C C . VAL B 1 211 ? -32.405 -19.299 -10.847 1.00 18.86 205 VAL B C 1
ATOM 5280 O O . VAL B 1 211 ? -32.123 -20.079 -9.933 1.00 17.89 205 VAL B O 1
ATOM 5284 N N . THR B 1 212 ? -33.358 -18.379 -10.733 1.00 17.62 206 THR B N 1
ATOM 5285 C CA . THR B 1 212 ? -34.115 -18.221 -9.495 1.00 16.77 206 THR B CA 1
ATOM 5286 C C . THR B 1 212 ? -34.804 -19.522 -9.049 1.00 20.10 206 THR B C 1
ATOM 5287 O O . THR B 1 212 ? -34.671 -19.931 -7.890 1.00 20.45 206 THR B O 1
ATOM 5291 N N . ASP B 1 213 ? -35.518 -20.176 -9.967 1.00 19.71 207 ASP B N 1
ATOM 5292 C CA . ASP B 1 213 ? -36.146 -21.457 -9.668 1.00 16.90 207 ASP B CA 1
ATOM 5293 C C . ASP B 1 213 ? -35.078 -22.456 -9.223 1.00 20.43 207 ASP B C 1
ATOM 5294 O O . ASP B 1 213 ? -35.313 -23.264 -8.321 1.00 22.24 207 ASP B O 1
ATOM 5299 N N . GLU B 1 214 ? -33.900 -22.390 -9.845 1.00 18.17 208 GLU B N 1
ATOM 5300 C CA . GLU B 1 214 ? -32.856 -23.388 -9.604 1.00 18.76 208 GLU B CA 1
ATOM 5301 C C . GLU B 1 214 ? -32.252 -23.244 -8.216 1.00 25.59 208 GLU B C 1
ATOM 5302 O O . GLU B 1 214 ? -31.956 -24.238 -7.538 1.00 25.90 208 GLU B O 1
ATOM 5308 N N . ILE B 1 215 ? -32.067 -21.999 -7.793 1.00 23.51 209 ILE B N 1
ATOM 5309 C CA . ILE B 1 215 ? -31.518 -21.726 -6.483 1.00 14.89 209 ILE B CA 1
ATOM 5310 C C . ILE B 1 215 ? -32.453 -22.266 -5.407 1.00 20.72 209 ILE B C 1
ATOM 5311 O O . ILE B 1 215 ? -32.015 -22.752 -4.364 1.00 21.96 209 ILE B O 1
ATOM 5316 N N . LEU B 1 216 ? -33.747 -22.213 -5.675 1.00 19.87 210 LEU B N 1
ATOM 5317 C CA . LEU B 1 216 ? -34.715 -22.668 -4.696 1.00 20.11 210 LEU B CA 1
ATOM 5318 C C . LEU B 1 216 ? -34.774 -24.191 -4.591 1.00 22.54 210 LEU B C 1
ATOM 5319 O O . LEU B 1 216 ? -35.223 -24.740 -3.576 1.00 27.42 210 LEU B O 1
ATOM 5324 N N . HIS B 1 217 ? -34.294 -24.886 -5.612 1.00 20.51 211 HIS B N 1
ATOM 5325 C CA . HIS B 1 217 ? -34.306 -26.342 -5.550 1.00 27.43 211 HIS B CA 1
ATOM 5326 C C . HIS B 1 217 ? -32.991 -26.894 -5.041 1.00 24.75 211 HIS B C 1
ATOM 5327 O O . HIS B 1 217 ? -32.919 -28.045 -4.619 1.00 31.87 211 HIS B O 1
ATOM 5334 N N . LEU B 1 218 ? -31.948 -26.077 -5.075 1.00 20.28 212 LEU B N 1
ATOM 5335 C CA . LEU B 1 218 ? -30.637 -26.543 -4.651 1.00 19.27 212 LEU B CA 1
ATOM 5336 C C . LEU B 1 218 ? -30.426 -26.302 -3.151 1.00 18.12 212 LEU B C 1
ATOM 5337 O O . LEU B 1 218 ? -29.328 -26.464 -2.616 1.00 14.98 212 LEU B O 1
ATOM 5342 N N . VAL B 1 219 ? -31.506 -25.935 -2.477 1.00 14.17 213 VAL B N 1
ATOM 5343 C CA . VAL B 1 219 ? -31.442 -25.528 -1.089 1.00 11.07 213 VAL B CA 1
ATOM 5344 C C . VAL B 1 219 ? -32.209 -26.533 -0.207 1.00 15.89 213 VAL B C 1
ATOM 5345 O O . VAL B 1 219 ? -33.369 -26.852 -0.478 1.00 16.94 213 VAL B O 1
ATOM 5349 N N . PRO B 1 220 ? -31.531 -27.097 0.810 1.00 13.72 214 PRO B N 1
ATOM 5350 C CA . PRO B 1 220 ? -32.175 -28.081 1.683 1.00 14.67 214 PRO B CA 1
ATOM 5351 C C . PRO B 1 220 ? -33.421 -27.587 2.431 1.00 15.35 214 PRO B C 1
ATOM 5352 O O . PRO B 1 220 ? -34.359 -28.348 2.609 1.00 22.26 214 PRO B O 1
ATOM 5356 N N . ASN B 1 221 ? -33.431 -26.336 2.860 1.00 16.18 215 ASN B N 1
ATOM 5357 C CA . ASN B 1 221 ? -34.556 -25.798 3.604 1.00 15.21 215 ASN B CA 1
ATOM 5358 C C . ASN B 1 221 ? -34.837 -24.392 3.095 1.00 15.71 215 ASN B C 1
ATOM 5359 O O . ASN B 1 221 ? -34.016 -23.483 3.284 1.00 14.47 215 ASN B O 1
ATOM 5364 N N . LYS B 1 222 ? -35.983 -24.209 2.445 1.00 13.03 216 LYS B N 1
ATOM 5365 C CA . LYS B 1 222 ? -36.301 -22.899 1.894 1.00 15.01 216 LYS B CA 1
ATOM 5366 C C . LYS B 1 222 ? -36.486 -21.845 2.988 1.00 15.48 216 LYS B C 1
ATOM 5367 O O . LYS B 1 222 ? -36.107 -20.693 2.801 1.00 16.51 216 LYS B O 1
ATOM 5373 N N . GLU B 1 223 ? -37.029 -22.240 4.135 1.00 15.62 217 GLU B N 1
ATOM 5374 C CA . GLU B 1 223 ? -37.312 -21.279 5.201 1.00 16.82 217 GLU B CA 1
ATOM 5375 C C . GLU B 1 223 ? -36.065 -20.640 5.785 1.00 14.41 217 GLU B C 1
ATOM 5376 O O . GLU B 1 223 ? -35.953 -19.419 5.841 1.00 18.05 217 GLU B O 1
ATOM 5382 N N . THR B 1 224 ? -35.129 -21.466 6.223 1.00 14.15 218 THR B N 1
ATOM 5383 C CA . THR B 1 224 ? -33.866 -20.961 6.751 1.00 17.40 218 THR B CA 1
ATOM 5384 C C . THR B 1 224 ? -33.059 -20.232 5.675 1.00 16.10 218 THR B C 1
ATOM 5385 O O . THR B 1 224 ? -32.281 -19.320 5.962 1.00 15.02 218 THR B O 1
ATOM 5389 N N . PHE B 1 225 ? -33.243 -20.644 4.430 1.00 14.22 219 PHE B N 1
ATOM 5390 C CA . PHE B 1 225 ? -32.570 -19.981 3.336 1.00 12.59 219 PHE B CA 1
ATOM 5391 C C . PHE B 1 225 ? -32.983 -18.509 3.267 1.00 12.88 219 PHE B C 1
ATOM 5392 O O . PHE B 1 225 ? -32.126 -17.626 3.358 1.00 10.20 219 PHE B O 1
ATOM 5400 N N . ARG B 1 226 ? -34.292 -18.262 3.140 1.00 11.99 220 ARG B N 1
ATOM 5401 C CA . ARG B 1 226 ? -34.822 -16.917 2.956 1.00 8.01 220 ARG B CA 1
ATOM 5402 C C . ARG B 1 226 ? -34.411 -16.004 4.079 1.00 10.05 220 ARG B C 1
ATOM 5403 O O . ARG B 1 226 ? -34.052 -14.853 3.848 1.00 10.06 220 ARG B O 1
ATOM 5411 N N . LEU B 1 227 ? -34.468 -16.502 5.303 1.00 10.71 221 LEU B N 1
ATOM 5412 C CA . LEU B 1 227 ? -34.145 -15.639 6.429 1.00 9.40 221 LEU B CA 1
ATOM 5413 C C . LEU B 1 227 ? -32.670 -15.272 6.376 1.00 8.30 221 LEU B C 1
ATOM 5414 O O . LEU B 1 227 ? -32.327 -14.101 6.479 1.00 8.89 221 LEU B O 1
ATOM 5419 N N . THR B 1 228 ? -31.804 -16.262 6.171 1.00 7.75 222 THR B N 1
ATOM 5420 C CA . THR B 1 228 ? -30.377 -15.991 6.101 1.00 8.84 222 THR B CA 1
ATOM 5421 C C . THR B 1 228 ? -30.093 -15.006 4.985 1.00 8.04 222 THR B C 1
ATOM 5422 O O . THR B 1 228 ? -29.288 -14.085 5.142 1.00 6.72 222 THR B O 1
ATOM 5426 N N . LEU B 1 229 ? -30.788 -15.186 3.870 1.00 7.95 223 LEU B N 1
ATOM 5427 C CA . LEU B 1 229 ? -30.579 -14.332 2.717 1.00 7.09 223 LEU B CA 1
ATOM 5428 C C . LEU B 1 229 ? -30.921 -12.890 3.053 1.00 8.41 223 LEU B C 1
ATOM 5429 O O . LEU B 1 229 ? -30.123 -11.990 2.791 1.00 8.49 223 LEU B O 1
ATOM 5434 N N . ARG B 1 230 ? -32.086 -12.666 3.648 1.00 7.49 224 ARG B N 1
ATOM 5435 C CA . ARG B 1 230 ? -32.450 -11.312 4.044 1.00 7.81 224 ARG B CA 1
ATOM 5436 C C . ARG B 1 230 ? -31.379 -10.720 4.954 1.00 8.23 224 ARG B C 1
ATOM 5437 O O . ARG B 1 230 ? -31.051 -9.530 4.859 1.00 7.29 224 ARG B O 1
ATOM 5445 N N . ALA B 1 231 ? -30.818 -11.554 5.822 1.00 7.37 225 ALA B N 1
ATOM 5446 C CA . ALA B 1 231 ? -29.795 -11.057 6.729 1.00 10.36 225 ALA B CA 1
ATOM 5447 C C . ALA B 1 231 ? -28.588 -10.606 5.918 1.00 12.27 225 ALA B C 1
ATOM 5448 O O . ALA B 1 231 ? -28.060 -9.507 6.124 1.00 9.17 225 ALA B O 1
ATOM 5450 N N . VAL B 1 232 ? -28.181 -11.449 4.971 1.00 10.10 226 VAL B N 1
ATOM 5451 C CA . VAL B 1 232 ? -26.937 -11.230 4.247 1.00 9.64 226 VAL B CA 1
ATOM 5452 C C . VAL B 1 232 ? -27.000 -9.985 3.346 1.00 8.63 226 VAL B C 1
ATOM 5453 O O . VAL B 1 232 ? -26.004 -9.262 3.219 1.00 7.52 226 VAL B O 1
ATOM 5457 N N . LYS B 1 233 ? -28.164 -9.716 2.755 1.00 5.77 227 LYS B N 1
ATOM 5458 C CA . LYS B 1 233 ? -28.292 -8.568 1.861 1.00 6.04 227 LYS B CA 1
ATOM 5459 C C . LYS B 1 233 ? -28.325 -7.285 2.681 1.00 9.93 227 LYS B C 1
ATOM 5460 O O . LYS B 1 233 ? -27.671 -6.285 2.342 1.00 9.47 227 LYS B O 1
ATOM 5466 N N . LEU B 1 234 ? -29.084 -7.329 3.774 1.00 8.82 228 LEU B N 1
ATOM 5467 C CA . LEU B 1 234 ? -29.169 -6.225 4.718 1.00 8.03 228 LEU B CA 1
ATOM 5468 C C . LEU B 1 234 ? -27.774 -5.822 5.195 1.00 10.80 228 LEU B C 1
ATOM 5469 O O . LEU B 1 234 ? -27.422 -4.635 5.250 1.00 12.12 228 LEU B O 1
ATOM 5474 N N . TRP B 1 235 ? -26.985 -6.829 5.539 1.00 8.62 229 TRP B N 1
ATOM 5475 C CA . TRP B 1 235 ? -25.624 -6.620 5.977 1.00 8.51 229 TRP B CA 1
ATOM 5476 C C . TRP B 1 235 ? -24.761 -6.052 4.861 1.00 11.10 229 TRP B C 1
ATOM 5477 O O . TRP B 1 235 ? -24.057 -5.073 5.075 1.00 13.82 229 TRP B O 1
ATOM 5488 N N . ALA B 1 236 ? -24.822 -6.651 3.671 1.00 10.46 230 ALA B N 1
ATOM 5489 C CA . ALA B 1 236 ? -24.041 -6.166 2.529 1.00 9.54 230 ALA B CA 1
ATOM 5490 C C . ALA B 1 236 ? -24.389 -4.719 2.156 1.00 11.02 230 ALA B C 1
ATOM 5491 O O . ALA B 1 236 ? -23.504 -3.891 1.899 1.00 8.80 230 ALA B O 1
ATOM 5493 N N . LYS B 1 237 ? -25.681 -4.413 2.133 1.00 10.75 231 LYS B N 1
ATOM 5494 C CA . LYS B 1 237 ? -26.098 -3.039 1.899 1.00 12.00 231 LYS B CA 1
ATOM 5495 C C . LYS B 1 237 ? -25.513 -2.147 2.991 1.00 14.09 231 LYS B C 1
ATOM 5496 O O . LYS B 1 237 ? -24.937 -1.109 2.702 1.00 12.75 231 LYS B O 1
ATOM 5502 N N . ARG B 1 238 ? -25.644 -2.569 4.244 1.00 12.51 232 ARG B N 1
ATOM 5503 C CA . ARG B 1 238 ? -25.127 -1.777 5.336 1.00 12.20 232 ARG B CA 1
ATOM 5504 C C . ARG B 1 238 ? -23.597 -1.599 5.275 1.00 15.71 232 ARG B C 1
ATOM 5505 O O . ARG B 1 238 ? -23.080 -0.562 5.687 1.00 19.95 232 ARG B O 1
ATOM 5513 N N . ARG B 1 239 ? -22.866 -2.563 4.726 1.00 13.20 233 ARG B N 1
ATOM 5514 C CA . ARG B 1 239 ? -21.416 -2.370 4.592 1.00 15.11 233 ARG B CA 1
ATOM 5515 C C . ARG B 1 239 ? -20.979 -1.840 3.211 1.00 15.81 233 ARG B C 1
ATOM 5516 O O . ARG B 1 239 ? -19.790 -1.859 2.879 1.00 14.53 233 ARG B O 1
ATOM 5524 N N . GLY B 1 240 ? -21.927 -1.378 2.404 1.00 13.78 234 GLY B N 1
ATOM 5525 C CA . GLY B 1 240 ? -21.585 -0.785 1.122 1.00 12.46 234 GLY B CA 1
ATOM 5526 C C . GLY B 1 240 ? -20.918 -1.709 0.111 1.00 10.36 234 GLY B C 1
ATOM 5527 O O . GLY B 1 240 ? -20.109 -1.261 -0.702 1.00 8.25 234 GLY B O 1
ATOM 5528 N N . ILE B 1 241 ? -21.237 -2.999 0.162 1.00 7.55 235 ILE B N 1
ATOM 5529 C CA . ILE B 1 241 ? -20.786 -3.920 -0.869 1.00 7.17 235 ILE B CA 1
ATOM 5530 C C . ILE B 1 241 ? -21.982 -4.572 -1.532 1.00 9.07 235 ILE B C 1
ATOM 5531 O O . ILE B 1 241 ? -21.940 -5.749 -1.900 1.00 8.79 235 ILE B O 1
ATOM 5536 N N . TYR B 1 242 ? -23.052 -3.798 -1.682 1.00 10.23 236 TYR B N 1
ATOM 5537 C CA . TYR B 1 242 ? -24.229 -4.284 -2.375 1.00 10.68 236 TYR B CA 1
ATOM 5538 C C . TYR B 1 242 ? -24.467 -3.444 -3.620 1.00 14.49 236 TYR B C 1
ATOM 5539 O O . TYR B 1 242 ? -25.050 -2.355 -3.528 1.00 16.51 236 TYR B O 1
ATOM 5548 N N . SER B 1 243 ? -24.015 -3.968 -4.770 1.00 13.90 237 SER B N 1
ATOM 5549 C CA . SER B 1 243 ? -24.085 -3.301 -6.089 1.00 8.38 237 SER B CA 1
ATOM 5550 C C . SER B 1 243 ? -23.277 -4.051 -7.144 1.00 10.64 237 SER B C 1
ATOM 5551 O O . SER B 1 243 ? -22.050 -4.000 -7.138 1.00 12.65 237 SER B O 1
ATOM 5554 N N . ASN B 1 244 ? -23.949 -4.737 -8.061 1.00 13.83 238 ASN B N 1
ATOM 5555 C CA . ASN B 1 244 ? -23.237 -5.487 -9.092 1.00 12.71 238 ASN B CA 1
ATOM 5556 C C . ASN B 1 244 ? -22.534 -4.567 -10.073 1.00 13.76 238 ASN B C 1
ATOM 5557 O O . ASN B 1 244 ? -21.443 -4.875 -10.570 1.00 13.81 238 ASN B O 1
ATOM 5562 N N . MET B 1 245 ? -23.155 -3.429 -10.345 1.00 12.21 239 MET B N 1
ATOM 5563 C CA . MET B 1 245 ? -22.657 -2.577 -11.409 1.00 14.27 239 MET B CA 1
ATOM 5564 C C . MET B 1 245 ? -21.412 -1.812 -11.000 1.00 14.23 239 MET B C 1
ATOM 5565 O O . MET B 1 245 ? -20.565 -1.506 -11.839 1.00 14.11 239 MET B O 1
ATOM 5570 N N . LEU B 1 246 ? -21.296 -1.518 -9.707 1.00 15.09 240 LEU B N 1
ATOM 5571 C CA . LEU B 1 246 ? -20.182 -0.723 -9.208 1.00 9.70 240 LEU B CA 1
ATOM 5572 C C . LEU B 1 246 ? -19.055 -1.622 -8.781 1.00 8.57 240 LEU B C 1
ATOM 5573 O O . LEU B 1 246 ? -18.067 -1.156 -8.212 1.00 9.19 240 LEU B O 1
ATOM 5578 N N . GLY B 1 247 ? -19.208 -2.913 -9.039 1.00 6.32 241 GLY B N 1
ATOM 5579 C CA . GLY B 1 247 ? -18.093 -3.821 -8.881 1.00 8.49 241 GLY B CA 1
ATOM 5580 C C . GLY B 1 247 ? -18.124 -4.663 -7.629 1.00 9.04 241 GLY B C 1
ATOM 5581 O O . GLY B 1 247 ? -17.134 -5.296 -7.258 1.00 7.42 241 GLY B O 1
ATOM 5582 N N . PHE B 1 248 ? -19.271 -4.683 -6.970 1.00 11.06 242 PHE B N 1
ATOM 5583 C CA . PHE B 1 248 ? -19.422 -5.526 -5.801 1.00 8.61 242 PHE B CA 1
ATOM 5584 C C . PHE B 1 248 ? -20.315 -6.691 -6.143 1.00 10.58 242 PHE B C 1
ATOM 5585 O O . PHE B 1 248 ? -20.198 -7.235 -7.238 1.00 12.76 242 PHE B O 1
ATOM 5593 N N . LEU B 1 249 ? -21.190 -7.085 -5.224 1.00 10.83 243 LEU B N 1
ATOM 5594 C CA . LEU B 1 249 ? -22.101 -8.201 -5.471 1.00 9.97 243 LEU B CA 1
ATOM 5595 C C . LEU B 1 249 ? -23.539 -7.744 -5.424 1.00 8.91 243 LEU B C 1
ATOM 5596 O O . LEU B 1 249 ? -23.902 -6.851 -4.650 1.00 7.71 243 LEU B O 1
ATOM 5601 N N . GLY B 1 250 ? -24.349 -8.366 -6.269 1.00 8.80 244 GLY B N 1
ATOM 5602 C CA . GLY B 1 250 ? -25.752 -8.027 -6.379 1.00 10.44 244 GLY B CA 1
ATOM 5603 C C . GLY B 1 250 ? -26.619 -9.171 -5.898 1.00 10.31 244 GLY B C 1
ATOM 5604 O O . GLY B 1 250 ? -26.098 -10.230 -5.543 1.00 8.13 244 GLY B O 1
ATOM 5605 N N . GLY B 1 251 ? -27.931 -8.940 -5.886 1.00 9.14 245 GLY B N 1
ATOM 5606 C CA . GLY B 1 251 ? -28.908 -9.907 -5.441 1.00 7.61 245 GLY B CA 1
ATOM 5607 C C . GLY B 1 251 ? -28.624 -11.357 -5.775 1.00 9.08 245 GLY B C 1
ATOM 5608 O O . GLY B 1 251 ? -28.522 -12.167 -4.866 1.00 8.79 245 GLY B O 1
ATOM 5609 N N . VAL B 1 252 ? -28.479 -11.695 -7.053 1.00 7.59 246 VAL B N 1
ATOM 5610 C CA . VAL B 1 252 ? -28.309 -13.095 -7.414 1.00 6.69 246 VAL B CA 1
ATOM 5611 C C . VAL B 1 252 ? -27.047 -13.692 -6.868 1.00 7.57 246 VAL B C 1
ATOM 5612 O O . VAL B 1 252 ? -27.019 -14.869 -6.539 1.00 9.92 246 VAL B O 1
ATOM 5616 N N . SER B 1 253 ? -25.982 -12.908 -6.804 1.00 6.93 247 SER B N 1
ATOM 5617 C CA . SER B 1 253 ? -24.729 -13.448 -6.302 1.00 7.53 247 SER B CA 1
ATOM 5618 C C . SER B 1 253 ? -24.869 -13.705 -4.809 1.00 7.70 247 SER B C 1
ATOM 5619 O O . SER B 1 253 ? -24.442 -14.730 -4.295 1.00 9.15 247 SER B O 1
ATOM 5622 N N . TRP B 1 254 ? -25.503 -12.784 -4.110 1.00 7.15 248 TRP B N 1
ATOM 5623 C CA . TRP B 1 254 ? -25.657 -12.970 -2.694 1.00 5.45 248 TRP B CA 1
ATOM 5624 C C . TRP B 1 254 ? -26.485 -14.204 -2.429 1.00 6.40 248 TRP B C 1
ATOM 5625 O O . TRP B 1 254 ? -26.157 -14.994 -1.551 1.00 8.63 248 TRP B O 1
ATOM 5636 N N . ALA B 1 255 ? -27.533 -14.405 -3.213 1.00 6.13 249 ALA B N 1
ATOM 5637 C CA . ALA B 1 255 ? -28.417 -15.531 -2.966 1.00 6.00 249 ALA B CA 1
ATOM 5638 C C . ALA B 1 255 ? -27.691 -16.857 -3.220 1.00 7.70 249 ALA B C 1
ATOM 5639 O O . ALA B 1 255 ? -27.892 -17.862 -2.513 1.00 5.44 249 ALA B O 1
ATOM 5641 N N . MET B 1 256 ? -26.812 -16.850 -4.208 1.00 6.71 250 MET B N 1
ATOM 5642 C CA . MET B 1 256 ? -26.062 -18.055 -4.480 1.00 7.5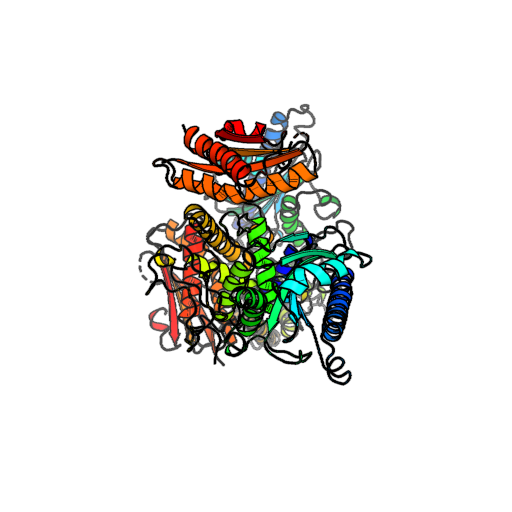7 250 MET B CA 1
ATOM 5643 C C . MET B 1 256 ? -25.066 -18.363 -3.357 1.00 8.38 250 MET B C 1
ATOM 5644 O O . MET B 1 256 ? -24.918 -19.520 -2.957 1.00 9.68 250 MET B O 1
ATOM 5649 N N . LEU B 1 257 ? -24.406 -17.334 -2.834 1.00 6.97 251 LEU B N 1
ATOM 5650 C CA . LEU B 1 257 ? -23.481 -17.528 -1.724 1.00 6.40 251 LEU B CA 1
ATOM 5651 C C . LEU B 1 257 ? -24.235 -18.061 -0.517 1.00 8.31 251 LEU B C 1
ATOM 5652 O O . LEU B 1 257 ? -23.766 -18.967 0.159 1.00 10.31 251 LEU B O 1
ATOM 5657 N N . VAL B 1 258 ? -25.410 -17.510 -0.238 1.00 7.34 252 VAL B N 1
ATOM 5658 C CA . VAL B 1 258 ? -26.157 -18.001 0.907 1.00 7.97 252 VAL B CA 1
ATOM 5659 C C . VAL B 1 258 ? -26.635 -19.419 0.638 1.00 10.69 252 VAL B C 1
ATOM 5660 O O . VAL B 1 258 ? -26.639 -20.255 1.537 1.00 12.85 252 VAL B O 1
ATOM 5664 N N . ALA B 1 259 ? -27.024 -19.692 -0.603 1.00 9.06 253 ALA B N 1
ATOM 5665 C CA . ALA B 1 259 ? -27.471 -21.021 -0.947 1.00 6.88 253 ALA B CA 1
ATOM 5666 C C . ALA B 1 259 ? -26.340 -21.998 -0.695 1.00 9.25 253 ALA B C 1
ATOM 5667 O O . ALA B 1 259 ? -26.555 -23.070 -0.143 1.00 13.78 253 ALA B O 1
ATOM 5669 N N . ARG B 1 260 ? -25.125 -21.632 -1.077 1.00 8.16 254 ARG B N 1
ATOM 5670 C CA . ARG B 1 260 ? -23.988 -22.523 -0.850 1.00 11.98 254 ARG B CA 1
ATOM 5671 C C . ARG B 1 260 ? -23.819 -22.835 0.653 1.00 12.01 254 ARG B C 1
ATOM 5672 O O . ARG B 1 260 ? -23.665 -23.995 1.053 1.00 10.69 254 ARG B O 1
ATOM 5680 N N . THR B 1 261 ? -23.866 -21.793 1.478 1.00 9.77 255 THR B N 1
ATOM 5681 C CA . THR B 1 261 ? -23.803 -21.947 2.923 1.00 8.37 255 THR B CA 1
ATOM 5682 C C . THR B 1 261 ? -24.874 -22.885 3.453 1.00 10.40 255 THR B C 1
ATOM 5683 O O . THR B 1 261 ? -24.612 -23.700 4.347 1.00 10.35 255 THR B O 1
ATOM 5687 N N . CYS B 1 262 ? -26.070 -22.773 2.890 1.00 8.56 256 CYS B N 1
ATOM 5688 C CA . CYS B 1 262 ? -27.173 -23.635 3.270 1.00 10.13 256 CYS B CA 1
ATOM 5689 C C . CYS B 1 262 ? -26.936 -25.111 2.956 1.00 11.65 256 CYS B C 1
ATOM 5690 O O . CYS B 1 262 ? -27.395 -25.998 3.675 1.00 10.84 256 CYS B O 1
ATOM 5693 N N . GLN B 1 263 ? -26.203 -25.388 1.893 1.00 11.30 257 GLN B N 1
ATOM 5694 C CA . GLN B 1 263 ? -25.965 -26.774 1.555 1.00 11.04 257 GLN B CA 1
ATOM 5695 C C . GLN B 1 263 ? -24.952 -27.387 2.511 1.00 8.72 257 GLN B C 1
ATOM 5696 O O . GLN B 1 263 ? -24.997 -28.573 2.800 1.00 13.02 257 GLN B O 1
ATOM 5702 N N . LEU B 1 264 ? -24.037 -26.574 3.006 1.00 9.35 258 LEU B N 1
ATOM 5703 C CA . LEU B 1 264 ? -22.972 -27.083 3.865 1.00 10.80 258 LEU B CA 1
ATOM 5704 C C . LEU B 1 264 ? -23.453 -27.288 5.292 1.00 13.65 258 LEU B C 1
ATOM 5705 O O . LEU B 1 264 ? -22.846 -28.038 6.041 1.00 16.37 258 LEU B O 1
ATOM 5710 N N . TYR B 1 265 ? -24.527 -26.595 5.664 1.00 11.52 259 TYR B N 1
ATOM 5711 C CA . TYR B 1 265 ? -25.108 -26.695 6.992 1.00 11.14 259 TYR B CA 1
ATOM 5712 C C . TYR B 1 265 ? -26.625 -26.737 6.869 1.00 15.89 259 TYR B C 1
ATOM 5713 O O . TYR B 1 265 ? -27.297 -25.739 7.145 1.00 19.50 259 TYR B O 1
ATOM 5722 N N . PRO B 1 266 ? -27.173 -27.895 6.462 1.00 12.65 260 PRO B N 1
ATOM 5723 C CA . PRO B 1 266 ? -28.580 -28.001 6.061 1.00 14.19 260 PRO B CA 1
ATOM 5724 C C . PRO B 1 266 ? -29.571 -28.076 7.213 1.00 14.26 260 PRO B C 1
ATOM 5725 O O . PRO B 1 266 ? -30.768 -27.937 7.001 1.00 19.81 260 PRO B O 1
ATOM 5729 N N . ASN B 1 267 ? -29.092 -28.287 8.425 1.00 17.31 261 ASN B N 1
ATOM 5730 C CA . ASN B 1 267 ? -30.005 -28.358 9.553 1.00 15.71 261 ASN B CA 1
ATOM 5731 C C . ASN B 1 267 ? -29.935 -27.132 10.445 1.00 12.54 261 ASN B C 1
ATOM 5732 O O . ASN B 1 267 ? -30.714 -26.996 11.381 1.00 16.60 261 ASN B O 1
ATOM 5737 N N . ALA B 1 268 ? -29.034 -26.217 10.125 1.00 9.11 262 ALA B N 1
ATOM 5738 C CA . ALA B 1 268 ? -28.772 -25.096 11.013 1.00 13.26 262 ALA B CA 1
ATOM 5739 C C . ALA B 1 268 ? -29.942 -24.132 11.071 1.00 11.79 262 ALA B C 1
ATOM 5740 O O . ALA B 1 268 ? -30.736 -24.059 10.139 1.00 12.65 262 ALA B O 1
ATOM 5742 N N . ALA B 1 269 ? -30.045 -23.411 12.181 1.00 9.31 263 ALA B N 1
ATOM 5743 C CA . ALA B 1 269 ? -31.015 -22.341 12.321 1.00 9.48 263 ALA B CA 1
ATOM 5744 C C . ALA B 1 269 ? -30.457 -21.143 11.599 1.00 11.22 263 ALA B C 1
ATOM 5745 O O . ALA B 1 269 ? -29.245 -21.038 11.434 1.00 14.61 263 ALA B O 1
ATOM 5747 N N . ALA B 1 270 ? -31.320 -20.226 11.184 1.00 11.36 264 ALA B N 1
ATOM 5748 C CA . ALA B 1 270 ? -30.854 -19.066 10.424 1.00 14.31 264 ALA B CA 1
ATOM 5749 C C . ALA B 1 270 ? -29.684 -18.351 11.108 1.00 14.47 264 ALA B C 1
ATOM 5750 O O . ALA B 1 270 ? -28.730 -17.926 10.453 1.00 15.70 264 ALA B O 1
ATOM 5752 N N . SER B 1 271 ? -29.749 -18.249 12.427 1.00 13.06 265 SER B N 1
ATOM 5753 C CA . SER B 1 271 ? -28.733 -17.529 13.165 1.00 13.52 265 SER B CA 1
ATOM 5754 C C . SER B 1 271 ? -27.383 -18.181 12.982 1.00 12.83 265 SER B C 1
ATOM 5755 O O . SER B 1 271 ? -26.383 -17.489 12.842 1.00 13.98 265 SER B O 1
ATOM 5758 N N . THR B 1 272 ? -27.336 -19.507 12.996 1.00 11.12 266 THR B N 1
ATOM 5759 C CA . THR B 1 272 ? -26.043 -20.160 12.803 1.00 16.81 266 THR B CA 1
ATOM 5760 C C . THR B 1 272 ? -25.646 -20.093 11.314 1.00 15.66 266 THR B C 1
ATOM 5761 O O . THR B 1 272 ? -24.479 -19.895 10.973 1.00 15.69 266 THR B O 1
ATOM 5765 N N . LEU B 1 273 ? -26.626 -20.200 10.430 1.00 11.33 267 LEU B N 1
ATOM 5766 C CA . LEU B 1 273 ? -26.346 -20.014 9.025 1.00 10.75 267 LEU B CA 1
ATOM 5767 C C . LEU B 1 273 ? -25.629 -18.690 8.738 1.00 10.29 267 LEU B C 1
ATOM 5768 O O . LEU B 1 273 ? -24.626 -18.687 8.033 1.00 10.07 267 LEU B O 1
ATOM 5773 N N . VAL B 1 274 ? -26.100 -17.580 9.297 1.00 8.10 268 VAL B N 1
ATOM 5774 C CA . VAL B 1 274 ? -25.421 -16.314 9.038 1.00 9.54 268 VAL B CA 1
ATOM 5775 C C . VAL B 1 274 ? -23.965 -16.417 9.491 1.00 12.62 268 VAL B C 1
ATOM 5776 O O . VAL B 1 274 ? -23.038 -16.046 8.765 1.00 10.43 268 VAL B O 1
ATOM 5780 N N . HIS B 1 275 ? -23.764 -16.959 10.683 1.00 11.10 269 HIS B N 1
ATOM 5781 C CA . HIS B 1 275 ? -22.418 -17.118 11.193 1.00 11.03 269 HIS B CA 1
ATOM 5782 C C . HIS B 1 275 ? -21.574 -18.048 10.309 1.00 14.03 269 HIS B C 1
ATOM 5783 O O . HIS B 1 275 ? -20.424 -17.735 9.997 1.00 11.62 269 HIS B O 1
ATOM 5790 N N . LYS B 1 276 ? -22.138 -19.189 9.913 1.00 12.66 270 LYS B N 1
ATOM 5791 C CA . LYS B 1 276 ? -21.409 -20.120 9.063 1.00 10.61 270 LYS B CA 1
ATOM 5792 C C . LYS B 1 276 ? -21.110 -19.490 7.709 1.00 13.04 270 LYS B C 1
ATOM 5793 O O . LYS B 1 276 ? -20.095 -19.795 7.103 1.00 14.47 270 LYS B O 1
ATOM 5799 N N . PHE B 1 277 ? -21.995 -18.615 7.238 1.00 11.69 271 PHE B N 1
ATOM 5800 C CA . PHE B 1 277 ? -21.756 -17.854 6.012 1.00 11.19 271 PHE B CA 1
ATOM 5801 C C . PHE B 1 277 ? -20.409 -17.130 6.071 1.00 12.80 271 PHE B C 1
ATOM 5802 O O . PHE B 1 277 ? -19.571 -17.283 5.186 1.00 13.17 271 PHE B O 1
ATOM 5810 N N . PHE B 1 278 ? -20.191 -16.351 7.122 1.00 13.52 272 PHE B N 1
ATOM 5811 C CA . PHE B 1 278 ? -18.919 -15.659 7.263 1.00 13.09 272 PHE B CA 1
ATOM 5812 C C . PHE B 1 278 ? -17.785 -16.648 7.497 1.00 13.31 272 PHE B C 1
ATOM 5813 O O . PHE B 1 278 ? -16.651 -16.412 7.116 1.00 14.95 272 PHE B O 1
ATOM 5821 N N . LEU B 1 279 ? -18.099 -17.776 8.106 1.00 15.38 273 LEU B N 1
ATOM 5822 C CA . LEU B 1 279 ? -17.079 -18.770 8.386 1.00 15.62 273 LEU B CA 1
ATOM 5823 C C . LEU B 1 279 ? -16.554 -19.328 7.075 1.00 14.55 273 LEU B C 1
ATOM 5824 O O . LEU B 1 279 ? -15.351 -19.402 6.879 1.00 23.07 273 LEU B O 1
ATOM 5829 N N . VAL B 1 280 ? -17.454 -19.711 6.177 1.00 10.75 274 VAL B N 1
ATOM 5830 C CA . VAL B 1 280 ? -17.057 -20.322 4.912 1.00 11.85 274 VAL B CA 1
ATOM 5831 C C . VAL B 1 280 ? -16.392 -19.324 3.978 1.00 14.42 274 VAL B C 1
ATOM 5832 O O . VAL B 1 280 ? -15.278 -19.561 3.517 1.00 17.72 274 VAL B O 1
ATOM 5836 N N . PHE B 1 281 ? -17.070 -18.215 3.692 1.00 12.54 275 PHE B N 1
ATOM 5837 C CA . PHE B 1 281 ? -16.568 -17.281 2.681 1.00 13.10 275 PHE B CA 1
ATOM 5838 C C . PHE B 1 281 ? -15.463 -16.304 3.106 1.00 16.48 275 PHE B C 1
ATOM 5839 O O . PHE B 1 281 ? -14.870 -15.655 2.238 1.00 19.19 275 PHE B O 1
ATOM 5847 N N . SER B 1 282 ? -15.162 -16.209 4.404 1.00 10.87 276 SER B N 1
ATOM 5848 C CA . SER B 1 282 ? -13.994 -15.441 4.819 1.00 10.16 276 SER B CA 1
ATOM 5849 C C . SER B 1 282 ? -12.696 -16.224 4.549 1.00 14.80 276 SER B C 1
ATOM 5850 O O . SER B 1 282 ? -11.608 -15.645 4.526 1.00 16.92 276 SER B O 1
ATOM 5853 N N . LYS B 1 283 ? -12.817 -17.532 4.322 1.00 14.44 277 LYS B N 1
ATOM 5854 C CA . LYS B 1 283 ? -11.653 -18.392 4.089 1.00 12.51 277 LYS B CA 1
ATOM 5855 C C . LYS B 1 283 ? -11.645 -19.043 2.704 1.00 13.66 277 LYS B C 1
ATOM 5856 O O . LYS B 1 283 ? -10.714 -19.772 2.350 1.00 13.61 277 LYS B O 1
ATOM 5862 N N . TRP B 1 284 ? -12.679 -18.743 1.922 1.00 13.73 278 TRP B N 1
ATOM 5863 C CA . TRP B 1 284 ? -12.809 -19.234 0.555 1.00 11.16 278 TRP B CA 1
ATOM 5864 C C . TRP B 1 284 ? -11.623 -18.830 -0.321 1.00 10.36 278 TRP B C 1
ATOM 5865 O O . TRP B 1 284 ? -11.325 -17.648 -0.478 1.00 12.03 278 TRP B O 1
ATOM 5876 N N . GLU B 1 285 ? -10.961 -19.823 -0.905 1.00 12.63 279 GLU B N 1
ATOM 5877 C CA . GLU B 1 285 ? -9.808 -19.577 -1.764 1.00 12.38 279 GLU B CA 1
ATOM 5878 C C . GLU B 1 285 ? -10.175 -19.129 -3.191 1.00 14.92 279 GLU B C 1
ATOM 5879 O O . GLU B 1 285 ? -10.190 -19.928 -4.134 1.00 11.67 279 GLU B O 1
ATOM 5885 N N . TRP B 1 286 ? -10.452 -17.841 -3.348 1.00 12.22 280 TRP B N 1
ATOM 5886 C CA . TRP B 1 286 ? -10.642 -17.282 -4.674 1.00 11.30 280 TRP B CA 1
ATOM 5887 C C . TRP B 1 286 ? -9.362 -17.459 -5.491 1.00 13.03 280 TRP B C 1
ATOM 5888 O O . TRP B 1 286 ? -8.258 -17.393 -4.948 1.00 12.23 280 TRP B O 1
ATOM 5899 N N . PRO B 1 287 ? -9.502 -17.648 -6.809 1.00 12.65 281 PRO B N 1
ATOM 5900 C CA . PRO B 1 287 ? -10.784 -17.677 -7.517 1.00 11.53 281 PRO B CA 1
ATOM 5901 C C . PRO B 1 287 ? -11.393 -19.066 -7.781 1.00 12.51 281 PRO B C 1
ATOM 5902 O O . PRO B 1 287 ? -11.805 -19.304 -8.914 1.00 16.28 281 PRO B O 1
ATOM 5906 N N . ASN B 1 288 ? -11.450 -19.963 -6.801 1.00 12.71 282 ASN B N 1
ATOM 5907 C CA . ASN B 1 288 ? -12.151 -21.224 -7.019 1.00 11.49 282 ASN B CA 1
ATOM 5908 C C . ASN B 1 288 ? -13.606 -20.867 -7.201 1.00 11.34 282 ASN B C 1
ATOM 5909 O O . ASN B 1 288 ? -14.151 -20.082 -6.431 1.00 10.31 282 ASN B O 1
ATOM 5914 N N . PRO B 1 289 ? -14.241 -21.414 -8.238 1.00 10.00 283 PRO B N 1
ATOM 5915 C CA . PRO B 1 289 ? -15.638 -21.029 -8.442 1.00 11.93 283 PRO B CA 1
ATOM 5916 C C . PRO B 1 289 ? -16.533 -21.530 -7.312 1.00 11.22 283 PRO B C 1
ATOM 5917 O O . PRO B 1 289 ? -16.237 -22.556 -6.694 1.00 11.95 283 PRO B O 1
ATOM 5921 N N . VAL B 1 290 ? -17.591 -20.781 -7.032 1.00 7.79 284 VAL B N 1
ATOM 5922 C CA . VAL B 1 290 ? -18.618 -21.239 -6.128 1.00 9.39 284 VAL B CA 1
ATOM 5923 C C . VAL B 1 290 ? -19.664 -21.891 -6.976 1.00 8.57 284 VAL B C 1
ATOM 5924 O O . VAL B 1 290 ? -20.269 -21.226 -7.801 1.00 12.11 284 VAL B O 1
ATOM 5928 N N . LEU B 1 291 ? -19.878 -23.188 -6.772 1.00 12.41 285 LEU B N 1
ATOM 5929 C CA . LEU B 1 291 ? -20.870 -23.941 -7.546 1.00 15.26 285 LEU B CA 1
ATOM 5930 C C . LEU B 1 291 ? -21.990 -24.538 -6.692 1.00 13.23 285 LEU B C 1
ATOM 5931 O O . LEU B 1 291 ? -21.743 -25.092 -5.617 1.00 20.16 285 LEU B O 1
ATOM 5936 N N . LEU B 1 292 ? -23.217 -24.456 -7.191 1.00 11.14 286 LEU B N 1
ATOM 5937 C CA . LEU B 1 292 ? -24.358 -25.006 -6.474 1.00 14.60 286 LEU B CA 1
ATOM 5938 C C . LEU B 1 292 ? -24.717 -26.419 -6.933 1.00 14.25 286 LEU B C 1
ATOM 5939 O O . LEU B 1 292 ? -25.398 -27.148 -6.227 1.00 17.02 286 LEU B O 1
ATOM 5944 N N . LYS B 1 293 ? -24.268 -26.802 -8.120 1.00 18.43 287 LYS B N 1
ATOM 5945 C CA . LYS B 1 293 ? -24.418 -28.185 -8.572 1.00 24.63 287 LYS B CA 1
ATOM 5946 C C . LYS B 1 293 ? -23.420 -28.520 -9.666 1.00 27.15 287 LYS B C 1
ATOM 5947 O O . LYS B 1 293 ? -22.806 -27.624 -10.252 1.00 24.07 287 LYS B O 1
ATOM 5953 N N . GLN B 1 294 ? -23.244 -29.815 -9.915 1.00 33.21 288 GLN B N 1
ATOM 5954 C CA . GLN B 1 294 ? -22.340 -30.273 -10.964 1.00 33.06 288 GLN B CA 1
ATOM 5955 C C . GLN B 1 294 ? -22.898 -29.896 -12.319 1.00 32.55 288 GLN B C 1
ATOM 5956 O O . GLN B 1 294 ? -23.978 -30.345 -12.689 1.00 39.08 288 GLN B O 1
ATOM 5962 N N . PRO B 1 295 ? -22.161 -29.056 -13.057 1.00 36.30 289 PRO B N 1
ATOM 5963 C CA . PRO B 1 295 ? -22.584 -28.506 -14.350 1.00 34.74 289 PRO B CA 1
ATOM 5964 C C . PRO B 1 295 ? -22.579 -29.580 -15.428 1.00 42.34 289 PRO B C 1
ATOM 5965 O O . PRO B 1 295 ? -21.501 -29.916 -15.917 1.00 55.25 289 PRO B O 1
ATOM 5969 N N . GLU B 1 296 ? -23.740 -30.112 -15.800 1.00 44.60 290 GLU B N 1
ATOM 5970 C CA . GLU B 1 296 ? -23.762 -31.222 -16.759 1.00 51.48 290 GLU B CA 1
ATOM 5971 C C . GLU B 1 296 ? -23.351 -30.785 -18.165 1.00 58.88 290 GLU B C 1
ATOM 5972 O O . GLU B 1 296 ? -23.350 -29.589 -18.492 1.00 50.02 290 GLU B O 1
ATOM 5978 N N . GLU B 1 297 ? -22.971 -31.767 -18.977 1.00 63.91 291 GLU B N 1
ATOM 5979 C CA . GLU B 1 297 ? -22.655 -31.529 -20.380 1.00 59.43 291 GLU B CA 1
ATOM 5980 C C . GLU B 1 297 ? -23.944 -31.485 -21.202 1.00 45.92 291 GLU B C 1
ATOM 5981 O O . GLU B 1 297 ? -24.869 -32.267 -20.971 1.00 35.75 291 GLU B O 1
ATOM 5987 N N . SER B 1 298 ? -23.999 -30.556 -22.151 1.00 49.21 292 SER B N 1
ATOM 5988 C CA . SER B 1 298 ? -25.180 -30.378 -22.996 1.00 49.72 292 SER B CA 1
ATOM 5989 C C . SER B 1 298 ? -24.798 -30.328 -24.481 1.00 51.72 292 SER B C 1
ATOM 5990 O O . SER B 1 298 ? -23.713 -29.858 -24.846 1.00 43.02 292 SER B O 1
ATOM 5993 N N . ASN B 1 299 ? -25.690 -30.834 -25.330 1.00 57.80 293 ASN B N 1
ATOM 5994 C CA . ASN B 1 299 ? -25.501 -30.763 -26.774 1.00 53.72 293 ASN B CA 1
ATOM 5995 C C . ASN B 1 299 ? -25.966 -29.420 -27.321 1.00 49.93 293 ASN B C 1
ATOM 5996 O O . ASN B 1 299 ? -25.806 -29.139 -28.509 1.00 47.88 293 ASN B O 1
ATOM 6001 N N . LEU B 1 300 ? -26.539 -28.592 -26.446 1.00 45.42 294 LEU B N 1
ATOM 6002 C CA . LEU B 1 300 ? -27.024 -27.269 -26.842 1.00 48.57 294 LEU B CA 1
ATOM 6003 C C . LEU B 1 300 ? -25.856 -26.388 -27.243 1.00 45.66 294 LEU B C 1
ATOM 6004 O O . LEU B 1 300 ? -25.997 -25.478 -28.069 1.00 46.16 294 LEU B O 1
ATOM 6009 N N . ASN B 1 301 ? -24.705 -26.681 -26.646 1.00 42.08 295 ASN B N 1
ATOM 6010 C CA . ASN B 1 301 ? -23.462 -25.983 -26.932 1.00 45.51 295 ASN B CA 1
ATOM 6011 C C . ASN B 1 301 ? -23.617 -24.464 -27.026 1.00 46.73 295 ASN B C 1
ATOM 6012 O O . ASN B 1 301 ? -23.415 -23.866 -28.087 1.00 41.03 295 ASN B O 1
ATOM 6017 N N . LEU B 1 302 ? -24.008 -23.855 -25.910 1.00 45.61 296 LEU B N 1
ATOM 6018 C CA . LEU B 1 302 ? -24.043 -22.403 -25.796 1.00 36.99 296 LEU B CA 1
ATOM 6019 C C . LEU B 1 302 ? -22.801 -21.981 -25.018 1.00 32.24 296 LEU B C 1
ATOM 6020 O O . LEU B 1 302 ? -22.188 -22.813 -24.341 1.00 29.44 296 LEU B O 1
ATOM 6025 N N . PRO B 1 303 ? -22.402 -20.702 -25.141 1.00 25.59 297 PRO B N 1
ATOM 6026 C CA . PRO B 1 303 ? -21.278 -20.127 -24.384 1.00 25.12 297 PRO B CA 1
ATOM 6027 C C . PRO B 1 303 ? -21.389 -20.319 -22.864 1.00 25.05 297 PRO B C 1
ATOM 6028 O O . PRO B 1 303 ? -22.342 -19.870 -22.224 1.00 25.15 297 PRO B O 1
ATOM 6032 N N . VAL B 1 304 ? -20.392 -20.977 -22.291 1.00 22.29 298 VAL B N 1
ATOM 6033 C CA . VAL B 1 304 ? -20.420 -21.327 -20.883 1.00 19.66 298 VAL B CA 1
ATOM 6034 C C . VAL B 1 304 ? -19.163 -20.803 -20.158 1.00 24.43 298 VAL B C 1
ATOM 6035 O O . VAL B 1 304 ? -18.134 -20.543 -20.793 1.00 26.82 298 VAL B O 1
ATOM 6039 N N . TRP B 1 305 ? -19.272 -20.579 -18.848 1.00 17.44 299 TRP B N 1
ATOM 6040 C CA . TRP B 1 305 ? -18.112 -20.268 -18.034 1.00 15.96 299 TRP B CA 1
ATOM 6041 C C . TRP B 1 305 ? -17.361 -21.559 -17.745 1.00 22.64 299 TRP B C 1
ATOM 6042 O O . TRP B 1 305 ? -17.898 -22.486 -17.130 1.00 25.39 299 TRP B O 1
ATOM 6053 N N . ASP B 1 306 ? -16.112 -21.603 -18.195 1.00 26.52 300 ASP B N 1
ATOM 6054 C CA . ASP B 1 306 ? -15.293 -22.805 -18.149 1.00 24.80 300 ASP B CA 1
ATOM 6055 C C . ASP B 1 306 ? -13.865 -22.404 -18.502 1.00 26.20 300 ASP B C 1
ATOM 6056 O O . ASP B 1 306 ? -13.552 -22.214 -19.670 1.00 27.15 300 ASP B O 1
ATOM 6061 N N . PRO B 1 307 ? -13.004 -22.249 -17.484 1.00 24.31 301 PRO B N 1
ATOM 6062 C CA . PRO B 1 307 ? -11.607 -21.809 -17.610 1.00 23.97 301 PRO B CA 1
ATOM 6063 C C . PRO B 1 307 ? -10.682 -22.823 -18.256 1.00 24.85 301 PRO B C 1
ATOM 6064 O O . PRO B 1 307 ? -9.481 -22.569 -18.361 1.00 29.16 301 PRO B O 1
ATOM 6068 N N . ARG B 1 308 ? -11.237 -23.945 -18.687 1.00 23.94 302 ARG B N 1
ATOM 6069 C CA . ARG B 1 308 ? -10.449 -25.033 -19.232 1.00 27.17 302 ARG B CA 1
ATOM 6070 C C . ARG B 1 308 ? -10.615 -25.102 -20.760 1.00 31.58 302 ARG B C 1
ATOM 6071 O O . ARG B 1 308 ? -9.822 -25.724 -21.460 1.00 38.80 302 ARG B O 1
ATOM 6079 N N . VAL B 1 309 ? -11.654 -24.452 -21.269 1.00 24.50 303 VAL B N 1
ATOM 6080 C CA . VAL B 1 309 ? -11.934 -24.427 -22.695 1.00 20.66 303 VAL B CA 1
ATOM 6081 C C . VAL B 1 309 ? -12.048 -22.990 -23.222 1.00 23.44 303 VAL B C 1
ATOM 6082 O O . VAL B 1 309 ? -12.245 -22.762 -24.410 1.00 25.11 303 VAL B O 1
ATOM 6086 N N . ASN B 1 310 ? -11.941 -22.028 -22.317 1.00 24.13 304 ASN B N 1
ATOM 6087 C CA . ASN B 1 310 ? -12.033 -20.613 -22.634 1.00 18.69 304 ASN B CA 1
ATOM 6088 C C . ASN B 1 310 ? -10.982 -19.899 -21.798 1.00 22.41 304 ASN B C 1
ATOM 6089 O O . ASN B 1 310 ? -11.202 -19.668 -20.608 1.00 23.08 304 ASN B O 1
ATOM 6094 N N . PRO B 1 311 ? -9.840 -19.544 -22.404 1.00 21.57 305 PRO B N 1
ATOM 6095 C CA . PRO B 1 311 ? -8.718 -18.981 -21.639 1.00 23.69 305 PRO B CA 1
ATOM 6096 C C . PRO B 1 311 ? -9.089 -17.728 -20.816 1.00 24.97 305 PRO B C 1
ATOM 6097 O O . PRO B 1 311 ? -8.514 -17.482 -19.754 1.00 18.71 305 PRO B O 1
ATOM 6101 N N . SER B 1 312 ? -10.040 -16.937 -21.299 1.00 19.03 306 SER B N 1
ATOM 6102 C CA . SER B 1 312 ? -10.300 -15.672 -20.641 1.00 16.15 306 SER B CA 1
ATOM 6103 C C . SER B 1 312 ? -11.026 -15.857 -19.309 1.00 18.34 306 SER B C 1
ATOM 6104 O O . SER B 1 312 ? -10.881 -15.029 -18.406 1.00 19.56 306 SER B O 1
ATOM 6107 N N . ASP B 1 313 ? -11.782 -16.945 -19.171 1.00 16.87 307 ASP B N 1
ATOM 6108 C CA . ASP B 1 313 ? -12.492 -17.219 -17.918 1.00 16.36 307 ASP B CA 1
ATOM 6109 C C . ASP B 1 313 ? -11.546 -17.414 -16.743 1.00 15.07 307 ASP B C 1
ATOM 6110 O O . ASP B 1 313 ? -11.954 -17.343 -15.596 1.00 17.53 307 ASP B O 1
ATOM 6115 N N . ARG B 1 314 ? -10.275 -17.647 -17.036 1.00 15.98 308 ARG B N 1
ATOM 6116 C CA . ARG B 1 314 ? -9.254 -17.750 -16.005 1.00 14.89 308 ARG B CA 1
ATOM 6117 C C . ARG B 1 314 ? -9.062 -16.424 -15.266 1.00 9.51 308 ARG B C 1
ATOM 6118 O O . ARG B 1 314 ? -8.469 -16.394 -14.207 1.00 10.83 308 ARG B O 1
ATOM 6126 N N . TYR B 1 315 ? -9.580 -15.335 -15.820 1.00 9.83 309 TYR B N 1
ATOM 6127 C CA . TYR B 1 315 ? -9.295 -14.011 -15.294 1.00 8.80 309 TYR B CA 1
ATOM 6128 C C . TYR B 1 315 ? -10.422 -13.433 -14.472 1.00 10.34 309 TYR B C 1
ATOM 6129 O O . TYR B 1 315 ? -10.393 -12.251 -14.144 1.00 14.15 309 TYR B O 1
ATOM 6138 N N . HIS B 1 316 ? -11.431 -14.227 -14.149 1.00 9.73 310 HIS B N 1
ATOM 6139 C CA . HIS B 1 316 ? -12.437 -13.745 -13.212 1.00 11.25 310 HIS B CA 1
ATOM 6140 C C . HIS B 1 316 ? -11.895 -13.944 -11.798 1.00 12.87 310 HIS B C 1
ATOM 6141 O O . HIS B 1 316 ? -11.306 -14.993 -11.511 1.00 11.98 310 HIS B O 1
ATOM 6148 N N . LEU B 1 317 ? -12.053 -12.949 -10.924 1.00 8.68 311 LEU B N 1
ATOM 6149 C CA . LEU B 1 317 ? -11.334 -13.000 -9.649 1.00 8.84 311 LEU B CA 1
ATOM 6150 C C . LEU B 1 317 ? -12.077 -13.730 -8.532 1.00 12.46 311 LEU B C 1
ATOM 6151 O O . LEU B 1 317 ? -11.458 -14.293 -7.630 1.00 14.50 311 LEU B O 1
ATOM 6156 N N . MET B 1 318 ? -13.403 -13.722 -8.613 1.00 10.58 312 MET B N 1
ATOM 6157 C CA . MET B 1 318 ? -14.274 -14.124 -7.518 1.00 9.14 312 MET B CA 1
ATOM 6158 C C . MET B 1 318 ? -15.518 -14.752 -8.126 1.00 10.60 312 MET B C 1
ATOM 6159 O O . MET B 1 318 ? -16.593 -14.151 -8.128 1.00 12.44 312 MET B O 1
ATOM 6164 N N . PRO B 1 319 ? -15.370 -15.960 -8.677 1.00 9.00 313 PRO B N 1
ATOM 6165 C CA . PRO B 1 319 ? -16.383 -16.554 -9.561 1.00 7.10 313 PRO B CA 1
ATOM 6166 C C . PRO B 1 319 ? -17.508 -17.171 -8.795 1.00 8.27 313 PRO B C 1
ATOM 6167 O O . PRO B 1 319 ? -17.261 -18.067 -8.003 1.00 11.58 313 PRO B O 1
ATOM 6171 N N . ILE B 1 320 ? -18.729 -16.716 -9.028 1.00 9.92 314 ILE B N 1
ATOM 6172 C CA . ILE B 1 320 ? -19.889 -17.315 -8.376 1.00 11.39 314 ILE B CA 1
ATOM 6173 C C . ILE B 1 320 ? -20.894 -17.737 -9.432 1.00 12.83 314 ILE B C 1
ATOM 6174 O O . ILE B 1 320 ? -21.582 -16.895 -10.016 1.00 14.41 314 ILE B O 1
ATOM 6179 N N . ILE B 1 321 ? -20.996 -19.037 -9.673 1.00 8.61 315 ILE B N 1
ATOM 6180 C CA . ILE B 1 321 ? -21.614 -19.483 -10.914 1.00 10.61 315 ILE B CA 1
ATOM 6181 C C . ILE B 1 321 ? -23.121 -19.762 -10.931 1.00 14.67 315 ILE B C 1
ATOM 6182 O O . ILE B 1 321 ? -23.636 -20.609 -10.193 1.00 16.80 315 ILE B O 1
ATOM 6187 N N . THR B 1 322 ? -23.800 -19.045 -11.822 1.00 15.48 316 THR B N 1
ATOM 6188 C CA . THR B 1 322 ? -25.168 -19.326 -12.227 1.00 12.51 316 THR B CA 1
ATOM 6189 C C . THR B 1 322 ? -25.352 -20.804 -12.569 1.00 16.79 316 THR B C 1
ATOM 6190 O O . THR B 1 322 ? -24.590 -21.367 -13.352 1.00 19.90 316 THR B O 1
ATOM 6194 N N . PRO B 1 323 ? -26.345 -21.449 -11.939 1.00 17.38 317 PRO B N 1
ATOM 6195 C CA . PRO B 1 323 ? -26.451 -22.908 -11.944 1.00 16.57 317 PRO B CA 1
ATOM 6196 C C . PRO B 1 323 ? -27.360 -23.495 -13.019 1.00 16.19 317 PRO B C 1
ATOM 6197 O O . PRO B 1 323 ? -27.316 -24.705 -13.218 1.00 19.92 317 PRO B O 1
ATOM 6201 N N . ALA B 1 324 ? -28.161 -22.673 -13.687 1.00 18.20 318 ALA B N 1
ATOM 6202 C CA . ALA B 1 324 ? -29.024 -23.143 -14.781 1.00 17.77 318 ALA B CA 1
ATOM 6203 C C . ALA B 1 324 ? -28.319 -22.921 -16.087 1.00 15.13 318 ALA B C 1
ATOM 6204 O O . ALA B 1 324 ? -27.658 -21.903 -16.240 1.00 21.81 318 ALA B O 1
ATOM 6206 N N . TYR B 1 325 ? -28.467 -23.846 -17.033 1.00 20.32 319 TYR B N 1
ATOM 6207 C CA . TYR B 1 325 ? -27.760 -23.757 -18.326 1.00 23.94 319 TYR B CA 1
ATOM 6208 C C . TYR B 1 325 ? -28.215 -22.557 -19.157 1.00 17.90 319 TYR B C 1
ATOM 6209 O O . TYR B 1 325 ? -29.406 -22.246 -19.201 1.00 18.37 319 TYR B O 1
ATOM 6218 N N . PRO B 1 326 ? -27.263 -21.871 -19.808 1.00 17.26 320 PRO B N 1
ATOM 6219 C CA . PRO B 1 326 ? -25.825 -22.137 -19.722 1.00 18.51 320 PRO B CA 1
ATOM 6220 C C . PRO B 1 326 ? -25.199 -21.376 -18.583 1.00 18.54 320 PRO B C 1
ATOM 6221 O O . PRO B 1 326 ? -25.436 -20.172 -18.448 1.00 15.70 320 PRO B O 1
ATOM 6225 N N . GLN B 1 327 ? -24.399 -22.072 -17.784 1.00 19.14 321 GLN B N 1
ATOM 6226 C CA . GLN B 1 327 ? -23.757 -21.469 -16.622 1.00 16.38 321 GLN B CA 1
ATOM 6227 C C . GLN B 1 327 ? -22.910 -20.252 -16.995 1.00 17.99 321 GLN B C 1
ATOM 6228 O O . GLN B 1 327 ? -22.352 -20.174 -18.077 1.00 17.89 321 GLN B O 1
ATOM 6234 N N . GLN B 1 328 ? -22.857 -19.281 -16.093 1.00 20.28 322 GLN B N 1
ATOM 6235 C CA . GLN B 1 328 ? -22.171 -18.021 -16.327 1.00 16.64 322 GLN B CA 1
ATOM 6236 C C . GLN B 1 328 ? -21.634 -17.533 -14.988 1.00 14.05 322 GLN B C 1
ATOM 6237 O O . GLN B 1 328 ? -22.213 -17.824 -13.942 1.00 12.13 322 GLN B O 1
ATOM 6243 N N . ASN B 1 329 ? -20.530 -16.799 -15.002 1.00 11.71 323 ASN B N 1
ATOM 6244 C CA . ASN B 1 329 ? -20.129 -16.135 -13.786 1.00 9.93 323 ASN B CA 1
ATOM 6245 C C . ASN B 1 329 ? -21.074 -14.964 -13.565 1.00 15.02 323 ASN B C 1
ATOM 6246 O O . ASN B 1 329 ? -21.592 -14.380 -14.525 1.00 17.68 323 ASN B O 1
ATOM 6251 N N . SER B 1 330 ? -21.327 -14.631 -12.305 1.00 15.23 324 SER B N 1
ATOM 6252 C CA . SER B 1 330 ? -22.288 -13.587 -11.987 1.00 12.44 324 SER B CA 1
ATOM 6253 C C . SER B 1 330 ? -21.587 -12.342 -11.515 1.00 12.39 324 SER B C 1
ATOM 6254 O O . SER B 1 330 ? -22.211 -11.298 -11.362 1.00 19.31 324 SER B O 1
ATOM 6257 N N . THR B 1 331 ? -20.287 -12.451 -11.290 1.00 10.05 325 THR B N 1
ATOM 6258 C CA . THR B 1 331 ? -19.530 -11.364 -10.690 1.00 15.36 325 THR B CA 1
ATOM 6259 C C . THR B 1 331 ? -18.438 -10.845 -11.611 1.00 17.78 325 THR B C 1
ATOM 6260 O O . THR B 1 331 ? -17.332 -10.559 -11.154 1.00 14.47 325 THR B O 1
ATOM 6264 N N . TYR B 1 332 ? -18.752 -10.721 -12.899 1.00 17.39 326 TYR B N 1
ATOM 6265 C CA . TYR B 1 332 ? -17.776 -10.330 -13.921 1.00 16.57 326 TYR B CA 1
ATOM 6266 C C . TYR B 1 332 ? -17.233 -8.903 -13.747 1.00 19.15 326 TYR B C 1
ATOM 6267 O O . TYR B 1 332 ? -16.233 -8.541 -14.379 1.00 18.37 326 TYR B O 1
ATOM 6276 N N . ASN B 1 333 ? -17.885 -8.095 -12.907 1.00 12.80 327 ASN B N 1
ATOM 6277 C CA . ASN B 1 333 ? -17.465 -6.715 -12.712 1.00 8.55 327 ASN B CA 1
ATOM 6278 C C . ASN B 1 333 ? -16.521 -6.576 -11.540 1.00 10.45 327 ASN B C 1
ATOM 6279 O O . ASN B 1 333 ? -16.118 -5.473 -11.187 1.00 11.78 327 ASN B O 1
ATOM 6284 N N . VAL B 1 334 ? -16.157 -7.686 -10.922 1.00 8.53 328 VAL B N 1
ATOM 6285 C CA . VAL B 1 334 ? -15.281 -7.596 -9.770 1.00 7.80 328 VAL B CA 1
ATOM 6286 C C . VAL B 1 334 ? -13.821 -7.430 -10.145 1.00 9.54 328 VAL B C 1
ATOM 6287 O O . VAL B 1 334 ? -13.246 -8.256 -10.841 1.00 11.37 328 VAL B O 1
ATOM 6291 N N . SER B 1 335 ? -13.233 -6.347 -9.660 1.00 8.19 329 SER B N 1
ATOM 6292 C CA . SER B 1 335 ? -11.814 -6.096 -9.800 1.00 7.78 329 SER B CA 1
ATOM 6293 C C . SER B 1 335 ? -11.095 -6.485 -8.528 1.00 10.73 329 SER B C 1
ATOM 6294 O O . SER B 1 335 ? -11.736 -6.737 -7.509 1.00 12.82 329 SER B O 1
ATOM 6297 N N . THR B 1 336 ? -9.765 -6.493 -8.560 1.00 12.04 330 THR B N 1
ATOM 6298 C CA . THR B 1 336 ? -8.999 -6.849 -7.361 1.00 12.50 330 THR B CA 1
ATOM 6299 C C . THR B 1 336 ? -9.302 -5.934 -6.186 1.00 15.20 330 THR B C 1
ATOM 6300 O O . THR B 1 336 ? -9.273 -6.373 -5.030 1.00 20.25 330 THR B O 1
ATOM 6304 N N . SER B 1 337 ? -9.578 -4.667 -6.477 1.00 12.22 331 SER B N 1
ATOM 6305 C CA . SER B 1 337 ? -9.923 -3.725 -5.420 1.00 12.44 331 SER B CA 1
ATOM 6306 C C . SER B 1 337 ? -11.152 -4.191 -4.672 1.00 10.15 331 SER B C 1
ATOM 6307 O O . SER B 1 337 ? -11.077 -4.573 -3.511 1.00 15.11 331 SER B O 1
ATOM 6310 N N . THR B 1 338 ? -12.292 -4.169 -5.337 1.00 8.60 332 THR B N 1
ATOM 6311 C CA . THR B 1 338 ? -13.516 -4.537 -4.657 1.00 11.11 332 THR B CA 1
ATOM 6312 C C . THR B 1 338 ? -13.468 -5.945 -4.029 1.00 13.57 332 THR B C 1
ATOM 6313 O O . THR B 1 338 ? -14.108 -6.200 -3.010 1.00 17.51 332 THR B O 1
ATOM 6317 N N . ARG B 1 339 ? -12.697 -6.856 -4.602 1.00 12.34 333 ARG B N 1
ATOM 6318 C CA . ARG B 1 339 ? -12.603 -8.175 -3.997 1.00 13.03 333 ARG B CA 1
ATOM 6319 C C . ARG B 1 339 ? -11.880 -8.060 -2.669 1.00 13.92 333 ARG B C 1
ATOM 6320 O O . ARG B 1 339 ? -12.311 -8.633 -1.676 1.00 16.52 333 ARG B O 1
ATOM 6328 N N . THR B 1 340 ? -10.791 -7.299 -2.654 1.00 14.78 334 THR B N 1
ATOM 6329 C CA . THR B 1 340 ? -10.016 -7.095 -1.434 1.00 15.68 334 THR B CA 1
ATOM 6330 C C . THR B 1 340 ? -10.909 -6.520 -0.335 1.00 17.62 334 THR B C 1
ATOM 6331 O O . THR B 1 340 ? -10.940 -7.039 0.789 1.00 17.06 334 THR B O 1
ATOM 6335 N N . VAL B 1 341 ? -11.657 -5.478 -0.686 1.00 13.25 335 VAL B N 1
ATOM 6336 C CA . VAL B 1 341 ? -12.559 -4.805 0.236 1.00 11.92 335 VAL B CA 1
ATOM 6337 C C . VAL B 1 341 ? -13.600 -5.770 0.776 1.00 12.60 335 VAL B C 1
ATOM 6338 O O . VAL B 1 341 ? -13.948 -5.739 1.949 1.00 17.62 335 VAL B O 1
ATOM 6342 N N . MET B 1 342 ? -14.074 -6.656 -0.079 1.00 12.35 336 MET B N 1
ATOM 6343 C CA . MET B 1 342 ? -15.073 -7.624 0.341 1.00 13.95 336 MET B CA 1
ATOM 6344 C C . MET B 1 342 ? -14.517 -8.743 1.210 1.00 16.84 336 MET B C 1
ATOM 6345 O O . MET B 1 342 ? -15.186 -9.206 2.129 1.00 20.01 336 MET B O 1
ATOM 6350 N N . VAL B 1 343 ? -13.309 -9.207 0.914 1.00 17.22 337 VAL B N 1
ATOM 6351 C CA . VAL B 1 343 ? -12.734 -10.286 1.704 1.00 14.05 337 VAL B CA 1
ATOM 6352 C C . VAL B 1 343 ? -12.570 -9.785 3.138 1.00 16.11 337 VAL B C 1
ATOM 6353 O O . VAL B 1 343 ? -12.762 -10.522 4.098 1.00 17.23 337 VAL B O 1
ATOM 6357 N N . GLU B 1 344 ? -12.259 -8.503 3.275 1.00 20.16 338 GLU B N 1
ATOM 6358 C CA . GLU B 1 344 ? -12.082 -7.904 4.586 1.00 17.77 338 GLU B CA 1
ATOM 6359 C C . GLU B 1 344 ? -13.398 -7.833 5.337 1.00 21.61 338 GLU B C 1
ATOM 6360 O O . GLU B 1 344 ? -13.431 -8.011 6.555 1.00 22.73 338 GLU B O 1
ATOM 6366 N N . GLU B 1 345 ? -14.483 -7.570 4.611 1.00 21.35 339 GLU B N 1
ATOM 6367 C CA . GLU B 1 345 ? -15.801 -7.448 5.232 1.00 18.25 339 GLU B CA 1
ATOM 6368 C C . GLU B 1 345 ? -16.344 -8.796 5.683 1.00 17.16 339 GLU B C 1
ATOM 6369 O O . GLU B 1 345 ? -17.070 -8.864 6.674 1.00 20.31 339 GLU B O 1
ATOM 6375 N N . PHE B 1 346 ? -15.991 -9.858 4.961 1.00 13.96 340 PHE B N 1
ATOM 6376 C CA . PHE B 1 346 ? -16.392 -11.205 5.340 1.00 11.71 340 PHE B CA 1
ATOM 6377 C C . PHE B 1 346 ? -15.709 -11.562 6.653 1.00 13.76 340 PHE B C 1
ATOM 6378 O O . PHE B 1 346 ? -16.310 -12.183 7.514 1.00 15.95 340 PHE B O 1
ATOM 6386 N N . LYS B 1 347 ? -14.442 -11.184 6.796 1.00 13.69 341 LYS B N 1
ATOM 6387 C CA . LYS B 1 347 ? -13.697 -11.475 8.016 1.00 17.10 341 LYS B CA 1
ATOM 6388 C C . LYS B 1 347 ? -14.214 -10.657 9.189 1.00 19.03 341 LYS B C 1
ATOM 6389 O O . LYS B 1 347 ? -14.474 -11.198 10.264 1.00 15.63 341 LYS B O 1
ATOM 6395 N N . GLN B 1 348 ? -14.361 -9.354 8.985 1.00 15.52 342 GLN B N 1
ATOM 6396 C CA . GLN B 1 348 ? -14.920 -8.519 10.023 1.00 16.93 342 GLN B CA 1
ATOM 6397 C C . GLN B 1 348 ? -16.307 -9.007 10.427 1.00 16.46 342 GLN B C 1
ATOM 6398 O O . GLN B 1 348 ? -16.705 -8.859 11.575 1.00 21.78 342 GLN B O 1
ATOM 6404 N N . GLY B 1 349 ? -17.034 -9.599 9.489 1.00 13.16 343 GLY B N 1
ATOM 6405 C CA . GLY B 1 349 ? -18.332 -10.174 9.783 1.00 12.20 343 GLY B CA 1
ATOM 6406 C C . GLY B 1 349 ? -18.245 -11.413 10.660 1.00 17.11 343 GLY B C 1
ATOM 6407 O O . GLY B 1 349 ? -19.023 -11.582 11.604 1.00 17.42 343 GLY B O 1
ATOM 6408 N N . LEU B 1 350 ? -17.295 -12.291 10.358 1.00 16.38 344 LEU B N 1
ATOM 6409 C CA . LEU B 1 350 ? -17.090 -13.486 11.171 1.00 15.08 344 LEU B CA 1
ATOM 6410 C C . LEU B 1 350 ? -16.689 -13.120 12.587 1.00 15.01 344 LEU B C 1
ATOM 6411 O O . LEU B 1 350 ? -17.026 -13.816 13.537 1.00 18.83 344 LEU B O 1
ATOM 6416 N N . ALA B 1 351 ? -15.953 -12.029 12.722 1.00 15.74 345 ALA B N 1
ATOM 6417 C CA . ALA B 1 351 ? -15.448 -11.644 14.021 1.00 14.45 345 ALA B CA 1
ATOM 6418 C C . ALA B 1 351 ? -16.643 -11.289 14.860 1.00 18.37 345 ALA B C 1
ATOM 6419 O O . ALA B 1 351 ? -16.762 -11.741 15.998 1.00 23.73 345 ALA B O 1
ATOM 6421 N N . VAL B 1 352 ? -17.551 -10.522 14.262 1.00 16.04 346 VAL B N 1
ATOM 6422 C CA . VAL B 1 352 ? -18.722 -10.011 14.965 1.00 14.95 346 VAL B CA 1
ATOM 6423 C C . VAL B 1 352 ? -19.727 -11.107 15.297 1.00 18.68 346 VAL B C 1
ATOM 6424 O O . VAL B 1 352 ? -20.108 -11.265 16.459 1.00 21.12 346 VAL B O 1
ATOM 6428 N N . THR B 1 353 ? -20.151 -11.875 14.299 1.00 16.50 347 THR B N 1
ATOM 6429 C CA . THR B 1 353 ? -21.147 -12.905 14.567 1.00 15.68 347 THR B CA 1
ATOM 6430 C C . THR B 1 353 ? -20.635 -13.896 15.606 1.00 17.76 347 THR B C 1
ATOM 6431 O O . THR B 1 353 ? -21.417 -14.425 16.394 1.00 19.74 347 THR B O 1
ATOM 6435 N N . ASP B 1 354 ? -19.323 -14.120 15.623 1.00 17.91 348 ASP B N 1
ATOM 6436 C CA . ASP B 1 354 ? -18.710 -15.011 16.598 1.00 20.66 348 ASP B CA 1
ATOM 6437 C C . ASP B 1 354 ? -19.000 -14.512 18.008 1.00 23.29 348 ASP B C 1
ATOM 6438 O O . ASP B 1 354 ? -19.327 -15.283 18.919 1.00 20.64 348 ASP B O 1
ATOM 6443 N N . GLU B 1 355 ? -18.878 -13.203 18.174 1.00 18.99 349 GLU B N 1
ATOM 6444 C CA . GLU B 1 355 ? -19.184 -12.577 19.441 1.00 23.77 349 GLU B CA 1
ATOM 6445 C C . GLU B 1 355 ? -20.648 -12.802 19.811 1.00 22.98 349 GLU B C 1
ATOM 6446 O O . GLU B 1 355 ? -20.945 -13.271 20.900 1.00 23.09 349 GLU B O 1
ATOM 6452 N N . ILE B 1 356 ? -21.549 -12.478 18.889 1.00 22.64 350 ILE B N 1
ATOM 6453 C CA . ILE B 1 356 ? -22.988 -12.567 19.121 1.00 19.26 350 ILE B CA 1
ATOM 6454 C C . ILE B 1 356 ? -23.441 -13.936 19.601 1.00 21.60 350 ILE B C 1
ATOM 6455 O O . ILE B 1 356 ? -24.292 -14.040 20.496 1.00 21.81 350 ILE B O 1
ATOM 6460 N N . LEU B 1 357 ? -22.861 -14.978 19.010 1.00 20.08 351 LEU B N 1
ATOM 6461 C CA . LEU B 1 357 ? -23.244 -16.348 19.323 1.00 19.24 351 LEU B CA 1
ATOM 6462 C C . LEU B 1 357 ? -22.640 -16.862 20.637 1.00 24.66 351 LEU B C 1
ATOM 6463 O O . LEU B 1 357 ? -23.031 -17.922 21.133 1.00 28.08 351 LEU B O 1
ATOM 6468 N N . GLN B 1 358 ? -21.695 -16.109 21.199 1.00 27.52 352 GLN B N 1
ATOM 6469 C CA . GLN B 1 358 ? -21.193 -16.368 22.555 1.00 28.13 352 GLN B CA 1
ATOM 6470 C C . GLN B 1 358 ? -21.757 -15.347 23.535 1.00 26.75 352 GLN B C 1
ATOM 6471 O O . GLN B 1 358 ? -21.142 -15.056 24.570 1.00 26.61 352 GLN B O 1
ATOM 6477 N N . GLY B 1 359 ? -22.903 -14.776 23.177 1.00 20.84 353 GLY B N 1
ATOM 6478 C CA . GLY B 1 359 ? -23.534 -13.733 23.962 1.00 21.92 353 GLY B CA 1
ATOM 6479 C C . GLY B 1 359 ? -22.736 -12.475 24.273 1.00 21.70 353 GLY B C 1
ATOM 6480 O O . GLY B 1 359 ? -23.180 -11.650 25.075 1.00 24.67 353 GLY B O 1
ATOM 6481 N N . LYS B 1 360 ? -21.573 -12.307 23.655 1.00 21.02 354 LYS B N 1
ATOM 6482 C CA . LYS B 1 360 ? -20.749 -11.132 23.931 1.00 22.64 354 LYS B CA 1
ATOM 6483 C C . LYS B 1 360 ? -21.274 -9.865 23.253 1.00 24.77 354 LYS B C 1
ATOM 6484 O O . LYS B 1 360 ? -21.323 -8.802 23.875 1.00 28.48 354 LYS B O 1
ATOM 6490 N N . SER B 1 361 ? -21.658 -9.970 21.982 1.00 24.47 355 SER B N 1
ATOM 6491 C CA . SER B 1 361 ? -22.125 -8.802 21.238 1.00 18.93 355 SER B CA 1
ATOM 6492 C C . SER B 1 361 ? -23.558 -8.973 20.712 1.00 21.83 355 SER B C 1
ATOM 6493 O O . SER B 1 361 ? -24.120 -10.071 20.776 1.00 22.62 355 SER B O 1
ATOM 6496 N N . ASP B 1 362 ? -24.159 -7.886 20.226 1.00 19.38 356 ASP B N 1
ATOM 6497 C CA . ASP B 1 362 ? -25.553 -7.924 19.774 1.00 19.62 356 ASP B CA 1
ATOM 6498 C C . ASP B 1 362 ? -25.629 -7.895 18.244 1.00 20.42 356 ASP B C 1
ATOM 6499 O O . ASP B 1 362 ? -24.732 -7.356 17.595 1.00 20.86 356 ASP B O 1
ATOM 6504 N N . TRP B 1 363 ? -26.684 -8.469 17.661 1.00 21.64 357 TRP B N 1
ATOM 6505 C CA . TRP B 1 363 ? -26.799 -8.528 16.192 1.00 18.03 357 TRP B CA 1
ATOM 6506 C C . TRP B 1 363 ? -26.652 -7.163 15.561 1.00 16.65 357 TRP B C 1
ATOM 6507 O O . TRP B 1 363 ? -26.076 -7.026 14.489 1.00 15.23 357 TRP B O 1
ATOM 6518 N N . SER B 1 364 ? -27.176 -6.150 16.236 1.00 18.84 358 SER B N 1
ATOM 6519 C CA . SER B 1 364 ? -27.124 -4.791 15.725 1.00 17.18 358 SER B CA 1
ATOM 6520 C C . SER B 1 364 ? -25.702 -4.385 15.359 1.00 17.98 358 SER B C 1
ATOM 6521 O O . SER B 1 364 ? -25.503 -3.525 14.509 1.00 17.82 358 SER B O 1
ATOM 6524 N N . LYS B 1 365 ? -24.712 -5.009 15.993 1.00 17.93 359 LYS B N 1
ATOM 6525 C CA . LYS B 1 365 ? -23.326 -4.662 15.713 1.00 18.01 359 LYS B CA 1
ATOM 6526 C C . LYS B 1 365 ? -22.962 -5.028 14.279 1.00 17.70 359 LYS B C 1
ATOM 6527 O O . LYS B 1 365 ? -22.271 -4.269 13.603 1.00 21.87 359 LYS B O 1
ATOM 6533 N N . LEU B 1 366 ? -23.438 -6.188 13.823 1.00 16.67 360 LEU B N 1
ATOM 6534 C CA . LEU B 1 366 ? -23.191 -6.690 12.463 1.00 14.76 360 LEU B CA 1
ATOM 6535 C C . LEU B 1 366 ? -23.543 -5.630 11.435 1.00 13.82 360 LEU B C 1
ATOM 6536 O O . LEU B 1 366 ? -22.903 -5.522 10.400 1.00 13.10 360 LEU B O 1
ATOM 6541 N N . LEU B 1 367 ? -24.549 -4.835 11.776 1.00 13.76 361 LEU B N 1
ATOM 6542 C CA . LEU B 1 367 ? -25.237 -3.955 10.857 1.00 12.93 361 LEU B CA 1
ATOM 6543 C C . LEU B 1 367 ? -24.746 -2.506 10.854 1.00 16.87 361 LEU B C 1
ATOM 6544 O O . LEU B 1 367 ? -25.302 -1.667 10.146 1.00 16.23 361 LEU B O 1
ATOM 6549 N N . GLU B 1 368 ? -23.724 -2.204 11.647 1.00 19.26 362 GLU B N 1
ATOM 6550 C CA . GLU B 1 368 ? -23.190 -0.846 11.710 1.00 20.69 362 GLU B CA 1
ATOM 6551 C C . GLU B 1 368 ? -22.496 -0.493 10.402 1.00 21.18 362 GLU B C 1
ATOM 6552 O O . GLU B 1 368 ? -21.826 -1.334 9.817 1.00 23.84 362 GLU B O 1
ATOM 6558 N N . PRO B 1 369 ? -22.615 0.763 9.958 1.00 22.11 363 PRO B N 1
ATOM 6559 C CA . PRO B 1 369 ? -21.848 1.210 8.791 1.00 26.29 363 PRO B CA 1
ATOM 6560 C C . PRO B 1 369 ? -20.350 1.051 9.038 1.00 26.16 363 PRO B C 1
ATOM 6561 O O . PRO B 1 369 ? -19.926 1.193 10.187 1.00 28.32 363 PRO B O 1
ATOM 6565 N N . PRO B 1 370 ? -19.566 0.755 7.984 1.00 23.92 364 PRO B N 1
ATOM 6566 C CA . PRO B 1 370 ? -18.108 0.612 8.091 1.00 23.56 364 PRO B CA 1
ATOM 6567 C C . PRO B 1 370 ? -17.482 1.980 8.251 1.00 27.67 364 PRO B C 1
ATOM 6568 O O . PRO B 1 370 ? -18.198 2.959 8.058 1.00 31.18 364 PRO B O 1
ATOM 6572 N N . ASN B 1 371 ? -16.199 2.066 8.590 1.00 31.40 365 ASN B N 1
ATOM 6573 C CA . ASN B 1 371 ? -15.551 3.377 8.707 1.00 37.68 365 ASN B CA 1
ATOM 6574 C C . ASN B 1 371 ? -14.908 3.848 7.398 1.00 40.77 365 ASN B C 1
ATOM 6575 O O . ASN B 1 371 ? -13.688 4.007 7.311 1.00 39.34 365 ASN B O 1
ATOM 6580 N N . PHE B 1 372 ? -15.739 4.078 6.385 1.00 33.66 366 PHE B N 1
ATOM 6581 C CA . PHE B 1 372 ? -15.238 4.347 5.049 1.00 27.43 366 PHE B CA 1
ATOM 6582 C C . PHE B 1 372 ? -14.450 5.626 5.006 1.00 29.59 366 PHE B C 1
ATOM 6583 O O . PHE B 1 372 ? -13.492 5.737 4.251 1.00 29.80 366 PHE B O 1
ATOM 6591 N N . PHE B 1 373 ? -14.864 6.598 5.811 1.00 29.87 367 PHE B N 1
ATOM 6592 C CA . PHE B 1 373 ? -14.277 7.926 5.724 1.00 27.18 367 PHE B CA 1
ATOM 6593 C C . PHE B 1 373 ? -13.081 8.149 6.637 1.00 30.29 367 PHE B C 1
ATOM 6594 O O . PHE B 1 373 ? -12.619 9.281 6.805 1.00 33.50 367 PHE B O 1
ATOM 6602 N N . GLN B 1 374 ? -12.569 7.063 7.203 1.00 29.90 368 GLN B N 1
ATOM 6603 C CA . GLN B 1 374 ? -11.292 7.100 7.904 1.00 36.01 368 GLN B CA 1
ATOM 6604 C C . GLN B 1 374 ? -10.386 5.981 7.420 1.00 35.50 368 GLN B C 1
ATOM 6605 O O . GLN B 1 374 ? -9.272 5.821 7.912 1.00 37.14 368 GLN B O 1
ATOM 6611 N N . LYS B 1 375 ? -10.865 5.205 6.454 1.00 32.89 369 LYS B N 1
ATOM 6612 C CA . LYS B 1 375 ? -10.104 4.055 5.980 1.00 33.89 369 LYS B CA 1
ATOM 6613 C C . LYS B 1 375 ? -8.991 4.478 5.008 1.00 32.03 369 LYS B C 1
ATOM 6614 O O . LYS B 1 375 ? -8.001 3.771 4.848 1.00 30.90 369 LYS B O 1
ATOM 6620 N N . TYR B 1 376 ? -9.135 5.646 4.385 1.00 34.50 370 TYR B N 1
ATOM 6621 C CA . TYR B 1 376 ? -8.210 6.045 3.322 1.00 34.99 370 TYR B CA 1
ATOM 6622 C C . TYR B 1 376 ? -7.556 7.403 3.547 1.00 34.37 370 TYR B C 1
ATOM 6623 O O . TYR B 1 376 ? -8.163 8.315 4.103 1.00 32.16 370 TYR B O 1
ATOM 6632 N N . ARG B 1 377 ? -6.304 7.522 3.117 1.00 37.20 371 ARG B N 1
ATOM 6633 C CA . ARG B 1 377 ? -5.580 8.785 3.205 1.00 39.11 371 ARG B CA 1
ATOM 6634 C C . ARG B 1 377 ? -6.061 9.758 2.137 1.00 34.59 371 ARG B C 1
ATOM 6635 O O . ARG B 1 377 ? -6.252 10.947 2.396 1.00 33.70 371 ARG B O 1
ATOM 6643 N N . HIS B 1 378 ? -6.251 9.241 0.929 1.00 31.54 372 HIS B N 1
ATOM 6644 C CA . HIS B 1 378 ? -6.681 10.065 -0.186 1.00 30.80 372 HIS B CA 1
ATOM 6645 C C . HIS B 1 378 ? -8.058 9.631 -0.631 1.00 25.04 372 HIS B C 1
ATOM 6646 O O . HIS B 1 378 ? -8.495 8.522 -0.349 1.00 30.69 372 HIS B O 1
ATOM 6653 N N . TYR B 1 379 ? -8.732 10.514 -1.344 1.00 20.37 373 TYR B N 1
ATOM 6654 C CA . TYR B 1 379 ? -10.076 10.267 -1.789 1.00 19.36 373 TYR B CA 1
ATOM 6655 C C . TYR B 1 379 ? -10.272 11.042 -3.070 1.00 24.28 373 TYR B C 1
ATOM 6656 O O . TYR B 1 379 ? -9.669 12.095 -3.260 1.00 25.01 373 TYR B O 1
ATOM 6665 N N . ILE B 1 380 ? -11.114 10.521 -3.954 1.00 23.19 374 ILE B N 1
ATOM 6666 C CA . ILE B 1 380 ? -11.616 11.321 -5.056 1.00 24.73 374 ILE B CA 1
ATOM 6667 C C . ILE B 1 380 ? -13.107 11.545 -4.842 1.00 22.12 374 ILE B C 1
ATOM 6668 O O . ILE B 1 380 ? -13.853 10.602 -4.564 1.00 20.50 374 ILE B O 1
ATOM 6673 N N . VAL B 1 381 ? -13.522 12.804 -4.936 1.00 19.72 375 VAL B N 1
ATOM 6674 C CA . VAL B 1 381 ? -14.917 13.158 -4.821 1.00 18.77 375 VAL B CA 1
ATOM 6675 C C . VAL B 1 381 ? -15.428 13.332 -6.221 1.00 24.91 375 VAL B C 1
ATOM 6676 O O . VAL B 1 381 ? -14.733 13.862 -7.082 1.00 27.92 375 VAL B O 1
ATOM 6680 N N . LEU B 1 382 ? -16.657 12.901 -6.442 1.00 24.24 376 LEU B N 1
ATOM 6681 C CA . LEU B 1 382 ? -17.208 12.832 -7.770 1.00 23.08 376 LEU B CA 1
ATOM 6682 C C . LEU B 1 382 ? -18.535 13.557 -7.738 1.00 30.30 376 LEU B C 1
ATOM 6683 O O . LEU B 1 382 ? -19.522 13.009 -7.258 1.00 30.82 376 LEU B O 1
ATOM 6688 N N . THR B 1 383 ? -18.564 14.784 -8.249 1.00 33.15 377 THR B N 1
ATOM 6689 C CA . THR B 1 383 ? -19.763 15.613 -8.177 1.00 30.71 377 THR B CA 1
ATOM 6690 C C . THR B 1 383 ? -20.552 15.580 -9.479 1.00 28.69 377 THR B C 1
ATOM 6691 O O . THR B 1 383 ? -20.027 15.933 -10.529 1.00 30.87 377 THR B O 1
ATOM 6695 N N . ALA B 1 384 ? -21.815 15.180 -9.406 1.00 27.13 378 ALA B N 1
ATOM 6696 C CA . ALA B 1 384 ? -22.661 15.097 -10.596 1.00 31.83 378 ALA B CA 1
ATOM 6697 C C . ALA B 1 384 ? -23.853 16.051 -10.526 1.00 39.22 378 ALA B C 1
ATOM 6698 O O . ALA B 1 384 ? -24.697 15.934 -9.631 1.00 37.89 378 ALA B O 1
ATOM 6700 N N . SER B 1 385 ? -23.945 16.960 -11.494 1.00 35.64 379 SER B N 1
ATOM 6701 C CA . SER B 1 385 ? -24.892 18.074 -11.407 1.00 33.03 379 SER B CA 1
ATOM 6702 C C . SER B 1 385 ? -25.860 18.194 -12.585 1.00 33.92 379 SER B C 1
ATOM 6703 O O . SER B 1 385 ? -25.632 17.650 -13.656 1.00 32.97 379 SER B O 1
ATOM 6706 N N . ALA B 1 386 ? -26.952 18.913 -12.371 1.00 43.42 380 ALA B N 1
ATOM 6707 C CA . ALA B 1 386 ? -27.919 19.179 -13.431 1.00 47.16 380 ALA B CA 1
ATOM 6708 C C . ALA B 1 386 ? -28.722 20.437 -13.084 1.00 56.23 380 ALA B C 1
ATOM 6709 O O . ALA B 1 386 ? -28.335 21.190 -12.177 1.00 50.19 380 ALA B O 1
ATOM 6711 N N . SER B 1 387 ? -29.822 20.670 -13.803 1.00 53.89 381 SER B N 1
ATOM 6712 C CA . SER B 1 387 ? -30.633 21.869 -13.583 1.00 48.77 381 SER B CA 1
ATOM 6713 C C . SER B 1 387 ? -32.091 21.558 -13.279 1.00 51.71 381 SER B C 1
ATOM 6714 O O . SER B 1 387 ? -32.584 21.939 -12.221 1.00 64.40 381 SER B O 1
ATOM 6717 N N . THR B 1 388 ? -32.784 20.870 -14.184 1.00 50.50 382 THR B N 1
ATOM 6718 C CA . THR B 1 388 ? -34.123 20.376 -13.862 1.00 49.48 382 THR B CA 1
ATOM 6719 C C . THR B 1 388 ? -33.997 19.170 -12.941 1.00 54.57 382 THR B C 1
ATOM 6720 O O . THR B 1 388 ? -32.922 18.884 -12.417 1.00 47.24 382 THR B O 1
ATOM 6724 N N . GLU B 1 389 ? -35.102 18.462 -12.746 1.00 61.94 383 GLU B N 1
ATOM 6725 C CA . GLU B 1 389 ? -35.100 17.301 -11.871 1.00 59.16 383 GLU B CA 1
ATOM 6726 C C . GLU B 1 389 ? -34.940 16.049 -12.710 1.00 53.09 383 GLU B C 1
ATOM 6727 O O . GLU B 1 389 ? -34.139 15.179 -12.380 1.00 50.89 383 GLU B O 1
ATOM 6733 N N . GLU B 1 390 ? -35.700 15.969 -13.802 1.00 61.68 384 GLU B N 1
ATOM 6734 C CA . GLU B 1 390 ? -35.662 14.803 -14.685 1.00 62.28 384 GLU B CA 1
ATOM 6735 C C . GLU B 1 390 ? -34.304 14.716 -15.367 1.00 59.20 384 GLU B C 1
ATOM 6736 O O . GLU B 1 390 ? -33.826 13.627 -15.696 1.00 50.56 384 GLU B O 1
ATOM 6742 N N . ASN B 1 391 ? -33.692 15.876 -15.585 1.00 53.64 385 ASN B N 1
ATOM 6743 C CA . ASN B 1 391 ? -32.325 15.917 -16.062 1.00 51.12 385 ASN B CA 1
ATOM 6744 C C . ASN B 1 391 ? -31.425 15.210 -15.056 1.00 50.49 385 ASN B C 1
ATOM 6745 O O . ASN B 1 391 ? -30.665 14.309 -15.417 1.00 49.84 385 ASN B O 1
ATOM 6750 N N . HIS B 1 392 ? -31.545 15.591 -13.787 1.00 47.69 386 HIS B N 1
ATOM 6751 C CA . HIS B 1 392 ? -30.705 15.016 -12.740 1.00 41.86 386 HIS B CA 1
ATOM 6752 C C . HIS B 1 392 ? -30.799 13.500 -12.666 1.00 37.27 386 HIS B C 1
ATOM 6753 O O . HIS B 1 392 ? -29.782 12.808 -12.692 1.00 36.99 386 HIS B O 1
ATOM 6760 N N . LEU B 1 393 ? -32.018 12.989 -12.581 1.00 37.80 387 LEU B N 1
ATOM 6761 C CA . LEU B 1 393 ? -32.229 11.548 -12.505 1.00 44.69 387 LEU B CA 1
ATOM 6762 C C . LEU B 1 393 ? -31.604 10.854 -13.712 1.00 37.08 387 LEU B C 1
ATOM 6763 O O . LEU B 1 393 ? -30.938 9.829 -13.572 1.00 31.37 387 LEU B O 1
ATOM 6768 N N . GLU B 1 394 ? -31.814 11.438 -14.887 1.00 35.34 388 GLU B N 1
ATOM 6769 C CA . GLU B 1 394 ? -31.321 10.886 -16.139 1.00 30.32 388 GLU B CA 1
ATOM 6770 C C . GLU B 1 394 ? -29.796 10.858 -16.103 1.00 31.05 388 GLU B C 1
ATOM 6771 O O . GLU B 1 394 ? -29.162 9.865 -16.476 1.00 21.00 388 GLU B O 1
ATOM 6777 N N . TRP B 1 395 ? -29.222 11.957 -15.624 1.00 29.39 389 TRP B N 1
ATOM 6778 C CA . TRP B 1 395 ? -27.782 12.149 -15.615 1.00 25.09 389 TRP B CA 1
ATOM 6779 C C . TRP B 1 395 ? -27.143 11.311 -14.514 1.00 27.96 389 TRP B C 1
ATOM 6780 O O . TRP B 1 395 ? -26.169 10.594 -14.764 1.00 26.38 389 TRP B O 1
ATOM 6791 N N . VAL B 1 396 ? -27.707 11.395 -13.311 1.00 26.50 390 VAL B N 1
ATOM 6792 C CA . VAL B 1 396 ? -27.287 10.554 -12.194 1.00 26.85 390 VAL B CA 1
ATOM 6793 C C . VAL B 1 396 ? -27.227 9.096 -12.629 1.00 24.51 390 VAL B C 1
ATOM 6794 O O . VAL B 1 396 ? -26.246 8.400 -12.366 1.00 20.15 390 VAL B O 1
ATOM 6798 N N . GLY B 1 397 ? -28.268 8.660 -13.333 1.00 27.62 391 GLY B N 1
ATOM 6799 C CA . GLY B 1 397 ? -28.369 7.293 -13.807 1.00 26.35 391 GLY B CA 1
ATOM 6800 C C . GLY B 1 397 ? -27.221 6.906 -14.718 1.00 27.22 391 GLY B C 1
ATOM 6801 O O . GLY B 1 397 ? -26.596 5.857 -14.530 1.00 26.76 391 GLY B O 1
ATOM 6802 N N . LEU B 1 398 ? -26.939 7.752 -15.701 1.00 20.47 392 LEU B N 1
ATOM 6803 C CA . LEU B 1 398 ? -25.858 7.473 -16.619 1.00 20.70 392 LEU B CA 1
ATOM 6804 C C . LEU B 1 398 ? -24.555 7.457 -15.872 1.00 21.05 392 LEU B C 1
ATOM 6805 O O . LEU B 1 398 ? -23.847 6.454 -15.879 1.00 20.44 392 LEU B O 1
ATOM 6810 N N . VAL B 1 399 ? -24.246 8.583 -15.235 1.00 19.48 393 VAL B N 1
ATOM 6811 C CA . VAL B 1 399 ? -22.981 8.743 -14.526 1.00 19.50 393 VAL B CA 1
ATOM 6812 C C . VAL B 1 399 ? -22.684 7.554 -13.621 1.00 16.43 393 VAL B C 1
ATOM 6813 O O . VAL B 1 399 ? -21.598 6.999 -13.656 1.00 13.71 393 VAL B O 1
ATOM 6817 N N . GLU B 1 400 ? -23.672 7.131 -12.850 1.00 19.93 394 GLU B N 1
ATOM 6818 C CA . GLU B 1 400 ? -23.468 6.015 -11.946 1.00 17.34 394 GLU B CA 1
ATOM 6819 C C . GLU B 1 400 ? -23.011 4.760 -12.668 1.00 17.55 394 GLU B C 1
ATOM 6820 O O . GLU B 1 400 ? -22.219 3.994 -12.132 1.00 18.78 394 GLU B O 1
ATOM 6826 N N . SER B 1 401 ? -23.494 4.548 -13.888 1.00 19.50 395 SER B N 1
ATOM 6827 C CA . SER B 1 401 ? -23.219 3.289 -14.583 1.00 17.62 395 SER B CA 1
ATOM 6828 C C . SER B 1 401 ? -21.854 3.272 -15.255 1.00 15.14 395 SER B C 1
ATOM 6829 O O . SER B 1 401 ? -21.547 2.353 -16.013 1.00 15.04 395 SER B O 1
ATOM 6832 N N . LYS B 1 402 ? -21.044 4.290 -14.972 1.00 14.75 396 LYS B N 1
ATOM 6833 C CA . LYS B 1 402 ? -19.760 4.474 -15.646 1.00 16.69 396 LYS B CA 1
ATOM 6834 C C . LYS B 1 402 ? -18.665 4.698 -14.622 1.00 14.92 396 LYS B C 1
ATOM 6835 O O . LYS B 1 402 ? -17.518 4.976 -14.977 1.00 13.40 396 LYS B O 1
ATOM 6841 N N . ILE B 1 403 ? -19.020 4.615 -13.349 1.00 13.35 397 ILE B N 1
ATOM 6842 C CA . ILE B 1 403 ? -18.078 4.987 -12.310 1.00 11.37 397 ILE B CA 1
ATOM 6843 C C . ILE B 1 403 ? -16.966 3.965 -12.275 1.00 13.48 397 ILE B C 1
ATOM 6844 O O . ILE B 1 403 ? -15.808 4.288 -12.015 1.00 13.03 397 ILE B O 1
ATOM 6849 N N . ARG B 1 404 ? -17.334 2.728 -12.591 1.00 17.02 398 ARG B N 1
ATOM 6850 C CA . ARG B 1 404 ? -16.393 1.616 -12.639 1.00 14.92 398 ARG B CA 1
ATOM 6851 C C . ARG B 1 404 ? -15.257 1.900 -13.614 1.00 14.36 398 ARG B C 1
ATOM 6852 O O . ARG B 1 404 ? -14.164 1.375 -13.436 1.00 12.57 398 ARG B O 1
ATOM 6860 N N . VAL B 1 405 ? -15.531 2.746 -14.618 1.00 15.84 399 VAL B N 1
ATOM 6861 C CA . VAL B 1 405 ? -14.532 3.271 -15.563 1.00 13.70 399 VAL B CA 1
ATOM 6862 C C . VAL B 1 405 ? -13.448 4.060 -14.837 1.00 12.73 399 VAL B C 1
ATOM 6863 O O . VAL B 1 405 ? -12.252 3.872 -15.085 1.00 13.97 399 VAL B O 1
ATOM 6867 N N . LEU B 1 406 ? -13.873 4.937 -13.935 1.00 13.59 400 LEU B N 1
ATOM 6868 C CA . LEU B 1 406 ? -12.945 5.715 -13.112 1.00 15.53 400 LEU B CA 1
ATOM 6869 C C . LEU B 1 406 ? -12.180 4.824 -12.130 1.00 15.62 400 LEU B C 1
ATOM 6870 O O . LEU B 1 406 ? -11.064 5.154 -11.728 1.00 15.89 400 LEU B O 1
ATOM 6875 N N . VAL B 1 407 ? -12.775 3.704 -11.727 1.00 14.19 401 VAL B N 1
ATOM 6876 C CA . VAL B 1 407 ? -12.086 2.818 -10.798 1.00 11.08 401 VAL B CA 1
ATOM 6877 C C . VAL B 1 407 ? -11.004 2.097 -11.569 1.00 13.81 401 VAL B C 1
ATOM 6878 O O . VAL B 1 407 ? -9.850 2.063 -11.154 1.00 11.03 401 VAL B O 1
ATOM 6882 N N . GLY B 1 408 ? -11.397 1.530 -12.709 1.00 15.20 402 GLY B N 1
ATOM 6883 C CA . GLY B 1 408 ? -10.483 0.854 -13.606 1.00 10.19 402 GLY B CA 1
ATOM 6884 C C . GLY B 1 408 ? -9.324 1.751 -13.972 1.00 11.90 402 GLY B C 1
ATOM 6885 O O . GLY B 1 408 ? -8.164 1.341 -13.858 1.00 9.85 402 GLY B O 1
ATOM 6886 N N . ASN B 1 409 ? -9.631 2.974 -14.403 1.00 12.22 403 ASN B N 1
ATOM 6887 C CA . ASN B 1 409 ? -8.580 3.930 -14.715 1.00 12.75 403 ASN B CA 1
ATOM 6888 C C . ASN B 1 409 ? -7.583 3.990 -13.586 1.00 14.55 403 ASN B C 1
ATOM 6889 O O . ASN B 1 409 ? -6.395 3.726 -13.787 1.00 16.51 403 ASN B O 1
ATOM 6894 N N . LEU B 1 410 ? -8.082 4.273 -12.387 1.00 13.51 404 LEU B N 1
ATOM 6895 C CA . LEU B 1 410 ? -7.238 4.313 -11.202 1.00 11.91 404 LEU B CA 1
ATOM 6896 C C . LEU B 1 410 ? -6.481 3.000 -10.964 1.00 12.67 404 LEU B C 1
ATOM 6897 O O . LEU B 1 410 ? -5.302 3.031 -10.655 1.00 15.75 404 LEU B O 1
ATOM 6902 N N . GLU B 1 411 ? -7.138 1.851 -11.105 1.00 10.46 405 GLU B N 1
ATOM 6903 C CA . GLU B 1 411 ? -6.462 0.592 -10.797 1.00 10.48 405 GLU B CA 1
ATOM 6904 C C . GLU B 1 411 ? -5.287 0.370 -11.738 1.00 11.59 405 GLU B C 1
ATOM 6905 O O . GLU B 1 411 ? -4.210 -0.073 -11.312 1.00 8.49 405 GLU B O 1
ATOM 6911 N N . ARG B 1 412 ? -5.522 0.693 -13.017 1.00 13.12 406 ARG B N 1
ATOM 6912 C CA . ARG B 1 412 ? -4.539 0.560 -14.089 1.00 8.56 406 ARG B CA 1
ATOM 6913 C C . ARG B 1 412 ? -3.327 1.440 -13.823 1.00 11.96 406 ARG B C 1
ATOM 6914 O O . ARG B 1 412 ? -2.238 1.152 -14.307 1.00 13.40 406 ARG B O 1
ATOM 6922 N N . ASN B 1 413 ? -3.529 2.505 -13.045 1.00 12.38 407 ASN B N 1
ATOM 6923 C CA . ASN B 1 413 ? -2.467 3.442 -12.674 1.00 12.32 407 ASN B CA 1
ATOM 6924 C C . ASN B 1 413 ? -1.265 2.823 -11.985 1.00 17.01 407 ASN B C 1
ATOM 6925 O O . ASN B 1 413 ? -1.387 1.959 -11.118 1.00 19.14 407 ASN B O 1
ATOM 6930 N N . GLU B 1 414 ? -0.102 3.336 -12.357 1.00 21.08 408 GLU B N 1
ATOM 6931 C CA . GLU B 1 414 ? 1.179 2.815 -11.926 1.00 21.89 408 GLU B CA 1
ATOM 6932 C C . GLU B 1 414 ? 1.333 2.873 -10.416 1.00 24.92 408 GLU B C 1
ATOM 6933 O O . GLU B 1 414 ? 1.823 1.929 -9.799 1.00 32.01 408 GLU B O 1
ATOM 6939 N N . PHE B 1 415 ? 0.888 3.982 -9.831 1.00 26.84 409 PHE B N 1
ATOM 6940 C CA . PHE B 1 415 ? 1.150 4.315 -8.425 1.00 26.70 409 PHE B CA 1
ATOM 6941 C C . PHE B 1 415 ? 0.060 3.879 -7.429 1.00 24.44 409 PHE B C 1
ATOM 6942 O O . PHE B 1 415 ? 0.219 4.020 -6.219 1.00 23.47 409 PHE B O 1
ATOM 6950 N N . ILE B 1 416 ? -1.035 3.339 -7.949 1.00 22.62 410 ILE B N 1
ATOM 6951 C CA . ILE B 1 416 ? -2.248 3.114 -7.178 1.00 15.45 410 ILE B CA 1
ATOM 6952 C C . ILE B 1 416 ? -2.492 1.638 -6.976 1.00 16.41 410 ILE B C 1
ATOM 6953 O O . ILE B 1 416 ? -2.399 0.856 -7.915 1.00 22.36 410 ILE B O 1
ATOM 6958 N N . THR B 1 417 ? -2.804 1.249 -5.749 1.00 16.94 411 THR B N 1
ATOM 6959 C CA . THR B 1 417 ? -2.969 -0.162 -5.441 1.00 16.51 411 THR B CA 1
ATOM 6960 C C . THR B 1 417 ? -4.435 -0.564 -5.372 1.00 20.38 411 THR B C 1
ATOM 6961 O O . THR B 1 417 ? -4.836 -1.629 -5.859 1.00 17.46 411 THR B O 1
ATOM 6965 N N . LEU B 1 418 ? -5.241 0.300 -4.774 1.00 17.62 412 LEU B N 1
ATOM 6966 C CA . LEU B 1 418 ? -6.638 -0.014 -4.595 1.00 12.65 412 LEU B CA 1
ATOM 6967 C C . LEU B 1 418 ? -7.472 1.227 -4.786 1.00 10.60 412 LEU B C 1
ATOM 6968 O O . LEU B 1 418 ? -7.105 2.307 -4.332 1.00 12.66 412 LEU B O 1
ATOM 6973 N N . ALA B 1 419 ? -8.595 1.053 -5.470 1.00 11.44 413 ALA B N 1
ATOM 6974 C CA . ALA B 1 419 ? -9.606 2.086 -5.618 1.00 11.56 413 ALA B CA 1
ATOM 6975 C C . ALA B 1 419 ? -10.939 1.528 -5.155 1.00 9.68 413 ALA B C 1
ATOM 6976 O O . ALA B 1 419 ? -11.402 0.500 -5.640 1.00 7.64 413 ALA B O 1
ATOM 6978 N N . HIS B 1 420 ? -11.564 2.237 -4.229 1.00 13.11 414 HIS B N 1
ATOM 6979 C CA . HIS B 1 420 ? -12.741 1.738 -3.556 1.00 13.52 414 HIS B CA 1
ATOM 6980 C C . HIS B 1 420 ? -13.880 2.751 -3.648 1.00 13.08 414 HIS B C 1
ATOM 6981 O O . HIS B 1 420 ? -13.872 3.746 -2.929 1.00 12.40 414 HIS B O 1
ATOM 6988 N N . VAL B 1 421 ? -14.858 2.494 -4.520 1.00 8.79 415 VAL B N 1
ATOM 6989 C CA . VAL B 1 421 ? -16.059 3.332 -4.555 1.00 11.48 415 VAL B CA 1
ATOM 6990 C C . VAL B 1 421 ? -17.028 3.038 -3.443 1.00 15.33 415 VAL B C 1
ATOM 6991 O O . VAL B 1 421 ? -17.310 1.873 -3.143 1.00 12.93 415 VAL B O 1
ATOM 6995 N N . ASN B 1 422 ? -17.597 4.102 -2.890 1.00 14.04 416 ASN B N 1
ATOM 6996 C CA . ASN B 1 422 ? -18.720 3.976 -1.990 1.00 12.71 416 ASN B CA 1
ATOM 6997 C C . ASN B 1 422 ? -20.022 4.053 -2.777 1.00 14.59 416 ASN B C 1
ATOM 6998 O O . ASN B 1 422 ? -20.330 5.072 -3.377 1.00 16.53 416 ASN B O 1
ATOM 7003 N N . PRO B 1 423 ? -20.794 2.964 -2.782 1.00 14.66 417 PRO B N 1
ATOM 7004 C CA . PRO B 1 423 ? -22.039 2.917 -3.551 1.00 15.86 417 PRO B CA 1
ATOM 7005 C C . PRO B 1 423 ? -23.086 3.918 -3.100 1.00 19.24 417 PRO B C 1
ATOM 7006 O O . PRO B 1 423 ? -24.061 4.137 -3.813 1.00 22.72 417 PRO B O 1
ATOM 7010 N N . GLN B 1 424 ? -22.876 4.528 -1.944 1.00 19.89 418 GLN B N 1
ATOM 7011 C CA . GLN B 1 424 ? -23.775 5.564 -1.445 1.00 33.85 418 GLN B CA 1
ATOM 7012 C C . GLN B 1 424 ? -23.643 6.887 -2.201 1.00 29.43 418 GLN B C 1
ATOM 7013 O O . GLN B 1 424 ? -22.565 7.477 -2.218 1.00 31.48 418 GLN B O 1
ATOM 7019 N N . SER B 1 425 ? -24.720 7.386 -2.796 1.00 25.06 419 SER B N 1
ATOM 7020 C CA . SER B 1 425 ? -24.666 8.774 -3.256 1.00 30.63 419 SER B CA 1
ATOM 7021 C C . SER B 1 425 ? -25.024 9.692 -2.094 1.00 31.51 419 SER B C 1
ATOM 7022 O O . SER B 1 425 ? -25.681 9.261 -1.147 1.00 33.28 419 SER B O 1
ATOM 7025 N N . PHE B 1 426 ? -24.563 10.938 -2.167 1.00 28.73 420 PHE B N 1
ATOM 7026 C CA . PHE B 1 426 ? -24.830 11.964 -1.155 1.00 33.07 420 PHE B CA 1
ATOM 7027 C C . PHE B 1 426 ? -25.250 13.278 -1.837 1.00 44.70 420 PHE B C 1
ATOM 7028 O O . PHE B 1 426 ? -24.983 13.470 -3.020 1.00 42.92 420 PHE B O 1
ATOM 7036 N N . PRO B 1 427 ? -25.919 14.186 -1.101 1.00 48.89 421 PRO B N 1
ATOM 7037 C CA . PRO B 1 427 ? -26.275 15.481 -1.706 1.00 46.54 421 PRO B CA 1
ATOM 7038 C C . PRO B 1 427 ? -25.399 16.679 -1.269 1.00 45.39 421 PRO B C 1
ATOM 7039 O O . PRO B 1 427 ? -24.276 16.473 -0.808 1.00 44.48 421 PRO B O 1
ATOM 7043 N N . GLY B 1 428 ? -25.903 17.906 -1.424 1.00 46.70 422 GLY B N 1
ATOM 7044 C CA . GLY B 1 428 ? -25.122 19.103 -1.135 1.00 52.61 422 GLY B CA 1
ATOM 7045 C C . GLY B 1 428 ? -25.582 19.940 0.051 1.00 44.39 422 GLY B C 1
ATOM 7046 O O . GLY B 1 428 ? -24.833 20.786 0.564 1.00 38.51 422 GLY B O 1
ATOM 7047 N N . ASN B 1 437 ? -30.069 24.153 -9.378 1.00 61.50 431 ASN B N 1
ATOM 7048 C CA . ASN B 1 437 ? -28.782 23.486 -9.195 1.00 63.26 431 ASN B CA 1
ATOM 7049 C C . ASN B 1 437 ? -28.916 22.215 -8.361 1.00 59.72 431 ASN B C 1
ATOM 7050 O O . ASN B 1 437 ? -28.885 22.268 -7.134 1.00 61.12 431 ASN B O 1
ATOM 7055 N N . TYR B 1 438 ? -29.061 21.074 -9.033 1.00 59.77 432 TYR B N 1
ATOM 7056 C CA . TYR B 1 438 ? -29.286 19.792 -8.357 1.00 53.82 432 TYR B CA 1
ATOM 7057 C C . TYR B 1 438 ? -28.023 18.909 -8.365 1.00 50.54 432 TYR B C 1
ATOM 7058 O O . TYR B 1 438 ? -27.475 18.622 -9.429 1.00 56.05 432 TYR B O 1
ATOM 7067 N N . VAL B 1 439 ? -27.576 18.464 -7.189 1.00 42.25 433 VAL B N 1
ATOM 7068 C CA . VAL B 1 439 ? -26.272 17.802 -7.057 1.00 35.04 433 VAL B CA 1
ATOM 7069 C C . VAL B 1 439 ? -26.267 16.465 -6.278 1.00 38.95 433 VAL B C 1
ATOM 7070 O O . VAL B 1 439 ? -26.886 16.346 -5.214 1.00 36.78 433 VAL B O 1
ATOM 7074 N N . SER B 1 440 ? -25.574 15.467 -6.838 1.00 43.34 434 SER B N 1
ATOM 7075 C CA . SER B 1 440 ? -25.199 14.236 -6.125 1.00 34.53 434 SER B CA 1
ATOM 7076 C C . SER B 1 440 ? -23.677 14.046 -6.099 1.00 26.55 434 SER B C 1
ATOM 7077 O O . SER B 1 440 ? -22.958 14.510 -6.984 1.00 28.51 434 SER B O 1
ATOM 7080 N N . MET B 1 441 ? -23.181 13.351 -5.089 1.00 24.70 435 MET B N 1
ATOM 7081 C CA . MET B 1 441 ? -21.752 13.100 -5.023 1.00 28.61 435 MET B CA 1
ATOM 7082 C C . MET B 1 441 ? -21.412 11.692 -4.560 1.00 25.91 435 MET B C 1
ATOM 7083 O O . MET B 1 441 ? -22.214 11.023 -3.905 1.00 23.27 435 MET B O 1
ATOM 7088 N N . TRP B 1 442 ? -20.223 11.243 -4.960 1.00 25.63 436 TRP B N 1
ATOM 7089 C CA . TRP B 1 442 ? -19.739 9.907 -4.654 1.00 21.58 436 TRP B CA 1
ATOM 7090 C C . TRP B 1 442 ? -18.305 9.998 -4.185 1.00 20.04 436 TRP B C 1
ATOM 7091 O O . TRP B 1 442 ? -17.613 10.976 -4.459 1.00 17.57 436 TRP B O 1
ATOM 7102 N N . PHE B 1 443 ? -17.850 8.955 -3.502 1.00 21.03 437 PHE B N 1
ATOM 7103 C CA . PHE B 1 443 ? -16.522 8.967 -2.924 1.00 15.56 437 PHE B CA 1
ATOM 7104 C C . PHE B 1 443 ? -15.708 7.722 -3.210 1.00 16.29 437 PHE B C 1
ATOM 7105 O O . PHE B 1 443 ? -16.172 6.596 -3.021 1.00 15.94 437 PHE B O 1
ATOM 7113 N N . LEU B 1 444 ? -14.479 7.943 -3.652 1.00 13.27 438 LEU B N 1
ATOM 7114 C CA . LEU B 1 444 ? -13.554 6.854 -3.866 1.00 16.21 438 LEU B CA 1
ATOM 7115 C C . LEU B 1 444 ? -12.391 6.952 -2.911 1.00 16.97 438 LEU B C 1
ATOM 7116 O O . LEU B 1 444 ? -11.778 7.996 -2.787 1.00 22.06 438 LEU B O 1
ATOM 7121 N N . GLY B 1 445 ? -12.072 5.861 -2.240 1.00 16.85 439 GLY B N 1
ATOM 7122 C CA . GLY B 1 445 ? -10.890 5.857 -1.410 1.00 17.55 439 GLY B CA 1
ATOM 7123 C C . GLY B 1 445 ? -9.743 5.311 -2.221 1.00 18.47 439 GLY B C 1
ATOM 7124 O O . GLY B 1 445 ? -9.951 4.502 -3.123 1.00 19.89 439 GLY B O 1
ATOM 7125 N N . ILE B 1 446 ? -8.530 5.744 -1.911 1.00 16.01 440 ILE B N 1
ATOM 7126 C CA . ILE B 1 446 ? -7.371 5.298 -2.658 1.00 14.79 440 ILE B CA 1
ATOM 7127 C C . ILE B 1 446 ? -6.219 4.964 -1.736 1.00 16.89 440 ILE B C 1
ATOM 7128 O O . ILE B 1 446 ? -5.926 5.698 -0.798 1.00 24.22 440 ILE B O 1
ATOM 7133 N N . ILE B 1 447 ? -5.587 3.826 -1.989 1.00 16.71 441 ILE B N 1
ATOM 7134 C CA . ILE B 1 447 ? -4.297 3.528 -1.394 1.00 21.24 441 ILE B CA 1
ATOM 7135 C C . ILE B 1 447 ? -3.234 3.778 -2.466 1.00 23.35 441 ILE B C 1
ATOM 7136 O O . ILE B 1 447 ? -3.472 3.496 -3.644 1.00 25.24 441 ILE B O 1
ATOM 7141 N N . PHE B 1 448 ? -2.078 4.317 -2.080 1.00 20.20 442 PHE B N 1
ATOM 7142 C CA . PHE B 1 448 ? -0.946 4.397 -3.004 1.00 17.96 442 PHE B CA 1
ATOM 7143 C C . PHE B 1 448 ? 0.097 3.364 -2.594 1.00 20.96 442 PHE B C 1
ATOM 7144 O O . PHE B 1 448 ? -0.090 2.683 -1.593 1.00 26.32 442 PHE B O 1
ATOM 7152 N N . ARG B 1 449 ? 1.176 3.228 -3.364 1.00 18.88 443 ARG B N 1
ATOM 7153 C CA . ARG B 1 449 ? 2.321 2.425 -2.939 1.00 18.68 443 ARG B CA 1
ATOM 7154 C C . ARG B 1 449 ? 3.277 3.287 -2.096 1.00 23.38 443 ARG B C 1
ATOM 7155 O O . ARG B 1 449 ? 4.497 3.065 -2.053 1.00 23.59 443 ARG B O 1
ATOM 7163 N N . ASP B 1 460 ? -0.095 11.890 -8.399 1.00 31.82 454 ASP B N 1
ATOM 7164 C CA . ASP B 1 460 ? -0.994 12.757 -9.179 1.00 34.92 454 ASP B CA 1
ATOM 7165 C C . ASP B 1 460 ? -2.109 12.041 -9.970 1.00 41.50 454 ASP B C 1
ATOM 7166 O O . ASP B 1 460 ? -1.870 11.005 -10.607 1.00 38.77 454 ASP B O 1
ATOM 7171 N N . LEU B 1 461 ? -3.312 12.628 -9.967 1.00 37.02 455 LEU B N 1
ATOM 7172 C CA . LEU B 1 461 ? -4.497 11.976 -10.544 1.00 26.34 455 LEU B CA 1
ATOM 7173 C C . LEU B 1 461 ? -5.274 12.772 -11.594 1.00 31.83 455 LEU B C 1
ATOM 7174 O O . LEU B 1 461 ? -6.412 12.423 -11.903 1.00 30.94 455 LEU B O 1
ATOM 7179 N N . THR B 1 462 ? -4.693 13.828 -12.151 1.00 36.06 456 THR B N 1
ATOM 7180 C CA . THR B 1 462 ? -5.444 14.617 -13.128 1.00 28.18 456 THR B CA 1
ATOM 7181 C C . THR B 1 462 ? -5.761 13.849 -14.425 1.00 24.92 456 THR B C 1
ATOM 7182 O O . THR B 1 462 ? -6.820 14.065 -15.026 1.00 20.15 456 THR B O 1
ATOM 7186 N N . TYR B 1 463 ? -4.866 12.948 -14.844 1.00 24.97 457 TYR B N 1
ATOM 7187 C CA . TYR B 1 463 ? -5.058 12.236 -16.118 1.00 23.43 457 TYR B CA 1
ATOM 7188 C C . TYR B 1 463 ? -6.166 11.184 -16.047 1.00 24.38 457 TYR B C 1
ATOM 7189 O O . TYR B 1 463 ? -6.960 11.041 -16.991 1.00 19.35 457 TYR B O 1
ATOM 7198 N N . ASP B 1 464 ? -6.216 10.439 -14.943 1.00 22.49 458 ASP B N 1
ATOM 7199 C CA . ASP B 1 464 ? -7.225 9.395 -14.821 1.00 20.14 458 ASP B CA 1
ATOM 7200 C C . ASP B 1 464 ? -8.598 10.035 -14.726 1.00 21.62 458 ASP B C 1
ATOM 7201 O O . ASP B 1 464 ? -9.552 9.571 -15.355 1.00 20.65 458 ASP B O 1
ATOM 7206 N N . ILE B 1 465 ? -8.673 11.130 -13.974 1.00 18.73 459 ILE B N 1
ATOM 7207 C CA . ILE B 1 465 ? -9.884 11.939 -13.905 1.00 17.84 459 ILE B CA 1
ATOM 7208 C C . ILE B 1 465 ? -10.377 12.447 -15.271 1.00 23.46 459 ILE B C 1
ATOM 7209 O O . ILE B 1 465 ? -11.541 12.247 -15.618 1.00 22.02 459 ILE B O 1
ATOM 7214 N N . GLN B 1 466 ? -9.499 13.099 -16.036 1.00 20.56 460 GLN B N 1
ATOM 7215 C CA . GLN B 1 466 ? -9.860 13.609 -17.353 1.00 15.37 460 GLN B CA 1
ATOM 7216 C C . GLN B 1 466 ? -10.396 12.503 -18.249 1.00 21.00 460 GLN B C 1
ATOM 7217 O O . GLN B 1 466 ? -11.428 12.677 -18.896 1.00 21.47 460 GLN B O 1
ATOM 7223 N N . SER B 1 467 ? -9.695 11.369 -18.302 1.00 22.23 461 SER B N 1
ATOM 7224 C CA . SER B 1 467 ? -10.130 10.265 -19.159 1.00 17.38 461 SER B CA 1
ATOM 7225 C C . SER B 1 467 ? -11.549 9.890 -18.808 1.00 16.65 461 SER B C 1
ATOM 7226 O O . SER B 1 467 ? -12.398 9.758 -19.683 1.00 18.73 461 SER B O 1
ATOM 7229 N N . PHE B 1 468 ? -11.796 9.742 -17.512 1.00 19.13 462 PHE B N 1
ATOM 7230 C CA . PHE B 1 468 ? -13.119 9.399 -17.013 1.00 17.20 462 PHE B CA 1
ATOM 7231 C C . PHE B 1 468 ? -14.172 10.398 -17.474 1.00 16.90 462 PHE B C 1
ATOM 7232 O O . PHE B 1 468 ? -15.189 10.001 -18.054 1.00 15.83 462 PHE B O 1
ATOM 7240 N N . THR B 1 469 ? -13.931 11.688 -17.235 1.00 14.17 463 THR B N 1
ATOM 7241 C CA . THR B 1 469 ? -14.929 12.688 -17.604 1.00 18.38 463 THR B CA 1
ATOM 7242 C C . THR B 1 469 ? -15.139 12.705 -19.114 1.00 17.73 463 THR B C 1
ATOM 7243 O O . THR B 1 469 ? -16.276 12.794 -19.586 1.00 15.45 463 THR B O 1
ATOM 7247 N N . ASP B 1 470 ? -14.040 12.608 -19.860 1.00 14.81 464 ASP B N 1
ATOM 7248 C CA . ASP B 1 470 ? -14.118 12.605 -21.308 1.00 15.08 464 ASP B CA 1
ATOM 7249 C C . ASP B 1 470 ? -14.985 11.441 -21.765 1.00 15.00 464 ASP B C 1
ATOM 7250 O O . ASP B 1 470 ? -15.878 11.606 -22.600 1.00 12.26 464 ASP B O 1
ATOM 7255 N N . THR B 1 471 ? -14.754 10.275 -21.182 1.00 12.36 465 THR B N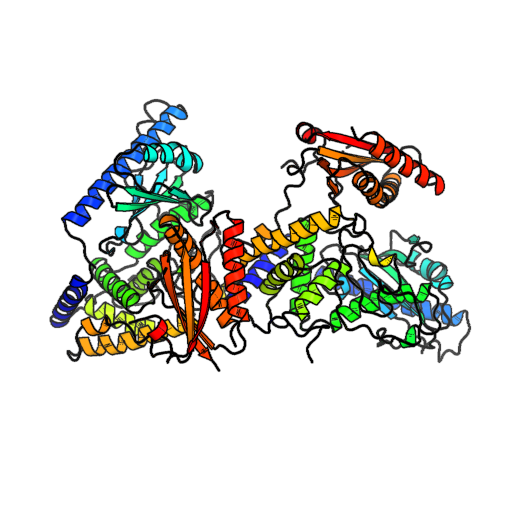 1
ATOM 7256 C CA . THR B 1 471 ? -15.551 9.119 -21.542 1.00 14.35 465 THR B CA 1
ATOM 7257 C C . THR B 1 471 ? -17.026 9.388 -21.265 1.00 16.13 465 THR B C 1
ATOM 7258 O O . THR B 1 471 ? -17.885 9.102 -22.098 1.00 14.94 465 THR B O 1
ATOM 7262 N N . VAL B 1 472 ? -17.319 9.951 -20.099 1.00 15.45 466 VAL B N 1
ATOM 7263 C CA . VAL B 1 472 ? -18.708 10.149 -19.715 1.00 17.41 466 VAL B CA 1
ATOM 7264 C C . VAL B 1 472 ? -19.415 11.102 -20.674 1.00 16.75 466 VAL B C 1
ATOM 7265 O O . VAL B 1 472 ? -20.515 10.816 -21.132 1.00 18.38 466 VAL B O 1
ATOM 7269 N N . TYR B 1 473 ? -18.786 12.234 -20.973 1.00 14.50 467 TYR B N 1
ATOM 7270 C CA . TYR B 1 473 ? -19.453 13.258 -21.760 1.00 17.58 467 TYR B CA 1
ATOM 7271 C C . TYR B 1 473 ? -19.629 12.725 -23.162 1.00 19.08 467 TYR B C 1
ATOM 7272 O O . TYR B 1 473 ? -20.696 12.844 -23.763 1.00 18.57 467 TYR B O 1
ATOM 7281 N N . ARG B 1 474 ? -18.561 12.120 -23.663 1.00 18.49 468 ARG B N 1
ATOM 7282 C CA . ARG B 1 474 ? -18.536 11.565 -25.000 1.00 16.15 468 ARG B CA 1
ATOM 7283 C C . ARG B 1 474 ? -19.676 10.571 -25.157 1.00 15.22 468 ARG B C 1
ATOM 7284 O O . ARG B 1 474 ? -20.435 10.622 -26.124 1.00 17.46 468 ARG B O 1
ATOM 7292 N N . GLN B 1 475 ? -19.805 9.673 -24.190 1.00 15.90 469 GLN B N 1
ATOM 7293 C CA . GLN B 1 475 ? -20.837 8.657 -24.261 1.00 14.45 469 GLN B CA 1
ATOM 7294 C C . GLN B 1 475 ? -22.199 9.287 -24.098 1.00 15.68 469 GLN B C 1
ATOM 7295 O O . GLN B 1 475 ? -23.160 8.873 -24.739 1.00 18.81 469 GLN B O 1
ATOM 7301 N N . ALA B 1 476 ? -22.288 10.303 -23.257 1.00 14.45 470 ALA B N 1
ATOM 7302 C CA . ALA B 1 476 ? -23.554 10.992 -23.116 1.00 16.40 470 ALA B CA 1
ATOM 7303 C C . ALA B 1 476 ? -23.942 11.616 -24.459 1.00 20.17 470 ALA B C 1
ATOM 7304 O O . ALA B 1 476 ? -25.043 11.372 -24.944 1.00 26.46 470 ALA B O 1
ATOM 7306 N N . ASN B 1 477 ? -23.034 12.375 -25.080 1.00 21.18 471 ASN B N 1
ATOM 7307 C CA . ASN B 1 477 ? -23.303 12.994 -26.395 1.00 22.35 471 ASN B CA 1
ATOM 7308 C C . ASN B 1 477 ? -23.732 11.989 -27.428 1.00 19.77 471 ASN B C 1
ATOM 7309 O O . ASN B 1 477 ? -24.688 12.219 -28.157 1.00 24.57 471 ASN B O 1
ATOM 7314 N N . ASN B 1 478 ? -23.005 10.877 -27.479 1.00 19.08 472 ASN B N 1
ATOM 7315 C CA . ASN B 1 478 ? -23.249 9.825 -28.451 1.00 18.93 472 ASN B CA 1
ATOM 7316 C C . ASN B 1 478 ? -24.693 9.348 -28.440 1.00 23.02 472 ASN B C 1
ATOM 7317 O O . ASN B 1 478 ? -25.315 9.245 -29.489 1.00 25.09 472 ASN B O 1
ATOM 7322 N N . ILE B 1 479 ? -25.232 9.087 -27.251 1.00 30.96 473 ILE B N 1
ATOM 7323 C CA . ILE B 1 479 ? -26.614 8.626 -27.128 1.00 26.94 473 ILE B CA 1
ATOM 7324 C C . ILE B 1 479 ? -27.639 9.758 -27.039 1.00 25.05 473 ILE B C 1
ATOM 7325 O O . ILE B 1 479 ? -28.792 9.512 -26.684 1.00 25.88 473 ILE B O 1
ATOM 7330 N N . ASN B 1 480 ? -27.217 10.977 -27.380 1.00 23.03 474 ASN B N 1
ATOM 7331 C CA . ASN B 1 480 ? -28.125 12.118 -27.541 1.00 27.38 474 ASN B CA 1
ATOM 7332 C C . ASN B 1 480 ? -28.962 12.382 -26.312 1.00 31.74 474 ASN B C 1
ATOM 7333 O O . ASN B 1 480 ? -30.192 12.377 -26.368 1.00 37.74 474 ASN B O 1
ATOM 7338 N N . MET B 1 481 ? -28.276 12.638 -25.209 1.00 27.26 475 MET B N 1
ATOM 7339 C CA . MET B 1 481 ? -28.897 12.670 -23.908 1.00 27.46 475 MET B CA 1
ATOM 7340 C C . MET B 1 481 ? -28.343 13.866 -23.167 1.00 29.37 475 MET B C 1
ATOM 7341 O O . MET B 1 481 ? -28.916 14.313 -22.180 1.00 38.41 475 MET B O 1
ATOM 7346 N N . LEU B 1 482 ? -27.234 14.401 -23.663 1.00 26.03 476 LEU B N 1
ATOM 7347 C CA . LEU B 1 482 ? -26.508 15.444 -22.941 1.00 28.82 476 LEU B CA 1
ATOM 7348 C C . LEU B 1 482 ? -27.181 16.828 -23.048 1.00 34.76 476 LEU B C 1
ATOM 7349 O O . LEU B 1 482 ? -26.707 17.729 -23.748 1.00 37.65 476 LEU B O 1
ATOM 7354 N N . LYS B 1 483 ? -28.300 16.987 -22.348 1.00 33.83 477 LYS B N 1
ATOM 7355 C CA . LYS B 1 483 ? -28.909 18.299 -22.196 1.00 32.27 477 LYS B CA 1
ATOM 7356 C C . LYS B 1 483 ? -27.901 19.157 -21.451 1.00 36.44 477 LYS B C 1
ATOM 7357 O O . LYS B 1 483 ? -27.289 18.700 -20.486 1.00 37.37 477 LYS B O 1
ATOM 7363 N N . GLU B 1 484 ? -27.711 20.394 -21.888 1.00 40.02 478 GLU B N 1
ATOM 7364 C CA . GLU B 1 484 ? -26.766 21.266 -21.208 1.00 46.39 478 GLU B CA 1
ATOM 7365 C C . GLU B 1 484 ? -27.272 21.528 -19.795 1.00 49.33 478 GLU B C 1
ATOM 7366 O O . GLU B 1 484 ? -28.460 21.358 -19.508 1.00 45.25 478 GLU B O 1
ATOM 7372 N N . GLY B 1 485 ? -26.368 21.938 -18.915 1.00 46.91 479 GLY B N 1
ATOM 7373 C CA . GLY B 1 485 ? -26.680 22.031 -17.503 1.00 40.55 479 GLY B CA 1
ATOM 7374 C C . GLY B 1 485 ? -26.022 20.869 -16.784 1.00 42.76 479 GLY B C 1
ATOM 7375 O O . GLY B 1 485 ? -25.452 21.036 -15.696 1.00 34.69 479 GLY B O 1
ATOM 7376 N N . MET B 1 486 ? -26.084 19.694 -17.417 1.00 39.82 480 MET B N 1
ATOM 7377 C CA . MET B 1 486 ? -25.525 18.456 -16.866 1.00 27.05 480 MET B CA 1
ATOM 7378 C C . MET B 1 486 ? -23.999 18.491 -16.775 1.00 27.09 480 MET B C 1
ATOM 7379 O O . MET B 1 486 ? -23.310 18.564 -17.782 1.00 34.73 480 MET B O 1
ATOM 7384 N N . LYS B 1 487 ? -23.478 18.455 -15.557 1.00 25.36 481 LYS B N 1
ATOM 7385 C CA . LYS B 1 487 ? -22.049 18.597 -15.335 1.00 25.60 481 LYS B CA 1
ATOM 7386 C C . LYS B 1 487 ? -21.470 17.345 -14.661 1.00 32.25 481 LYS B C 1
ATOM 7387 O O . LYS B 1 487 ? -22.173 16.624 -13.940 1.00 32.06 481 LYS B O 1
ATOM 7393 N N . ILE B 1 488 ? -20.194 17.066 -14.906 1.00 27.10 482 ILE B N 1
ATOM 7394 C CA . ILE B 1 488 ? -19.501 16.094 -14.078 1.00 22.23 482 ILE B CA 1
ATOM 7395 C C . ILE B 1 488 ? -18.044 16.484 -13.799 1.00 25.28 482 ILE B C 1
ATOM 7396 O O . ILE B 1 488 ? -17.201 16.555 -14.687 1.00 27.08 482 ILE B O 1
ATOM 7401 N N . GLU B 1 489 ? -17.784 16.764 -12.533 1.00 29.27 483 GLU B N 1
ATOM 7402 C CA . GLU B 1 489 ? -16.499 17.241 -12.068 1.00 33.43 483 GLU B CA 1
ATOM 7403 C C . GLU B 1 489 ? -16.010 16.142 -11.144 1.00 32.94 483 GLU B C 1
ATOM 7404 O O . GLU B 1 489 ? -16.828 15.413 -10.591 1.00 35.12 483 GLU B O 1
ATOM 7410 N N . ALA B 1 490 ? -14.701 16.002 -10.966 1.00 27.39 484 ALA B N 1
ATOM 7411 C CA . ALA B 1 490 ? -14.204 15.017 -10.009 1.00 26.26 484 ALA B CA 1
ATOM 7412 C C . ALA B 1 490 ? -12.901 15.457 -9.375 1.00 25.54 484 ALA B C 1
ATOM 7413 O O . ALA B 1 490 ? -11.909 15.692 -10.061 1.00 26.81 484 ALA B O 1
ATOM 7415 N N . THR B 1 491 ? -12.900 15.566 -8.054 1.00 30.00 485 THR B N 1
ATOM 7416 C CA . THR B 1 491 ? -11.740 16.131 -7.378 1.00 33.98 485 THR B CA 1
ATOM 7417 C C . THR B 1 491 ? -11.003 15.178 -6.429 1.00 35.83 4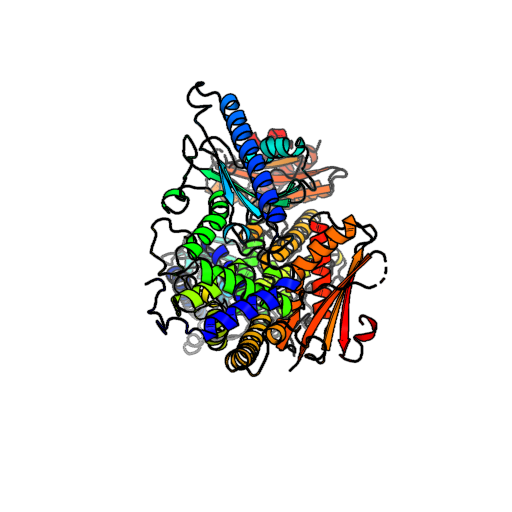85 THR B C 1
ATOM 7418 O O . THR B 1 491 ? -11.598 14.532 -5.554 1.00 29.50 485 THR B O 1
ATOM 7422 N N . HIS B 1 492 ? -9.692 15.110 -6.625 1.00 30.69 486 HIS B N 1
ATOM 7423 C CA . HIS B 1 492 ? -8.808 14.421 -5.716 1.00 27.21 486 HIS B CA 1
ATOM 7424 C C . HIS B 1 492 ? -8.704 15.290 -4.451 1.00 35.14 486 HIS B C 1
ATOM 7425 O O . HIS B 1 492 ? -8.626 16.514 -4.540 1.00 41.49 486 HIS B O 1
ATOM 7432 N N . VAL B 1 493 ? -8.725 14.662 -3.280 1.00 34.96 487 VAL B N 1
ATOM 7433 C CA . VAL B 1 493 ? -8.837 15.381 -2.007 1.00 34.84 487 VAL B CA 1
ATOM 7434 C C . VAL B 1 493 ? -8.203 14.553 -0.889 1.00 31.23 487 VAL B C 1
ATOM 7435 O O . VAL B 1 493 ? -8.343 13.337 -0.894 1.00 35.60 487 VAL B O 1
ATOM 7439 N N . LYS B 1 494 ? -7.481 15.181 0.042 1.00 29.23 488 LYS B N 1
ATOM 7440 C CA . LYS B 1 494 ? -6.910 14.436 1.173 1.00 37.23 488 LYS B CA 1
ATOM 7441 C C . LYS B 1 494 ? -7.932 14.274 2.297 1.00 40.82 488 LYS B C 1
ATOM 7442 O O . LYS B 1 494 ? -8.939 14.982 2.325 1.00 46.14 488 LYS B O 1
ATOM 7448 N N . LYS B 1 495 ? -7.679 13.346 3.219 1.00 43.37 489 LYS B N 1
ATOM 7449 C CA . LYS B 1 495 ? -8.656 13.021 4.267 1.00 48.38 489 LYS B CA 1
ATOM 7450 C C . LYS B 1 495 ? -9.147 14.281 4.959 1.00 47.47 489 LYS B C 1
ATOM 7451 O O . LYS B 1 495 ? -10.344 14.566 5.002 1.00 43.54 489 LYS B O 1
ATOM 7457 N N . LYS B 1 496 ? -8.187 15.063 5.433 1.00 50.33 490 LYS B N 1
ATOM 7458 C CA . LYS B 1 496 ? -8.432 16.276 6.199 1.00 48.50 490 LYS B CA 1
ATOM 7459 C C . LYS B 1 496 ? -9.194 17.366 5.451 1.00 53.17 490 LYS B C 1
ATOM 7460 O O . LYS B 1 496 ? -9.147 18.525 5.860 1.00 58.34 490 LYS B O 1
ATOM 7466 N N . GLN B 1 497 ? -9.889 17.016 4.369 1.00 46.87 491 GLN B N 1
ATOM 7467 C CA . GLN B 1 497 ? -10.582 18.022 3.568 1.00 48.00 491 GLN B CA 1
ATOM 7468 C C . GLN B 1 497 ? -12.032 17.652 3.335 1.00 44.55 491 GLN B C 1
ATOM 7469 O O . GLN B 1 497 ? -12.816 18.453 2.836 1.00 41.02 491 GLN B O 1
ATOM 7475 N N . LEU B 1 498 ? -12.386 16.432 3.712 1.00 46.41 492 LEU B N 1
ATOM 7476 C CA . LEU B 1 498 ? -13.681 15.871 3.350 1.00 46.65 492 LEU B CA 1
ATOM 7477 C C . LEU B 1 498 ? -14.840 16.704 3.857 1.00 48.00 492 LEU B C 1
ATOM 7478 O O . LEU B 1 498 ? -15.891 16.773 3.220 1.00 43.55 492 LEU B O 1
ATOM 7483 N N . HIS B 1 499 ? -14.626 17.349 5.000 1.00 56.48 493 HIS B N 1
ATOM 7484 C CA . HIS B 1 499 ? -15.659 18.143 5.660 1.00 60.03 493 HIS B CA 1
ATOM 7485 C C . HIS B 1 499 ? -16.152 19.292 4.791 1.00 54.46 493 HIS B C 1
ATOM 7486 O O . HIS B 1 499 ? -17.246 19.824 5.012 1.00 56.48 493 HIS B O 1
ATOM 7493 N N . HIS B 1 500 ? -15.342 19.667 3.803 1.00 47.81 494 HIS B N 1
ATOM 7494 C CA . HIS B 1 500 ? -15.744 20.656 2.811 1.00 51.69 494 HIS B CA 1
ATOM 7495 C C . HIS B 1 500 ? -16.981 20.187 2.042 1.00 54.76 494 HIS B C 1
ATOM 7496 O O . HIS B 1 500 ? -17.614 20.979 1.339 1.00 49.00 494 HIS B O 1
ATOM 7503 N N . TYR B 1 501 ? -17.314 18.901 2.171 1.00 51.70 495 TYR B N 1
ATOM 7504 C CA . TYR B 1 501 ? -18.390 18.298 1.390 1.00 42.47 495 TYR B CA 1
ATOM 7505 C C . TYR B 1 501 ? -19.493 17.626 2.224 1.00 51.20 495 TYR B C 1
ATOM 7506 O O . TYR B 1 501 ? -20.613 17.450 1.731 1.00 42.13 495 TYR B O 1
ATOM 7515 N N . LEU B 1 502 ? -19.196 17.275 3.481 1.00 62.19 496 LEU B N 1
ATOM 7516 C CA . LEU B 1 502 ? -20.000 16.257 4.186 1.00 58.99 496 LEU B CA 1
ATOM 7517 C C . LEU B 1 502 ? -20.903 16.584 5.422 1.00 55.95 496 LEU B C 1
ATOM 7518 O O . LEU B 1 502 ? -22.056 16.970 5.234 1.00 53.68 496 LEU B O 1
ATOM 7523 N N . PRO B 1 503 ? -20.402 16.415 6.671 1.00 66.47 497 PRO B N 1
ATOM 7524 C CA . PRO B 1 503 ? -21.391 16.165 7.735 1.00 66.88 497 PRO B CA 1
ATOM 7525 C C . PRO B 1 503 ? -22.204 17.396 8.120 1.00 72.72 497 PRO B C 1
ATOM 7526 O O . PRO B 1 503 ? -21.654 18.496 8.175 1.00 82.56 497 PRO B O 1
#

Secondary structure (DSSP, 8-state):
--SSSS--S--PPP-HHHHHHHHHHHHHHGGGT-S--HHHHHHHHHHHHHHHHHHHHHHHHHTTTTT--HHHHTT---EEEEEHHHHHT---TT--EEEEEEE-TT--HHHIIIIIHHHHHHSTTEEEEEEE-SSSS-EEEEEETTEEEEEEEEE-SSS---TT--TT-GGGGTT--HHHHHHHHHHHHHHHHHHT-S-HHHHHHHHHHHHHHHHHHT-B-TTTTSB-HHHHHHHHHHHHHHSTT--HHHHHHHHHHHHHH--TTS-B-SSPPP--S-------TTT-TTGGG-SS-BB--SSSP-BS-TT--HHHHHHHHHHHHHHHHHHHHHTTTSS-HHHHHSPP-TTTS-SEEEEEEEEESSHHHHHHHHHHHHTTHHHHHHHHHHSTTEEEEEEEEEEE---EEEEEEEEEEE---HHHHHHHHHHHHHHHHHTT---TT-EEEEEEEESTTGGGT--S---/--SSS--S--PPPPHHHHHHHHHHHHHHGGGT-S--HHHHHHHHHHHHHHHHHHHHHHHHHHHHH---TTTTTT---EEEEEHHHHHT---TT--EEEEEEE-TT--HHHIIIIIHHHHHT-TT--S-EEE-SSSS-EEEEEETTEEEEEEEEE-SSSS--SS--TTSGGGGTT--HHHHHHHHHHHHHHHHHHS-S-HHHHHHHHHHHHHHHHHTT-B-TTTTSB-HHHHHHHHHHHHHHSTT--HHHHHHHHHHHHTS--TTSPB-SS-----TT------TTT-GGGGG-SS-BB--SSSP-BS-TT--HHHHHHHHHHHHHHHHHHHHHHTTSS-HHHHTSPP-GGGS-SEEEEEEEEESSHHHHHHHHHHHHTTHHHHHHHHHHSTTEEEEEE----B---EEEEEEEEEEE---HHHHHHHHHHHHHHHHHTT---TT-EEEEEEEEGGGGGGT--